Protein AF-0000000075580412 (afdb_homodimer)

Nearest PDB structures (foldseek):
  8xq8-assembly1_A  TM=8.600E-01  e=3.385E-12  Strongylocentrotus purpuratus
  8pcz-assembly1_B  TM=8.326E-01  e=1.705E-12  Strongylocentrotus purpuratus
  8jd9-assembly1_B  TM=8.436E-01  e=4.771E-12  Arabidopsis thaliana
  8pd7-assembly1_A  TM=8.143E-01  e=1.858E-12  Strongylocentrotus purpuratus
  8pd2-assembly1_A  TM=8.240E-01  e=6.170E-12  Strongylocentrotus purpuratus

Radius of gyration: 30.64 Å; Cα contacts (8 Å, |Δi|>4): 1684; chains: 2; bounding box: 80×82×66 Å

Secondary structure (DSSP, 8-state):
------HHHHHHHHHHHHHHHHHHHHHHHHTT--HHHHHHHHHHHHSTTTT------HHHHHHHHHHHHHHHHHHHHHH--HHHHGGGHHHHHHIIIIIHHHHHHHHHHHHHHHHTSTT-S----HHHHHHHHHHT----HHHHHHHHHHTTEEESTTHHHHHHHHHHHHHHHHHHHHHHHHHHHHTT---HHHHHHHHHHHHHHHHHHHHHHHHHHHHHHHHS--S-TTHHHHHHHHHHHHHHHHHHHTTS-HHHHHHHHHHHHHTS--TTHHHHHHHHHHHHHHHHHHHHHHHHHH--HHHHHHTHHHHHHHHHHIIIIIHHHHHHHHHTT-TTS-HHHHHHHHH-----SHHHHHHHHHHHTT-TTHHHHHHHHHHHHHHHIIIIIHHHHHHHHHTT-EEE----S-TT--B--TTS-EEEEEEEPPHHHHHH-SBTTTS-PPTTEEEEEEEETTEEE---TTPBP-TT-EEEEEEE--GGGGTTT-/------HHHHHHHHHHHHHHHHHHHHHHHHTT--HHHHHHHHHHHHSTTTT------HHHHHHHHHHHHHHHHHHHHHH--HHHHGGGHHHHHHIIIIIHHHHHHHHHHHHHHHHTSTT-S----HHHHHHHHHHT----HHHHHHHHHHTTEEESTTHHHHHHHHHHHHHHHHHHHHHHHHHHHHTT---HHHHHHHHHHHHHHHHHHHHHHHHHHHHHHHHS--S-TTHHHHHHHHHHHHHHHHHHHTTS-HHHHHHHHHHHHHTS--TTHHHHHHHHHHHHHHHHHHHHHHHHHH--HHHHHHTHHHHHHHHHHIIIIIHHHHHHHHHTT-TTS-HHHHHHHHH-----SHHHHHHHHHHHTT-TTHHHHHHHHHHHHHHHHHHHHHHHHHHHHHTT-EEE----S-TT--B--TTS-EEEEEEEPPHHHHHH-SBTTTS-PPTTEEEEEEEETTEEE---TTPBP-TT-EEEEEEE--GGGGTTT-

Structure (mmCIF, N/CA/C/O backbone):
data_AF-0000000075580412-model_v1
#
loop_
_entity.id
_entity.type
_entity.pdbx_description
1 polymer 'Na+/H+ exchanger'
#
loop_
_atom_site.group_PDB
_atom_site.id
_atom_site.type_symbol
_atom_site.label_atom_id
_atom_site.label_alt_id
_atom_site.label_comp_id
_atom_site.label_asym_id
_atom_site.label_entity_id
_atom_site.label_seq_id
_atom_site.pdbx_PDB_ins_code
_atom_site.Cartn_x
_atom_site.Cartn_y
_atom_site.Cartn_z
_atom_site.occupancy
_atom_site.B_iso_or_equiv
_atom_site.auth_seq_id
_atom_site.auth_comp_id
_atom_site.auth_asym_id
_atom_site.auth_atom_id
_atom_site.pdbx_PDB_model_num
ATOM 1 N N . MET A 1 1 ? -20.844 -11.789 21.672 1 27.42 1 MET A N 1
ATOM 2 C CA . MET A 1 1 ? -20.719 -10.336 21.703 1 27.42 1 MET A CA 1
ATOM 3 C C . MET A 1 1 ? -20.531 -9.766 20.297 1 27.42 1 MET A C 1
ATOM 5 O O . MET A 1 1 ? -19.531 -10.062 19.641 1 27.42 1 MET A O 1
ATOM 9 N N . LEU A 1 2 ? -21.484 -9.664 19.625 1 34.88 2 LEU A N 1
ATOM 10 C CA . LEU A 1 2 ? -21.547 -9.086 18.297 1 34.88 2 LEU A CA 1
ATOM 11 C C . LEU A 1 2 ? -20.781 -7.773 18.234 1 34.88 2 LEU A C 1
ATOM 13 O O . LEU A 1 2 ? -21.125 -6.809 18.922 1 34.88 2 LEU A O 1
ATOM 17 N N . MET A 1 3 ? -19.531 -7.816 18.297 1 42.53 3 MET A N 1
ATOM 18 C CA . MET A 1 3 ? -18.719 -6.602 18.328 1 42.53 3 MET A CA 1
ATOM 19 C C . MET A 1 3 ? -19.188 -5.602 17.281 1 42.53 3 MET A C 1
ATOM 21 O O . MET A 1 3 ? -19.328 -5.945 16.094 1 42.53 3 MET A O 1
ATOM 25 N N . ILE A 1 4 ? -20.062 -4.777 17.547 1 50.69 4 ILE A N 1
ATOM 26 C CA . ILE A 1 4 ? -20.422 -3.648 16.703 1 50.69 4 ILE A CA 1
ATOM 27 C C . ILE A 1 4 ? -19.156 -3.082 16.047 1 50.69 4 ILE A C 1
ATOM 29 O O . ILE A 1 4 ? -18.219 -2.66 16.734 1 50.69 4 ILE A O 1
ATOM 33 N N . PHE A 1 5 ? -18.969 -3.465 14.812 1 60.5 5 PHE A N 1
ATOM 34 C CA . PHE A 1 5 ? -17.797 -3.066 14.055 1 60.5 5 PHE A CA 1
ATOM 35 C C . PHE A 1 5 ? -17.781 -1.56 13.828 1 60.5 5 PHE A C 1
ATOM 37 O O . PHE A 1 5 ? -18.672 -1.011 13.188 1 60.5 5 PHE A O 1
ATOM 44 N N . THR A 1 6 ? -17.094 -0.806 14.812 1 72.06 6 THR A N 1
ATOM 45 C CA . THR A 1 6 ? -16.734 0.582 14.555 1 72.06 6 THR A CA 1
ATOM 46 C C . THR A 1 6 ? -15.453 0.657 13.719 1 72.06 6 THR A C 1
ATOM 48 O O . THR A 1 6 ? -14.758 -0.348 13.539 1 72.06 6 THR A O 1
ATOM 51 N N . ALA A 1 7 ? -15.25 1.671 13.016 1 75.5 7 ALA A N 1
ATOM 52 C CA . ALA A 1 7 ? -14.062 1.877 12.195 1 75.5 7 ALA A CA 1
ATOM 53 C C . ALA A 1 7 ? -12.797 1.544 12.984 1 75.5 7 ALA A C 1
ATOM 55 O O . ALA A 1 7 ? -11.875 0.917 12.453 1 75.5 7 ALA A O 1
ATOM 56 N N . GLU A 1 8 ? -12.875 1.841 14.25 1 82.31 8 GLU A N 1
ATOM 57 C CA . GLU A 1 8 ? -11.719 1.595 15.109 1 82.31 8 GLU A CA 1
ATOM 58 C C . GLU A 1 8 ? -11.555 0.107 15.406 1 82.31 8 GLU A C 1
ATOM 60 O O . GLU A 1 8 ? -10.438 -0.401 15.461 1 82.31 8 GLU A O 1
ATOM 65 N N . ASN A 1 9 ? -12.664 -0.562 15.508 1 81.81 9 ASN A N 1
ATOM 66 C CA . ASN A 1 9 ? -12.609 -1.997 15.766 1 81.81 9 ASN A CA 1
ATOM 67 C C . ASN A 1 9 ? -12.102 -2.766 14.547 1 81.81 9 ASN A C 1
ATOM 69 O O . ASN A 1 9 ? -11.336 -3.723 14.695 1 81.81 9 ASN A O 1
ATOM 73 N N . ILE A 1 10 ? -12.477 -2.25 13.453 1 83.19 10 ILE A N 1
ATOM 74 C CA . ILE A 1 10 ? -12.031 -2.881 12.219 1 83.19 10 ILE A CA 1
ATOM 75 C C . ILE A 1 10 ? -10.516 -2.729 12.078 1 83.19 10 ILE A C 1
ATOM 77 O O . ILE A 1 10 ? -9.82 -3.689 11.734 1 83.19 10 ILE A O 1
ATOM 81 N N . LEU A 1 11 ? -10.07 -1.591 12.43 1 87.38 11 LEU A N 1
ATOM 82 C CA . LEU A 1 11 ? -8.641 -1.329 12.336 1 87.38 11 LEU A CA 1
ATOM 83 C C . LEU A 1 11 ? -7.867 -2.17 13.344 1 87.38 11 LEU A C 1
ATOM 85 O O . LEU A 1 11 ? -6.773 -2.656 13.047 1 87.38 11 LEU A O 1
ATOM 89 N N . LEU A 1 12 ? -8.461 -2.309 14.5 1 86.19 12 LEU A N 1
ATOM 90 C CA . LEU A 1 12 ? -7.809 -3.086 15.547 1 86.19 12 LEU A CA 1
ATOM 91 C C . LEU A 1 12 ? -7.699 -4.555 15.148 1 86.19 12 LEU A C 1
ATOM 93 O O . LEU A 1 12 ? -6.609 -5.133 15.188 1 86.19 12 LEU A O 1
ATOM 97 N N . ILE A 1 13 ? -8.742 -5.102 14.727 1 86.06 13 ILE A N 1
ATOM 98 C CA . ILE A 1 13 ? -8.773 -6.504 14.328 1 86.06 13 ILE A CA 1
ATOM 99 C C . ILE A 1 13 ? -7.852 -6.715 13.125 1 86.06 13 ILE A C 1
ATOM 101 O O . ILE A 1 13 ? -7.078 -7.676 13.102 1 86.06 13 ILE A O 1
ATOM 105 N N . GLY A 1 14 ? -7.922 -5.801 12.195 1 87.5 14 GLY A N 1
ATOM 106 C CA . GLY A 1 14 ? -7.062 -5.895 11.031 1 87.5 14 GLY A CA 1
ATOM 107 C C . GLY A 1 14 ? -5.586 -5.855 11.367 1 87.5 14 GLY A C 1
ATOM 108 O O . GLY A 1 14 ? -4.789 -6.602 10.797 1 87.5 14 GLY A O 1
ATOM 109 N N . SER A 1 15 ? -5.293 -5.027 12.297 1 90.06 15 SER A N 1
ATOM 110 C CA . SER A 1 15 ? -3.893 -4.895 12.68 1 90.06 15 SER A CA 1
ATOM 111 C C . SER A 1 15 ? -3.4 -6.133 13.422 1 90.06 15 SER A C 1
ATOM 113 O O . SER A 1 15 ? -2.271 -6.582 13.211 1 90.06 15 SER A O 1
ATOM 115 N N . ILE A 1 16 ? -4.215 -6.664 14.234 1 88.62 16 ILE A N 1
ATOM 116 C CA . ILE A 1 16 ? -3.865 -7.879 14.961 1 88.62 16 ILE A CA 1
ATOM 117 C C . ILE A 1 16 ? -3.695 -9.039 13.984 1 88.62 16 ILE A C 1
ATOM 119 O O . ILE A 1 16 ? -2.736 -9.805 14.086 1 88.62 16 ILE A O 1
ATOM 123 N N . LEU A 1 17 ? -4.629 -9.078 13.102 1 88.25 17 LEU A N 1
ATOM 124 C CA . LEU A 1 17 ? -4.57 -10.125 12.094 1 88.25 17 LEU A CA 1
ATOM 125 C C . LEU A 1 17 ? -3.287 -10.031 11.281 1 88.25 17 LEU A C 1
ATOM 127 O O . LEU A 1 17 ? -2.625 -11.039 11.031 1 88.25 17 LEU A O 1
ATOM 131 N N . LEU A 1 18 ? -3.014 -8.867 10.914 1 88.62 18 LEU A N 1
ATOM 132 C CA . LEU A 1 18 ? -1.806 -8.633 10.133 1 88.62 18 LEU A CA 1
ATOM 133 C C . LEU A 1 18 ? -0.56 -9 10.93 1 88.62 18 LEU A C 1
ATOM 135 O O . LEU A 1 18 ? 0.331 -9.68 10.422 1 88.62 18 LEU A O 1
ATOM 139 N N . PHE A 1 19 ? -0.536 -8.625 12.156 1 89.88 19 PHE A N 1
ATOM 140 C CA . PHE A 1 19 ? 0.599 -8.891 13.031 1 89.88 19 PHE A CA 1
ATOM 141 C C . PHE A 1 19 ? 0.766 -10.383 13.266 1 89.88 19 PHE A C 1
ATOM 143 O O . PHE A 1 19 ? 1.857 -10.93 13.078 1 89.88 19 PHE A O 1
ATOM 150 N N . VAL A 1 20 ? -0.258 -11 13.586 1 88.5 20 VAL A N 1
ATOM 151 C CA . VAL A 1 20 ? -0.228 -12.43 13.867 1 88.5 20 VAL A CA 1
ATOM 152 C C . VAL A 1 20 ? 0.194 -13.195 12.617 1 88.5 20 VAL A C 1
ATOM 154 O O . VAL A 1 20 ? 0.968 -14.156 12.703 1 88.5 20 VAL A O 1
ATOM 157 N N . SER A 1 21 ? -0.312 -12.766 11.523 1 87.69 21 SER A N 1
ATOM 158 C CA . SER A 1 21 ? 0.019 -13.43 10.266 1 87.69 21 SER A CA 1
ATOM 159 C C . SER A 1 21 ? 1.517 -13.367 9.992 1 87.69 21 SER A C 1
ATOM 161 O O . SER A 1 21 ? 2.115 -14.367 9.578 1 87.69 21 SER A O 1
ATOM 163 N N . ILE A 1 22 ? 2.107 -12.281 10.242 1 87.44 22 ILE A N 1
ATOM 164 C CA . ILE A 1 22 ? 3.529 -12.094 9.977 1 87.44 22 ILE A CA 1
ATOM 165 C C . ILE A 1 22 ? 4.355 -12.922 10.953 1 87.44 22 ILE A C 1
ATOM 167 O O . ILE A 1 22 ? 5.309 -13.594 10.555 1 87.44 22 ILE A O 1
ATOM 171 N N . VAL A 1 23 ? 3.979 -12.945 12.188 1 86.44 23 VAL A N 1
ATOM 172 C CA . VAL A 1 23 ? 4.707 -13.664 13.227 1 86.44 23 VAL A CA 1
ATOM 173 C C . VAL A 1 23 ? 4.609 -15.172 12.969 1 86.44 23 VAL A C 1
ATOM 175 O O . VAL A 1 23 ? 5.609 -15.891 13.047 1 86.44 23 VAL A O 1
ATOM 178 N N . VAL A 1 24 ? 3.453 -15.555 12.648 1 82.31 24 VAL A N 1
ATOM 179 C CA . VAL A 1 24 ? 3.234 -16.969 12.375 1 82.31 24 VAL A CA 1
ATOM 180 C C . VAL A 1 24 ? 3.969 -17.375 11.094 1 82.31 24 VAL A C 1
ATOM 182 O O . VAL A 1 24 ? 4.527 -18.469 11.008 1 82.31 24 VAL A O 1
ATOM 185 N N . GLY A 1 25 ? 3.902 -16.531 10.125 1 80 25 GLY A N 1
ATOM 186 C CA . GLY A 1 25 ? 4.609 -16.797 8.875 1 80 25 GLY A CA 1
ATOM 187 C C . GLY A 1 25 ? 6.102 -16.984 9.07 1 80 25 GLY A C 1
ATOM 188 O O . GLY A 1 25 ? 6.711 -17.844 8.43 1 80 25 GLY A O 1
ATOM 189 N N . LYS A 1 26 ? 6.656 -16.188 9.914 1 79.75 26 LYS A N 1
ATOM 190 C CA . LYS A 1 26 ? 8.086 -16.281 10.211 1 79.75 26 LYS A CA 1
ATOM 191 C C . LYS A 1 26 ? 8.422 -17.625 10.836 1 79.75 26 LYS A C 1
ATOM 193 O O . LYS A 1 26 ? 9.43 -18.25 10.5 1 79.75 26 LYS A O 1
ATOM 198 N N . THR A 1 27 ? 7.586 -18.062 11.719 1 76.62 27 THR A N 1
ATOM 199 C CA . THR A 1 27 ? 7.84 -19.297 12.438 1 76.62 27 THR A CA 1
ATOM 200 C C . THR A 1 27 ? 7.637 -20.516 11.523 1 76.62 27 THR A C 1
ATOM 202 O O . THR A 1 27 ? 8.344 -21.516 11.648 1 76.62 27 THR A O 1
ATOM 205 N N . GLY A 1 28 ? 6.727 -20.359 10.641 1 72.25 28 GLY A N 1
ATOM 206 C CA . GLY A 1 28 ? 6.445 -21.453 9.719 1 72.25 28 GLY A CA 1
ATOM 207 C C . GLY A 1 28 ? 7.57 -21.703 8.734 1 72.25 28 GLY A C 1
ATOM 208 O O . GLY A 1 28 ? 7.855 -22.859 8.398 1 72.25 28 GLY A O 1
ATOM 209 N N . TYR A 1 29 ? 8.211 -20.672 8.375 1 65.81 29 TYR A N 1
ATOM 210 C CA . TYR A 1 29 ? 9.289 -20.766 7.402 1 65.81 29 TYR A CA 1
ATOM 211 C C . TYR A 1 29 ? 10.398 -21.688 7.914 1 65.81 29 TYR A C 1
ATOM 213 O O . TYR A 1 29 ? 10.969 -22.469 7.148 1 65.81 29 TYR A O 1
ATOM 221 N N . ARG A 1 30 ? 10.562 -21.641 9.164 1 65.38 30 ARG A N 1
ATOM 222 C CA . ARG A 1 30 ? 11.625 -22.453 9.758 1 65.38 30 ARG A CA 1
ATOM 223 C C . ARG A 1 30 ? 11.297 -23.938 9.656 1 65.38 30 ARG A C 1
ATOM 225 O O . ARG A 1 30 ? 12.203 -24.781 9.555 1 65.38 30 ARG A O 1
ATOM 232 N N . PHE A 1 31 ? 9.992 -24.203 9.555 1 67.81 31 PHE A N 1
ATOM 233 C CA . PHE A 1 31 ? 9.586 -25.609 9.523 1 67.81 31 PHE A CA 1
ATOM 234 C C . PHE A 1 31 ? 9.25 -26.031 8.094 1 67.81 31 PHE A C 1
ATOM 236 O O . PHE A 1 31 ? 8.758 -27.141 7.879 1 67.81 31 PHE A O 1
ATOM 243 N N . GLY A 1 32 ? 9.461 -25.141 7.18 1 69.38 32 GLY A N 1
ATOM 244 C CA . GLY A 1 32 ? 9.203 -25.453 5.785 1 69.38 32 GLY A CA 1
ATOM 245 C C . GLY A 1 32 ? 7.742 -25.297 5.402 1 69.38 32 GLY A C 1
ATOM 246 O O . GLY A 1 32 ? 7.312 -25.812 4.363 1 69.38 32 GLY A O 1
ATOM 247 N N . VAL A 1 33 ? 6.969 -24.766 6.215 1 77.62 33 VAL A N 1
ATOM 248 C CA . VAL A 1 33 ? 5.559 -24.547 5.926 1 77.62 33 VAL A CA 1
ATOM 249 C C . VAL A 1 33 ? 5.383 -23.234 5.168 1 77.62 33 VAL A C 1
ATOM 251 O O . VAL A 1 33 ? 5.93 -22.203 5.562 1 77.62 33 VAL A O 1
ATOM 254 N N . PRO A 1 34 ? 4.691 -23.359 4.066 1 79.81 34 PRO A N 1
ATOM 255 C CA . PRO A 1 34 ? 4.473 -22.125 3.311 1 79.81 34 PRO A CA 1
ATOM 256 C C . PRO A 1 34 ? 3.781 -21.047 4.141 1 79.81 34 PRO A C 1
ATOM 258 O O . PRO A 1 34 ? 2.787 -21.312 4.816 1 79.81 34 PRO A O 1
ATOM 261 N N . ALA A 1 35 ? 4.305 -19.844 4.152 1 78.56 35 ALA A N 1
ATOM 262 C CA . ALA A 1 35 ? 3.764 -18.719 4.906 1 78.56 35 ALA A CA 1
ATOM 263 C C . ALA A 1 35 ? 2.309 -18.453 4.527 1 78.56 35 ALA A C 1
ATOM 265 O O . ALA A 1 35 ? 1.49 -18.109 5.383 1 78.56 35 ALA A O 1
ATOM 266 N N . LEU A 1 36 ? 1.97 -18.672 3.371 1 81.62 36 LEU A N 1
ATOM 267 C CA . LEU A 1 36 ? 0.635 -18.391 2.861 1 81.62 36 LEU A CA 1
ATOM 268 C C . LEU A 1 36 ? -0.407 -19.281 3.52 1 81.62 36 LEU A C 1
ATOM 270 O O . LEU A 1 36 ? -1.533 -18.859 3.775 1 81.62 36 LEU A O 1
ATOM 274 N N . LEU A 1 37 ? 0.024 -20.5 3.75 1 85.12 37 LEU A N 1
ATOM 275 C CA . LEU A 1 37 ? -0.86 -21.422 4.465 1 85.12 37 LEU A CA 1
ATOM 276 C C . LEU A 1 37 ? -1.161 -20.891 5.867 1 85.12 37 LEU A C 1
ATOM 278 O O . LEU A 1 37 ? -2.303 -20.969 6.328 1 85.12 37 LEU A O 1
ATOM 282 N N . LEU A 1 38 ? -0.202 -20.375 6.43 1 86.31 38 LEU A N 1
ATOM 283 C CA . LEU A 1 38 ? -0.363 -19.891 7.789 1 86.31 38 LEU A CA 1
ATOM 284 C C . LEU A 1 38 ? -1.268 -18.656 7.816 1 86.31 38 LEU A C 1
ATOM 286 O O . LEU A 1 38 ? -2.068 -18.484 8.742 1 86.31 38 LEU A O 1
ATOM 290 N N . PHE A 1 39 ? -1.104 -17.828 6.828 1 87.5 39 PHE A N 1
ATOM 291 C CA . PHE A 1 39 ? -1.999 -16.688 6.73 1 87.5 39 PHE A CA 1
ATOM 292 C C . PHE A 1 39 ? -3.447 -17.141 6.594 1 87.5 39 PHE A C 1
ATOM 294 O O . PHE A 1 39 ? -4.344 -16.562 7.215 1 87.5 39 PHE A O 1
ATOM 301 N N . LEU A 1 40 ? -3.592 -18.109 5.824 1 88.69 40 LEU A N 1
ATOM 302 C CA . LEU A 1 40 ? -4.918 -18.672 5.598 1 88.69 40 LEU A CA 1
ATOM 303 C C . LEU A 1 40 ? -5.5 -19.234 6.891 1 88.69 40 LEU A C 1
ATOM 305 O O . LEU A 1 40 ? -6.672 -19 7.199 1 88.69 40 LEU A O 1
ATOM 309 N N . LEU A 1 41 ? -4.723 -19.922 7.605 1 89.44 41 LEU A N 1
ATOM 310 C CA . LEU A 1 41 ? -5.152 -20.547 8.852 1 89.44 41 LEU A CA 1
ATOM 311 C C . LEU A 1 41 ? -5.504 -19.484 9.891 1 89.44 41 LEU A C 1
ATOM 313 O O . LEU A 1 41 ? -6.441 -19.672 10.672 1 89.44 41 LEU A O 1
ATOM 317 N N . VAL A 1 42 ? -4.734 -18.453 9.891 1 89.62 42 VAL A N 1
ATOM 318 C CA . VAL A 1 42 ? -5.043 -17.359 10.797 1 89.62 42 VAL A CA 1
ATOM 319 C C . VAL A 1 42 ? -6.406 -16.766 10.453 1 89.62 42 VAL A C 1
ATOM 321 O O . VAL A 1 42 ? -7.223 -16.516 11.344 1 89.62 42 VAL A O 1
ATOM 324 N N . GLY A 1 43 ? -6.66 -16.531 9.219 1 89.25 43 GLY A N 1
ATOM 325 C CA . GLY A 1 43 ? -7.973 -16.062 8.797 1 89.25 43 GLY A CA 1
ATOM 326 C C . GLY A 1 43 ? -9.102 -16.984 9.211 1 89.25 43 GLY A C 1
ATOM 327 O O . GLY A 1 43 ? -10.141 -16.531 9.695 1 89.25 43 GLY A O 1
ATOM 328 N N . MET A 1 44 ? -8.852 -18.25 9.086 1 88.81 44 MET A N 1
ATOM 329 C CA . MET A 1 44 ? -9.852 -19.25 9.438 1 88.81 44 MET A CA 1
ATOM 330 C C . MET A 1 44 ? -10.117 -19.25 10.945 1 88.81 44 MET A C 1
ATOM 332 O O . MET A 1 44 ? -11.258 -19.406 11.375 1 88.81 44 MET A O 1
ATOM 336 N N . LEU A 1 45 ? -9.055 -19.141 11.672 1 88.38 45 LEU A N 1
ATOM 337 C CA . LEU A 1 45 ? -9.172 -19.156 13.125 1 88.38 45 LEU A CA 1
ATOM 338 C C . LEU A 1 45 ? -9.961 -17.953 13.625 1 88.38 45 LEU A C 1
ATOM 340 O O . LEU A 1 45 ? -10.648 -18.031 14.648 1 88.38 45 LEU A O 1
ATOM 344 N N . PHE A 1 46 ? -9.906 -16.891 12.898 1 87.31 46 PHE A N 1
ATOM 345 C CA . PHE A 1 46 ? -10.609 -15.68 13.312 1 87.31 46 PHE A CA 1
ATOM 346 C C . PHE A 1 46 ? -11.977 -15.586 12.648 1 87.31 46 PHE A C 1
ATOM 348 O O . PHE A 1 46 ? -12.773 -14.703 12.977 1 87.31 46 PHE A O 1
ATOM 355 N N . GLY A 1 47 ? -12.227 -16.516 11.805 1 86.38 47 GLY A N 1
ATOM 356 C CA . GLY A 1 47 ? -13.445 -16.484 11.016 1 86.38 47 GLY A CA 1
ATOM 357 C C . GLY A 1 47 ? -14.656 -17 11.766 1 86.38 47 GLY A C 1
ATOM 358 O O . GLY A 1 47 ? -14.688 -16.984 12.992 1 86.38 47 GLY A O 1
ATOM 359 N N . SER A 1 48 ? -15.703 -17.312 11.078 1 76.62 48 SER A N 1
ATOM 360 C CA . SER A 1 48 ? -17.016 -17.672 11.609 1 76.62 48 SER A CA 1
ATOM 361 C C . SER A 1 48 ? -16.922 -18.828 12.594 1 76.62 48 SER A C 1
ATOM 363 O O . SER A 1 48 ? -17.547 -18.797 13.656 1 76.62 48 SER A O 1
ATOM 365 N N . ASP A 1 49 ? -16.109 -19.766 12.273 1 75.19 49 ASP A N 1
ATOM 366 C CA . ASP A 1 49 ? -16.047 -20.938 13.117 1 75.19 49 ASP A CA 1
ATOM 367 C C . ASP A 1 49 ? -15 -20.781 14.211 1 75.19 49 ASP A C 1
ATOM 369 O O . ASP A 1 49 ? -14.859 -21.641 15.086 1 75.19 49 ASP A O 1
ATOM 373 N N . GLY A 1 50 ? -14.289 -19.688 14.172 1 75.88 50 GLY A N 1
ATOM 374 C CA . GLY A 1 50 ? -13.289 -19.422 15.195 1 75.88 50 GLY A CA 1
ATOM 375 C C . GLY A 1 50 ? -13.719 -18.328 16.172 1 75.88 50 GLY A C 1
ATOM 376 O O . GLY A 1 50 ? -14.711 -18.484 16.891 1 75.88 50 GLY A O 1
ATOM 377 N N . LEU A 1 51 ? -13.125 -17.156 16.062 1 76.12 51 LEU A N 1
ATOM 378 C CA . LEU A 1 51 ? -13.414 -16.047 16.984 1 76.12 51 LEU A CA 1
ATOM 379 C C . LEU A 1 51 ? -14.672 -15.305 16.547 1 76.12 51 LEU A C 1
ATOM 381 O O . LEU A 1 51 ? -15.125 -14.391 17.25 1 76.12 51 LEU A O 1
ATOM 385 N N . GLY A 1 52 ? -15.195 -15.781 15.398 1 74.88 52 GLY A N 1
ATOM 386 C CA . GLY A 1 52 ? -16.562 -15.375 15.094 1 74.88 52 GLY A CA 1
ATOM 387 C C . GLY A 1 52 ? -16.641 -14.164 14.18 1 74.88 52 GLY A C 1
ATOM 388 O O . GLY A 1 52 ? -17.703 -13.57 14.016 1 74.88 52 GLY A O 1
ATOM 389 N N . LEU A 1 53 ? -15.547 -13.781 13.555 1 77.12 53 LEU A N 1
ATOM 390 C CA . LEU A 1 53 ? -15.609 -12.695 12.578 1 77.12 53 LEU A CA 1
ATOM 391 C C . LEU A 1 53 ? -16.344 -13.141 11.32 1 77.12 53 LEU A C 1
ATOM 393 O O . LEU A 1 53 ? -15.922 -14.102 10.664 1 77.12 53 LEU A O 1
ATOM 397 N N . GLN A 1 54 ? -17.469 -12.516 11.055 1 74.75 54 GLN A N 1
ATOM 398 C CA . GLN A 1 54 ? -18.281 -12.961 9.93 1 74.75 54 GLN A CA 1
ATOM 399 C C . GLN A 1 54 ? -17.969 -12.164 8.672 1 74.75 54 GLN A C 1
ATOM 401 O O . GLN A 1 54 ? -18.016 -10.93 8.688 1 74.75 54 GLN A O 1
ATOM 406 N N . PHE A 1 55 ? -17.516 -12.805 7.75 1 77.94 55 PHE A N 1
ATOM 407 C CA . PHE A 1 55 ? -17.297 -12.234 6.422 1 77.94 55 PHE A CA 1
ATOM 408 C C . PHE A 1 55 ? -17.891 -13.148 5.352 1 77.94 55 PHE A C 1
ATOM 410 O O . PHE A 1 55 ? -17.375 -14.234 5.102 1 77.94 55 PHE A O 1
ATOM 417 N N . HIS A 1 56 ? -19 -12.719 4.773 1 76.38 56 HIS A N 1
ATOM 418 C CA . HIS A 1 56 ? -19.672 -13.617 3.842 1 76.38 56 HIS A CA 1
ATOM 419 C C . HIS A 1 56 ? -19.922 -12.93 2.506 1 76.38 56 HIS A C 1
ATOM 421 O O . HIS A 1 56 ? -20.828 -13.328 1.762 1 76.38 56 HIS A O 1
ATOM 427 N N . ASN A 1 57 ? -19.156 -11.984 2.195 1 88.31 57 ASN A N 1
ATOM 428 C CA . ASN A 1 57 ? -19.422 -11.25 0.959 1 88.31 57 ASN A CA 1
ATOM 429 C C . ASN A 1 57 ? -18.438 -11.648 -0.148 1 88.31 57 ASN A C 1
ATOM 431 O O . ASN A 1 57 ? -17.344 -11.109 -0.235 1 88.31 57 ASN A O 1
ATOM 435 N N . ALA A 1 58 ? -18.953 -12.531 -1.033 1 86.88 58 ALA A N 1
ATOM 436 C CA . ALA A 1 58 ? -18.125 -13.055 -2.119 1 86.88 58 ALA A CA 1
ATOM 437 C C . ALA A 1 58 ? -17.781 -11.961 -3.123 1 86.88 58 ALA A C 1
ATOM 439 O O . ALA A 1 58 ? -16.703 -11.992 -3.734 1 86.88 58 ALA A O 1
ATOM 440 N N . LYS A 1 59 ? -18.672 -11.055 -3.254 1 88.88 59 LYS A N 1
ATOM 441 C CA . LYS A 1 59 ? -18.422 -9.969 -4.195 1 88.88 59 LYS A CA 1
ATOM 442 C C . LYS A 1 59 ? -17.25 -9.102 -3.752 1 88.88 59 LYS A C 1
ATOM 444 O O . LYS A 1 59 ? -16.391 -8.758 -4.562 1 88.88 59 LYS A O 1
ATOM 449 N N . ILE A 1 60 ? -17.172 -8.844 -2.463 1 88.25 60 ILE A N 1
ATOM 450 C CA . ILE A 1 60 ? -16.078 -8.055 -1.912 1 88.25 60 ILE A CA 1
ATOM 451 C C . ILE A 1 60 ? -14.781 -8.852 -1.984 1 88.25 60 ILE A C 1
ATOM 453 O O . ILE A 1 60 ? -13.727 -8.305 -2.32 1 88.25 60 ILE A O 1
ATOM 457 N N . ALA A 1 61 ? -14.914 -10.078 -1.691 1 89.75 61 ALA A N 1
ATOM 458 C CA . ALA A 1 61 ? -13.742 -10.945 -1.769 1 89.75 61 ALA A CA 1
ATOM 459 C C . ALA A 1 61 ? -13.195 -11.008 -3.191 1 89.75 61 ALA A C 1
ATOM 461 O O . ALA A 1 61 ? -11.977 -10.969 -3.395 1 89.75 61 ALA A O 1
ATOM 462 N N . GLN A 1 62 ? -14.109 -11.125 -4.074 1 89.88 62 GLN A N 1
ATOM 463 C CA . GLN A 1 62 ? -13.703 -11.164 -5.477 1 89.88 62 GLN A CA 1
ATOM 464 C C . GLN A 1 62 ? -13.008 -9.875 -5.887 1 89.88 62 GLN A C 1
ATOM 466 O O . GLN A 1 62 ? -12.016 -9.898 -6.621 1 89.88 62 GLN A O 1
ATOM 471 N N . PHE A 1 63 ? -13.508 -8.781 -5.484 1 89.88 63 PHE A N 1
ATOM 472 C CA . PHE A 1 63 ? -12.922 -7.488 -5.82 1 89.88 63 PHE A CA 1
ATOM 473 C C . PHE A 1 63 ? -11.516 -7.367 -5.246 1 89.88 63 PHE A C 1
ATOM 475 O O . PHE A 1 63 ? -10.586 -6.973 -5.949 1 89.88 63 PHE A O 1
ATOM 482 N N . ILE A 1 64 ? -11.383 -7.723 -4.012 1 91 64 ILE A N 1
ATOM 483 C CA . ILE A 1 64 ? -10.078 -7.672 -3.352 1 91 64 ILE A CA 1
ATOM 484 C C . ILE A 1 64 ? -9.109 -8.625 -4.047 1 91 64 ILE A C 1
ATOM 486 O O . ILE A 1 64 ? -7.938 -8.289 -4.242 1 91 64 ILE A O 1
ATOM 490 N N . GLY A 1 65 ? -9.617 -9.75 -4.363 1 91.88 65 GLY A N 1
ATOM 491 C CA . GLY A 1 65 ? -8.805 -10.703 -5.098 1 91.88 65 GLY A CA 1
ATOM 492 C C . GLY A 1 65 ? -8.344 -10.18 -6.445 1 91.88 65 GLY A C 1
ATOM 493 O O . GLY A 1 65 ? -7.188 -10.375 -6.824 1 91.88 65 GLY A O 1
ATOM 494 N N . MET A 1 66 ? -9.227 -9.555 -7.113 1 91.88 66 MET A N 1
ATOM 495 C CA . MET A 1 66 ? -8.914 -8.992 -8.422 1 91.88 66 MET A CA 1
ATOM 496 C C . MET A 1 66 ? -7.812 -7.938 -8.305 1 91.88 66 MET A C 1
ATOM 498 O O . MET A 1 66 ? -6.871 -7.93 -9.094 1 91.88 66 MET A O 1
ATOM 502 N N . VAL A 1 67 ? -7.949 -7.098 -7.344 1 93.69 67 VAL A N 1
ATOM 503 C CA . VAL A 1 67 ? -6.965 -6.047 -7.109 1 93.69 67 VAL A CA 1
ATOM 504 C C . VAL A 1 67 ? -5.625 -6.672 -6.723 1 93.69 67 VAL A C 1
ATOM 506 O O . VAL A 1 67 ? -4.586 -6.32 -7.289 1 93.69 67 VAL A O 1
ATOM 509 N N . ALA A 1 68 ? -5.699 -7.594 -5.828 1 93.88 68 ALA A N 1
ATOM 510 C CA . ALA A 1 68 ? -4.488 -8.242 -5.324 1 93.88 68 ALA A CA 1
ATOM 511 C C . ALA A 1 68 ? -3.775 -9.008 -6.434 1 93.88 68 ALA A C 1
ATOM 513 O O . ALA A 1 68 ? -2.566 -8.859 -6.621 1 93.88 68 ALA A O 1
ATOM 514 N N . LEU A 1 69 ? -4.547 -9.734 -7.145 1 93.06 69 LEU A N 1
ATOM 515 C CA . LEU A 1 69 ? -3.967 -10.578 -8.18 1 93.06 69 LEU A CA 1
ATOM 516 C C . LEU A 1 69 ? -3.357 -9.734 -9.297 1 93.06 69 LEU A C 1
ATOM 518 O O . LEU A 1 69 ? -2.342 -10.109 -9.883 1 93.06 69 LEU A O 1
ATOM 522 N N . SER A 1 70 ? -3.979 -8.625 -9.617 1 94.81 70 SER A N 1
ATOM 523 C CA . SER A 1 70 ? -3.434 -7.738 -10.641 1 94.81 70 SER A CA 1
ATOM 524 C C . SER A 1 70 ? -2.051 -7.23 -10.25 1 94.81 70 SER A C 1
ATOM 526 O O . SER A 1 70 ? -1.132 -7.219 -11.078 1 94.81 70 SER A O 1
ATOM 528 N N . VAL A 1 71 ? -1.921 -6.902 -9.008 1 95 71 VAL A N 1
ATOM 529 C CA . VAL A 1 71 ? -0.648 -6.383 -8.523 1 95 71 VAL A CA 1
ATOM 530 C C . VAL A 1 71 ? 0.368 -7.516 -8.414 1 95 71 VAL A C 1
ATOM 532 O O . VAL A 1 71 ? 1.527 -7.359 -8.805 1 95 71 VAL A O 1
ATOM 535 N N . ILE A 1 72 ? -0.025 -8.641 -7.91 1 91.88 72 ILE A N 1
ATOM 536 C CA . ILE A 1 72 ? 0.85 -9.781 -7.695 1 91.88 72 ILE A CA 1
ATOM 537 C C . ILE A 1 72 ? 1.396 -10.281 -9.031 1 91.88 72 ILE A C 1
ATOM 539 O O . ILE A 1 72 ? 2.602 -10.5 -9.172 1 91.88 72 ILE A O 1
ATOM 543 N N . LEU A 1 73 ? 0.526 -10.367 -10.023 1 93.31 73 LEU A N 1
ATOM 544 C CA . LEU A 1 73 ? 0.932 -10.852 -11.344 1 93.31 73 LEU A CA 1
ATOM 545 C C . LEU A 1 73 ? 1.843 -9.844 -12.039 1 93.31 73 LEU A C 1
ATOM 547 O O . LEU A 1 73 ? 2.795 -10.234 -12.719 1 93.31 73 LEU A O 1
ATOM 551 N N . PHE A 1 74 ? 1.498 -8.578 -11.914 1 95.38 74 PHE A N 1
ATOM 552 C CA . PHE A 1 74 ? 2.361 -7.562 -12.5 1 95.38 74 PHE A CA 1
ATOM 553 C C . PHE A 1 74 ? 3.76 -7.625 -11.898 1 95.38 74 PHE A C 1
ATOM 555 O O . PHE A 1 74 ? 4.758 -7.586 -12.617 1 95.38 74 PHE A O 1
ATOM 562 N N . SER A 1 75 ? 3.809 -7.668 -10.578 1 92.88 75 SER A N 1
ATOM 563 C CA . SER A 1 75 ? 5.086 -7.762 -9.875 1 92.88 75 SER A CA 1
ATOM 564 C C . SER A 1 75 ? 5.84 -9.031 -10.266 1 92.88 75 SER A C 1
ATOM 566 O O . SER A 1 75 ? 7.062 -9.016 -10.398 1 92.88 75 SER A O 1
ATOM 568 N N . GLY A 1 76 ? 5.129 -10.125 -10.359 1 89.19 76 GLY A N 1
ATOM 569 C CA . GLY A 1 76 ? 5.738 -11.352 -10.836 1 89.19 76 GLY A CA 1
ATOM 570 C C . GLY A 1 76 ? 6.328 -11.227 -12.227 1 89.19 76 GLY A C 1
ATOM 571 O O . GLY A 1 76 ? 7.398 -11.773 -12.508 1 89.19 76 GLY A O 1
ATOM 572 N N . GLY A 1 77 ? 5.617 -10.555 -13.062 1 92.38 77 GLY A N 1
ATOM 573 C CA . GLY A 1 77 ? 6.152 -10.273 -14.391 1 92.38 77 GLY A CA 1
ATOM 574 C C . GLY A 1 77 ? 7.406 -9.414 -14.352 1 92.38 77 GLY A C 1
ATOM 575 O O . GLY A 1 77 ? 8.367 -9.695 -15.07 1 92.38 77 GLY A O 1
ATOM 576 N N . MET A 1 78 ? 7.391 -8.445 -13.516 1 92.62 78 MET A N 1
ATOM 577 C CA . MET A 1 78 ? 8.547 -7.559 -13.398 1 92.62 78 MET A CA 1
ATOM 578 C C . MET A 1 78 ? 9.781 -8.336 -12.953 1 92.62 78 MET A C 1
ATOM 580 O O . MET A 1 78 ? 10.898 -7.996 -13.336 1 92.62 78 MET A O 1
ATOM 584 N N . ASP A 1 79 ? 9.609 -9.344 -12.211 1 87.25 79 ASP A N 1
ATOM 585 C CA . ASP A 1 79 ? 10.703 -10.125 -11.641 1 87.25 79 ASP A CA 1
ATOM 586 C C . ASP A 1 79 ? 11.188 -11.188 -12.625 1 87.25 79 ASP A C 1
ATOM 588 O O . ASP A 1 79 ? 12.242 -11.797 -12.422 1 87.25 79 ASP A O 1
ATOM 592 N N . THR A 1 80 ? 10.445 -11.367 -13.625 1 87 80 THR A N 1
ATOM 593 C CA . THR A 1 80 ? 10.812 -12.367 -14.625 1 87 80 THR A CA 1
ATOM 594 C C . THR A 1 80 ? 11.836 -11.797 -15.609 1 87 80 THR A C 1
ATOM 596 O O . THR A 1 80 ? 11.539 -10.867 -16.359 1 87 80 THR A O 1
ATOM 599 N N . LYS A 1 81 ? 12.992 -12.352 -15.562 1 87.19 81 LYS A N 1
ATOM 600 C CA . LYS A 1 81 ? 14.047 -11.906 -16.469 1 87.19 81 LYS A CA 1
ATOM 601 C C . LYS A 1 81 ? 13.93 -12.594 -17.828 1 87.19 81 LYS A C 1
ATOM 603 O O . LYS A 1 81 ? 14.07 -13.812 -17.922 1 87.19 81 LYS A O 1
ATOM 608 N N . PHE A 1 82 ? 13.75 -11.812 -18.766 1 89.19 82 PHE A N 1
ATOM 609 C CA . PHE A 1 82 ? 13.531 -12.352 -20.094 1 89.19 82 PHE A CA 1
ATOM 610 C C . PHE A 1 82 ? 14.742 -13.148 -20.562 1 89.19 82 PHE A C 1
ATOM 612 O O . PHE A 1 82 ? 14.602 -14.156 -21.266 1 89.19 82 PHE A O 1
ATOM 619 N N . LYS A 1 83 ? 15.953 -12.758 -20.188 1 86.62 83 LYS A N 1
ATOM 620 C CA . LYS A 1 83 ? 17.188 -13.438 -20.578 1 86.62 83 LYS A CA 1
ATOM 621 C C . LYS A 1 83 ? 17.234 -14.859 -20.016 1 86.62 83 LYS A C 1
ATOM 623 O O . LYS A 1 83 ? 17.719 -15.773 -20.672 1 86.62 83 LYS A O 1
ATOM 628 N N . GLU A 1 84 ? 16.641 -14.992 -18.922 1 85.69 84 GLU A N 1
ATOM 629 C CA . GLU A 1 84 ? 16.656 -16.297 -18.25 1 85.69 84 GLU A CA 1
ATOM 630 C C . GLU A 1 84 ? 15.555 -17.203 -18.781 1 85.69 84 GLU A C 1
ATOM 632 O O . GLU A 1 84 ? 15.703 -18.422 -18.812 1 85.69 84 GLU A O 1
ATOM 637 N N . ILE A 1 85 ? 14.508 -16.609 -19.266 1 89.19 85 ILE A N 1
ATOM 638 C CA . ILE A 1 85 ? 13.367 -17.438 -19.641 1 89.19 85 ILE A CA 1
ATOM 639 C C . ILE A 1 85 ? 13.398 -17.719 -21.141 1 89.19 85 ILE A C 1
ATOM 641 O O . ILE A 1 85 ? 12.711 -18.609 -21.625 1 89.19 85 ILE A O 1
ATOM 645 N N . ARG A 1 86 ? 14.141 -17.016 -21.844 1 90 86 ARG A N 1
ATOM 646 C CA . ARG A 1 86 ? 14.18 -17.125 -23.297 1 90 86 ARG A CA 1
ATOM 647 C C . ARG A 1 86 ? 14.445 -18.562 -23.734 1 90 86 ARG A C 1
ATOM 649 O O . ARG A 1 86 ? 13.75 -19.078 -24.609 1 90 86 ARG A O 1
ATOM 656 N N . PRO A 1 87 ? 15.32 -19.266 -23.109 1 87.31 87 PRO A N 1
ATOM 657 C CA . PRO A 1 87 ? 15.617 -20.625 -23.547 1 87.31 87 PRO A CA 1
ATOM 658 C C . PRO A 1 87 ? 14.484 -21.609 -23.219 1 87.31 87 PRO A C 1
ATOM 660 O O . PRO A 1 87 ? 14.398 -22.672 -23.828 1 87.31 87 PRO A O 1
ATOM 663 N N . ILE A 1 88 ? 13.68 -21.266 -22.328 1 89.81 88 ILE A N 1
ATOM 664 C CA . ILE A 1 88 ? 12.641 -22.188 -21.891 1 89.81 88 ILE A CA 1
ATOM 665 C C . ILE A 1 88 ? 11.266 -21.609 -22.172 1 89.81 88 ILE A C 1
ATOM 667 O O . ILE A 1 88 ? 10.281 -21.969 -21.516 1 89.81 88 ILE A O 1
ATOM 671 N N . LEU A 1 89 ? 11.195 -20.766 -23.031 1 91.38 89 LEU A N 1
ATOM 672 C CA . LEU A 1 89 ? 9.953 -20.062 -23.328 1 91.38 89 LEU A CA 1
ATOM 673 C C . LEU A 1 89 ? 8.906 -21.031 -23.875 1 91.38 89 LEU A C 1
ATOM 675 O O . LEU A 1 89 ? 7.75 -21.016 -23.438 1 91.38 89 LEU A O 1
ATOM 679 N N . SER A 1 90 ? 9.328 -21.891 -24.781 1 92.75 90 SER A N 1
ATOM 680 C CA . SER A 1 90 ? 8.383 -22.781 -25.438 1 92.75 90 SER A CA 1
ATOM 681 C C . SER A 1 90 ? 7.793 -23.797 -24.453 1 92.75 90 SER A C 1
ATOM 683 O O . SER A 1 90 ? 6.574 -23.906 -24.328 1 92.75 90 SER A O 1
ATOM 685 N N . PRO A 1 91 ? 8.609 -24.469 -23.719 1 92.25 91 PRO A N 1
ATOM 686 C CA . PRO A 1 91 ? 8.023 -25.391 -22.75 1 92.25 91 PRO A CA 1
ATOM 687 C C . PRO A 1 91 ? 7.207 -24.656 -21.672 1 92.25 91 PRO A C 1
ATOM 689 O O . PRO A 1 91 ? 6.184 -25.172 -21.219 1 92.25 91 PRO A O 1
ATOM 692 N N . GLY A 1 92 ? 7.648 -23.516 -21.281 1 92 92 GLY A N 1
ATOM 693 C CA . GLY A 1 92 ? 6.91 -22.75 -20.297 1 92 92 GLY A CA 1
ATOM 694 C C . GLY A 1 92 ? 5.531 -22.328 -20.766 1 92 92 GLY A C 1
ATOM 695 O O . GLY A 1 92 ? 4.555 -22.438 -20.031 1 92 92 GLY A O 1
ATOM 696 N N . ILE A 1 93 ? 5.441 -21.938 -21.969 1 92 93 ILE A N 1
ATOM 697 C CA . ILE A 1 93 ? 4.176 -21.484 -22.547 1 92 93 ILE A CA 1
ATOM 698 C C . ILE A 1 93 ? 3.242 -22.672 -22.734 1 92 93 ILE A C 1
ATOM 700 O O . ILE A 1 93 ? 2.041 -22.578 -22.469 1 92 93 ILE A O 1
ATOM 704 N N . VAL A 1 94 ? 3.801 -23.719 -23.141 1 94.75 94 VAL A N 1
ATOM 705 C CA . VAL A 1 94 ? 3.004 -24.922 -23.359 1 94.75 94 VAL A CA 1
ATOM 706 C C . VAL A 1 94 ? 2.428 -25.406 -22.016 1 94.75 94 VAL A C 1
ATOM 708 O O . VAL A 1 94 ? 1.244 -25.734 -21.938 1 94.75 94 VAL A O 1
ATOM 711 N N . LEU A 1 95 ? 3.24 -25.391 -21.047 1 93.94 95 LEU A N 1
ATOM 712 C CA . LEU A 1 95 ? 2.793 -25.812 -19.719 1 93.94 95 LEU A CA 1
ATOM 713 C C . LEU A 1 95 ? 1.72 -24.875 -19.188 1 93.94 95 LEU A C 1
ATOM 715 O O . LEU A 1 95 ? 0.768 -25.312 -18.531 1 93.94 95 LEU A O 1
ATOM 719 N N . SER A 1 96 ? 1.88 -23.578 -19.516 1 93.56 96 SER A N 1
ATOM 720 C CA . SER A 1 96 ? 0.992 -22.578 -18.938 1 93.56 96 SER A CA 1
ATOM 721 C C . SER A 1 96 ? -0.318 -22.484 -19.719 1 93.56 96 SER A C 1
ATOM 723 O O . SER A 1 96 ? -1.281 -21.875 -19.25 1 93.56 96 SER A O 1
ATOM 725 N N . THR A 1 97 ? -0.444 -23.078 -20.859 1 93.5 97 THR A N 1
ATOM 726 C CA . THR A 1 97 ? -1.655 -23.031 -21.672 1 93.5 97 THR A CA 1
ATOM 727 C C . THR A 1 97 ? -2.246 -24.438 -21.844 1 93.5 97 THR A C 1
ATOM 729 O O . THR A 1 97 ? -3.137 -24.828 -21.078 1 93.5 97 THR A O 1
ATOM 732 N N . VAL A 1 98 ? -1.481 -25.219 -22.594 1 94.75 98 VAL A N 1
ATOM 733 C CA . VAL A 1 98 ? -1.952 -26.562 -22.875 1 94.75 98 VAL A CA 1
ATOM 734 C C . VAL A 1 98 ? -1.926 -27.406 -21.594 1 94.75 98 VAL A C 1
ATOM 736 O O . VAL A 1 98 ? -2.818 -28.219 -21.359 1 94.75 98 VAL A O 1
ATOM 739 N N . GLY A 1 99 ? -0.893 -27.203 -20.859 1 94.88 99 GLY A N 1
ATOM 740 C CA . GLY A 1 99 ? -0.804 -27.922 -19.594 1 94.88 99 GLY A CA 1
ATOM 741 C C . GLY A 1 99 ? -1.971 -27.656 -18.672 1 94.88 99 GLY A C 1
ATOM 742 O O . GLY A 1 99 ? -2.518 -28.578 -18.062 1 94.88 99 GLY A O 1
ATOM 743 N N . VAL A 1 100 ? -2.309 -26.391 -18.547 1 95.12 100 VAL A N 1
ATOM 744 C CA . VAL A 1 100 ? -3.43 -26 -17.703 1 95.12 100 VAL A CA 1
ATOM 745 C C . VAL A 1 100 ? -4.727 -26.578 -18.266 1 95.12 100 VAL A C 1
ATOM 747 O O . VAL A 1 100 ? -5.562 -27.078 -17.516 1 95.12 100 VAL A O 1
ATOM 750 N N . PHE A 1 101 ? -4.883 -26.531 -19.547 1 95.31 101 PHE A N 1
ATOM 751 C CA . PHE A 1 101 ? -6.066 -27.062 -20.219 1 95.31 101 PHE A CA 1
ATOM 752 C C . PHE A 1 101 ? -6.188 -28.562 -19.984 1 95.31 101 PHE A C 1
ATOM 754 O O . PHE A 1 101 ? -7.258 -29.047 -19.625 1 95.31 101 PHE A O 1
ATOM 761 N N . LEU A 1 102 ? -5.129 -29.281 -20.156 1 96.56 102 LEU A N 1
ATOM 762 C CA . LEU A 1 102 ? -5.137 -30.719 -19.984 1 96.56 102 LEU A CA 1
ATOM 763 C C . LEU A 1 102 ? -5.398 -31.094 -18.531 1 96.56 102 LEU A C 1
ATOM 765 O O . LEU A 1 102 ? -6.113 -32.062 -18.25 1 96.56 102 LEU A O 1
ATOM 769 N N . THR A 1 103 ? -4.777 -30.375 -17.641 1 95.81 103 THR A N 1
ATOM 770 C CA . THR A 1 103 ? -5.023 -30.625 -16.234 1 95.81 103 THR A CA 1
ATOM 771 C C . THR A 1 103 ? -6.504 -30.438 -15.898 1 95.81 103 THR A C 1
ATOM 773 O O . THR A 1 103 ? -7.082 -31.234 -15.164 1 95.81 103 THR A O 1
ATOM 776 N N . ALA A 1 104 ? -7.059 -29.359 -16.438 1 96.38 104 ALA A N 1
ATOM 777 C CA . ALA A 1 104 ? -8.484 -29.094 -16.219 1 96.38 104 ALA A CA 1
ATOM 778 C C . ALA A 1 104 ? -9.336 -30.203 -16.828 1 96.38 104 ALA A C 1
ATOM 780 O O . ALA A 1 104 ? -10.336 -30.625 -16.25 1 96.38 104 ALA A O 1
ATOM 781 N N . LEU A 1 105 ? -8.93 -30.672 -17.984 1 96.38 105 LEU A N 1
ATOM 782 C CA . LEU A 1 105 ? -9.68 -31.703 -18.688 1 96.38 105 LEU A CA 1
ATOM 783 C C . LEU A 1 105 ? -9.625 -33.031 -17.938 1 96.38 105 LEU A C 1
ATOM 785 O O . LEU A 1 105 ? -10.656 -33.656 -17.688 1 96.38 105 LEU A O 1
ATOM 789 N N . PHE A 1 106 ? -8.422 -33.469 -17.562 1 97.56 106 PHE A N 1
ATOM 790 C CA . PHE A 1 106 ? -8.266 -34.75 -16.859 1 97.56 106 PHE A CA 1
ATOM 791 C C . PHE A 1 106 ? -8.969 -34.688 -15.5 1 97.56 106 PHE A C 1
ATOM 793 O O . PHE A 1 106 ? -9.688 -35.625 -15.141 1 97.56 106 PHE A O 1
ATOM 800 N N . THR A 1 107 ? -8.758 -33.656 -14.789 1 97 107 THR A N 1
ATOM 801 C CA . THR A 1 107 ? -9.367 -33.531 -13.461 1 97 107 THR A CA 1
ATOM 802 C C . THR A 1 107 ? -10.875 -33.344 -13.57 1 97 107 THR A C 1
ATOM 804 O O . THR A 1 107 ? -11.625 -33.906 -12.75 1 97 107 THR A O 1
ATOM 807 N N . GLY A 1 108 ? -11.297 -32.562 -14.562 1 97.12 108 GLY A N 1
ATOM 808 C CA . GLY A 1 108 ? -12.727 -32.406 -14.781 1 97.12 108 GLY A CA 1
ATOM 809 C C . GLY A 1 108 ? -13.438 -33.688 -15.109 1 97.12 108 GLY A C 1
ATOM 810 O O . GLY A 1 108 ? -14.539 -33.938 -14.609 1 97.12 108 GLY A O 1
ATOM 811 N N . LEU A 1 109 ? -12.828 -34.5 -15.914 1 96.75 109 LEU A N 1
ATOM 812 C CA . LEU A 1 109 ? -13.391 -35.812 -16.25 1 96.75 109 LEU A CA 1
ATOM 813 C C . LEU A 1 109 ? -13.43 -36.719 -15.031 1 96.75 109 LEU A C 1
ATOM 815 O O . LEU A 1 109 ? -14.367 -37.5 -14.867 1 96.75 109 LEU A O 1
ATOM 819 N N . PHE A 1 110 ? -12.422 -36.625 -14.242 1 96.88 110 PHE A N 1
ATOM 820 C CA . PHE A 1 110 ? -12.398 -37.406 -13.016 1 96.88 110 PHE A CA 1
ATOM 821 C C . PHE A 1 110 ? -13.516 -37 -12.078 1 96.88 110 PHE A C 1
ATOM 823 O O . PHE A 1 110 ? -14.18 -37.812 -11.469 1 96.88 110 PHE A O 1
ATOM 830 N N . ILE A 1 111 ? -13.727 -35.688 -11.945 1 96.81 111 ILE A N 1
ATOM 831 C CA . ILE A 1 111 ? -14.781 -35.156 -11.094 1 96.81 111 ILE A CA 1
ATOM 832 C C . ILE A 1 111 ? -16.141 -35.594 -11.617 1 96.81 111 ILE A C 1
ATOM 834 O O . ILE A 1 111 ? -17.016 -35.969 -10.836 1 96.81 111 ILE A O 1
ATOM 838 N N . TRP A 1 112 ? -16.281 -35.562 -12.922 1 95.75 112 TRP A N 1
ATOM 839 C CA . TRP A 1 112 ? -17.516 -36 -13.547 1 95.75 112 TRP A CA 1
ATOM 840 C C . TRP A 1 112 ? -17.781 -37.469 -13.258 1 95.75 112 TRP A C 1
ATOM 842 O O . TRP A 1 112 ? -18.906 -37.875 -12.984 1 95.75 112 TRP A O 1
ATOM 852 N N . TYR A 1 113 ? -16.75 -38.219 -13.352 1 95.06 113 TYR A N 1
ATOM 853 C CA . TYR A 1 113 ? -16.859 -39.656 -13.047 1 95.06 113 TYR A CA 1
ATOM 854 C C . TYR A 1 113 ? -17.25 -39.875 -11.594 1 95.06 113 TYR A C 1
ATOM 856 O O . TYR A 1 113 ? -18.125 -40.688 -11.297 1 95.06 113 TYR A O 1
ATOM 864 N N . LEU A 1 114 ? -16.672 -39.125 -10.688 1 94.06 114 LEU A N 1
ATOM 865 C CA . LEU A 1 114 ? -16.969 -39.219 -9.266 1 94.06 114 LEU A CA 1
ATOM 866 C C . LEU A 1 114 ? -18.422 -38.781 -8.992 1 94.06 114 LEU A C 1
ATOM 868 O O . LEU A 1 114 ? -19.062 -39.312 -8.078 1 94.06 114 LEU A O 1
ATOM 872 N N . SER A 1 115 ? -18.891 -37.812 -9.711 1 91.31 115 SER A N 1
ATOM 873 C CA . SER A 1 115 ? -20.234 -37.281 -9.539 1 91.31 115 SER A CA 1
ATOM 874 C C . SER A 1 115 ? -21.297 -38.312 -9.906 1 91.31 115 SER A C 1
ATOM 876 O O . SER A 1 115 ? -22.438 -38.25 -9.445 1 91.31 115 SER A O 1
ATOM 878 N N . GLY A 1 116 ? -20.969 -39.219 -10.727 1 86.56 116 GLY A N 1
ATOM 879 C CA . GLY A 1 116 ? -21.875 -40.25 -11.125 1 86.56 116 GLY A CA 1
ATOM 880 C C . GLY A 1 116 ? -21.953 -41.406 -10.133 1 86.56 116 GLY A C 1
ATOM 881 O O . GLY A 1 116 ? -22.859 -42.219 -10.188 1 86.56 116 GLY A O 1
ATOM 882 N N . MET A 1 117 ? -21.078 -41.281 -9.258 1 88.56 117 MET A N 1
ATOM 883 C CA . MET A 1 117 ? -21.047 -42.375 -8.281 1 88.56 117 MET A CA 1
ATOM 884 C C . MET A 1 117 ? -22.016 -42.094 -7.133 1 88.56 117 MET A C 1
ATOM 886 O O . MET A 1 117 ? -22.125 -40.969 -6.672 1 88.56 117 MET A O 1
ATOM 890 N N . SER A 1 118 ? -22.75 -43.062 -6.695 1 81.69 118 SER A N 1
ATOM 891 C CA . SER A 1 118 ? -23.859 -42.938 -5.742 1 81.69 118 SER A CA 1
ATOM 892 C C . SER A 1 118 ? -23.344 -42.594 -4.352 1 81.69 118 SER A C 1
ATOM 894 O O . SER A 1 118 ? -24.062 -42 -3.555 1 81.69 118 SER A O 1
ATOM 896 N N . TRP A 1 119 ? -22.062 -42.906 -4.094 1 81.5 119 TRP A N 1
ATOM 897 C CA . TRP A 1 119 ? -21.594 -42.688 -2.732 1 81.5 119 TRP A CA 1
ATOM 898 C C . TRP A 1 119 ? -21.125 -41.25 -2.52 1 81.5 119 TRP A C 1
ATOM 900 O O . TRP A 1 119 ? -20.969 -40.812 -1.38 1 81.5 119 TRP A O 1
ATOM 910 N N . THR A 1 120 ? -21.078 -40.594 -3.645 1 81.5 120 THR A N 1
ATOM 911 C CA . THR A 1 120 ? -20.578 -39.219 -3.543 1 81.5 120 THR A CA 1
ATOM 912 C C . THR A 1 120 ? -21.719 -38.219 -3.363 1 81.5 120 THR A C 1
ATOM 914 O O . THR A 1 120 ? -22.844 -38.469 -3.807 1 81.5 120 THR A O 1
ATOM 917 N N . ASN A 1 121 ? -21.547 -37.188 -2.584 1 81.81 121 ASN A N 1
ATOM 918 C CA . ASN A 1 121 ? -22.547 -36.156 -2.318 1 81.81 121 ASN A CA 1
ATOM 919 C C . ASN A 1 121 ? -22.484 -35.031 -3.346 1 81.81 121 ASN A C 1
ATOM 921 O O . ASN A 1 121 ? -23.109 -33.969 -3.16 1 81.81 121 ASN A O 1
ATOM 925 N N . ILE A 1 122 ? -21.688 -35.281 -4.414 1 84.5 122 ILE A N 1
ATOM 926 C CA . ILE A 1 122 ? -21.594 -34.219 -5.418 1 84.5 122 ILE A CA 1
ATOM 927 C C . ILE A 1 122 ? -22.234 -34.688 -6.719 1 84.5 122 ILE A C 1
ATOM 929 O O . ILE A 1 122 ? -22.031 -35.844 -7.148 1 84.5 122 ILE A O 1
ATOM 933 N N . HIS A 1 123 ? -23.125 -33.906 -7.258 1 88.62 123 HIS A N 1
ATOM 934 C CA . HIS A 1 123 ? -23.781 -34.156 -8.539 1 88.62 123 HIS A CA 1
ATOM 935 C C . HIS A 1 123 ? -23.562 -33 -9.516 1 88.62 123 HIS A C 1
ATOM 937 O O . HIS A 1 123 ? -24.422 -32.156 -9.664 1 88.62 123 HIS A O 1
ATOM 943 N N . PHE A 1 124 ? -22.391 -33.094 -10.148 1 93 124 PHE A N 1
ATOM 944 C CA . PHE A 1 124 ? -22.047 -32.062 -11.094 1 93 124 PHE A CA 1
ATOM 945 C C . PHE A 1 124 ? -22.188 -32.562 -12.531 1 93 124 PHE A C 1
ATOM 947 O O . PHE A 1 124 ? -21.703 -33.625 -12.859 1 93 124 PHE A O 1
ATOM 954 N N . PRO A 1 125 ? -22.891 -31.812 -13.367 1 93.31 125 PRO A N 1
ATOM 955 C CA . PRO A 1 125 ? -22.766 -32.094 -14.797 1 93.31 125 PRO A CA 1
ATOM 956 C C . PRO A 1 125 ? -21.344 -31.922 -15.32 1 93.31 125 PRO A C 1
ATOM 958 O O . PRO A 1 125 ? -20.469 -31.406 -14.602 1 93.31 125 PRO A O 1
ATOM 961 N N . LEU A 1 126 ? -21.109 -32.312 -16.531 1 93.62 126 LEU A N 1
ATOM 962 C CA . LEU A 1 126 ? -19.781 -32.281 -17.125 1 93.62 126 LEU A CA 1
ATOM 963 C C . LEU A 1 126 ? -19.188 -30.891 -17.125 1 93.62 126 LEU A C 1
ATOM 965 O O . LEU A 1 126 ? -18.031 -30.688 -16.734 1 93.62 126 LEU A O 1
ATOM 969 N N . ILE A 1 127 ? -19.984 -29.891 -17.453 1 92.88 127 ILE A N 1
ATOM 970 C CA . ILE A 1 127 ? -19.516 -28.516 -17.609 1 92.88 127 ILE A CA 1
ATOM 971 C C . ILE A 1 127 ? -19.141 -27.938 -16.234 1 92.88 127 ILE A C 1
ATOM 973 O O . ILE A 1 127 ? -18.141 -27.234 -16.094 1 92.88 127 ILE A O 1
ATOM 977 N N . THR A 1 128 ? -19.922 -28.281 -15.289 1 95.19 128 THR A N 1
ATOM 978 C CA . THR A 1 128 ? -19.656 -27.812 -13.938 1 95.19 128 THR A CA 1
ATOM 979 C C . THR A 1 128 ? -18.422 -28.484 -13.359 1 95.19 128 THR A C 1
ATOM 981 O O . THR A 1 128 ? -17.672 -27.875 -12.602 1 95.19 128 THR A O 1
ATOM 984 N N . SER A 1 129 ? -18.266 -29.766 -13.711 1 96.62 129 SER A N 1
ATOM 985 C CA . SER A 1 129 ? -17.062 -30.484 -13.289 1 96.62 129 SER A CA 1
ATOM 986 C C . SER A 1 129 ? -15.805 -29.875 -13.898 1 96.62 129 SER A C 1
ATOM 988 O O . SER A 1 129 ? -14.789 -29.719 -13.219 1 96.62 129 SER A O 1
ATOM 990 N N . LEU A 1 130 ? -15.945 -29.5 -15.141 1 95.94 130 LEU A N 1
ATOM 991 C CA . LEU A 1 130 ? -14.828 -28.844 -15.82 1 95.94 130 LEU A CA 1
ATOM 992 C C . LEU A 1 130 ? -14.57 -27.469 -15.227 1 95.94 130 LEU A C 1
ATOM 994 O O . LEU A 1 130 ? -13.422 -27.016 -15.156 1 95.94 130 LEU A O 1
ATOM 998 N N . LEU A 1 131 ? -15.641 -26.812 -14.867 1 96 131 LEU A N 1
ATOM 999 C CA . LEU A 1 131 ? -15.531 -25.5 -14.219 1 96 131 LEU A CA 1
ATOM 1000 C C . LEU A 1 131 ? -14.758 -25.609 -12.906 1 96 131 LEU A C 1
ATOM 1002 O O . LEU A 1 131 ? -13.82 -24.844 -12.672 1 96 131 LEU A O 1
ATOM 1006 N N . LEU A 1 132 ? -15.125 -26.578 -12.109 1 97 132 LEU A N 1
ATOM 1007 C CA . LEU A 1 132 ? -14.43 -26.812 -10.852 1 97 132 LEU A CA 1
ATOM 1008 C C . LEU A 1 132 ? -12.953 -27.109 -11.086 1 97 132 LEU A C 1
ATOM 1010 O O . LEU A 1 132 ? -12.094 -26.531 -10.422 1 97 132 LEU A O 1
ATOM 1014 N N . ALA A 1 133 ? -12.688 -27.922 -12.039 1 97.19 133 ALA A N 1
ATOM 1015 C CA . ALA A 1 133 ? -11.305 -28.281 -12.359 1 97.19 133 ALA A CA 1
ATOM 1016 C C . ALA A 1 133 ? -10.531 -27.078 -12.883 1 97.19 133 ALA A C 1
ATOM 1018 O O . ALA A 1 133 ? -9.344 -26.922 -12.594 1 97.19 133 ALA A O 1
ATOM 1019 N N . SER A 1 134 ? -11.156 -26.234 -13.641 1 96.31 134 SER A N 1
ATOM 1020 C CA . SER A 1 134 ? -10.508 -25.078 -14.242 1 96.31 134 SER A CA 1
ATOM 1021 C C . SER A 1 134 ? -10.055 -24.094 -13.18 1 96.31 134 SER A C 1
ATOM 1023 O O . SER A 1 134 ? -9 -23.469 -13.312 1 96.31 134 SER A O 1
ATOM 1025 N N . THR A 1 135 ? -10.828 -23.938 -12.148 1 95.62 135 THR A N 1
ATOM 1026 C CA . THR A 1 135 ? -10.469 -23.016 -11.086 1 95.62 135 THR A CA 1
ATOM 1027 C C . THR A 1 135 ? -9.18 -23.438 -10.398 1 95.62 135 THR A C 1
ATOM 1029 O O . THR A 1 135 ? -8.438 -22.609 -9.883 1 95.62 135 THR A O 1
ATOM 1032 N N . MET A 1 136 ? -8.875 -24.75 -10.445 1 95 136 MET A N 1
ATOM 1033 C CA . MET A 1 136 ? -7.746 -25.281 -9.688 1 95 136 MET A CA 1
ATOM 1034 C C . MET A 1 136 ? -6.629 -25.734 -10.617 1 95 136 MET A C 1
ATOM 1036 O O . MET A 1 136 ? -5.719 -26.453 -10.195 1 95 136 MET A O 1
ATOM 1040 N N . SER A 1 137 ? -6.746 -25.391 -11.789 1 94.25 137 SER A N 1
ATOM 1041 C CA . SER A 1 137 ? -5.789 -25.922 -12.758 1 94.25 137 SER A CA 1
ATOM 1042 C C . SER A 1 137 ? -4.523 -25.078 -12.797 1 94.25 137 SER A C 1
ATOM 1044 O O . SER A 1 137 ? -3.521 -25.484 -13.398 1 94.25 137 SER A O 1
ATOM 1046 N N . SER A 1 138 ? -4.594 -23.984 -12.125 1 90.44 138 SER A N 1
ATOM 1047 C CA . SER A 1 138 ? -3.414 -23.125 -12.094 1 90.44 138 SER A CA 1
ATOM 1048 C C . SER A 1 138 ? -2.533 -23.438 -10.891 1 90.44 138 SER A C 1
ATOM 1050 O O . SER A 1 138 ? -3.021 -23.906 -9.859 1 90.44 138 SER A O 1
ATOM 1052 N N . THR A 1 139 ? -1.248 -23.219 -11.055 1 88.75 139 THR A N 1
ATOM 1053 C CA . THR A 1 139 ? -0.271 -23.484 -10 1 88.75 139 THR A CA 1
ATOM 1054 C C . THR A 1 139 ? 0.348 -22.172 -9.508 1 88.75 139 THR A C 1
ATOM 1056 O O . THR A 1 139 ? 0.254 -21.141 -10.188 1 88.7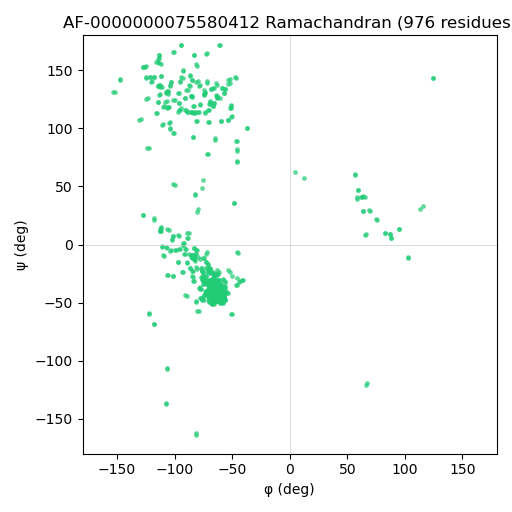5 139 THR A O 1
ATOM 1059 N N . ASP A 1 140 ? 0.83 -22.219 -8.32 1 83 140 ASP A N 1
ATOM 1060 C CA . ASP A 1 140 ? 1.478 -21.062 -7.723 1 83 140 ASP A CA 1
ATOM 1061 C C . ASP A 1 140 ? 2.951 -21.344 -7.441 1 83 140 ASP A C 1
ATOM 1063 O O . ASP A 1 140 ? 3.285 -22.047 -6.492 1 83 140 ASP A O 1
ATOM 1067 N N . SER A 1 141 ? 3.818 -20.672 -8.133 1 73.56 141 SER A N 1
ATOM 1068 C CA . SER A 1 141 ? 5.242 -20.922 -7.926 1 73.56 141 SER A CA 1
ATOM 1069 C C . SER A 1 141 ? 5.824 -19.953 -6.898 1 73.56 141 SER A C 1
ATOM 1071 O O . SER A 1 141 ? 6.883 -20.203 -6.324 1 73.56 141 SER A O 1
ATOM 1073 N N . ALA A 1 142 ? 5.156 -18.828 -6.754 1 67.56 142 ALA A N 1
ATOM 1074 C CA . ALA A 1 142 ? 5.684 -17.859 -5.801 1 67.56 142 ALA A CA 1
ATOM 1075 C C . ALA A 1 142 ? 5.84 -18.484 -4.414 1 67.56 142 ALA A C 1
ATOM 1077 O O . ALA A 1 142 ? 6.848 -18.266 -3.738 1 67.56 142 ALA A O 1
ATOM 1078 N N . SER A 1 143 ? 4.973 -19.297 -4.07 1 70.12 143 SER A N 1
ATOM 1079 C CA . SER A 1 143 ? 5.051 -20 -2.791 1 70.12 143 SER A CA 1
ATOM 1080 C C . SER A 1 143 ? 6.195 -21 -2.777 1 70.12 143 SER A C 1
ATOM 1082 O O . SER A 1 143 ? 6.871 -21.172 -1.759 1 70.12 143 SER A O 1
ATOM 1084 N N . VAL A 1 144 ? 6.375 -21.547 -3.891 1 74.5 144 VAL A N 1
ATOM 1085 C CA . VAL A 1 144 ? 7.434 -22.531 -4.012 1 74.5 144 VAL A CA 1
ATOM 1086 C C . VAL A 1 144 ? 8.797 -21.875 -3.816 1 74.5 144 VAL A C 1
ATOM 1088 O O . VAL A 1 144 ? 9.617 -22.344 -3.027 1 74.5 144 VAL A O 1
ATOM 1091 N N . PHE A 1 145 ? 8.969 -20.797 -4.449 1 75.62 145 PHE A N 1
ATOM 1092 C CA . PHE A 1 145 ? 10.281 -20.156 -4.414 1 75.62 145 PHE A CA 1
ATOM 1093 C C . PHE A 1 145 ? 10.516 -19.469 -3.07 1 75.62 145 PHE A C 1
ATOM 1095 O O . PHE A 1 145 ? 11.648 -19.375 -2.604 1 75.62 145 PHE A O 1
ATOM 1102 N N . ALA A 1 146 ? 9.422 -19.062 -2.539 1 71.19 146 ALA A N 1
ATOM 1103 C CA . ALA A 1 146 ? 9.555 -18.516 -1.188 1 71.19 146 ALA A CA 1
ATOM 1104 C C . ALA A 1 146 ? 10.07 -19.578 -0.223 1 71.19 146 ALA A C 1
ATOM 1106 O O . ALA A 1 146 ? 10.922 -19.297 0.623 1 71.19 146 ALA A O 1
ATOM 1107 N N . ILE A 1 147 ? 9.641 -20.75 -0.433 1 74.19 147 ILE A N 1
ATOM 1108 C CA . ILE A 1 147 ? 10.047 -21.875 0.419 1 74.19 147 ILE A CA 1
ATOM 1109 C C . ILE A 1 147 ? 11.492 -22.25 0.122 1 74.19 147 ILE A C 1
ATOM 1111 O O . ILE A 1 147 ? 12.297 -22.438 1.042 1 74.19 147 ILE A O 1
ATOM 1115 N N . LEU A 1 148 ? 11.844 -22.281 -1.108 1 74.81 148 LEU A N 1
ATOM 1116 C CA . LEU A 1 148 ? 13.195 -22.656 -1.506 1 74.81 148 LEU A CA 1
ATOM 1117 C C . LEU A 1 148 ? 14.203 -21.594 -1.06 1 74.81 148 LEU A C 1
ATOM 1119 O O . LEU A 1 148 ? 15.297 -21.938 -0.607 1 74.81 148 LEU A O 1
ATOM 1123 N N . ARG A 1 149 ? 13.781 -20.438 -1.196 1 72.06 149 ARG A N 1
ATOM 1124 C CA . ARG A 1 149 ? 14.648 -19.344 -0.786 1 72.06 149 ARG A CA 1
ATOM 1125 C C . ARG A 1 149 ? 14.883 -19.359 0.722 1 72.06 149 ARG A C 1
ATOM 1127 O O . ARG A 1 149 ? 15.992 -19.094 1.188 1 72.06 149 ARG A O 1
ATOM 1134 N N . SER A 1 150 ? 13.875 -19.625 1.398 1 68.25 150 SER A N 1
ATOM 1135 C CA . SER A 1 150 ? 13.984 -19.703 2.852 1 68.25 150 SER A CA 1
ATOM 1136 C C . SER A 1 150 ? 14.922 -20.812 3.287 1 68.25 150 SER A C 1
ATOM 1138 O O . SER A 1 150 ? 15.539 -20.734 4.352 1 68.25 150 SER A O 1
ATOM 1140 N N . GLN A 1 151 ? 15.008 -21.719 2.434 1 72.06 151 GLN A N 1
ATOM 1141 C CA . GLN A 1 151 ? 15.883 -22.844 2.729 1 72.06 151 GLN A CA 1
ATOM 1142 C C . GLN A 1 151 ? 17.219 -22.719 1.998 1 72.06 151 GLN A C 1
ATOM 1144 O O . GLN A 1 151 ? 17.984 -23.672 1.904 1 72.06 151 GLN A O 1
ATOM 1149 N N . LYS A 1 152 ? 17.375 -21.547 1.367 1 69.69 152 LYS A N 1
ATOM 1150 C CA . LYS A 1 152 ? 18.625 -21.219 0.665 1 69.69 152 LYS A CA 1
ATOM 1151 C C . LYS A 1 152 ? 18.922 -22.25 -0.421 1 69.69 152 LYS A C 1
ATOM 1153 O O . LYS A 1 152 ? 20.062 -22.719 -0.539 1 69.69 152 LYS A O 1
ATOM 1158 N N . MET A 1 153 ? 17.891 -22.656 -1.064 1 74.56 153 MET A N 1
ATOM 1159 C CA . MET A 1 153 ? 18.031 -23.672 -2.1 1 74.56 153 MET A CA 1
ATOM 1160 C C . MET A 1 153 ? 17.766 -23.078 -3.48 1 74.56 153 MET A C 1
ATOM 1162 O O . MET A 1 153 ? 16.859 -22.266 -3.648 1 74.56 153 MET A O 1
ATOM 1166 N N . ASN A 1 154 ? 18.625 -23.438 -4.41 1 78.44 154 ASN A N 1
ATOM 1167 C CA . ASN A 1 154 ? 18.406 -23.141 -5.82 1 78.44 154 ASN A CA 1
ATOM 1168 C C . ASN A 1 154 ? 18.188 -24.406 -6.645 1 78.44 154 ASN A C 1
ATOM 1170 O O . ASN A 1 154 ? 18.391 -25.516 -6.148 1 78.44 154 ASN A O 1
ATOM 1174 N N . LEU A 1 155 ? 17.656 -24.219 -7.805 1 82.75 155 LEU A N 1
ATOM 1175 C CA . LEU A 1 155 ? 17.328 -25.375 -8.641 1 82.75 155 LEU A CA 1
ATOM 1176 C C . LEU A 1 155 ? 18.234 -25.422 -9.867 1 82.75 155 LEU A C 1
ATOM 1178 O O . LEU A 1 155 ? 18.562 -24.375 -10.445 1 82.75 155 LEU A O 1
ATOM 1182 N N . LYS A 1 156 ? 18.531 -26.609 -10.211 1 78.56 156 LYS A N 1
ATOM 1183 C CA . LYS A 1 156 ? 19.359 -26.844 -11.383 1 78.56 156 LYS A CA 1
ATOM 1184 C C . LYS A 1 156 ? 18.531 -26.828 -12.664 1 78.56 156 LYS A C 1
ATOM 1186 O O . LYS A 1 156 ? 17.297 -26.859 -12.609 1 78.56 156 LYS A O 1
ATOM 1191 N N . HIS A 1 157 ? 19.219 -26.688 -13.844 1 83.38 157 HIS A N 1
ATOM 1192 C CA . HIS A 1 157 ? 18.688 -26.953 -15.172 1 83.38 157 HIS A CA 1
ATOM 1193 C C . HIS A 1 157 ? 17.641 -25.922 -15.555 1 83.38 157 HIS A C 1
ATOM 1195 O O . HIS A 1 157 ? 16.625 -26.25 -16.188 1 83.38 157 HIS A O 1
ATOM 1201 N N . ASN A 1 158 ? 17.672 -24.766 -15.117 1 84.44 158 ASN A N 1
ATOM 1202 C CA . ASN A 1 158 ? 16.766 -23.656 -15.453 1 84.44 158 ASN A CA 1
ATOM 1203 C C . ASN A 1 158 ? 15.336 -23.953 -15.016 1 84.44 158 ASN A C 1
ATOM 1205 O O . ASN A 1 158 ? 14.383 -23.562 -15.688 1 84.44 158 ASN A O 1
ATOM 1209 N N . LEU A 1 159 ? 15.219 -24.734 -13.984 1 88.06 159 LEU A N 1
ATOM 1210 C CA . LEU A 1 159 ? 13.898 -25.094 -13.477 1 88.06 159 LEU A CA 1
ATOM 1211 C C . LEU A 1 159 ? 13.211 -23.891 -12.852 1 88.06 159 LEU A C 1
ATOM 1213 O O . LEU A 1 159 ? 12 -23.719 -12.984 1 88.06 159 LEU A O 1
ATOM 1217 N N . ARG A 1 160 ? 14.016 -23.094 -12.266 1 86.31 160 ARG A N 1
ATOM 1218 C CA . ARG A 1 160 ? 13.445 -21.938 -11.586 1 86.31 160 ARG A CA 1
ATOM 1219 C C . ARG A 1 160 ? 12.797 -20.984 -12.578 1 86.31 160 ARG A C 1
ATOM 1221 O O . ARG A 1 160 ? 11.617 -20.656 -12.453 1 86.31 160 ARG A O 1
ATOM 1228 N N . PRO A 1 161 ? 13.492 -20.656 -13.609 1 86.06 161 PRO A N 1
ATOM 1229 C CA . PRO A 1 161 ? 12.875 -19.766 -14.594 1 86.06 161 PRO A CA 1
ATOM 1230 C C . PRO A 1 161 ? 11.664 -20.406 -15.289 1 86.06 161 PRO A C 1
ATOM 1232 O O . PRO A 1 161 ? 10.695 -19.703 -15.594 1 86.06 161 PRO A O 1
ATOM 1235 N N . MET A 1 162 ? 11.719 -21.641 -15.484 1 88.44 162 MET A N 1
ATOM 1236 C CA . MET A 1 162 ? 10.617 -22.328 -16.141 1 88.44 162 MET A CA 1
ATOM 1237 C C . MET A 1 162 ? 9.367 -22.312 -15.266 1 88.44 162 MET A C 1
ATOM 1239 O O . MET A 1 162 ? 8.266 -22.031 -15.742 1 88.44 162 MET A O 1
ATOM 1243 N N . LEU A 1 163 ? 9.57 -22.609 -14.047 1 88.12 163 LEU A N 1
ATOM 1244 C CA . LEU A 1 163 ? 8.453 -22.641 -13.102 1 88.12 163 LEU A CA 1
ATOM 1245 C C . LEU A 1 163 ? 7.906 -21.234 -12.859 1 88.12 163 LEU A C 1
ATOM 1247 O O . LEU A 1 163 ? 6.699 -21.062 -12.672 1 88.12 163 LEU A O 1
ATOM 1251 N N . GLU A 1 164 ? 8.75 -20.297 -12.891 1 85.88 164 GLU A N 1
ATOM 1252 C CA . GLU A 1 164 ? 8.328 -18.922 -12.727 1 85.88 164 GLU A CA 1
ATOM 1253 C C . GLU A 1 164 ? 7.477 -18.453 -13.914 1 85.88 164 GLU A C 1
ATOM 1255 O O . GLU A 1 164 ? 6.449 -17.812 -13.727 1 85.88 164 GLU A O 1
ATOM 1260 N N . LEU A 1 165 ? 7.98 -18.812 -15.047 1 86.88 165 LEU A N 1
ATOM 1261 C CA . LEU A 1 165 ? 7.238 -18.469 -16.25 1 86.88 165 LEU A CA 1
ATOM 1262 C C . LEU A 1 165 ? 5.891 -19.188 -16.281 1 86.88 165 LEU A C 1
ATOM 1264 O O . LEU A 1 165 ? 4.863 -18.578 -16.594 1 86.88 165 LEU A O 1
ATOM 1268 N N . GLU A 1 166 ? 5.891 -20.391 -15.992 1 89.5 166 GLU A N 1
ATOM 1269 C CA . GLU A 1 166 ? 4.652 -21.156 -15.984 1 89.5 166 GLU A CA 1
ATOM 1270 C C . GLU A 1 166 ? 3.648 -20.578 -14.992 1 89.5 166 GLU A C 1
ATOM 1272 O O . GLU A 1 166 ? 2.486 -20.359 -15.336 1 89.5 166 GLU A O 1
ATOM 1277 N N . SER A 1 167 ? 4.086 -20.328 -13.805 1 86.25 167 SER A N 1
ATOM 1278 C CA . SER A 1 167 ? 3.205 -19.859 -12.734 1 86.25 167 SER A CA 1
ATOM 1279 C C . SER A 1 167 ? 2.637 -18.484 -13.047 1 86.25 167 SER A C 1
ATOM 1281 O O . SER A 1 167 ? 1.476 -18.203 -12.742 1 86.25 167 SER A O 1
ATOM 1283 N N . GLY A 1 168 ? 3.402 -17.703 -13.617 1 83.44 168 GLY A N 1
ATOM 1284 C CA . GLY A 1 168 ? 2.951 -16.359 -13.945 1 83.44 168 GLY A CA 1
ATOM 1285 C C . GLY A 1 168 ? 1.948 -16.328 -15.086 1 83.44 168 GLY A C 1
ATOM 1286 O O . GLY A 1 168 ? 1.098 -15.438 -15.148 1 83.44 168 GLY A O 1
ATOM 1287 N N . SER A 1 169 ? 1.999 -17.328 -15.883 1 88 169 SER A N 1
ATOM 1288 C CA . SER A 1 169 ? 1.187 -17.297 -17.094 1 88 169 SER A CA 1
ATOM 1289 C C . SER A 1 169 ? 0.043 -18.312 -17.016 1 88 169 SER A C 1
ATOM 1291 O O . SER A 1 169 ? -0.871 -18.281 -17.844 1 88 169 SER A O 1
ATOM 1293 N N . ASN A 1 170 ? 0.073 -19.125 -16.047 1 93.94 170 ASN A N 1
ATOM 1294 C CA . ASN A 1 170 ? -0.962 -20.156 -16.016 1 93.94 170 ASN A CA 1
ATOM 1295 C C . ASN A 1 170 ? -2.244 -19.625 -15.367 1 93.94 170 ASN A C 1
ATOM 1297 O O . ASN A 1 170 ? -3.332 -20.141 -15.641 1 93.94 170 ASN A O 1
ATOM 1301 N N . ASP A 1 171 ? -2.143 -18.578 -14.539 1 93.19 171 ASP A N 1
ATOM 1302 C CA . ASP A 1 171 ? -3.318 -17.984 -13.898 1 93.19 171 ASP A CA 1
ATOM 1303 C C . ASP A 1 171 ? -4.277 -17.406 -14.938 1 93.19 171 ASP A C 1
ATOM 1305 O O . ASP A 1 171 ? -5.484 -17.656 -14.883 1 93.19 171 ASP A O 1
ATOM 1309 N N . PRO A 1 172 ? -3.699 -16.719 -15.867 1 92.12 172 PRO A N 1
ATOM 1310 C CA . PRO A 1 172 ? -4.57 -16.172 -16.906 1 92.12 172 PRO A CA 1
ATOM 1311 C C . PRO A 1 172 ? -5.352 -17.25 -17.656 1 92.12 172 PRO A C 1
ATOM 1313 O O . PRO A 1 172 ? -6.527 -17.047 -17.969 1 92.12 172 PRO A O 1
ATOM 1316 N N . MET A 1 173 ? -4.707 -18.344 -17.922 1 93.06 173 MET A N 1
ATOM 1317 C CA . MET A 1 173 ? -5.367 -19.438 -18.625 1 93.06 173 MET A CA 1
ATOM 1318 C C . MET A 1 173 ? -6.477 -20.047 -17.781 1 93.06 173 MET A C 1
ATOM 1320 O O . MET A 1 173 ? -7.574 -20.297 -18.281 1 93.06 173 MET A O 1
ATOM 1324 N N . ALA A 1 174 ? -6.16 -20.25 -16.578 1 94.88 174 ALA A N 1
ATOM 1325 C CA . ALA A 1 174 ? -7.176 -20.797 -15.68 1 94.88 174 ALA A CA 1
ATOM 1326 C C . ALA A 1 174 ? -8.359 -19.844 -15.555 1 94.88 174 ALA A C 1
ATOM 1328 O O . ALA A 1 174 ? -9.516 -20.281 -15.539 1 94.88 174 ALA A O 1
ATOM 1329 N N . TYR A 1 175 ? -8.062 -18.625 -15.477 1 93.25 175 TYR A N 1
ATOM 1330 C CA . TYR A 1 175 ? -9.109 -17.609 -15.414 1 93.25 175 TYR A CA 1
ATOM 1331 C C . TYR A 1 175 ? -9.984 -17.656 -16.656 1 93.25 175 TYR A C 1
ATOM 1333 O O . TYR A 1 175 ? -11.219 -17.625 -16.562 1 93.25 175 TYR A O 1
ATOM 1341 N N . MET A 1 176 ? -9.352 -17.734 -17.75 1 92.12 176 MET A N 1
ATOM 1342 C CA . MET A 1 176 ? -10.07 -17.75 -19.016 1 92.12 176 MET A CA 1
ATOM 1343 C C . MET A 1 176 ? -10.992 -18.969 -19.109 1 92.12 176 MET A C 1
ATOM 1345 O O . MET A 1 176 ? -12.156 -18.828 -19.484 1 92.12 176 MET A O 1
ATOM 1349 N N . LEU A 1 177 ? -10.516 -20.078 -18.734 1 93.44 177 LEU A N 1
ATOM 1350 C CA . LEU A 1 177 ? -11.328 -21.281 -18.75 1 93.44 177 LEU A CA 1
ATOM 1351 C C . LEU A 1 177 ? -12.531 -21.141 -17.812 1 93.44 177 LEU A C 1
ATOM 1353 O O . LEU A 1 177 ? -13.648 -21.516 -18.172 1 93.44 177 LEU A O 1
ATOM 1357 N N . THR A 1 178 ? -12.266 -20.578 -16.672 1 93.88 178 THR A N 1
ATOM 1358 C CA . THR A 1 178 ? -13.312 -20.406 -15.672 1 93.88 178 THR A CA 1
ATOM 1359 C C . THR A 1 178 ? -14.414 -19.484 -16.203 1 93.88 178 THR A C 1
ATOM 1361 O O . THR A 1 178 ? -15.594 -19.828 -16.141 1 93.88 178 THR A O 1
ATOM 1364 N N . ILE A 1 179 ? -14.039 -18.422 -16.766 1 90.19 179 ILE A N 1
ATOM 1365 C CA . ILE A 1 179 ? -15 -17.422 -17.219 1 90.19 179 ILE A CA 1
ATOM 1366 C C . ILE A 1 179 ? -15.781 -17.953 -18.406 1 90.19 179 ILE A C 1
ATOM 1368 O O . ILE A 1 179 ? -17 -17.766 -18.5 1 90.19 179 ILE A O 1
ATOM 1372 N N . VAL A 1 180 ? -15.133 -18.578 -19.281 1 88.06 180 VAL A N 1
ATOM 1373 C CA . VAL A 1 180 ? -15.773 -19.109 -20.484 1 88.06 180 VAL A CA 1
ATOM 1374 C C . VAL A 1 180 ? -16.797 -20.188 -20.094 1 88.06 180 VAL A C 1
ATOM 1376 O O . VAL A 1 180 ? -17.891 -20.234 -20.641 1 88.06 180 VAL A O 1
ATOM 1379 N N . LEU A 1 181 ? -16.453 -21.016 -19.188 1 90.56 181 LEU A N 1
ATOM 1380 C CA . LEU A 1 181 ? -17.359 -22.094 -18.766 1 90.56 181 LEU A CA 1
ATOM 1381 C C . LEU A 1 181 ? -18.547 -21.516 -18.016 1 90.56 181 LEU A C 1
ATOM 1383 O O . LEU A 1 181 ? -19.672 -22.031 -18.141 1 90.56 181 LEU A O 1
ATOM 1387 N N . ILE A 1 182 ? -18.297 -20.484 -17.234 1 91.25 182 ILE A N 1
ATOM 1388 C CA . ILE A 1 182 ? -19.406 -19.812 -16.562 1 91.25 182 ILE A CA 1
ATOM 1389 C C . ILE A 1 182 ? -20.359 -19.25 -17.594 1 91.25 182 ILE A C 1
ATOM 1391 O O . ILE A 1 182 ? -21.578 -19.406 -17.469 1 91.25 182 ILE A O 1
ATOM 1395 N N . GLN A 1 183 ? -19.797 -18.625 -18.578 1 85.44 183 GLN A N 1
ATOM 1396 C CA . GLN A 1 183 ? -20.625 -18.062 -19.641 1 85.44 183 GLN A CA 1
ATOM 1397 C C . GLN A 1 183 ? -21.406 -19.156 -20.359 1 85.44 183 GLN A C 1
ATOM 1399 O O . GLN A 1 183 ? -22.562 -18.953 -20.734 1 85.44 183 GLN A O 1
ATOM 1404 N N . PHE A 1 184 ? -20.828 -20.234 -20.516 1 86.06 184 PHE A N 1
ATOM 1405 C CA . PHE A 1 184 ? -21.469 -21.375 -21.172 1 86.06 184 PHE A CA 1
ATOM 1406 C C . PHE A 1 184 ? -22.641 -21.875 -20.344 1 86.06 184 PHE A C 1
ATOM 1408 O O . PHE A 1 184 ? -23.688 -22.219 -20.906 1 86.06 184 PHE A O 1
ATOM 1415 N N . ILE A 1 185 ? -22.453 -21.938 -19.141 1 88.25 185 ILE A N 1
ATOM 1416 C CA . ILE A 1 185 ? -23.5 -22.422 -18.234 1 88.25 185 ILE A CA 1
ATOM 1417 C C . ILE A 1 185 ? -24.656 -21.438 -18.219 1 88.25 185 ILE A C 1
ATOM 1419 O O . ILE A 1 185 ? -25.828 -21.844 -18.203 1 88.25 185 ILE A O 1
ATOM 1423 N N . GLN A 1 186 ? -24.312 -20.219 -18.203 1 86.75 186 GLN A N 1
ATOM 1424 C CA . GLN A 1 186 ? -25.328 -19.188 -18.094 1 86.75 186 GLN A CA 1
ATOM 1425 C C . GLN A 1 186 ? -26.047 -18.984 -19.422 1 86.75 186 GLN A C 1
ATOM 1427 O O . GLN A 1 186 ? -27.219 -18.594 -19.438 1 86.75 186 GLN A O 1
ATOM 1432 N N . SER A 1 187 ? -25.359 -18.844 -20.578 1 79.19 187 SER A N 1
ATOM 1433 C CA . SER A 1 187 ? -25.953 -18.531 -21.875 1 79.19 187 SER A CA 1
ATOM 1434 C C . SER A 1 187 ? -26.656 -19.734 -22.469 1 79.19 187 SER A C 1
ATOM 1436 O O . SER A 1 187 ? -27.234 -19.656 -23.562 1 79.19 187 SER A O 1
ATOM 1438 N N . ASP A 1 188 ? -27.547 -20.328 -21.844 1 64.38 188 ASP A N 1
ATOM 1439 C CA . ASP A 1 188 ? -28.344 -21.453 -22.344 1 64.38 188 ASP A CA 1
ATOM 1440 C C . ASP A 1 188 ? -27.859 -21.891 -23.734 1 64.38 188 ASP A C 1
ATOM 1442 O O . ASP A 1 188 ? -28.562 -21.688 -24.719 1 64.38 188 ASP A O 1
ATOM 1446 N N . GLY A 1 189 ? -26.516 -22.406 -23.984 1 62.88 189 GLY A N 1
ATOM 1447 C CA . GLY A 1 189 ? -26.188 -23.125 -25.203 1 62.88 189 GLY A CA 1
ATOM 1448 C C . GLY A 1 189 ? -25.219 -22.375 -26.094 1 62.88 189 GLY A C 1
ATOM 1449 O O . GLY A 1 189 ? -25.406 -22.328 -27.312 1 62.88 189 GLY A O 1
ATOM 1450 N N . MET A 1 190 ? -24.312 -21.562 -25.594 1 65.94 190 MET A N 1
ATOM 1451 C CA . MET A 1 190 ? -23.359 -20.953 -26.5 1 65.94 190 MET A CA 1
ATOM 1452 C C . MET A 1 190 ? -22.703 -22 -27.391 1 65.94 190 MET A C 1
ATOM 1454 O O . MET A 1 190 ? -22.359 -23.078 -26.938 1 65.94 190 MET A O 1
ATOM 1458 N N . GLY A 1 191 ? -22.875 -21.859 -28.734 1 71.12 191 GLY A N 1
ATOM 1459 C CA . GLY A 1 191 ? -22.25 -22.766 -29.672 1 71.12 191 GLY A CA 1
ATOM 1460 C C . GLY A 1 191 ? -20.75 -22.891 -29.484 1 71.12 191 GLY A C 1
ATOM 1461 O O . GLY A 1 191 ? -20.141 -22.031 -28.844 1 71.12 191 GLY A O 1
ATOM 1462 N N . THR A 1 192 ? -20.188 -24 -29.625 1 77.19 192 THR A N 1
ATOM 1463 C CA . THR A 1 192 ? -18.766 -24.312 -29.562 1 77.19 192 THR A CA 1
ATOM 1464 C C . THR A 1 192 ? -17.953 -23.234 -30.266 1 77.19 192 THR A C 1
ATOM 1466 O O . THR A 1 192 ? -16.859 -22.875 -29.812 1 77.19 192 THR A O 1
ATOM 1469 N N . GLY A 1 193 ? -18.5 -22.625 -31.25 1 79.88 193 GLY A N 1
ATOM 1470 C CA . GLY A 1 193 ? -17.812 -21.578 -31.969 1 79.88 193 GLY A CA 1
ATOM 1471 C C . GLY A 1 193 ? -17.641 -20.312 -31.156 1 79.88 193 GLY A C 1
ATOM 1472 O O . GLY A 1 193 ? -16.578 -19.672 -31.188 1 79.88 193 GLY A O 1
ATOM 1473 N N . ASN A 1 194 ? -18.641 -20.047 -30.406 1 81.12 194 ASN A N 1
ATOM 1474 C CA . ASN A 1 194 ? -18.594 -18.859 -29.562 1 81.12 194 ASN A CA 1
ATOM 1475 C C . ASN A 1 194 ? -17.578 -19.016 -28.422 1 81.12 194 ASN A C 1
ATOM 1477 O O . ASN A 1 194 ? -16.938 -18.047 -28.031 1 81.12 194 ASN A O 1
ATOM 1481 N N . ILE A 1 195 ? -17.406 -20.203 -27.984 1 79.94 195 ILE A N 1
ATOM 1482 C CA . ILE A 1 195 ? -16.469 -20.5 -26.922 1 79.94 195 ILE A CA 1
ATOM 1483 C C . ILE A 1 195 ? -15.031 -20.328 -27.438 1 79.94 195 ILE A C 1
ATOM 1485 O O . ILE A 1 195 ? -14.219 -19.641 -26.812 1 79.94 195 ILE A O 1
ATOM 1489 N N . ILE A 1 196 ? -14.828 -20.875 -28.5 1 84.69 196 ILE A N 1
ATOM 1490 C CA . ILE A 1 196 ? -13.5 -20.797 -29.094 1 84.69 196 ILE A CA 1
ATOM 1491 C C . ILE A 1 196 ? -13.188 -19.344 -29.453 1 84.69 196 ILE A C 1
ATOM 1493 O O . ILE A 1 196 ? -12.055 -18.891 -29.281 1 84.69 196 ILE A O 1
ATOM 1497 N N . GLY A 1 197 ? -14.164 -18.703 -29.984 1 85.38 197 GLY A N 1
ATOM 1498 C CA . GLY A 1 197 ? -13.992 -17.297 -30.297 1 85.38 197 GLY A CA 1
ATOM 1499 C C . GLY A 1 197 ? -13.641 -16.453 -29.078 1 85.38 197 GLY A C 1
ATOM 1500 O O . GLY A 1 197 ? -12.773 -15.586 -29.156 1 85.38 197 GLY A O 1
ATOM 1501 N N . SER A 1 198 ? -14.328 -16.766 -28.016 1 85.19 198 SER A N 1
ATOM 1502 C CA . SER A 1 198 ? -14.07 -16.047 -26.766 1 85.19 198 SER A CA 1
ATOM 1503 C C . SER A 1 198 ? -12.656 -16.297 -26.266 1 85.19 198 SER A C 1
ATOM 1505 O O . SER A 1 198 ? -12 -15.391 -25.75 1 85.19 198 SER A O 1
ATOM 1507 N N . PHE A 1 199 ? -12.227 -17.5 -26.438 1 86.75 199 PHE A N 1
ATOM 1508 C CA . PHE A 1 199 ? -10.883 -17.891 -26.016 1 86.75 199 PHE A CA 1
ATOM 1509 C C . PHE A 1 199 ? -9.828 -17.125 -26.812 1 86.75 199 PHE A C 1
ATOM 1511 O O . PHE A 1 199 ? -8.867 -16.609 -26.234 1 86.75 199 PHE A O 1
ATOM 1518 N N . ILE A 1 200 ? -10.016 -17.047 -28.031 1 89.88 200 ILE A N 1
ATOM 1519 C CA . ILE A 1 200 ? -9.062 -16.391 -28.922 1 89.88 200 ILE A CA 1
ATOM 1520 C C . ILE A 1 200 ? -9.023 -14.898 -28.641 1 89.88 200 ILE A C 1
ATOM 1522 O O . ILE A 1 200 ? -7.945 -14.297 -28.562 1 89.88 200 ILE A O 1
ATOM 1526 N N . ILE A 1 201 ? -10.094 -14.344 -28.453 1 90.81 201 ILE A N 1
ATOM 1527 C CA . ILE A 1 201 ? -10.18 -12.914 -28.203 1 90.81 201 ILE A CA 1
ATOM 1528 C C . ILE A 1 201 ? -9.531 -12.578 -26.859 1 90.81 201 ILE A C 1
ATOM 1530 O O . ILE A 1 201 ? -8.812 -11.586 -26.75 1 90.81 201 ILE A O 1
ATOM 1534 N N . GLN A 1 202 ? -9.797 -13.398 -25.875 1 90.69 202 GLN A N 1
ATOM 1535 C CA . GLN A 1 202 ? -9.211 -13.172 -24.562 1 90.69 202 GLN A CA 1
ATOM 1536 C C . GLN A 1 202 ? -7.688 -13.211 -24.609 1 90.69 202 GLN A C 1
ATOM 1538 O O . GLN A 1 202 ? -7.02 -12.398 -23.969 1 90.69 202 GLN A O 1
ATOM 1543 N N . PHE A 1 203 ? -7.246 -14.125 -25.422 1 90.88 203 PHE A N 1
ATOM 1544 C CA . PHE A 1 203 ? -5.801 -14.289 -25.516 1 90.88 203 PHE A CA 1
ATOM 1545 C C . PHE A 1 203 ? -5.188 -13.172 -26.359 1 90.88 203 PHE A C 1
ATOM 1547 O O . PHE A 1 203 ? -4.184 -12.578 -25.969 1 90.88 203 PHE A O 1
ATOM 1554 N N . LEU A 1 204 ? -5.738 -12.883 -27.453 1 94.31 204 LEU A N 1
ATOM 1555 C CA . LEU A 1 204 ? -5.18 -11.922 -28.391 1 94.31 204 LEU A CA 1
ATOM 1556 C C . LEU A 1 204 ? -5.273 -10.5 -27.844 1 94.31 204 LEU A C 1
ATOM 1558 O O . LEU A 1 204 ? -4.301 -9.75 -27.891 1 94.31 204 LEU A O 1
ATOM 1562 N N . VAL A 1 205 ? -6.406 -10.203 -27.328 1 95.44 205 VAL A N 1
ATOM 1563 C CA . VAL A 1 205 ? -6.605 -8.875 -26.766 1 95.44 205 VAL A CA 1
ATOM 1564 C C . VAL A 1 205 ? -5.758 -8.703 -25.516 1 95.44 205 VAL A C 1
ATOM 1566 O O . VAL A 1 205 ? -5.176 -7.641 -25.281 1 95.44 205 VAL A O 1
ATOM 1569 N N . GLY A 1 206 ? -5.719 -9.727 -24.688 1 95.69 206 GLY A N 1
ATOM 1570 C CA . GLY A 1 206 ? -4.891 -9.672 -23.5 1 95.69 206 GLY A CA 1
ATOM 1571 C C . GLY A 1 206 ? -3.418 -9.469 -23.797 1 95.69 206 GLY A C 1
ATOM 1572 O O . GLY A 1 206 ? -2.768 -8.609 -23.203 1 95.69 206 GLY A O 1
ATOM 1573 N N . ALA A 1 207 ? -2.955 -10.211 -24.75 1 95.38 207 ALA A N 1
ATOM 1574 C CA . ALA A 1 207 ? -1.545 -10.125 -25.125 1 95.38 207 ALA A CA 1
ATOM 1575 C C . ALA A 1 207 ? -1.237 -8.781 -25.781 1 95.38 207 ALA A C 1
ATOM 1577 O O . ALA A 1 207 ? -0.217 -8.156 -25.484 1 95.38 207 ALA A O 1
ATOM 1578 N N . ALA A 1 208 ? -2.082 -8.344 -26.625 1 97.5 208 ALA A N 1
ATOM 1579 C CA . ALA A 1 208 ? -1.881 -7.082 -27.328 1 97.5 208 ALA A CA 1
ATOM 1580 C C . ALA A 1 208 ? -1.936 -5.902 -26.375 1 97.5 208 ALA A C 1
ATOM 1582 O O . ALA A 1 208 ? -1.088 -5.008 -26.422 1 97.5 208 ALA A O 1
ATOM 1583 N N . ALA A 1 209 ? -2.904 -5.938 -25.547 1 97.31 209 ALA A N 1
ATOM 1584 C CA . ALA A 1 209 ? -3.051 -4.859 -24.562 1 97.31 209 ALA A CA 1
ATOM 1585 C C . ALA A 1 209 ? -1.863 -4.82 -23.609 1 97.31 209 ALA A C 1
ATOM 1587 O O . ALA A 1 209 ? -1.366 -3.746 -23.266 1 97.31 209 ALA A O 1
ATOM 1588 N N . GLY A 1 210 ? -1.484 -5.992 -23.156 1 97.25 210 GLY A N 1
ATOM 1589 C CA . GLY A 1 210 ? -0.321 -6.055 -22.281 1 97.25 210 GLY A CA 1
ATOM 1590 C C . GLY A 1 210 ? 0.932 -5.484 -22.922 1 97.25 210 GLY A C 1
ATOM 1591 O O . GLY A 1 210 ? 1.675 -4.738 -22.281 1 97.25 210 GLY A O 1
ATOM 1592 N N . TYR A 1 211 ? 1.071 -5.781 -24.141 1 96.94 211 TYR A N 1
ATOM 1593 C CA . TYR A 1 211 ? 2.25 -5.312 -24.859 1 96.94 211 TYR A CA 1
ATOM 1594 C C . TYR A 1 211 ? 2.189 -3.807 -25.078 1 96.94 211 TYR A C 1
ATOM 1596 O O . TYR A 1 211 ? 3.156 -3.092 -24.812 1 96.94 211 TYR A O 1
ATOM 1604 N N . ILE A 1 212 ? 1.098 -3.336 -25.562 1 97.81 212 ILE A N 1
ATOM 1605 C CA . ILE A 1 212 ? 0.937 -1.93 -25.906 1 97.81 212 ILE A CA 1
ATOM 1606 C C . ILE A 1 212 ? 1 -1.074 -24.641 1 97.81 212 ILE A C 1
ATOM 1608 O O . ILE A 1 212 ? 1.721 -0.075 -24.594 1 97.81 212 ILE A O 1
ATOM 1612 N N . LEU A 1 213 ? 0.3 -1.477 -23.641 1 97.06 213 LEU A N 1
ATOM 1613 C CA . LEU A 1 213 ? 0.231 -0.685 -22.422 1 97.06 213 LEU A CA 1
ATOM 1614 C C . LEU A 1 213 ? 1.514 -0.827 -21.609 1 97.06 213 LEU A C 1
ATOM 1616 O O . LEU A 1 213 ? 1.885 0.083 -20.859 1 97.06 213 LEU A O 1
ATOM 1620 N N . GLY A 1 214 ? 2.131 -2.018 -21.734 1 97.25 214 GLY A N 1
ATOM 1621 C CA . GLY A 1 214 ? 3.455 -2.133 -21.141 1 97.25 214 GLY A CA 1
ATOM 1622 C C . GLY A 1 214 ? 4.461 -1.165 -21.734 1 97.25 214 GLY A C 1
ATOM 1623 O O . GLY A 1 214 ? 5.219 -0.521 -21 1 97.25 214 GLY A O 1
ATOM 1624 N N . LYS A 1 215 ? 4.438 -1.069 -23.016 1 97 215 LYS A N 1
ATOM 1625 C CA . LYS A 1 215 ? 5.309 -0.13 -23.719 1 97 215 LYS A CA 1
ATOM 1626 C C . LYS A 1 215 ? 4.977 1.312 -23.344 1 97 215 LYS A C 1
ATOM 1628 O O . LYS A 1 215 ? 5.875 2.137 -23.156 1 97 215 LYS A O 1
ATOM 1633 N N . LEU A 1 216 ? 3.764 1.565 -23.266 1 96.94 216 LEU A N 1
ATOM 1634 C CA . LEU A 1 216 ? 3.316 2.902 -22.891 1 96.94 216 LEU A CA 1
ATOM 1635 C C . LEU A 1 216 ? 3.771 3.246 -21.469 1 96.94 216 LEU A C 1
ATOM 1637 O O . LEU A 1 216 ? 4.176 4.383 -21.203 1 96.94 216 LEU A O 1
ATOM 1641 N N . ALA A 1 217 ? 3.633 2.318 -20.578 1 96.56 217 ALA A N 1
ATOM 1642 C CA . ALA A 1 217 ? 4.059 2.533 -19.188 1 96.56 217 ALA A CA 1
ATOM 1643 C C . ALA A 1 217 ? 5.543 2.885 -19.125 1 96.56 217 ALA A C 1
ATOM 1645 O O . ALA A 1 217 ? 5.934 3.809 -18.406 1 96.56 217 ALA A O 1
ATOM 1646 N N . ILE A 1 218 ? 6.336 2.158 -19.906 1 96.31 218 ILE A N 1
ATOM 1647 C CA . ILE A 1 218 ? 7.777 2.389 -19.938 1 96.31 218 ILE A CA 1
ATOM 1648 C C . ILE A 1 218 ? 8.062 3.793 -20.469 1 96.31 218 ILE A C 1
ATOM 1650 O O . ILE A 1 218 ? 8.875 4.527 -19.906 1 96.31 218 ILE A O 1
ATOM 1654 N N . LEU A 1 219 ? 7.391 4.133 -21.484 1 95.56 219 LEU A N 1
ATOM 1655 C CA . LEU A 1 219 ? 7.578 5.434 -22.109 1 95.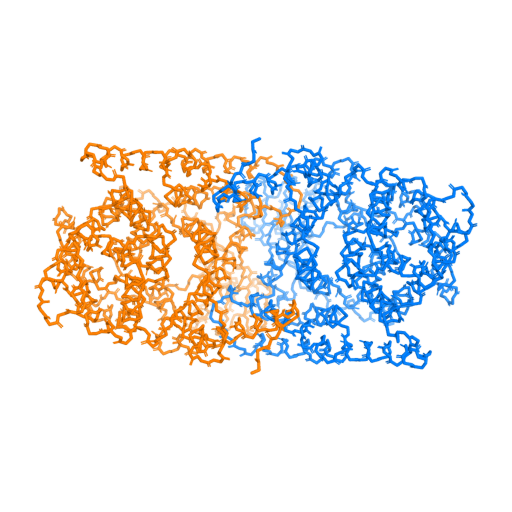56 219 LEU A CA 1
ATOM 1656 C C . LEU A 1 219 ? 7.219 6.562 -21.141 1 95.56 219 LEU A C 1
ATOM 1658 O O . LEU A 1 219 ? 7.973 7.527 -21 1 95.56 219 LEU A O 1
ATOM 1662 N N . ILE A 1 220 ? 6.16 6.457 -20.484 1 94.69 220 ILE A N 1
ATOM 1663 C CA . ILE A 1 220 ? 5.676 7.512 -19.594 1 94.69 220 ILE A CA 1
ATOM 1664 C C . ILE A 1 220 ? 6.582 7.609 -18.375 1 94.69 220 ILE A C 1
ATOM 1666 O O . ILE A 1 220 ? 6.93 8.711 -17.938 1 94.69 220 ILE A O 1
ATOM 1670 N N . LEU A 1 221 ? 6.945 6.512 -17.828 1 93.56 221 LEU A N 1
ATOM 1671 C CA . LEU A 1 221 ? 7.816 6.496 -16.656 1 93.56 221 LEU A CA 1
ATOM 1672 C C . LEU A 1 221 ? 9.133 7.199 -16.953 1 93.56 221 LEU A C 1
ATOM 1674 O O . LEU A 1 221 ? 9.688 7.875 -16.094 1 93.56 221 LEU A O 1
ATOM 1678 N N . ASN A 1 222 ? 9.625 7.039 -18.156 1 90.81 222 ASN A N 1
ATOM 1679 C CA . ASN A 1 222 ? 10.93 7.59 -18.5 1 90.81 222 ASN A CA 1
ATOM 1680 C C . ASN A 1 222 ? 10.812 9.039 -18.969 1 90.81 222 ASN A C 1
ATOM 1682 O O . ASN A 1 222 ? 11.773 9.805 -18.859 1 90.81 222 ASN A O 1
ATOM 1686 N N . LYS A 1 223 ? 9.672 9.414 -19.375 1 91.5 223 LYS A N 1
ATOM 1687 C CA . LYS A 1 223 ? 9.547 10.734 -19.969 1 91.5 223 LYS A CA 1
ATOM 1688 C C . LYS A 1 223 ? 8.859 11.719 -19.031 1 91.5 223 LYS A C 1
ATOM 1690 O O . LYS A 1 223 ? 9.039 12.93 -19.141 1 91.5 223 LYS A O 1
ATOM 1695 N N . ILE A 1 224 ? 8.07 11.312 -18.156 1 87.25 224 ILE A N 1
ATOM 1696 C CA . ILE A 1 224 ? 7.219 12.172 -17.344 1 87.25 224 ILE A CA 1
ATOM 1697 C C . ILE A 1 224 ? 8.086 13.055 -16.453 1 87.25 224 ILE A C 1
ATOM 1699 O O . ILE A 1 224 ? 7.719 14.195 -16.156 1 87.25 224 ILE A O 1
ATOM 1703 N N . ASN A 1 225 ? 9.211 12.672 -15.891 1 84.06 225 ASN A N 1
ATOM 1704 C CA . ASN A 1 225 ? 10.18 13.414 -15.094 1 84.06 225 ASN A CA 1
ATOM 1705 C C . ASN A 1 225 ? 9.531 14.047 -13.867 1 84.06 225 ASN A C 1
ATOM 1707 O O . ASN A 1 225 ? 9.617 15.266 -13.672 1 84.06 225 ASN A O 1
ATOM 1711 N N . ILE A 1 226 ? 8.992 13.266 -13.039 1 81.5 226 ILE A N 1
ATOM 1712 C CA . ILE A 1 226 ? 8.414 13.719 -11.781 1 81.5 226 ILE A CA 1
ATOM 1713 C C . ILE A 1 226 ? 9.523 13.953 -10.758 1 81.5 226 ILE A C 1
ATOM 1715 O O . ILE A 1 226 ? 10.469 13.156 -10.664 1 81.5 226 ILE A O 1
ATOM 1719 N N . ASP A 1 227 ? 9.445 15.008 -10.047 1 73.69 227 ASP A N 1
ATOM 1720 C CA . ASP A 1 227 ? 10.484 15.359 -9.086 1 73.69 227 ASP A CA 1
ATOM 1721 C C . ASP A 1 227 ? 10.445 14.438 -7.871 1 73.69 227 ASP A C 1
ATOM 1723 O O . ASP A 1 227 ? 11.492 14.078 -7.324 1 73.69 227 ASP A O 1
ATOM 1727 N N . ASN A 1 228 ? 9.312 14.039 -7.543 1 79.19 228 ASN A N 1
ATOM 1728 C CA . ASN A 1 228 ? 9.156 13.172 -6.383 1 79.19 228 ASN A CA 1
ATOM 1729 C C . ASN A 1 228 ? 9.242 11.695 -6.766 1 79.19 228 ASN A C 1
ATOM 1731 O O . ASN A 1 228 ? 8.367 11.172 -7.457 1 79.19 228 ASN A O 1
ATOM 1735 N N . GLN A 1 229 ? 10.242 11.016 -6.285 1 82.75 229 GLN A N 1
ATOM 1736 C CA . GLN A 1 229 ? 10.523 9.625 -6.641 1 82.75 229 GLN A CA 1
ATOM 1737 C C . GLN A 1 229 ? 9.422 8.703 -6.121 1 82.75 229 GLN A C 1
ATOM 1739 O O . GLN A 1 229 ? 9.172 7.645 -6.703 1 82.75 229 GLN A O 1
ATOM 1744 N N . SER A 1 230 ? 8.742 9.109 -5.121 1 85 230 SER A N 1
ATOM 1745 C CA . SER A 1 230 ? 7.738 8.266 -4.484 1 85 230 SER A CA 1
ATOM 1746 C C . SER A 1 230 ? 6.473 8.172 -5.336 1 85 230 SER A C 1
ATOM 1748 O O . SER A 1 230 ? 5.621 7.312 -5.102 1 85 230 SER A O 1
ATOM 1750 N N . LEU A 1 231 ? 6.363 9.008 -6.34 1 89.69 231 LEU A N 1
ATOM 1751 C CA . LEU A 1 231 ? 5.164 9.016 -7.168 1 89.69 231 LEU A CA 1
ATOM 1752 C C . LEU A 1 231 ? 5.297 8.039 -8.336 1 89.69 231 LEU A C 1
ATOM 1754 O O . LEU A 1 231 ? 4.301 7.691 -8.969 1 89.69 231 LEU A O 1
ATOM 1758 N N . TYR A 1 232 ? 6.496 7.613 -8.609 1 91.5 232 TYR A N 1
ATOM 1759 C CA . TYR A 1 232 ? 6.723 6.723 -9.742 1 91.5 232 TYR A CA 1
ATOM 1760 C C . TYR A 1 232 ? 6.066 5.367 -9.508 1 91.5 232 TYR A C 1
ATOM 1762 O O . TYR A 1 232 ? 5.355 4.855 -10.375 1 91.5 232 TYR A O 1
ATOM 1770 N N . PRO A 1 233 ? 6.277 4.781 -8.32 1 93.44 233 PRO A N 1
ATOM 1771 C CA . PRO A 1 233 ? 5.59 3.512 -8.078 1 93.44 233 PRO A CA 1
ATOM 1772 C C . PRO A 1 233 ? 4.066 3.646 -8.133 1 93.44 233 PRO A C 1
ATOM 1774 O O . PRO A 1 233 ? 3.375 2.717 -8.547 1 93.44 233 PRO A O 1
ATOM 1777 N N . ILE A 1 234 ? 3.568 4.723 -7.703 1 93.81 234 ILE A N 1
ATOM 1778 C CA . ILE A 1 234 ? 2.127 4.953 -7.711 1 93.81 234 ILE A CA 1
ATOM 1779 C C . ILE A 1 234 ? 1.639 5.105 -9.148 1 93.81 234 ILE A C 1
ATOM 1781 O O . ILE A 1 234 ? 0.557 4.625 -9.5 1 93.81 234 ILE A O 1
ATOM 1785 N N . LEU A 1 235 ? 2.41 5.824 -9.914 1 94.5 235 LEU A N 1
ATOM 1786 C CA . LEU A 1 235 ? 2.113 5.934 -11.344 1 94.5 235 LEU A CA 1
ATOM 1787 C C . LEU A 1 235 ? 2.041 4.551 -11.984 1 94.5 235 LEU A C 1
ATOM 1789 O O . LEU A 1 235 ? 1.115 4.266 -12.75 1 94.5 235 LEU A O 1
ATOM 1793 N N . LEU A 1 236 ? 3.008 3.773 -11.688 1 95.62 236 LEU A N 1
ATOM 1794 C CA . LEU A 1 236 ? 3.029 2.416 -12.219 1 95.62 236 LEU A CA 1
ATOM 1795 C C . LEU A 1 236 ? 1.809 1.63 -11.75 1 95.62 236 LEU A C 1
ATOM 1797 O O . LEU A 1 236 ? 1.216 0.875 -12.523 1 95.62 236 LEU A O 1
ATOM 1801 N N . LEU A 1 237 ? 1.453 1.757 -10.523 1 95.44 237 LEU A N 1
ATOM 1802 C CA . LEU A 1 237 ? 0.279 1.098 -9.961 1 95.44 237 LEU A CA 1
ATOM 1803 C C . LEU A 1 237 ? -0.98 1.488 -10.727 1 95.44 237 LEU A C 1
ATOM 1805 O O . LEU A 1 237 ? -1.834 0.641 -11 1 95.44 237 LEU A O 1
ATOM 1809 N N . SER A 1 238 ? -1.079 2.762 -11.016 1 95.19 238 SER A N 1
ATOM 1810 C CA . SER A 1 238 ? -2.217 3.223 -11.812 1 95.19 238 SER A CA 1
ATOM 1811 C C . SER A 1 238 ? -2.266 2.525 -13.164 1 95.19 238 SER A C 1
ATOM 1813 O O . SER A 1 238 ? -3.344 2.178 -13.648 1 95.19 238 SER A O 1
ATOM 1815 N N . PHE A 1 239 ? -1.148 2.271 -13.742 1 95.62 239 PHE A N 1
ATOM 1816 C CA . PHE A 1 239 ? -1.078 1.585 -15.023 1 95.62 239 PHE A CA 1
ATOM 1817 C C . PHE A 1 239 ? -1.503 0.128 -14.883 1 95.62 239 PHE A C 1
ATOM 1819 O O . PHE A 1 239 ? -2.117 -0.435 -15.789 1 95.62 239 PHE A O 1
ATOM 1826 N N . VAL A 1 240 ? -1.104 -0.482 -13.773 1 96.56 240 VAL A N 1
ATOM 1827 C CA . VAL A 1 240 ? -1.484 -1.869 -13.531 1 96.56 240 VAL A CA 1
ATOM 1828 C C . VAL A 1 240 ? -3.006 -1.997 -13.539 1 96.56 240 VAL A C 1
ATOM 1830 O O . VAL A 1 240 ? -3.561 -2.828 -14.266 1 96.56 240 VAL A O 1
ATOM 1833 N N . PHE A 1 241 ? -3.674 -1.163 -12.812 1 96 241 PHE A N 1
ATOM 1834 C CA . PHE A 1 241 ? -5.125 -1.219 -12.703 1 96 241 PHE A CA 1
ATOM 1835 C C . PHE A 1 241 ? -5.781 -0.809 -14.016 1 96 241 PHE A C 1
ATOM 1837 O O . PHE A 1 241 ? -6.793 -1.386 -14.414 1 96 241 PHE A O 1
ATOM 1844 N N . PHE A 1 242 ? -5.207 0.159 -14.648 1 95.88 242 PHE A N 1
ATOM 1845 C CA . PHE A 1 242 ? -5.73 0.592 -15.945 1 95.88 242 PHE A CA 1
ATOM 1846 C C . PHE A 1 242 ? -5.633 -0.529 -16.969 1 95.88 242 PHE A C 1
ATOM 1848 O O . PHE A 1 242 ? -6.582 -0.777 -17.719 1 95.88 242 PHE A O 1
ATOM 1855 N N . THR A 1 243 ? -4.484 -1.116 -17.031 1 97 243 THR A N 1
ATOM 1856 C CA . THR A 1 243 ? -4.258 -2.213 -17.969 1 97 243 THR A CA 1
ATOM 1857 C C . THR A 1 243 ? -5.266 -3.334 -17.75 1 97 243 THR A C 1
ATOM 1859 O O . THR A 1 243 ? -5.867 -3.836 -18.703 1 97 243 THR A O 1
ATOM 1862 N N . PHE A 1 244 ? -5.461 -3.732 -16.531 1 95.75 244 PHE A N 1
ATOM 1863 C CA . PHE A 1 244 ? -6.418 -4.785 -16.219 1 95.75 244 PHE A CA 1
ATOM 1864 C C . PHE A 1 244 ? -7.824 -4.383 -16.656 1 95.75 244 PHE A C 1
ATOM 1866 O O . PHE A 1 244 ? -8.492 -5.133 -17.375 1 95.75 244 PHE A O 1
ATOM 1873 N N . ALA A 1 245 ? -8.242 -3.217 -16.281 1 94.44 245 ALA A N 1
ATOM 1874 C CA . ALA A 1 245 ? -9.633 -2.791 -16.438 1 94.44 245 ALA A CA 1
ATOM 1875 C C . ALA A 1 245 ? -9.961 -2.535 -17.906 1 94.44 245 ALA A C 1
ATOM 1877 O O . ALA A 1 245 ? -11.023 -2.934 -18.375 1 94.44 245 ALA A O 1
ATOM 1878 N N . ILE A 1 246 ? -9.086 -1.873 -18.594 1 95 246 ILE A N 1
ATOM 1879 C CA . ILE A 1 246 ? -9.344 -1.563 -20 1 95 246 ILE A CA 1
ATOM 1880 C C . ILE A 1 246 ? -9.352 -2.852 -20.828 1 95 246 ILE A C 1
ATOM 1882 O O . ILE A 1 246 ? -10.133 -2.99 -21.766 1 95 246 ILE A O 1
ATOM 1886 N N . THR A 1 247 ? -8.438 -3.75 -20.531 1 95.88 247 THR A N 1
ATOM 1887 C CA . THR A 1 247 ? -8.383 -5.027 -21.219 1 95.88 247 THR A CA 1
ATOM 1888 C C . THR A 1 247 ? -9.664 -5.82 -21 1 95.88 247 THR A C 1
ATOM 1890 O O . THR A 1 247 ? -10.203 -6.434 -21.922 1 95.88 247 THR A O 1
ATOM 1893 N N . ASP A 1 248 ? -10.078 -5.816 -19.766 1 91.81 248 ASP A N 1
ATOM 1894 C CA . ASP A 1 248 ? -11.32 -6.508 -19.453 1 91.81 248 ASP A CA 1
ATOM 1895 C C . ASP A 1 248 ? -12.5 -5.895 -20.188 1 91.81 248 ASP A C 1
ATOM 1897 O O . ASP A 1 248 ? -13.391 -6.613 -20.656 1 91.81 248 ASP A O 1
ATOM 1901 N N . LEU A 1 249 ? -12.547 -4.594 -20.297 1 91 249 LEU A N 1
ATOM 1902 C CA . LEU A 1 249 ? -13.609 -3.887 -21 1 91 249 LEU A CA 1
ATOM 1903 C C . LEU A 1 249 ? -13.617 -4.258 -22.484 1 91 249 LEU A C 1
ATOM 1905 O O . LEU A 1 249 ? -14.68 -4.305 -23.109 1 91 249 LEU A O 1
ATOM 1909 N N . LEU A 1 250 ? -12.469 -4.559 -23 1 93.62 250 LEU A N 1
ATOM 1910 C CA . LEU A 1 250 ? -12.344 -4.941 -24.406 1 93.62 250 LEU A CA 1
ATOM 1911 C C . LEU A 1 250 ? -12.523 -6.445 -24.578 1 93.62 250 LEU A C 1
ATOM 1913 O O . LEU A 1 250 ? -12.164 -7.004 -25.609 1 93.62 250 LEU A O 1
ATOM 1917 N N . ARG A 1 251 ? -12.875 -7.113 -23.484 1 90.62 251 ARG A N 1
ATOM 1918 C CA . ARG A 1 251 ? -13.18 -8.539 -23.469 1 90.62 251 ARG A CA 1
ATOM 1919 C C . ARG A 1 251 ? -11.906 -9.375 -23.562 1 90.62 251 ARG A C 1
ATOM 1921 O O . ARG A 1 251 ? -11.922 -10.492 -24.078 1 90.62 251 ARG A O 1
ATOM 1928 N N . GLY A 1 252 ? -10.883 -8.766 -23.219 1 93.12 252 GLY A N 1
ATOM 1929 C CA . GLY A 1 252 ? -9.633 -9.492 -23.125 1 93.12 252 GLY A CA 1
ATOM 1930 C C . GLY A 1 252 ? -9.336 -9.992 -21.719 1 93.12 252 GLY A C 1
ATOM 1931 O O . GLY A 1 252 ? -10.078 -9.695 -20.781 1 93.12 252 GLY A O 1
ATOM 1932 N N . ASN A 1 253 ? -8.258 -10.828 -21.656 1 94.5 253 ASN A N 1
ATOM 1933 C CA . ASN A 1 253 ? -7.805 -11.312 -20.359 1 94.5 253 ASN A CA 1
ATOM 1934 C C . ASN A 1 253 ? -6.945 -10.281 -19.641 1 94.5 253 ASN A C 1
ATOM 1936 O O . ASN A 1 253 ? -5.766 -10.117 -19.969 1 94.5 253 ASN A O 1
ATOM 1940 N N . GLY A 1 254 ? -7.52 -9.672 -18.625 1 95.06 254 GLY A N 1
ATOM 1941 C CA . GLY A 1 254 ? -6.82 -8.625 -17.906 1 95.06 254 GLY A CA 1
ATOM 1942 C C . GLY A 1 254 ? -5.59 -9.117 -17.172 1 95.06 254 GLY A C 1
ATOM 1943 O O . GLY A 1 254 ? -4.578 -8.422 -17.109 1 95.06 254 GLY A O 1
ATOM 1944 N N . TYR A 1 255 ? -5.656 -10.328 -16.641 1 95.19 255 TYR A N 1
ATOM 1945 C CA . TYR A 1 255 ? -4.539 -10.891 -15.883 1 95.19 255 TYR A CA 1
ATOM 1946 C C . TYR A 1 255 ? -3.352 -11.172 -16.797 1 95.19 255 TYR A C 1
ATOM 1948 O O . TYR A 1 255 ? -2.201 -10.938 -16.422 1 95.19 255 TYR A O 1
ATOM 1956 N N . LEU A 1 256 ? -3.654 -11.641 -17.938 1 94.81 256 LEU A N 1
ATOM 1957 C CA . LEU A 1 256 ? -2.594 -11.867 -18.906 1 94.81 256 LEU A CA 1
ATOM 1958 C C . LEU A 1 256 ? -1.937 -10.547 -19.312 1 94.81 256 LEU A C 1
ATOM 1960 O O . LEU A 1 256 ? -0.71 -10.469 -19.422 1 94.81 256 LEU A O 1
ATOM 1964 N N . ALA A 1 257 ? -2.729 -9.586 -19.516 1 97.31 257 ALA A N 1
ATOM 1965 C CA . ALA A 1 257 ? -2.232 -8.273 -19.922 1 97.31 257 ALA A CA 1
ATOM 1966 C C . ALA A 1 257 ? -1.306 -7.688 -18.859 1 97.31 257 ALA A C 1
ATOM 1968 O O . ALA A 1 257 ? -0.228 -7.18 -19.188 1 97.31 257 ALA A O 1
ATOM 1969 N N . VAL A 1 258 ? -1.715 -7.754 -17.656 1 96.94 258 VAL A N 1
ATOM 1970 C CA . VAL A 1 258 ? -0.921 -7.172 -16.578 1 96.94 258 VAL A CA 1
ATOM 1971 C C . VAL A 1 258 ? 0.399 -7.93 -16.453 1 96.94 258 VAL A C 1
ATOM 1973 O O . VAL A 1 258 ? 1.443 -7.328 -16.188 1 96.94 258 VAL A O 1
ATOM 1976 N N . TYR A 1 259 ? 0.39 -9.234 -16.609 1 94.5 259 TYR A N 1
ATOM 1977 C CA . TYR A 1 259 ? 1.61 -10.023 -16.516 1 94.5 259 TYR A CA 1
ATOM 1978 C C . TYR A 1 259 ? 2.594 -9.641 -17.609 1 94.5 259 TYR A C 1
ATOM 1980 O O . TYR A 1 259 ? 3.781 -9.438 -17.344 1 94.5 259 TYR A O 1
ATOM 1988 N N . ILE A 1 260 ? 2.094 -9.555 -18.781 1 96 260 ILE A N 1
ATOM 1989 C CA . ILE A 1 260 ? 2.932 -9.203 -19.922 1 96 260 ILE A CA 1
ATOM 1990 C C . ILE A 1 260 ? 3.482 -7.789 -19.734 1 96 260 ILE A C 1
ATOM 1992 O O . ILE A 1 260 ? 4.664 -7.539 -19.984 1 96 260 ILE A O 1
ATOM 1996 N N . ALA A 1 261 ? 2.629 -6.906 -19.344 1 97.38 261 ALA A N 1
ATOM 1997 C CA . ALA A 1 261 ? 3.076 -5.543 -19.078 1 97.38 261 ALA A CA 1
ATOM 1998 C C . ALA A 1 261 ? 4.172 -5.523 -18.016 1 97.38 261 ALA A C 1
ATOM 2000 O O . ALA A 1 261 ? 5.152 -4.785 -18.125 1 97.38 261 ALA A O 1
ATOM 2001 N N . GLY A 1 262 ? 3.943 -6.277 -16.969 1 96.12 262 GLY A N 1
ATOM 2002 C CA . GLY A 1 262 ? 4.961 -6.398 -15.938 1 96.12 262 GLY A CA 1
ATOM 2003 C C . GLY A 1 262 ? 6.281 -6.922 -16.469 1 96.12 262 GLY A C 1
ATOM 2004 O O . GLY A 1 262 ? 7.348 -6.418 -16.094 1 96.12 262 GLY A O 1
ATOM 2005 N N . MET A 1 263 ? 6.203 -7.883 -17.281 1 94.56 263 MET A N 1
ATOM 2006 C CA . MET A 1 263 ? 7.406 -8.445 -17.891 1 94.56 263 MET A CA 1
ATOM 2007 C C . MET A 1 263 ? 8.141 -7.402 -18.719 1 94.56 263 MET A C 1
ATOM 2009 O O . MET A 1 263 ? 9.367 -7.328 -18.703 1 94.56 263 MET A O 1
ATOM 2013 N N . MET A 1 264 ? 7.402 -6.645 -19.406 1 95.69 264 MET A N 1
ATOM 2014 C CA . MET A 1 264 ? 7.992 -5.582 -20.219 1 95.69 264 MET A CA 1
ATOM 2015 C C . MET A 1 264 ? 8.68 -4.543 -19.344 1 95.69 264 MET A C 1
ATOM 2017 O O . MET A 1 264 ? 9.828 -4.172 -19.594 1 95.69 264 MET A O 1
ATOM 2021 N N . VAL A 1 265 ? 8.039 -4.129 -18.359 1 95.44 265 VAL A N 1
ATOM 2022 C CA . VAL A 1 265 ? 8.562 -3.1 -17.469 1 95.44 265 VAL A CA 1
ATOM 2023 C C . VAL A 1 265 ? 9.789 -3.631 -16.734 1 95.44 265 VAL A C 1
ATOM 2025 O O . VAL A 1 265 ? 10.773 -2.906 -16.547 1 95.44 265 VAL A O 1
ATOM 2028 N N . GLY A 1 266 ? 9.719 -4.855 -16.359 1 93.25 266 GLY A N 1
ATOM 2029 C CA . GLY A 1 266 ? 10.805 -5.465 -15.609 1 93.25 266 GLY A CA 1
ATOM 2030 C C . GLY A 1 266 ? 12.055 -5.68 -16.438 1 93.25 266 GLY A C 1
ATOM 2031 O O . GLY A 1 266 ? 13.156 -5.754 -15.898 1 93.25 266 GLY A O 1
ATOM 2032 N N . ASN A 1 267 ? 11.938 -5.711 -17.719 1 92.5 267 ASN A N 1
ATOM 2033 C CA . ASN A 1 267 ? 13.07 -6.043 -18.578 1 92.5 267 ASN A CA 1
ATOM 2034 C C . ASN A 1 267 ? 13.523 -4.84 -19.391 1 92.5 267 ASN A C 1
ATOM 2036 O O . ASN A 1 267 ? 14.266 -4.992 -20.375 1 92.5 267 ASN A O 1
ATOM 2040 N N . HIS A 1 268 ? 13.078 -3.674 -19.016 1 91.75 268 HIS A N 1
ATOM 2041 C CA . HIS A 1 268 ? 13.508 -2.428 -19.641 1 91.75 268 HIS A CA 1
ATOM 2042 C C . HIS A 1 268 ? 14.047 -1.451 -18.609 1 91.75 268 HIS A C 1
ATOM 2044 O O . HIS A 1 268 ? 13.719 -1.559 -17.422 1 91.75 268 HIS A O 1
ATOM 2050 N N . LYS A 1 269 ? 14.914 -0.606 -19.062 1 88.75 269 LYS A N 1
ATOM 2051 C CA . LYS A 1 269 ? 15.438 0.434 -18.188 1 88.75 269 LYS A CA 1
ATOM 2052 C C . LYS A 1 269 ? 14.367 1.475 -17.859 1 88.75 269 LYS A C 1
ATOM 2054 O O . LYS A 1 269 ? 13.734 2.018 -18.766 1 88.75 269 LYS A O 1
ATOM 2059 N N . ILE A 1 270 ? 14.094 1.617 -16.594 1 90.31 270 ILE A N 1
ATOM 2060 C CA . ILE A 1 270 ? 13.109 2.615 -16.172 1 90.31 270 ILE A CA 1
ATOM 2061 C C . ILE A 1 270 ? 13.711 3.508 -15.094 1 90.31 270 ILE A C 1
ATOM 2063 O O . ILE A 1 270 ? 14.609 3.09 -14.359 1 90.31 270 ILE A O 1
ATOM 2067 N N . THR A 1 271 ? 13.219 4.727 -15.023 1 87 271 THR A N 1
ATOM 2068 C CA . THR A 1 271 ? 13.641 5.688 -14.016 1 87 271 THR A CA 1
ATOM 2069 C C . THR A 1 271 ? 13.219 5.223 -12.617 1 87 271 THR A C 1
ATOM 2071 O O . THR A 1 271 ? 12.109 4.727 -12.438 1 87 271 THR A O 1
ATOM 2074 N N . PHE A 1 272 ? 14.125 5.293 -11.609 1 86.38 272 PHE A N 1
ATOM 2075 C CA . PHE A 1 272 ? 13.891 4.965 -10.211 1 86.38 272 PHE A CA 1
ATOM 2076 C C . PHE A 1 272 ? 13.438 3.518 -10.062 1 86.38 272 PHE A C 1
ATOM 2078 O O . PHE A 1 272 ? 12.438 3.242 -9.398 1 86.38 272 PHE A O 1
ATOM 2085 N N . ARG A 1 273 ? 14.102 2.666 -10.695 1 86.75 273 ARG A N 1
ATOM 2086 C CA . ARG A 1 273 ? 13.766 1.245 -10.734 1 86.75 273 ARG A CA 1
ATOM 2087 C C . ARG A 1 273 ? 13.797 0.639 -9.336 1 86.75 273 ARG A C 1
ATOM 2089 O O . ARG A 1 273 ? 12.922 -0.161 -8.984 1 86.75 273 ARG A O 1
ATOM 2096 N N . LYS A 1 274 ? 14.766 1.017 -8.562 1 83.62 274 LYS A N 1
ATOM 2097 C CA . LYS A 1 274 ? 14.922 0.435 -7.234 1 83.62 274 LYS A CA 1
ATOM 2098 C C . LYS A 1 274 ? 13.75 0.809 -6.328 1 83.62 274 LYS A C 1
ATOM 2100 O O . LYS A 1 274 ? 13.195 -0.05 -5.641 1 83.62 274 LYS A O 1
ATOM 2105 N N . GLU A 1 275 ? 13.406 2.068 -6.348 1 86.31 275 GLU A N 1
ATOM 2106 C CA . GLU A 1 275 ? 12.297 2.547 -5.527 1 86.31 275 GLU A CA 1
ATOM 2107 C C . GLU A 1 275 ? 10.977 1.896 -5.941 1 86.31 275 GLU A C 1
ATOM 2109 O O . GLU A 1 275 ? 10.18 1.507 -5.09 1 86.31 275 GLU A O 1
ATOM 2114 N N . ILE A 1 276 ? 10.898 1.77 -7.25 1 92.19 276 ILE A N 1
ATOM 2115 C CA . ILE A 1 276 ? 9.68 1.16 -7.785 1 92.19 276 ILE A CA 1
ATOM 2116 C C . ILE A 1 276 ? 9.609 -0.304 -7.359 1 92.19 276 ILE A C 1
ATOM 2118 O O . ILE A 1 276 ? 8.57 -0.764 -6.875 1 92.19 276 ILE A O 1
ATOM 2122 N N . ALA A 1 277 ? 10.703 -0.958 -7.461 1 90.38 277 ALA A N 1
ATOM 2123 C CA . ALA A 1 277 ? 10.758 -2.381 -7.133 1 90.38 277 ALA A CA 1
ATOM 2124 C C . ALA A 1 277 ? 10.484 -2.611 -5.648 1 90.38 277 ALA A C 1
ATOM 2126 O O . ALA A 1 277 ? 9.727 -3.508 -5.281 1 90.38 277 ALA A O 1
ATOM 2127 N N . THR A 1 278 ? 11.117 -1.795 -4.863 1 88.44 278 THR A N 1
ATOM 2128 C CA . THR A 1 278 ? 10.945 -1.926 -3.42 1 88.44 278 THR A CA 1
ATOM 2129 C C . THR A 1 278 ? 9.484 -1.704 -3.027 1 88.44 278 THR A C 1
ATOM 2131 O O . THR A 1 278 ? 8.938 -2.451 -2.213 1 88.44 278 THR A O 1
ATOM 2134 N N . PHE A 1 279 ? 8.906 -0.768 -3.592 1 92.62 279 PHE A N 1
ATOM 2135 C CA . PHE A 1 279 ? 7.516 -0.461 -3.295 1 92.62 279 PHE A CA 1
ATOM 2136 C C . PHE A 1 279 ? 6.598 -1.572 -3.789 1 92.62 279 PHE A C 1
ATOM 2138 O O . PHE A 1 279 ? 5.703 -2.014 -3.066 1 92.62 279 PHE A O 1
ATOM 2145 N N . MET A 1 280 ? 6.77 -2.006 -4.953 1 93 280 MET A N 1
ATOM 2146 C CA . MET A 1 280 ? 5.938 -3.055 -5.539 1 93 280 MET A CA 1
ATOM 2147 C C . MET A 1 280 ? 6.074 -4.359 -4.758 1 93 280 MET A C 1
ATOM 2149 O O . MET A 1 280 ? 5.09 -5.074 -4.559 1 93 280 MET A O 1
ATOM 2153 N N . ASP A 1 281 ? 7.266 -4.641 -4.312 1 91 281 ASP A N 1
ATOM 2154 C CA . ASP A 1 281 ? 7.488 -5.84 -3.508 1 91 281 ASP A CA 1
ATOM 2155 C C . ASP A 1 281 ? 6.699 -5.781 -2.201 1 91 281 ASP A C 1
ATOM 2157 O O . ASP A 1 281 ? 6.051 -6.754 -1.817 1 91 281 ASP A O 1
ATOM 2161 N N . GLY A 1 282 ? 6.816 -4.668 -1.607 1 91.12 282 GLY A N 1
ATOM 2162 C CA . GLY A 1 282 ? 6.059 -4.48 -0.38 1 91.12 282 GLY A CA 1
ATOM 2163 C C . GLY A 1 282 ? 4.562 -4.594 -0.581 1 91.12 282 GLY A C 1
ATOM 2164 O O . GLY A 1 282 ? 3.873 -5.254 0.201 1 91.12 282 GLY A O 1
ATOM 2165 N N . LEU A 1 283 ? 4.082 -4 -1.591 1 93.88 283 LEU A N 1
ATOM 2166 C CA . LEU A 1 283 ? 2.656 -4.027 -1.891 1 93.88 283 LEU A CA 1
ATOM 2167 C C . LEU A 1 283 ? 2.195 -5.445 -2.213 1 93.88 283 LEU A C 1
ATOM 2169 O O . LEU A 1 283 ? 1.08 -5.836 -1.859 1 93.88 283 LEU A O 1
ATOM 2173 N N . THR A 1 284 ? 3.023 -6.141 -2.949 1 92.31 284 THR A N 1
ATOM 2174 C CA . THR A 1 284 ? 2.717 -7.523 -3.297 1 92.31 284 THR A CA 1
ATOM 2175 C C . THR A 1 284 ? 2.516 -8.367 -2.039 1 92.31 284 THR A C 1
ATOM 2177 O O . THR A 1 284 ? 1.522 -9.086 -1.92 1 92.31 284 THR A O 1
ATOM 2180 N N . TRP A 1 285 ? 3.379 -8.266 -1.119 1 89.25 285 TRP A N 1
ATOM 2181 C CA . TRP A 1 285 ? 3.279 -9.031 0.117 1 89.25 285 TRP A CA 1
ATOM 2182 C C . TRP A 1 285 ? 2.062 -8.602 0.929 1 89.25 285 TRP A C 1
ATOM 2184 O O . TRP A 1 285 ? 1.385 -9.438 1.533 1 89.25 285 TRP A O 1
ATOM 2194 N N . LEU A 1 286 ? 1.871 -7.355 0.914 1 92.94 286 LEU A N 1
ATOM 2195 C CA . LEU A 1 286 ? 0.712 -6.844 1.636 1 92.94 286 LEU A CA 1
ATOM 2196 C C . LEU A 1 286 ? -0.582 -7.402 1.054 1 92.94 286 LEU A C 1
ATOM 2198 O O . LEU A 1 286 ? -1.438 -7.895 1.792 1 92.94 286 LEU A O 1
ATOM 2202 N N . PHE A 1 287 ? -0.735 -7.336 -0.233 1 93.06 287 PHE A N 1
ATOM 2203 C CA . PHE A 1 287 ? -1.942 -7.828 -0.888 1 93.06 287 PHE A CA 1
ATOM 2204 C C . PHE A 1 287 ? -2.072 -9.336 -0.723 1 93.06 287 PHE A C 1
ATOM 2206 O O . PHE A 1 287 ? -3.184 -9.859 -0.618 1 93.06 287 PHE A O 1
ATOM 2213 N N . GLN A 1 288 ? -0.966 -10 -0.715 1 89.06 288 GLN A N 1
ATOM 2214 C CA . GLN A 1 288 ? -0.991 -11.438 -0.495 1 89.06 288 GLN A CA 1
ATOM 2215 C C . GLN A 1 288 ? -1.524 -11.773 0.895 1 89.06 288 GLN A C 1
ATOM 2217 O O . GLN A 1 288 ? -2.359 -12.672 1.045 1 89.06 288 GLN A O 1
ATOM 2222 N N . ILE A 1 289 ? -1.045 -11.102 1.845 1 91 289 ILE A N 1
ATOM 2223 C CA . ILE A 1 289 ? -1.484 -11.336 3.217 1 91 289 ILE A CA 1
ATOM 2224 C C . ILE A 1 289 ? -2.973 -11.023 3.342 1 91 289 ILE A C 1
ATOM 2226 O O . ILE A 1 289 ? -3.74 -11.82 3.879 1 91 289 ILE A O 1
ATOM 2230 N N . ILE A 1 290 ? -3.342 -9.906 2.783 1 91.94 290 ILE A N 1
ATOM 2231 C CA . ILE A 1 290 ? -4.734 -9.477 2.859 1 91.94 290 ILE A CA 1
ATOM 2232 C C . ILE A 1 290 ? -5.625 -10.5 2.158 1 91.94 290 ILE A C 1
ATOM 2234 O O . ILE A 1 290 ? -6.684 -10.875 2.674 1 91.94 290 ILE A O 1
ATOM 2238 N N . MET A 1 291 ? -5.195 -10.914 1.022 1 90.56 291 MET A N 1
ATOM 2239 C CA . MET A 1 291 ? -5.988 -11.852 0.232 1 90.56 291 MET A CA 1
ATOM 2240 C C . MET A 1 291 ? -6.152 -13.18 0.966 1 90.56 291 MET A C 1
ATOM 2242 O O . MET A 1 291 ? -7.27 -13.688 1.097 1 90.56 291 MET A O 1
ATOM 2246 N N . PHE A 1 292 ? -5.098 -13.727 1.497 1 90.31 292 PHE A N 1
ATOM 2247 C CA . PHE A 1 292 ? -5.16 -15.016 2.178 1 90.31 292 PHE A CA 1
ATOM 2248 C C . PHE A 1 292 ? -5.961 -14.906 3.471 1 90.31 292 PHE A C 1
ATOM 2250 O O . PHE A 1 292 ? -6.723 -15.812 3.812 1 90.31 292 PHE A O 1
ATOM 2257 N N . LEU A 1 293 ? -5.801 -13.828 4.168 1 90.69 293 LEU A N 1
ATOM 2258 C CA . LEU A 1 293 ? -6.578 -13.609 5.383 1 90.69 293 LEU A CA 1
ATOM 2259 C C . LEU A 1 293 ? -8.07 -13.508 5.062 1 90.69 293 LEU A C 1
ATOM 2261 O O . LEU A 1 293 ? -8.898 -14.094 5.758 1 90.69 293 LEU A O 1
ATOM 2265 N N . MET A 1 294 ? -8.336 -12.766 4.066 1 90.94 294 MET A N 1
ATOM 2266 C CA . MET A 1 294 ? -9.727 -12.578 3.66 1 90.94 294 MET A CA 1
ATOM 2267 C C . MET A 1 294 ? -10.359 -13.906 3.252 1 90.94 294 MET A C 1
ATOM 2269 O O . MET A 1 294 ? -11.492 -14.195 3.631 1 90.94 294 MET A O 1
ATOM 2273 N N . LEU A 1 295 ? -9.641 -14.648 2.514 1 90.44 295 LEU A N 1
ATOM 2274 C CA . LEU A 1 295 ? -10.148 -15.953 2.084 1 90.44 295 LEU A CA 1
ATOM 2275 C C . LEU A 1 295 ? -10.375 -16.875 3.281 1 90.44 295 LEU A C 1
ATOM 2277 O O . LEU A 1 295 ? -11.344 -17.625 3.312 1 90.44 295 LEU A O 1
ATOM 2281 N N . GLY A 1 296 ? -9.477 -16.812 4.215 1 89.5 296 GLY A N 1
ATOM 2282 C CA . GLY A 1 296 ? -9.664 -17.578 5.441 1 89.5 296 GLY A CA 1
ATOM 2283 C C . GLY A 1 296 ? -10.906 -17.156 6.215 1 89.5 296 GLY A C 1
ATOM 2284 O O . GLY A 1 296 ? -11.578 -18 6.812 1 89.5 296 GLY A O 1
ATOM 2285 N N . LEU A 1 297 ? -11.172 -15.891 6.18 1 89 297 LEU A N 1
ATOM 2286 C CA . LEU A 1 297 ? -12.352 -15.375 6.863 1 89 297 LEU A CA 1
ATOM 2287 C C . LEU A 1 297 ? -13.625 -15.758 6.113 1 89 297 LEU A C 1
ATOM 2289 O O . LEU A 1 297 ? -14.695 -15.875 6.719 1 89 297 LEU A O 1
ATOM 2293 N N . LEU A 1 298 ? -13.516 -15.93 4.844 1 86.81 298 LEU A N 1
ATOM 2294 C CA . LEU A 1 298 ? -14.672 -16.172 3.977 1 86.81 298 LEU A CA 1
ATOM 2295 C C . LEU A 1 298 ? -15.172 -17.594 4.117 1 86.81 298 LEU A C 1
ATOM 2297 O O . LEU A 1 298 ? -16.375 -17.859 3.986 1 86.81 298 LEU A O 1
ATOM 2301 N N . VAL A 1 299 ? -14.312 -18.484 4.441 1 87 299 VAL A N 1
ATOM 2302 C CA . VAL A 1 299 ? -14.664 -19.906 4.418 1 87 299 VAL A CA 1
ATOM 2303 C C . VAL A 1 299 ? -15.289 -20.312 5.75 1 87 299 VAL A C 1
ATOM 2305 O O . VAL A 1 299 ? -14.984 -19.719 6.789 1 87 299 VAL A O 1
ATOM 2308 N N . ASN A 1 300 ? -16.203 -21.219 5.605 1 85.88 300 ASN A N 1
ATOM 2309 C CA . ASN A 1 300 ? -16.766 -21.891 6.773 1 85.88 300 ASN A CA 1
ATOM 2310 C C . ASN A 1 300 ? -16.219 -23.312 6.906 1 85.88 300 ASN A C 1
ATOM 2312 O O . ASN A 1 300 ? -16.719 -24.234 6.258 1 85.88 300 ASN A O 1
ATOM 2316 N N . PRO A 1 301 ? -15.336 -23.484 7.809 1 85.94 301 PRO A N 1
ATOM 2317 C CA . PRO A 1 301 ? -14.656 -24.781 7.902 1 85.94 301 PRO A CA 1
ATOM 2318 C C . PRO A 1 301 ? -15.625 -25.953 8.109 1 85.94 301 PRO A C 1
ATOM 2320 O O . PRO A 1 301 ? -15.391 -27.047 7.609 1 85.94 301 PRO A O 1
ATOM 2323 N N . HIS A 1 302 ? -16.688 -25.719 8.734 1 86.75 302 HIS A N 1
ATOM 2324 C CA . HIS A 1 302 ? -17.641 -26.797 9 1 86.75 302 HIS A CA 1
ATOM 2325 C C . HIS A 1 302 ? -18.281 -27.297 7.711 1 86.75 302 HIS A C 1
ATOM 2327 O O . HIS A 1 302 ? -18.594 -28.469 7.59 1 86.75 302 HIS A O 1
ATOM 2333 N N . GLU A 1 303 ? -18.438 -26.469 6.789 1 85 303 GLU A N 1
ATOM 2334 C CA . GLU A 1 303 ? -19.031 -26.844 5.508 1 85 303 GLU A CA 1
ATOM 2335 C C . GLU A 1 303 ? -18.047 -27.641 4.652 1 85 303 GLU A C 1
ATOM 2337 O O . GLU A 1 303 ? -18.453 -28.406 3.771 1 85 303 GLU A O 1
ATOM 2342 N N . MET A 1 304 ? -16.844 -27.469 4.906 1 87.44 304 MET A N 1
ATOM 2343 C CA . MET A 1 304 ? -15.805 -28.141 4.129 1 87.44 304 MET A CA 1
ATOM 2344 C C . MET A 1 304 ? -15.695 -29.609 4.52 1 87.44 304 MET A C 1
ATOM 2346 O O . MET A 1 304 ? -15.258 -30.438 3.723 1 87.44 304 MET A O 1
ATOM 2350 N N . ILE A 1 305 ? -16.141 -29.875 5.688 1 87 305 ILE A N 1
ATOM 2351 C CA . ILE A 1 305 ? -16.031 -31.234 6.195 1 87 305 ILE A CA 1
ATOM 2352 C C . ILE A 1 305 ? -16.969 -32.156 5.418 1 87 305 ILE A C 1
ATOM 2354 O O . ILE A 1 305 ? -16.656 -33.312 5.176 1 87 305 ILE A O 1
ATOM 2358 N N . GLU A 1 306 ? -18.094 -31.578 4.988 1 86.62 306 GLU A N 1
ATOM 2359 C CA . GLU A 1 306 ? -19.078 -32.375 4.262 1 86.62 306 GLU A CA 1
ATOM 2360 C C . GLU A 1 306 ? -18.531 -32.844 2.924 1 86.62 306 GLU A C 1
ATOM 2362 O O . GLU A 1 306 ? -18.906 -33.938 2.445 1 86.62 306 GLU A O 1
ATOM 2367 N N . VAL A 1 307 ? -17.609 -32.125 2.381 1 90.19 307 VAL A N 1
ATOM 2368 C CA . VAL A 1 307 ? -17.109 -32.469 1.059 1 90.19 307 VAL A CA 1
ATOM 2369 C C . VAL A 1 307 ? -15.656 -32.938 1.164 1 90.19 307 VAL A C 1
ATOM 2371 O O . VAL A 1 307 ? -14.984 -33.125 0.148 1 90.19 307 VAL A O 1
ATOM 2374 N N . ALA A 1 308 ? -15.141 -33.188 2.303 1 92.69 308 ALA A N 1
ATOM 2375 C CA . ALA A 1 308 ? -13.727 -33.438 2.574 1 92.69 308 ALA A CA 1
ATOM 2376 C C . ALA A 1 308 ? -13.227 -34.656 1.843 1 92.69 308 ALA A C 1
ATOM 2378 O O . ALA A 1 308 ? -12.141 -34.656 1.246 1 92.69 308 ALA A O 1
ATOM 2379 N N . VAL A 1 309 ? -14.023 -35.688 1.869 1 93.25 309 VAL A N 1
ATOM 2380 C CA . VAL A 1 309 ? -13.594 -36.938 1.29 1 93.25 309 VAL A CA 1
ATOM 2381 C C . VAL A 1 309 ? -13.469 -36.812 -0.225 1 93.25 309 VAL A C 1
ATOM 2383 O O . VAL A 1 309 ? -12.453 -37.188 -0.811 1 93.25 309 VAL A O 1
ATOM 2386 N N . VAL A 1 310 ? -14.492 -36.281 -0.797 1 93.62 310 VAL A N 1
ATOM 2387 C CA . VAL A 1 310 ? -14.5 -36.125 -2.246 1 93.62 310 VAL A CA 1
ATOM 2388 C C . VAL A 1 310 ? -13.398 -35.125 -2.654 1 93.62 310 VAL A C 1
ATOM 2390 O O . VAL A 1 310 ? -12.688 -35.375 -3.639 1 93.62 310 VAL A O 1
ATOM 2393 N N . ALA A 1 311 ? -13.266 -34.062 -1.924 1 95.19 311 ALA A N 1
ATOM 2394 C CA . ALA A 1 311 ? -12.242 -33.062 -2.209 1 95.19 311 ALA A CA 1
ATOM 2395 C C . ALA A 1 311 ? -10.844 -33.688 -2.092 1 95.19 311 ALA A C 1
ATOM 2397 O O . ALA A 1 311 ? -9.953 -33.344 -2.879 1 95.19 311 ALA A O 1
ATOM 2398 N N . LEU A 1 312 ? -10.664 -34.5 -1.132 1 95.62 312 LEU A N 1
ATOM 2399 C CA . LEU A 1 312 ? -9.375 -35.156 -0.944 1 95.62 312 LEU A CA 1
ATOM 2400 C C . LEU A 1 312 ? -9.047 -36.062 -2.131 1 95.62 312 LEU A C 1
ATOM 2402 O O . LEU A 1 312 ? -7.902 -36.062 -2.598 1 95.62 312 LEU A O 1
ATOM 2406 N N . LEU A 1 313 ? -10.023 -36.75 -2.553 1 95.94 313 LEU A N 1
ATOM 2407 C CA . LEU A 1 313 ? -9.82 -37.656 -3.697 1 95.94 313 LEU A CA 1
ATOM 2408 C C . LEU A 1 313 ? -9.461 -36.844 -4.945 1 95.94 313 LEU A C 1
ATOM 2410 O O . LEU A 1 31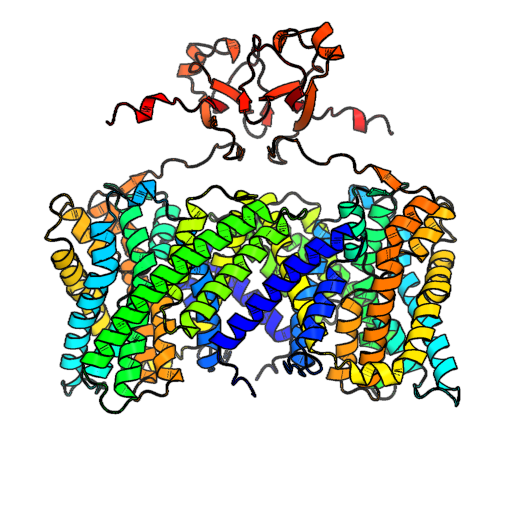3 ? -8.57 -37.219 -5.699 1 95.94 313 LEU A O 1
ATOM 2414 N N . ILE A 1 314 ? -10.18 -35.812 -5.148 1 96.06 314 ILE A N 1
ATOM 2415 C CA . ILE A 1 314 ? -9.906 -34.938 -6.297 1 96.06 314 ILE A CA 1
ATOM 2416 C C . ILE A 1 314 ? -8.508 -34.344 -6.18 1 96.06 314 ILE A C 1
ATOM 2418 O O . ILE A 1 314 ? -7.754 -34.312 -7.16 1 96.06 314 ILE A O 1
ATOM 2422 N N . GLY A 1 315 ? -8.18 -33.875 -4.988 1 95.44 315 GLY A N 1
ATOM 2423 C CA . GLY A 1 315 ? -6.863 -33.312 -4.754 1 95.44 315 GLY A CA 1
ATOM 2424 C C . GLY A 1 315 ? -5.734 -34.281 -5.004 1 95.44 315 GLY A C 1
ATOM 2425 O O . GLY A 1 315 ? -4.746 -33.969 -5.66 1 95.44 315 GLY A O 1
ATOM 2426 N N . VAL A 1 316 ? -5.922 -35.469 -4.508 1 95.56 316 VAL A N 1
ATOM 2427 C CA . VAL A 1 316 ? -4.914 -36.5 -4.688 1 95.56 316 VAL A CA 1
ATOM 2428 C C . VAL A 1 316 ? -4.777 -36.844 -6.172 1 95.56 316 VAL A C 1
ATOM 2430 O O . VAL A 1 316 ? -3.664 -37 -6.676 1 95.56 316 VAL A O 1
ATOM 2433 N N . PHE A 1 317 ? -5.887 -36.969 -6.797 1 96.25 317 PHE A N 1
ATOM 2434 C CA . PHE A 1 317 ? -5.859 -37.25 -8.227 1 96.25 317 PHE A CA 1
ATOM 2435 C C . PHE A 1 317 ? -5.113 -36.156 -8.977 1 96.25 317 PHE A C 1
ATOM 2437 O O . PHE A 1 317 ? -4.301 -36.438 -9.859 1 96.25 317 PHE A O 1
ATOM 2444 N N . MET A 1 318 ? -5.414 -34.969 -8.664 1 95.06 318 MET A N 1
ATOM 2445 C CA . MET A 1 318 ? -4.801 -33.844 -9.336 1 95.06 318 MET A CA 1
ATOM 2446 C C . MET A 1 318 ? -3.291 -33.812 -9.117 1 95.06 318 MET A C 1
ATOM 2448 O O . MET A 1 318 ? -2.529 -33.531 -10.039 1 95.06 318 MET A O 1
ATOM 2452 N N . ILE A 1 319 ? -2.814 -34.156 -7.941 1 93.5 319 ILE A N 1
ATOM 2453 C CA . ILE A 1 319 ? -1.41 -34.062 -7.559 1 93.5 319 ILE A CA 1
ATOM 2454 C C . ILE A 1 319 ? -0.643 -35.25 -8.156 1 93.5 319 ILE A C 1
ATOM 2456 O O . ILE A 1 319 ? 0.469 -35.062 -8.664 1 93.5 319 ILE A O 1
ATOM 2460 N N . VAL A 1 320 ? -1.284 -36.406 -8.188 1 94.38 320 VAL A N 1
ATOM 2461 C CA . VAL A 1 320 ? -0.537 -37.625 -8.5 1 94.38 320 VAL A CA 1
ATOM 2462 C C . VAL A 1 320 ? -0.769 -38.031 -9.953 1 94.38 320 VAL A C 1
ATOM 2464 O O . VAL A 1 320 ? 0.104 -38.625 -10.594 1 94.38 320 VAL A O 1
ATOM 2467 N N . ILE A 1 321 ? -1.904 -37.656 -10.492 1 95.94 321 ILE A N 1
ATOM 2468 C CA . ILE A 1 321 ? -2.225 -38.125 -11.828 1 95.94 321 ILE A CA 1
ATOM 2469 C C . ILE A 1 321 ? -2.463 -36.938 -12.766 1 95.94 321 ILE A C 1
ATOM 2471 O O . ILE A 1 321 ? -1.768 -36.781 -13.766 1 95.94 321 ILE A O 1
ATOM 2475 N N . GLY A 1 322 ? -3.412 -36.156 -12.414 1 95 322 GLY A N 1
ATOM 2476 C CA . GLY A 1 322 ? -3.814 -35.062 -13.289 1 95 322 GLY A CA 1
ATOM 2477 C C . GLY A 1 322 ? -2.648 -34.219 -13.758 1 95 322 GLY A C 1
ATOM 2478 O O . GLY A 1 322 ? -2.387 -34.125 -14.961 1 95 322 GLY A O 1
ATOM 2479 N N . ARG A 1 323 ? -1.891 -33.594 -12.836 1 94.25 323 ARG A N 1
ATOM 2480 C CA . ARG A 1 323 ? -0.792 -32.719 -13.164 1 94.25 323 ARG A CA 1
ATOM 2481 C C . ARG A 1 323 ? 0.373 -33.469 -13.789 1 94.25 323 ARG A C 1
ATOM 2483 O O . ARG A 1 323 ? 0.885 -33.062 -14.844 1 94.25 323 ARG A O 1
ATOM 2490 N N . PRO A 1 324 ? 0.802 -34.594 -13.258 1 95.25 324 PRO A N 1
ATOM 2491 C CA . PRO A 1 324 ? 1.912 -35.312 -13.875 1 95.25 324 PRO A CA 1
ATOM 2492 C C . PRO A 1 324 ? 1.606 -35.75 -15.312 1 95.25 324 PRO A C 1
ATOM 2494 O O . PRO A 1 324 ? 2.469 -35.656 -16.188 1 95.25 324 PRO A O 1
ATOM 2497 N N . LEU A 1 325 ? 0.425 -36.188 -15.508 1 96.56 325 LEU A N 1
ATOM 2498 C CA . LEU A 1 325 ? 0.052 -36.594 -16.859 1 96.56 325 LEU A CA 1
ATOM 2499 C C . LEU A 1 325 ? 0.112 -35.406 -17.828 1 96.56 325 LEU A C 1
ATOM 2501 O O . LEU A 1 325 ? 0.607 -35.531 -18.938 1 96.56 325 LEU A O 1
ATOM 2505 N N . SER A 1 326 ? -0.41 -34.344 -17.375 1 96.25 326 SER A N 1
ATOM 2506 C CA . SER A 1 326 ? -0.393 -33.125 -18.203 1 96.25 326 SER A CA 1
ATOM 2507 C C . SER A 1 326 ? 1.034 -32.656 -18.469 1 96.25 326 SER A C 1
ATOM 2509 O O . SER A 1 326 ? 1.372 -32.312 -19.609 1 96.25 326 SER A O 1
ATOM 2511 N N . VAL A 1 327 ? 1.899 -32.656 -17.469 1 95.81 327 VAL A N 1
ATOM 2512 C CA . VAL A 1 327 ? 3.275 -32.188 -17.594 1 95.81 327 VAL A CA 1
ATOM 2513 C C . VAL A 1 327 ? 4.055 -33.094 -18.531 1 95.81 327 VAL A C 1
ATOM 2515 O O . VAL A 1 327 ? 4.766 -32.625 -19.422 1 95.81 327 VAL A O 1
ATOM 2518 N N . PHE A 1 328 ? 3.885 -34.375 -18.406 1 96.25 328 PHE A N 1
ATOM 2519 C CA . PHE A 1 328 ? 4.621 -35.344 -19.219 1 96.25 328 PHE A CA 1
ATOM 2520 C C . PHE A 1 328 ? 4.18 -35.25 -20.688 1 96.25 328 PHE A C 1
ATOM 2522 O O . PHE A 1 328 ? 5.008 -35.312 -21.594 1 96.25 328 PHE A O 1
ATOM 2529 N N . LEU A 1 329 ? 2.939 -35.094 -20.891 1 96.38 329 LEU A N 1
ATOM 2530 C CA . LEU A 1 329 ? 2.43 -35 -22.25 1 96.38 329 LEU A CA 1
ATOM 2531 C C . LEU A 1 329 ? 2.891 -33.688 -22.906 1 96.38 329 LEU A C 1
ATOM 2533 O O . LEU A 1 329 ? 3.229 -33.688 -24.094 1 96.38 329 LEU A O 1
ATOM 2537 N N . CYS A 1 330 ? 2.871 -32.625 -22.172 1 95.5 330 CYS A N 1
ATOM 2538 C CA . CYS A 1 330 ? 3.246 -31.312 -22.719 1 95.5 330 CYS A CA 1
ATOM 2539 C C . CYS A 1 330 ? 4.746 -31.25 -22.984 1 95.5 330 CYS A C 1
ATOM 2541 O O . CYS A 1 330 ? 5.18 -30.578 -23.922 1 95.5 330 CYS A O 1
ATOM 2543 N N . LEU A 1 331 ? 5.559 -31.969 -22.172 1 94.5 331 LEU A N 1
ATOM 2544 C CA . LEU A 1 331 ? 7.008 -31.844 -22.281 1 94.5 331 LEU A CA 1
ATOM 2545 C C . LEU A 1 331 ? 7.578 -32.969 -23.156 1 94.5 331 LEU A C 1
ATOM 2547 O O . LEU A 1 331 ? 8.789 -33.031 -23.359 1 94.5 331 LEU A O 1
ATOM 2551 N N . LEU A 1 332 ? 6.754 -33.75 -23.797 1 93.31 332 LEU A N 1
ATOM 2552 C CA . LEU A 1 332 ? 7.18 -34.844 -24.625 1 93.31 332 LEU A CA 1
ATOM 2553 C C . LEU A 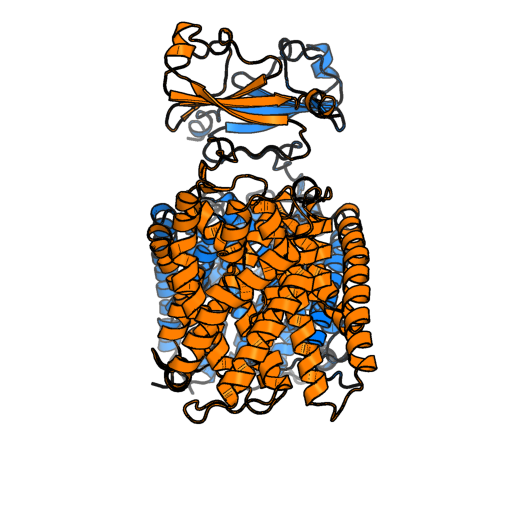1 332 ? 8.031 -34.375 -25.797 1 93.31 332 LEU A C 1
ATOM 2555 O O . LEU A 1 332 ? 9.055 -35 -26.125 1 93.31 332 LEU A O 1
ATOM 2559 N N . PRO A 1 333 ? 7.676 -33.281 -26.422 1 92.56 333 PRO A N 1
ATOM 2560 C CA . PRO A 1 333 ? 8.461 -32.812 -27.578 1 92.56 333 PRO A CA 1
ATOM 2561 C C . PRO A 1 333 ? 9.805 -32.219 -27.172 1 92.56 333 PRO A C 1
ATOM 2563 O O . PRO A 1 333 ? 10.68 -32.031 -28.016 1 92.56 333 PRO A O 1
ATOM 2566 N N . PHE A 1 334 ? 9.945 -31.938 -25.938 1 93.06 334 PHE A N 1
ATOM 2567 C CA . PHE A 1 334 ? 11.164 -31.297 -25.453 1 93.06 334 PHE A CA 1
ATOM 2568 C C . PHE A 1 334 ? 12.086 -32.312 -24.797 1 93.06 334 PHE A C 1
ATOM 2570 O O . PHE A 1 334 ? 12.102 -32.469 -23.578 1 93.06 334 PHE A O 1
ATOM 2577 N N . ARG A 1 335 ? 13.016 -32.812 -25.5 1 88.62 335 ARG A N 1
ATOM 2578 C CA . ARG A 1 335 ? 13.859 -33.938 -25.094 1 88.62 335 ARG A CA 1
ATOM 2579 C C . ARG A 1 335 ? 15.008 -33.469 -24.203 1 88.62 335 ARG A C 1
ATOM 2581 O O . ARG A 1 335 ? 15.617 -34.25 -23.484 1 88.62 335 ARG A O 1
ATOM 2588 N N . LYS A 1 336 ? 15.242 -32.188 -24.172 1 88.25 336 LYS A N 1
ATOM 2589 C CA . LYS A 1 336 ? 16.375 -31.672 -23.406 1 88.25 336 LYS A CA 1
ATOM 2590 C C . LYS A 1 336 ? 16.047 -31.641 -21.906 1 88.25 336 LYS A C 1
ATOM 2592 O O . LYS A 1 336 ? 16.969 -31.562 -21.078 1 88.25 336 LYS A O 1
ATOM 2597 N N . ILE A 1 337 ? 14.797 -31.828 -21.625 1 91.31 337 ILE A N 1
ATOM 2598 C CA . ILE A 1 337 ? 14.406 -31.781 -20.219 1 91.31 337 ILE A CA 1
ATOM 2599 C C . ILE A 1 337 ? 14.484 -33.188 -19.625 1 91.31 337 ILE A C 1
ATOM 2601 O O . ILE A 1 337 ? 13.836 -34.125 -20.125 1 91.31 337 ILE A O 1
ATOM 2605 N N . THR A 1 338 ? 15.18 -33.344 -18.562 1 90.25 338 THR A N 1
ATOM 2606 C CA . THR A 1 338 ? 15.445 -34.625 -17.953 1 90.25 338 THR A CA 1
ATOM 2607 C C . THR A 1 338 ? 14.195 -35.188 -17.281 1 90.25 338 THR A C 1
ATOM 2609 O O . THR A 1 338 ? 13.258 -34.438 -16.984 1 90.25 338 THR A O 1
ATOM 2612 N N . LEU A 1 339 ? 14.219 -36.406 -16.984 1 92.56 339 LEU A N 1
ATOM 2613 C CA . LEU A 1 339 ? 13.102 -37.094 -16.328 1 92.56 339 LEU A CA 1
ATOM 2614 C C . LEU A 1 339 ? 12.953 -36.594 -14.891 1 92.56 339 LEU A C 1
ATOM 2616 O O . LEU A 1 339 ? 11.828 -36.438 -14.398 1 92.56 339 LEU A O 1
ATOM 2620 N N . LYS A 1 340 ? 14.016 -36.312 -14.258 1 92.62 340 LYS A N 1
ATOM 2621 C CA . LYS A 1 340 ? 13.984 -35.781 -12.891 1 92.62 340 LYS A CA 1
ATOM 2622 C C . LYS A 1 340 ? 13.352 -34.406 -12.852 1 92.62 340 LYS A C 1
ATOM 2624 O O . LYS A 1 340 ? 12.586 -34.094 -11.93 1 92.62 340 LYS A O 1
ATOM 2629 N N . SER A 1 341 ? 13.727 -33.688 -13.852 1 92.06 341 SER A N 1
ATOM 2630 C CA . SER A 1 341 ? 13.148 -32.344 -13.938 1 92.06 341 SER A CA 1
ATOM 2631 C C . SER A 1 341 ? 11.648 -32.406 -14.18 1 92.06 341 SER A C 1
ATOM 2633 O O . SER A 1 341 ? 10.891 -31.609 -13.602 1 92.06 341 SER A O 1
ATOM 2635 N N . ARG A 1 342 ? 11.219 -33.375 -15.008 1 93.94 342 ARG A N 1
ATOM 2636 C CA . ARG A 1 342 ? 9.805 -33.531 -15.305 1 93.94 342 ARG A CA 1
ATOM 2637 C C . ARG A 1 342 ? 9.031 -33.938 -14.07 1 93.94 342 ARG A C 1
ATOM 2639 O O . ARG A 1 342 ? 7.918 -33.469 -13.828 1 93.94 342 ARG A O 1
ATOM 2646 N N . LEU A 1 343 ? 9.586 -34.781 -13.32 1 93.5 343 LEU A N 1
ATOM 2647 C CA . LEU A 1 343 ? 8.961 -35.25 -12.086 1 93.5 343 LEU A CA 1
ATOM 2648 C C . LEU A 1 343 ? 8.836 -34.125 -11.07 1 93.5 343 LEU A C 1
ATOM 2650 O O . LEU A 1 343 ? 7.824 -34 -10.375 1 93.5 343 LEU A O 1
ATOM 2654 N N . PHE A 1 344 ? 9.844 -33.312 -11.047 1 92.88 344 PHE A N 1
ATOM 2655 C CA . PHE A 1 344 ? 9.828 -32.188 -10.117 1 92.88 344 PHE A CA 1
ATOM 2656 C C . PHE A 1 344 ? 8.766 -31.172 -10.516 1 92.88 344 PHE A C 1
ATOM 2658 O O . PHE A 1 344 ? 8.008 -30.703 -9.672 1 92.88 344 PHE A O 1
ATOM 2665 N N . VAL A 1 345 ? 8.719 -30.906 -11.773 1 92.06 345 VAL A N 1
ATOM 2666 C CA . VAL A 1 345 ? 7.734 -29.953 -12.281 1 92.06 345 VAL A CA 1
ATOM 2667 C C . VAL A 1 345 ? 6.324 -30.484 -12.016 1 92.06 345 VAL A C 1
ATOM 2669 O O . VAL A 1 345 ? 5.414 -29.703 -11.711 1 92.06 345 VAL A O 1
ATOM 2672 N N . SER A 1 346 ? 6.172 -31.766 -12.141 1 92.62 346 SER A N 1
ATOM 2673 C CA . SER A 1 346 ? 4.883 -32.406 -11.875 1 92.62 346 SER A CA 1
ATOM 2674 C C . SER A 1 346 ? 4.496 -32.281 -10.406 1 92.62 346 SER A C 1
ATOM 2676 O O . SER A 1 346 ? 3.32 -32.094 -10.078 1 92.62 346 SER A O 1
ATOM 2678 N N . TRP A 1 347 ? 5.453 -32.281 -9.547 1 90.62 347 TRP A N 1
ATOM 2679 C CA . TRP A 1 347 ? 5.203 -32.25 -8.109 1 90.62 347 TRP A CA 1
ATOM 2680 C C . TRP A 1 347 ? 4.969 -30.812 -7.625 1 90.62 347 TRP A C 1
ATOM 2682 O O . TRP A 1 347 ? 4.207 -30.594 -6.684 1 90.62 347 TRP A O 1
ATOM 2692 N N . VAL A 1 348 ? 5.656 -29.859 -8.336 1 85.12 348 VAL A N 1
ATOM 2693 C CA . VAL A 1 348 ? 5.629 -28.469 -7.91 1 85.12 348 VAL A CA 1
ATOM 2694 C C . VAL A 1 348 ? 4.352 -27.797 -8.414 1 85.12 348 VAL A C 1
ATOM 2696 O O . VAL A 1 348 ? 4.359 -26.625 -8.766 1 85.12 348 VAL A O 1
ATOM 2699 N N . GLY A 1 349 ? 3.238 -28.453 -8.336 1 83.75 349 GLY A N 1
ATOM 2700 C CA . GLY A 1 349 ? 1.952 -27.891 -8.719 1 83.75 349 GLY A CA 1
ATOM 2701 C C . GLY A 1 349 ? 1.137 -27.406 -7.535 1 83.75 349 GLY A C 1
ATOM 2702 O O . GLY A 1 349 ? -0.039 -27.75 -7.398 1 83.75 349 GLY A O 1
ATOM 2703 N N . LEU A 1 350 ? 1.807 -26.594 -6.723 1 85.69 350 LEU A N 1
ATOM 2704 C CA . LEU A 1 350 ? 1.126 -26.062 -5.543 1 85.69 350 LEU A CA 1
ATOM 2705 C C . LEU A 1 350 ? 0.039 -25.078 -5.941 1 85.69 350 LEU A C 1
ATOM 2707 O O . LEU A 1 350 ? 0.24 -24.25 -6.836 1 85.69 350 LEU A O 1
ATOM 2711 N N . ARG A 1 351 ? -1.055 -25.312 -5.297 1 87.38 351 ARG A N 1
ATOM 2712 C CA . ARG A 1 351 ? -2.168 -24.391 -5.516 1 87.38 351 ARG A CA 1
ATOM 2713 C C . ARG A 1 351 ? -2.229 -23.328 -4.418 1 87.38 351 ARG A C 1
ATOM 2715 O O . ARG A 1 351 ? -2.158 -23.656 -3.23 1 87.38 351 ARG A O 1
ATOM 2722 N N . GLY A 1 352 ? -2.326 -22.141 -4.812 1 84.12 352 GLY A N 1
ATOM 2723 C CA . GLY A 1 352 ? -2.348 -21.062 -3.844 1 84.12 352 GLY A CA 1
ATOM 2724 C C . GLY A 1 352 ? -3.717 -20.422 -3.689 1 84.12 352 GLY A C 1
ATOM 2725 O O . GLY A 1 352 ? -4.723 -21.125 -3.564 1 84.12 352 GLY A O 1
ATOM 2726 N N . ALA A 1 353 ? -3.713 -19.062 -3.627 1 85.19 353 ALA A N 1
ATOM 2727 C CA . ALA A 1 353 ? -4.93 -18.297 -3.367 1 85.19 353 ALA A CA 1
ATOM 2728 C C . ALA A 1 353 ? -5.758 -18.141 -4.641 1 85.19 353 ALA A C 1
ATOM 2730 O O . ALA A 1 353 ? -6.977 -17.953 -4.578 1 85.19 353 ALA A O 1
ATOM 2731 N N . VAL A 1 354 ? -5.133 -18.297 -5.738 1 90.31 354 VAL A N 1
ATOM 2732 C CA . VAL A 1 354 ? -5.746 -17.938 -7.016 1 90.31 354 VAL A CA 1
ATOM 2733 C C . VAL A 1 354 ? -6.938 -18.844 -7.293 1 90.31 354 VAL A C 1
ATOM 2735 O O . VAL A 1 354 ? -8.016 -18.375 -7.66 1 90.31 354 VAL A O 1
ATOM 2738 N N . PRO A 1 355 ? -6.801 -20.109 -7.055 1 93.62 355 PRO A N 1
ATOM 2739 C CA . PRO A 1 355 ? -7.949 -20.984 -7.273 1 93.62 355 PRO A CA 1
ATOM 2740 C C . PRO A 1 355 ? -9.156 -20.594 -6.426 1 93.62 355 PRO A C 1
ATOM 2742 O O . PRO A 1 355 ? -10.297 -20.672 -6.891 1 93.62 355 PRO A O 1
ATOM 2745 N N . ILE A 1 356 ? -8.891 -20.203 -5.215 1 93 356 ILE A N 1
ATOM 2746 C CA . ILE A 1 356 ? -9.984 -19.812 -4.324 1 93 356 ILE A CA 1
ATOM 2747 C C . ILE A 1 356 ? -10.68 -18.578 -4.863 1 93 356 ILE A C 1
ATOM 2749 O O . ILE A 1 356 ? -11.906 -18.484 -4.855 1 93 356 ILE A O 1
ATOM 2753 N N . ILE A 1 357 ? -9.922 -17.672 -5.305 1 91.69 357 ILE A N 1
ATOM 2754 C CA . ILE A 1 357 ? -10.469 -16.438 -5.875 1 91.69 357 ILE A CA 1
ATOM 2755 C C . ILE A 1 357 ? -11.297 -16.781 -7.113 1 91.69 357 ILE A C 1
ATOM 2757 O O . ILE A 1 357 ? -12.391 -16.234 -7.305 1 91.69 357 ILE A O 1
ATOM 2761 N N . PHE A 1 358 ? -10.828 -17.688 -7.91 1 94.44 358 PHE A N 1
ATOM 2762 C CA . PHE A 1 358 ? -11.555 -18.062 -9.117 1 94.44 358 PHE A CA 1
ATOM 2763 C C . PHE A 1 358 ? -12.852 -18.781 -8.758 1 94.44 358 PHE A C 1
ATOM 2765 O O . PHE A 1 358 ? -13.852 -18.656 -9.469 1 94.44 358 PHE A O 1
ATOM 2772 N N . ALA A 1 359 ? -12.812 -19.453 -7.625 1 94.81 359 ALA A N 1
ATOM 2773 C CA . ALA A 1 359 ? -14 -20.172 -7.184 1 94.81 359 ALA A CA 1
ATOM 2774 C C . ALA A 1 359 ? -15.086 -19.203 -6.727 1 94.81 359 ALA A C 1
ATOM 2776 O O . ALA A 1 359 ? -16.266 -19.578 -6.617 1 94.81 359 ALA A O 1
ATOM 2777 N N . THR A 1 360 ? -14.734 -17.953 -6.465 1 92.25 360 THR A N 1
ATOM 2778 C CA . THR A 1 360 ? -15.734 -16.969 -6.074 1 92.25 360 THR A CA 1
ATOM 2779 C C . THR A 1 360 ? -16.531 -16.484 -7.289 1 92.25 360 THR A C 1
ATOM 2781 O O . THR A 1 360 ? -17.641 -15.992 -7.148 1 92.25 360 THR A O 1
ATOM 2784 N N . TYR A 1 361 ? -15.969 -16.672 -8.469 1 92.5 361 TYR A N 1
ATOM 2785 C CA . TYR A 1 361 ? -16.625 -16.172 -9.68 1 92.5 361 TYR A CA 1
ATOM 2786 C C . TYR A 1 361 ? -17.922 -16.922 -9.938 1 92.5 361 TYR A C 1
ATOM 2788 O O . TYR A 1 361 ? -18.969 -16.297 -10.164 1 92.5 361 TYR A O 1
ATOM 2796 N N . PRO A 1 362 ? -17.891 -18.219 -9.828 1 94.44 362 PRO A N 1
ATOM 2797 C CA . PRO A 1 362 ? -19.156 -18.922 -10 1 94.44 362 PRO A CA 1
ATOM 2798 C C . PRO A 1 362 ? -20.172 -18.578 -8.914 1 94.44 362 PRO A C 1
ATOM 2800 O O . PRO A 1 362 ? -21.375 -18.562 -9.18 1 94.44 362 PRO A O 1
ATOM 2803 N N . VAL A 1 363 ? -19.719 -18.328 -7.734 1 92.94 363 VAL A N 1
ATOM 2804 C CA . VAL A 1 363 ? -20.609 -17.969 -6.633 1 92.94 363 VAL A CA 1
ATOM 2805 C C . VAL A 1 363 ? -21.297 -16.641 -6.93 1 92.94 363 VAL A C 1
ATOM 2807 O O . VAL A 1 363 ? -22.516 -16.516 -6.816 1 92.94 363 VAL A O 1
ATOM 2810 N N . VAL A 1 364 ? -20.531 -15.703 -7.328 1 90.81 364 VAL A N 1
ATOM 2811 C CA . VAL A 1 364 ? -21.047 -14.367 -7.617 1 90.81 364 VAL A CA 1
ATOM 2812 C C . VAL A 1 364 ? -21.953 -14.422 -8.844 1 90.81 364 VAL A C 1
ATOM 2814 O O . VAL A 1 364 ? -22.953 -13.703 -8.914 1 90.81 364 VAL A O 1
ATOM 2817 N N . ALA A 1 365 ? -21.656 -15.328 -9.75 1 91.06 365 ALA A N 1
ATOM 2818 C CA . ALA A 1 365 ? -22.453 -15.5 -10.969 1 91.06 365 ALA A CA 1
ATOM 2819 C C . ALA A 1 365 ? -23.688 -16.344 -10.695 1 91.06 365 ALA A C 1
ATOM 2821 O O . ALA A 1 365 ? -24.516 -16.547 -11.586 1 91.06 365 ALA A O 1
ATOM 2822 N N . ASN A 1 366 ? -23.844 -16.859 -9.523 1 92.81 366 ASN A N 1
ATOM 2823 C CA . ASN A 1 366 ? -24.984 -17.656 -9.07 1 92.81 366 ASN A CA 1
ATOM 2824 C C . ASN A 1 366 ? -25.125 -18.953 -9.875 1 92.81 366 ASN A C 1
ATOM 2826 O O . ASN A 1 366 ? -26.219 -19.312 -10.289 1 92.81 366 ASN A O 1
ATOM 2830 N N . VAL A 1 367 ? -24 -19.562 -10.148 1 92.25 367 VAL A N 1
ATOM 2831 C CA . VAL A 1 367 ? -24.016 -20.875 -10.789 1 92.25 367 VAL A CA 1
ATOM 2832 C C . VAL A 1 367 ? -24.5 -21.938 -9.797 1 92.25 367 VAL A C 1
ATOM 2834 O O . VAL A 1 367 ? -24.156 -21.891 -8.617 1 92.25 367 VAL A O 1
ATOM 2837 N N . GLU A 1 368 ? -25.297 -22.812 -10.273 1 92.06 368 GLU A N 1
ATOM 2838 C CA . GLU A 1 368 ? -25.781 -23.891 -9.406 1 92.06 368 GLU A CA 1
ATOM 2839 C C . GLU A 1 368 ? -24.641 -24.75 -8.883 1 92.06 368 GLU A C 1
ATOM 2841 O O . GLU A 1 368 ? -23.781 -25.188 -9.656 1 92.06 368 GLU A O 1
ATOM 2846 N N . GLY A 1 369 ? -24.531 -24.938 -7.582 1 91.81 369 GLY A N 1
ATOM 2847 C CA . GLY A 1 369 ? -23.5 -25.766 -6.969 1 91.81 369 GLY A CA 1
ATOM 2848 C C . GLY A 1 369 ? -22.219 -25 -6.688 1 91.81 369 GLY A C 1
ATOM 2849 O O . GLY A 1 369 ? -21.203 -25.578 -6.328 1 91.81 369 GLY A O 1
ATOM 2850 N N . SER A 1 370 ? -22.281 -23.719 -6.859 1 93.38 370 SER A N 1
ATOM 2851 C CA . SER A 1 370 ? -21.078 -22.891 -6.758 1 93.38 370 SER A CA 1
ATOM 2852 C C . SER A 1 370 ? -20.531 -22.891 -5.332 1 93.38 370 SER A C 1
ATOM 2854 O O . SER A 1 370 ? -19.328 -22.797 -5.125 1 93.38 370 SER A O 1
ATOM 2856 N N . ASN A 1 371 ? -21.344 -23 -4.352 1 92.19 371 ASN A N 1
ATOM 2857 C CA . ASN A 1 371 ? -20.859 -23.047 -2.975 1 92.19 371 ASN A CA 1
ATOM 2858 C C . ASN A 1 371 ? -20.047 -24.297 -2.703 1 92.19 371 ASN A C 1
ATOM 2860 O O . ASN A 1 371 ? -19.062 -24.266 -1.979 1 92.19 371 ASN A O 1
ATOM 2864 N N . MET A 1 372 ? -20.562 -25.328 -3.303 1 93.06 372 MET A N 1
ATOM 2865 C CA . MET A 1 372 ? -19.828 -26.594 -3.166 1 93.06 372 MET A CA 1
ATOM 2866 C C . MET A 1 372 ? -18.484 -26.516 -3.881 1 93.06 372 MET A C 1
ATOM 2868 O O . MET A 1 372 ? -17.484 -27.031 -3.379 1 93.06 372 MET A O 1
ATOM 2872 N N . ILE A 1 373 ? -18.516 -25.922 -4.996 1 94.75 373 ILE A N 1
ATOM 2873 C CA . ILE A 1 373 ? -17.266 -25.719 -5.742 1 94.75 373 ILE A CA 1
ATOM 2874 C C . ILE A 1 373 ? -16.266 -24.953 -4.875 1 94.75 373 ILE A C 1
ATOM 2876 O O . ILE A 1 373 ? -15.109 -25.359 -4.766 1 94.75 373 ILE A O 1
ATOM 2880 N N . PHE A 1 374 ? -16.812 -23.969 -4.258 1 94.06 374 PHE A N 1
ATOM 2881 C CA . PHE A 1 374 ? -15.977 -23.109 -3.426 1 94.06 374 PHE A CA 1
ATOM 2882 C C . PHE A 1 374 ? -15.352 -23.906 -2.285 1 94.06 374 PHE A C 1
ATOM 2884 O O . PHE A 1 374 ? -14.148 -23.812 -2.045 1 94.06 374 PHE A O 1
ATOM 2891 N N . ASN A 1 375 ? -16.078 -24.688 -1.672 1 93.88 375 ASN A N 1
ATOM 2892 C CA . ASN A 1 375 ? -15.609 -25.484 -0.534 1 93.88 375 ASN A CA 1
ATOM 2893 C C . ASN A 1 375 ? -14.602 -26.531 -0.963 1 93.88 375 ASN A C 1
ATOM 2895 O O . ASN A 1 375 ? -13.609 -26.781 -0.27 1 93.88 375 ASN A O 1
ATOM 2899 N N . ILE A 1 376 ? -14.852 -27.109 -2.031 1 95.06 376 ILE A N 1
ATOM 2900 C CA . ILE A 1 376 ? -13.969 -28.141 -2.545 1 95.06 376 ILE A CA 1
ATOM 2901 C C . ILE A 1 376 ? -12.617 -27.547 -2.914 1 95.06 376 ILE A C 1
ATOM 2903 O O . ILE A 1 376 ? -11.57 -28.078 -2.539 1 95.06 376 ILE A O 1
ATOM 2907 N N . VAL A 1 377 ? -12.703 -26.453 -3.617 1 95.56 377 VAL A N 1
ATOM 2908 C CA . VAL A 1 377 ? -11.477 -25.781 -4.043 1 95.56 377 VAL A CA 1
ATOM 2909 C C . VAL A 1 377 ? -10.672 -25.359 -2.82 1 95.56 377 VAL A C 1
ATOM 2911 O O . VAL A 1 377 ? -9.445 -25.5 -2.799 1 95.56 377 VAL A O 1
ATOM 2914 N N . PHE A 1 378 ? -11.352 -24.859 -1.884 1 93.62 378 PHE A N 1
ATOM 2915 C CA . PHE A 1 378 ? -10.695 -24.438 -0.658 1 93.62 378 PHE A CA 1
ATOM 2916 C C . PHE A 1 378 ? -9.992 -25.609 0.018 1 93.62 378 PHE A C 1
ATOM 2918 O O . PHE A 1 378 ? -8.828 -25.484 0.415 1 93.62 378 PHE A O 1
ATOM 2925 N N . PHE A 1 379 ? -10.648 -26.641 0.096 1 93.81 379 PHE A N 1
ATOM 2926 C CA . PHE A 1 379 ? -10.102 -27.828 0.74 1 93.81 379 PHE A CA 1
ATOM 2927 C C . PHE A 1 379 ? -8.883 -28.344 -0.022 1 93.81 379 PHE A C 1
ATOM 2929 O O . PHE A 1 379 ? -7.863 -28.672 0.582 1 93.81 379 PHE A O 1
ATOM 2936 N N . ILE A 1 380 ? -9.008 -28.406 -1.255 1 94.38 380 ILE A N 1
ATOM 2937 C CA . ILE A 1 380 ? -7.918 -28.906 -2.088 1 94.38 380 ILE A CA 1
ATOM 2938 C C . ILE A 1 380 ? -6.699 -27.984 -1.954 1 94.38 380 ILE A C 1
ATOM 2940 O O . ILE A 1 380 ? -5.562 -28.453 -1.947 1 94.38 380 ILE A O 1
ATOM 2944 N N . THR A 1 381 ? -6.965 -26.703 -1.907 1 92.38 381 THR A N 1
ATOM 2945 C CA . THR A 1 381 ? -5.879 -25.75 -1.751 1 92.38 381 THR A CA 1
ATOM 2946 C C . THR A 1 381 ? -5.121 -26 -0.449 1 92.38 381 THR A C 1
ATOM 2948 O O . THR A 1 381 ? -3.891 -25.953 -0.424 1 92.38 381 THR A O 1
ATOM 2951 N N . ILE A 1 382 ? -5.805 -26.266 0.58 1 91.25 382 ILE A N 1
ATOM 2952 C CA . ILE A 1 382 ? -5.188 -26.547 1.872 1 91.25 382 ILE A CA 1
ATOM 2953 C C . ILE A 1 382 ? -4.363 -27.828 1.783 1 91.25 382 ILE A C 1
ATOM 2955 O O . ILE A 1 382 ? -3.217 -27.875 2.232 1 91.25 382 ILE A O 1
ATOM 2959 N N . VAL A 1 383 ? -4.941 -28.781 1.168 1 91.94 383 VAL A N 1
ATOM 2960 C CA . VAL A 1 383 ? -4.262 -30.062 1.018 1 91.94 383 VAL A CA 1
ATOM 2961 C C . VAL A 1 383 ? -2.994 -29.891 0.186 1 91.94 383 VAL A C 1
ATOM 2963 O O . VAL A 1 383 ? -1.937 -30.422 0.533 1 91.94 383 VAL A O 1
ATOM 2966 N N . SER A 1 384 ? -3.139 -29.188 -0.845 1 91.81 384 SER A N 1
ATOM 2967 C CA . SER A 1 384 ? -2.004 -28.938 -1.727 1 91.81 384 SER A CA 1
ATOM 2968 C C . SER A 1 384 ? -0.886 -28.203 -0.993 1 91.81 384 SER A C 1
ATOM 2970 O O . SER A 1 384 ? 0.286 -28.562 -1.117 1 91.81 384 SER A O 1
ATOM 2972 N N . LEU A 1 385 ? -1.233 -27.234 -0.236 1 88.31 385 LEU A N 1
ATOM 2973 C CA . LEU A 1 385 ? -0.25 -26.438 0.496 1 88.31 385 LEU A CA 1
ATOM 2974 C C . LEU A 1 385 ? 0.427 -27.281 1.574 1 88.31 385 LEU A C 1
ATOM 2976 O O . LEU A 1 385 ? 1.628 -27.141 1.816 1 88.31 385 LEU A O 1
ATOM 2980 N N . ILE A 1 386 ? -0.306 -28.141 2.158 1 88.88 386 ILE A N 1
ATOM 2981 C CA . ILE A 1 386 ? 0.237 -28.969 3.227 1 88.88 386 ILE A CA 1
ATOM 2982 C C . ILE A 1 386 ? 1.142 -30.047 2.633 1 88.88 386 ILE A C 1
ATOM 2984 O O . ILE A 1 386 ? 2.283 -30.219 3.064 1 88.88 386 ILE A O 1
ATOM 2988 N N . VAL A 1 387 ? 0.682 -30.688 1.65 1 89.44 387 VAL A N 1
ATOM 2989 C CA . VAL A 1 387 ? 1.379 -31.844 1.103 1 89.44 387 VAL A CA 1
ATOM 2990 C C . VAL A 1 387 ? 2.529 -31.375 0.211 1 89.44 387 VAL A C 1
ATOM 2992 O O . VAL A 1 387 ? 3.684 -31.75 0.435 1 89.44 387 VAL A O 1
ATOM 2995 N N . GLN A 1 388 ? 2.221 -30.609 -0.748 1 88.44 388 GLN A N 1
ATOM 2996 C CA . GLN A 1 388 ? 3.236 -30.172 -1.703 1 88.44 388 GLN A CA 1
ATOM 2997 C C . GLN A 1 388 ? 4.102 -29.062 -1.123 1 88.44 388 GLN A C 1
ATOM 2999 O O . GLN A 1 388 ? 5.305 -29 -1.396 1 88.44 388 GLN A O 1
ATOM 3004 N N . GLY A 1 389 ? 3.527 -28.203 -0.401 1 83.75 389 GLY A N 1
ATOM 3005 C CA . GLY A 1 389 ? 4.285 -27.094 0.167 1 83.75 389 GLY A CA 1
ATOM 3006 C C . GLY A 1 389 ? 5.371 -27.547 1.127 1 83.75 389 GLY A C 1
ATOM 3007 O O . GLY A 1 389 ? 6.512 -27.094 1.043 1 83.75 389 GLY A O 1
ATOM 3008 N N . THR A 1 390 ? 5.074 -28.484 1.916 1 83.69 390 THR A N 1
ATOM 3009 C CA . THR A 1 390 ? 6.027 -28.938 2.924 1 83.69 390 THR A CA 1
ATOM 3010 C C . THR A 1 390 ? 7.012 -29.938 2.326 1 83.69 390 THR A C 1
ATOM 3012 O O . THR A 1 390 ? 8.094 -30.156 2.881 1 83.69 390 THR A O 1
ATOM 3015 N N . SER A 1 391 ? 6.703 -30.406 1.15 1 88.44 391 SER A N 1
ATOM 3016 C CA . SER A 1 391 ? 7.547 -31.484 0.613 1 88.44 391 SER A CA 1
ATOM 3017 C C . SER A 1 391 ? 8.367 -30.984 -0.577 1 88.44 391 SER A C 1
ATOM 3019 O O . SER A 1 391 ? 9.18 -31.734 -1.127 1 88.44 391 SER A O 1
ATOM 3021 N N . VAL A 1 392 ? 8.203 -29.828 -0.938 1 87.06 392 VAL A N 1
ATOM 3022 C CA . VAL A 1 392 ? 8.852 -29.312 -2.143 1 87.06 392 VAL A CA 1
ATOM 3023 C C . VAL A 1 392 ? 10.367 -29.406 -1.99 1 87.06 392 VAL A C 1
ATOM 3025 O O . VAL A 1 392 ? 11.062 -29.859 -2.9 1 87.06 392 VAL A O 1
ATOM 3028 N N . SER A 1 393 ? 10.891 -28.953 -0.882 1 85.19 393 SER A N 1
ATOM 3029 C CA . SER A 1 393 ? 12.336 -28.984 -0.649 1 85.19 393 SER A CA 1
ATOM 3030 C C . SER A 1 393 ? 12.852 -30.406 -0.555 1 85.19 393 SER A C 1
ATOM 3032 O O . SER A 1 393 ? 13.953 -30.719 -1.029 1 85.19 393 SER A O 1
ATOM 3034 N N . PHE A 1 394 ? 12.078 -31.219 -0.004 1 87.62 394 PHE A N 1
ATOM 3035 C CA . PHE A 1 394 ? 12.445 -32.625 0.148 1 87.62 394 PHE A CA 1
ATOM 3036 C C . PHE A 1 394 ? 12.531 -33.312 -1.208 1 87.62 394 PHE A C 1
ATOM 3038 O O . PHE A 1 394 ? 13.477 -34.062 -1.475 1 87.62 394 PHE A O 1
ATOM 3045 N N . VAL A 1 395 ? 11.602 -33.031 -1.992 1 90.5 395 VAL A N 1
ATOM 3046 C CA . VAL A 1 395 ? 11.562 -33.656 -3.311 1 90.5 395 VAL A CA 1
ATOM 3047 C C . VAL A 1 395 ? 12.703 -33.125 -4.172 1 90.5 395 VAL A C 1
ATOM 3049 O O . VAL A 1 395 ? 13.281 -33.875 -4.969 1 90.5 395 VAL A O 1
ATOM 3052 N N . ALA A 1 396 ? 13.016 -31.891 -4.031 1 88.44 396 ALA A N 1
ATOM 3053 C CA . ALA A 1 396 ? 14.141 -31.312 -4.766 1 88.44 396 ALA A CA 1
ATOM 3054 C C . ALA A 1 396 ? 15.445 -32 -4.402 1 88.44 396 ALA A C 1
ATOM 3056 O O . ALA A 1 396 ? 16.281 -32.281 -5.273 1 88.44 396 ALA A O 1
ATOM 3057 N N . ARG A 1 397 ? 15.602 -32.312 -3.158 1 87.25 397 ARG A N 1
ATOM 3058 C CA . ARG A 1 397 ? 16.797 -33 -2.686 1 87.25 397 ARG A CA 1
ATOM 3059 C C . ARG A 1 397 ? 16.812 -34.469 -3.139 1 87.25 397 ARG A C 1
ATOM 3061 O O . ARG A 1 397 ? 17.859 -35 -3.512 1 87.25 397 ARG A O 1
ATOM 3068 N N . LEU A 1 398 ? 15.656 -35.062 -3.062 1 90.62 398 LEU A N 1
ATOM 3069 C CA . LEU A 1 398 ? 15.531 -36.469 -3.443 1 90.62 398 LEU A CA 1
ATOM 3070 C C . LEU A 1 398 ? 15.891 -36.656 -4.91 1 90.62 398 LEU A C 1
ATOM 3072 O O . LEU A 1 398 ? 16.5 -37.688 -5.273 1 90.62 398 LEU A O 1
ATOM 3076 N N . LEU A 1 399 ? 15.555 -35.719 -5.688 1 91 399 LEU A N 1
ATOM 3077 C CA . LEU A 1 399 ? 15.797 -35.812 -7.121 1 91 399 LEU A CA 1
ATOM 3078 C C . LEU A 1 399 ? 17.141 -35.188 -7.488 1 91 399 LEU A C 1
ATOM 3080 O O . LEU A 1 399 ? 17.5 -35.094 -8.664 1 91 399 LEU A O 1
ATOM 3084 N N . HIS A 1 400 ? 17.875 -34.656 -6.516 1 87.81 400 HIS A N 1
ATOM 3085 C CA . HIS A 1 400 ? 19.219 -34.125 -6.668 1 87.81 400 HIS A CA 1
ATOM 3086 C C . HIS A 1 400 ? 19.219 -32.875 -7.578 1 87.81 400 HIS A C 1
ATOM 3088 O O . HIS A 1 400 ? 20.062 -32.781 -8.477 1 87.81 400 HIS A O 1
ATOM 3094 N N . LEU A 1 401 ? 18.281 -32.156 -7.348 1 84.06 401 LEU A N 1
ATOM 3095 C CA . LEU A 1 401 ? 18.156 -30.969 -8.164 1 84.06 401 LEU A CA 1
ATOM 3096 C C . LEU A 1 401 ? 18.516 -29.719 -7.352 1 84.06 401 LEU A C 1
ATOM 3098 O O . LEU A 1 401 ? 18.562 -28.609 -7.891 1 84.06 401 LEU A O 1
ATOM 3102 N N . SER A 1 402 ? 18.828 -29.828 -6.082 1 82.12 402 SER A N 1
ATOM 3103 C CA . SER A 1 402 ? 19.078 -28.703 -5.191 1 82.12 402 SER A CA 1
ATOM 3104 C C . SER A 1 402 ? 20.531 -28.234 -5.289 1 82.12 402 SER A C 1
ATOM 3106 O O . SER A 1 402 ? 21.453 -29.047 -5.371 1 82.12 402 SER A O 1
ATOM 3108 N N . THR A 1 403 ? 20.688 -26.906 -5.539 1 73.06 403 THR A N 1
ATOM 3109 C CA . THR A 1 403 ? 22 -26.266 -5.477 1 73.06 403 THR A CA 1
ATOM 3110 C C . THR A 1 403 ? 22 -25.125 -4.449 1 73.06 403 THR A C 1
ATOM 3112 O O . THR A 1 403 ? 20.953 -24.547 -4.172 1 73.06 403 THR A O 1
ATOM 3115 N N . PRO A 1 404 ? 23.094 -24.969 -3.779 1 67.12 404 PRO A N 1
ATOM 3116 C CA . PRO A 1 404 ? 23.141 -23.891 -2.795 1 67.12 404 PRO A CA 1
ATOM 3117 C C . PRO A 1 404 ? 22.875 -22.516 -3.414 1 67.12 404 PRO A C 1
ATOM 3119 O O . PRO A 1 404 ? 23.188 -22.297 -4.586 1 67.12 404 PRO A O 1
ATOM 3122 N N . LEU A 1 405 ? 22.031 -21.766 -2.738 1 60.62 405 LEU A N 1
ATOM 3123 C CA . LEU A 1 405 ? 21.672 -20.438 -3.203 1 60.62 405 LEU A CA 1
ATOM 3124 C C . LEU A 1 405 ? 22.906 -19.547 -3.312 1 60.62 405 LEU A C 1
ATOM 3126 O O . LEU A 1 405 ? 23.719 -19.5 -2.387 1 60.62 405 LEU A O 1
ATOM 3130 N N . GLU A 1 406 ? 23.391 -19.25 -4.559 1 52.62 406 GLU A N 1
ATOM 3131 C CA . GLU A 1 406 ? 24.484 -18.297 -4.711 1 52.62 406 GLU A CA 1
ATOM 3132 C C . GLU A 1 406 ? 24.188 -17 -3.967 1 52.62 406 GLU A C 1
ATOM 3134 O O . GLU A 1 406 ? 23.047 -16.531 -3.967 1 52.62 406 GLU A O 1
ATOM 3139 N N . LYS A 1 407 ? 24.891 -16.594 -3.012 1 47.62 407 LYS A N 1
ATOM 3140 C CA . LYS A 1 407 ? 24.766 -15.391 -2.207 1 47.62 407 LYS A CA 1
ATOM 3141 C C . LYS A 1 407 ? 24.516 -14.164 -3.086 1 47.62 407 LYS A C 1
ATOM 3143 O O . LYS A 1 407 ? 25.344 -13.828 -3.934 1 47.62 407 LYS A O 1
ATOM 3148 N N . THR A 1 408 ? 23.281 -13.922 -3.541 1 40.56 408 THR A N 1
ATOM 3149 C CA . THR A 1 408 ? 22.953 -12.695 -4.258 1 40.56 408 THR A CA 1
ATOM 3150 C C . THR A 1 408 ? 22.969 -11.492 -3.312 1 40.56 408 THR A C 1
ATOM 3152 O O . THR A 1 408 ? 22.344 -11.539 -2.25 1 40.56 408 THR A O 1
ATOM 3155 N N . GLY A 1 409 ? 24.125 -10.484 -3.35 1 46.5 409 GLY A N 1
ATOM 3156 C CA . GLY A 1 409 ? 24.281 -9.195 -2.695 1 46.5 409 GLY A CA 1
ATOM 3157 C C . GLY A 1 409 ? 25.547 -9.109 -1.853 1 46.5 409 GLY A C 1
ATOM 3158 O O . GLY A 1 409 ? 26.281 -10.086 -1.729 1 46.5 409 GLY A O 1
ATOM 3159 N N . ASN A 1 410 ? 26.172 -8.016 -1.816 1 47.69 410 ASN A N 1
ATOM 3160 C CA . ASN A 1 410 ? 27.375 -7.82 -1.013 1 47.69 410 ASN A CA 1
ATOM 3161 C C . ASN A 1 410 ? 27.047 -7.711 0.473 1 47.69 410 ASN A C 1
ATOM 3163 O O . ASN A 1 410 ? 25.938 -7.328 0.838 1 47.69 410 ASN A O 1
ATOM 3167 N N . ASP A 1 411 ? 27.781 -8.461 1.256 1 46.06 411 ASP A N 1
ATOM 3168 C CA . ASP A 1 411 ? 27.656 -8.445 2.711 1 46.06 411 ASP A CA 1
ATOM 3169 C C . ASP A 1 411 ? 27.562 -7.02 3.24 1 46.06 411 ASP A C 1
ATOM 3171 O O . ASP A 1 411 ? 27.422 -6.805 4.445 1 46.06 411 ASP A O 1
ATOM 3175 N N . PHE A 1 412 ? 27.766 -6.094 2.344 1 48.62 412 PHE A N 1
ATOM 3176 C CA . PHE A 1 412 ? 27.906 -4.719 2.803 1 48.62 412 PHE A CA 1
ATOM 3177 C C . PHE A 1 412 ? 26.594 -3.953 2.633 1 48.62 412 PHE A C 1
ATOM 3179 O O . PHE A 1 412 ? 26.469 -2.818 3.096 1 48.62 412 PHE A O 1
ATOM 3186 N N . GLY A 1 413 ? 25.641 -4.586 2.037 1 49.31 413 GLY A N 1
ATOM 3187 C CA . GLY A 1 413 ? 24.375 -3.9 1.808 1 49.31 413 GLY A CA 1
ATOM 3188 C C . GLY A 1 413 ? 24.5 -2.738 0.839 1 49.31 413 GLY A C 1
ATOM 3189 O O . GLY A 1 413 ? 23.688 -1.808 0.875 1 49.31 413 GLY A O 1
ATOM 3190 N N . VAL A 1 414 ? 25.625 -2.574 0.182 1 51.88 414 VAL A N 1
ATOM 3191 C CA . VAL A 1 414 ? 25.875 -1.484 -0.755 1 51.88 414 VAL A CA 1
ATOM 3192 C C . VAL A 1 414 ? 25.312 -1.844 -2.129 1 51.88 414 VAL A C 1
ATOM 3194 O O . VAL A 1 414 ? 25.516 -2.955 -2.621 1 51.88 414 VAL A O 1
ATOM 3197 N N . GLU A 1 415 ? 24.328 -1.163 -2.58 1 50.5 415 GLU A N 1
ATOM 3198 C CA . GLU A 1 415 ? 23.812 -1.372 -3.932 1 50.5 415 GLU A CA 1
ATOM 3199 C C . GLU A 1 415 ? 24.219 -0.225 -4.855 1 50.5 415 GLU A C 1
ATOM 3201 O O . GLU A 1 415 ? 24.156 0.943 -4.469 1 50.5 415 GLU A O 1
ATOM 3206 N N . LEU A 1 416 ? 25 -0.614 -5.891 1 51.47 416 LEU A N 1
ATOM 3207 C CA . LEU A 1 416 ? 25.312 0.37 -6.922 1 51.47 416 LEU A CA 1
ATOM 3208 C C . LEU A 1 416 ? 24.172 0.5 -7.918 1 51.47 416 LEU A C 1
ATOM 3210 O O . LEU A 1 416 ? 23.453 -0.47 -8.18 1 51.47 416 LEU A O 1
ATOM 3214 N N . PRO A 1 417 ? 23.922 1.741 -8.297 1 46.09 417 PRO A N 1
ATOM 3215 C CA . PRO A 1 417 ? 22.922 1.896 -9.359 1 46.09 417 PRO A CA 1
ATOM 3216 C C . PRO A 1 417 ? 23.219 1.025 -10.578 1 46.09 417 PRO A C 1
ATOM 3218 O O . PRO A 1 417 ? 24.375 0.768 -10.891 1 46.09 417 PRO A O 1
ATOM 3221 N N . GLU A 1 418 ? 22.203 0.451 -11.117 1 46.5 418 GLU A N 1
ATOM 3222 C CA . GLU A 1 418 ? 22.312 -0.398 -12.297 1 46.5 418 GLU A CA 1
ATOM 3223 C C . GLU A 1 418 ? 23.031 0.322 -13.43 1 46.5 418 GLU A C 1
ATOM 3225 O O . GLU A 1 418 ? 23.594 -0.32 -14.32 1 46.5 418 GLU A O 1
ATOM 3230 N N . GLU A 1 419 ? 23 1.539 -13.336 1 47.91 419 GLU A N 1
ATOM 3231 C CA . GLU A 1 419 ? 23.641 2.279 -14.414 1 47.91 419 GLU A CA 1
ATOM 3232 C C . GLU A 1 419 ? 25.156 2.125 -14.359 1 47.91 419 GLU A C 1
ATOM 3234 O O . GLU A 1 419 ? 25.859 2.418 -15.328 1 47.91 419 GLU A O 1
ATOM 3239 N N . ILE A 1 420 ? 25.625 1.805 -13.281 1 48.09 420 ILE A N 1
ATOM 3240 C CA . ILE A 1 420 ? 27.062 1.579 -13.156 1 48.09 420 ILE A CA 1
ATOM 3241 C C . ILE A 1 420 ? 27.391 0.153 -13.586 1 48.09 420 ILE A C 1
ATOM 3243 O O . ILE A 1 420 ? 26.938 -0.812 -12.961 1 48.09 420 ILE A O 1
ATOM 3247 N N . ASP A 1 421 ? 27.688 -0.015 -14.695 1 48.22 421 ASP A N 1
ATOM 3248 C CA . ASP A 1 421 ? 28.125 -1.299 -15.242 1 48.22 421 ASP A CA 1
ATOM 3249 C C . ASP A 1 421 ? 29.203 -1.932 -14.359 1 48.22 421 ASP A C 1
ATOM 3251 O O . ASP A 1 421 ? 30.312 -2.189 -14.828 1 48.22 421 ASP A O 1
ATOM 3255 N N . THR A 1 422 ? 29.109 -1.769 -13.164 1 55.19 422 THR A N 1
ATOM 3256 C CA . THR A 1 422 ? 30.094 -2.377 -12.273 1 55.19 422 THR A CA 1
ATOM 3257 C C . THR A 1 422 ? 29.438 -3.438 -11.391 1 55.19 422 THR A C 1
ATOM 3259 O O . THR A 1 422 ? 28.234 -3.357 -11.094 1 55.19 422 THR A O 1
ATOM 3262 N N . ASP A 1 423 ? 30.125 -4.523 -11.273 1 59 423 ASP A N 1
ATOM 3263 C CA . ASP A 1 423 ? 29.703 -5.613 -10.398 1 59 423 ASP A CA 1
ATOM 3264 C C . ASP A 1 423 ? 30.25 -5.434 -8.992 1 59 423 ASP A C 1
ATOM 3266 O O . ASP A 1 423 ? 31.438 -5.152 -8.82 1 59 423 ASP A O 1
ATOM 3270 N N . LEU A 1 424 ? 29.406 -5.219 -8.016 1 60.09 424 LEU A N 1
ATOM 3271 C CA . LEU A 1 424 ? 29.844 -5.215 -6.621 1 60.09 424 LEU A CA 1
ATOM 3272 C C . LEU A 1 424 ? 29.984 -6.641 -6.094 1 60.09 424 LEU A C 1
ATOM 3274 O O . LEU A 1 424 ? 29.125 -7.488 -6.328 1 60.09 424 LEU A O 1
ATOM 3278 N N . SER A 1 425 ? 31.172 -7.043 -5.785 1 62.97 425 SER A N 1
ATOM 3279 C CA . SER A 1 425 ? 31.422 -8.352 -5.18 1 62.97 425 SER A CA 1
ATOM 3280 C C . SER A 1 425 ? 32.094 -8.211 -3.814 1 62.97 425 SER A C 1
ATOM 3282 O O . SER A 1 425 ? 32.719 -7.191 -3.529 1 62.97 425 SER A O 1
ATOM 3284 N N . ASP A 1 426 ? 31.672 -9.023 -2.891 1 67 426 ASP A N 1
ATOM 3285 C CA . ASP A 1 426 ? 32.375 -8.992 -1.611 1 67 426 ASP A CA 1
ATOM 3286 C C . ASP A 1 426 ? 33.312 -10.18 -1.478 1 67 426 ASP A C 1
ATOM 3288 O O . ASP A 1 426 ? 33.094 -11.234 -2.082 1 67 426 ASP A O 1
ATOM 3292 N N . MET A 1 427 ? 34.5 -9.984 -0.925 1 70.5 427 MET A N 1
ATOM 3293 C CA . MET A 1 427 ? 35.531 -11 -0.693 1 70.5 427 MET A CA 1
ATOM 3294 C C . MET A 1 427 ? 35.906 -11.039 0.777 1 70.5 427 MET A C 1
ATOM 3296 O O . MET A 1 427 ? 36.094 -10 1.404 1 70.5 427 MET A O 1
ATOM 3300 N N . THR A 1 428 ? 35.812 -12.219 1.306 1 76.25 428 THR A N 1
ATOM 3301 C CA . THR A 1 428 ? 36.281 -12.391 2.676 1 76.25 428 THR A CA 1
ATOM 3302 C C . THR A 1 428 ? 37.75 -12.789 2.699 1 76.25 428 THR A C 1
ATOM 3304 O O . THR A 1 428 ? 38.156 -13.695 1.978 1 76.25 428 THR A O 1
ATOM 3307 N N . ILE A 1 429 ? 38.469 -12.141 3.504 1 78.5 429 ILE A N 1
ATOM 3308 C CA . ILE A 1 429 ? 39.906 -12.375 3.59 1 78.5 429 ILE A CA 1
ATOM 3309 C C . ILE A 1 429 ? 40.156 -13.641 4.391 1 78.5 429 ILE A C 1
ATOM 3311 O O . ILE A 1 429 ? 39.688 -13.789 5.516 1 78.5 429 ILE A O 1
ATOM 3315 N N . THR A 1 430 ? 40.781 -14.57 3.797 1 76.44 430 THR A N 1
ATOM 3316 C CA . THR A 1 430 ? 41.156 -15.82 4.445 1 76.44 430 THR A CA 1
ATOM 3317 C C . THR A 1 430 ? 42.656 -15.789 4.836 1 76.44 430 THR A C 1
ATOM 3319 O O . THR A 1 430 ? 43.375 -14.875 4.441 1 76.44 430 THR A O 1
ATOM 3322 N N . MET A 1 431 ? 42.938 -16.766 5.684 1 78.19 431 MET A N 1
ATOM 3323 C CA . MET A 1 431 ? 44.312 -16.875 6.145 1 78.19 431 MET A CA 1
ATOM 3324 C C . MET A 1 431 ? 45.281 -17.109 4.973 1 78.19 431 MET A C 1
ATOM 3326 O O . MET A 1 431 ? 46.375 -16.594 4.965 1 78.19 431 MET A O 1
ATOM 3330 N N . GLU A 1 432 ? 44.844 -17.812 4.035 1 75.25 432 GLU A N 1
ATOM 3331 C CA . GLU A 1 432 ? 45.688 -18.094 2.867 1 75.25 432 GLU A CA 1
ATOM 3332 C C . GLU A 1 432 ? 46 -16.812 2.094 1 75.25 432 GLU A C 1
ATOM 3334 O O . GLU A 1 432 ? 47.125 -16.656 1.603 1 75.25 432 GLU A O 1
ATOM 3339 N N . MET A 1 433 ? 45.062 -15.906 2.004 1 76.31 433 MET A N 1
ATOM 3340 C CA . MET A 1 433 ? 45.25 -14.648 1.292 1 76.31 433 MET A CA 1
ATOM 3341 C C . MET A 1 433 ? 46.219 -13.742 2.051 1 76.31 433 MET A C 1
ATOM 3343 O O . MET A 1 433 ? 47.031 -13.039 1.442 1 76.31 433 MET A O 1
ATOM 3347 N N . LEU A 1 434 ? 46.125 -13.852 3.301 1 79.31 434 LEU A N 1
ATOM 3348 C CA . LEU A 1 434 ? 46.938 -12.984 4.145 1 79.31 434 LEU A CA 1
ATOM 3349 C C . LEU A 1 434 ? 48.406 -13.422 4.117 1 79.31 434 LEU A C 1
ATOM 3351 O O . LEU A 1 434 ? 49.312 -12.609 4.332 1 79.31 434 LEU A O 1
ATOM 3355 N N . ASN A 1 435 ? 48.562 -14.711 3.945 1 76.38 435 ASN A N 1
ATOM 3356 C CA . ASN A 1 435 ? 49.906 -15.219 3.842 1 76.38 435 ASN A CA 1
ATOM 3357 C C . ASN A 1 435 ? 50.656 -14.633 2.633 1 76.38 435 ASN A C 1
ATOM 3359 O O . ASN A 1 435 ? 51.875 -14.5 2.641 1 76.38 435 ASN A O 1
ATOM 3363 N N . GLU A 1 436 ? 49.875 -14.219 1.709 1 74.5 436 GLU A N 1
ATOM 3364 C CA . GLU A 1 436 ? 50.5 -13.648 0.515 1 74.5 436 GLU A CA 1
ATOM 3365 C C . GLU A 1 436 ? 50.719 -12.148 0.664 1 74.5 436 GLU A C 1
ATOM 3367 O O . GLU A 1 436 ? 51.719 -11.609 0.229 1 74.5 436 GLU A O 1
ATOM 3372 N N . ALA A 1 437 ? 49.719 -11.508 1.155 1 73.88 437 ALA A N 1
ATOM 3373 C CA . ALA A 1 437 ? 49.781 -10.062 1.36 1 73.88 437 ALA A CA 1
ATOM 3374 C C . ALA A 1 437 ? 48.875 -9.625 2.504 1 73.88 437 ALA A C 1
ATOM 3376 O O . ALA A 1 437 ? 47.75 -10.062 2.592 1 73.88 437 ALA A O 1
ATOM 3377 N N . ASP A 1 438 ? 49.469 -8.867 3.305 1 75.31 438 ASP A N 1
ATOM 3378 C CA . ASP A 1 438 ? 48.688 -8.492 4.484 1 75.31 438 ASP A CA 1
ATOM 3379 C C . ASP A 1 438 ? 48.156 -7.066 4.367 1 75.31 438 ASP A C 1
ATOM 3381 O O . ASP A 1 438 ? 47.438 -6.598 5.238 1 75.31 438 ASP A O 1
ATOM 3385 N N . THR A 1 439 ? 48.562 -6.449 3.373 1 77.38 439 THR A N 1
ATOM 3386 C CA . THR A 1 439 ? 48.031 -5.105 3.162 1 77.38 439 THR A CA 1
ATOM 3387 C C . THR A 1 439 ? 47.188 -5.047 1.889 1 77.38 439 THR A C 1
ATOM 3389 O O . THR A 1 439 ? 47.375 -5.855 0.977 1 77.38 439 THR A O 1
ATOM 3392 N N . LEU A 1 440 ? 46.25 -4.062 1.771 1 76.31 440 LEU A N 1
ATOM 3393 C CA . LEU A 1 440 ? 45.344 -3.943 0.636 1 76.31 440 LEU A CA 1
ATOM 3394 C C . LEU A 1 440 ? 46.125 -3.695 -0.656 1 76.31 440 LEU A C 1
ATOM 3396 O O . LEU A 1 440 ? 45.719 -4.195 -1.717 1 76.31 440 LEU A O 1
ATOM 3400 N N . LYS A 1 441 ? 47.188 -2.938 -0.517 1 71.38 441 LYS A N 1
ATOM 3401 C CA . LYS A 1 441 ? 48 -2.617 -1.688 1 71.38 441 LYS A CA 1
ATOM 3402 C C . LYS A 1 441 ? 48.688 -3.857 -2.221 1 71.38 441 LYS A C 1
ATOM 3404 O O . LYS A 1 441 ? 48.875 -4.008 -3.432 1 71.38 441 LYS A O 1
ATOM 3409 N N . ASP A 1 442 ? 49.031 -4.727 -1.344 1 73.12 442 ASP A N 1
ATOM 3410 C CA . ASP A 1 442 ? 49.844 -5.883 -1.723 1 73.12 442 ASP A CA 1
ATOM 3411 C C . ASP A 1 442 ? 48.938 -7.07 -2.098 1 73.12 442 ASP A C 1
ATOM 3413 O O . ASP A 1 442 ? 49.438 -8.078 -2.607 1 73.12 442 ASP A O 1
ATOM 3417 N N . MET A 1 443 ? 47.656 -6.867 -1.85 1 73.94 443 MET A N 1
ATOM 3418 C CA . MET A 1 443 ? 46.75 -7.977 -2.137 1 73.94 443 MET A CA 1
ATOM 3419 C C . MET A 1 443 ? 46.562 -8.133 -3.641 1 73.94 443 MET A C 1
ATOM 3421 O O . MET A 1 443 ? 46.438 -7.141 -4.363 1 73.94 443 MET A O 1
ATOM 3425 N N . ASN A 1 444 ? 46.719 -9.297 -4.09 1 64.31 444 ASN A N 1
ATOM 3426 C CA . ASN A 1 444 ? 46.469 -9.594 -5.492 1 64.31 444 ASN A CA 1
ATOM 3427 C C . ASN A 1 444 ? 44.969 -9.578 -5.809 1 64.31 444 ASN A C 1
ATOM 3429 O O . ASN A 1 444 ? 44.312 -10.617 -5.766 1 64.31 444 ASN A O 1
ATOM 3433 N N . LEU A 1 445 ? 44.5 -8.414 -5.93 1 66.44 445 LEU A N 1
ATOM 3434 C CA . LEU A 1 445 ? 43.094 -8.305 -6.336 1 66.44 445 LEU A CA 1
ATOM 3435 C C . LEU A 1 445 ? 42.969 -8.383 -7.852 1 66.44 445 LEU A C 1
ATOM 3437 O O . LEU A 1 445 ? 43.906 -8.055 -8.578 1 66.44 445 LEU A O 1
ATOM 3441 N N . PRO A 1 446 ? 41.969 -9.031 -8.219 1 60.28 446 PRO A N 1
ATOM 3442 C CA . PRO A 1 446 ? 41.781 -9.094 -9.672 1 60.28 446 PRO A CA 1
ATOM 3443 C C . PRO A 1 446 ? 41.938 -7.734 -10.344 1 60.28 446 PRO A C 1
ATOM 3445 O O . PRO A 1 446 ? 41.594 -6.707 -9.758 1 60.28 446 PRO A O 1
ATOM 3448 N N . LYS A 1 447 ? 42.5 -7.703 -11.484 1 60.66 447 LYS A N 1
ATOM 3449 C CA . LYS A 1 447 ? 42.688 -6.477 -12.258 1 60.66 447 LYS A CA 1
ATOM 3450 C C . LYS A 1 447 ? 41.344 -5.773 -12.5 1 60.66 447 LYS A C 1
ATOM 3452 O O . LYS A 1 447 ? 40.344 -6.422 -12.773 1 60.66 447 LYS A O 1
ATOM 3457 N N . GLY A 1 448 ? 41.312 -4.535 -12.297 1 60.72 448 GLY A N 1
ATOM 3458 C CA . GLY A 1 448 ? 40.094 -3.75 -12.562 1 60.72 448 GLY A CA 1
ATOM 3459 C C . GLY A 1 448 ? 39.156 -3.695 -11.383 1 60.72 448 GLY A C 1
ATOM 3460 O O . GLY A 1 448 ? 38 -3.314 -11.531 1 60.72 448 GLY A O 1
ATOM 3461 N N . THR A 1 449 ? 39.656 -4.266 -10.312 1 65.88 449 THR A N 1
ATOM 3462 C CA . THR A 1 449 ? 38.781 -4.246 -9.148 1 65.88 449 THR A CA 1
ATOM 3463 C C . THR A 1 449 ? 39.25 -3.197 -8.141 1 65.88 449 THR A C 1
ATOM 3465 O O . THR A 1 449 ? 40.438 -2.963 -7.984 1 65.88 449 THR A O 1
ATOM 3468 N N . LEU A 1 450 ? 38.312 -2.447 -7.574 1 69.38 450 LEU A N 1
ATOM 3469 C CA . LEU A 1 450 ? 38.531 -1.471 -6.52 1 69.38 450 LEU A CA 1
ATOM 3470 C C . LEU A 1 450 ? 37.844 -1.88 -5.227 1 69.38 450 LEU A C 1
ATOM 3472 O O . LEU A 1 450 ? 36.688 -2.301 -5.25 1 69.38 450 LEU A O 1
ATOM 3476 N N . VAL A 1 451 ? 38.688 -1.974 -4.195 1 74.44 451 VAL A N 1
ATOM 3477 C CA . VAL A 1 451 ? 38.094 -2.227 -2.889 1 74.44 451 VAL A CA 1
ATOM 3478 C C . VAL A 1 451 ? 37.406 -0.959 -2.375 1 74.44 451 VAL A C 1
ATOM 3480 O O . VAL A 1 451 ? 38.062 0.065 -2.17 1 74.44 451 VAL A O 1
ATOM 3483 N N . MET A 1 452 ? 36.125 -0.988 -2.258 1 69.62 452 MET A N 1
ATOM 3484 C CA . MET A 1 452 ? 35.344 0.194 -1.866 1 69.62 452 MET A CA 1
ATOM 3485 C C . MET A 1 452 ? 35.375 0.375 -0.352 1 69.62 452 MET A C 1
ATOM 3487 O O . MET A 1 452 ? 35.531 1.493 0.142 1 69.62 452 MET A O 1
ATOM 3491 N N . ILE A 1 453 ? 35.094 -0.709 0.301 1 71.06 453 ILE A N 1
ATOM 3492 C CA . ILE A 1 453 ? 34.969 -0.66 1.753 1 71.06 453 ILE A CA 1
ATOM 3493 C C . ILE A 1 453 ? 35.438 -1.986 2.357 1 71.06 453 ILE A C 1
ATOM 3495 O O . ILE A 1 453 ? 35.312 -3.037 1.721 1 71.06 453 ILE A O 1
ATOM 3499 N N . VAL A 1 454 ? 36.125 -1.919 3.498 1 76.62 454 VAL A N 1
ATOM 3500 C CA . VAL A 1 454 ? 36.531 -3.104 4.246 1 76.62 454 VAL A CA 1
ATOM 3501 C C . VAL A 1 454 ? 35.719 -3.197 5.543 1 76.62 454 VAL A C 1
ATOM 3503 O O . VAL A 1 454 ? 35.594 -2.213 6.273 1 76.62 454 VAL A O 1
ATOM 3506 N N . LYS A 1 455 ? 35.031 -4.211 5.645 1 75.5 455 LYS A N 1
ATOM 3507 C CA . LYS A 1 455 ? 34.281 -4.445 6.875 1 75.5 455 LYS A CA 1
ATOM 3508 C C . LYS A 1 455 ? 35.062 -5.371 7.816 1 75.5 455 LYS A C 1
ATOM 3510 O O . LYS A 1 455 ? 35.406 -6.488 7.441 1 75.5 455 LYS A O 1
ATOM 3515 N N . ARG A 1 456 ? 35.5 -4.891 9.031 1 75.25 456 ARG A N 1
ATOM 3516 C CA . ARG A 1 456 ? 36.125 -5.668 10.086 1 75.25 456 ARG A CA 1
ATOM 3517 C C . ARG A 1 456 ? 35.219 -5.785 11.305 1 75.25 456 ARG A C 1
ATOM 3519 O O . ARG A 1 456 ? 35.062 -4.832 12.07 1 75.25 456 ARG A O 1
ATOM 3526 N N . GLY A 1 457 ? 34.625 -6.973 11.406 1 65.88 457 GLY A N 1
ATOM 3527 C CA . GLY A 1 457 ? 33.625 -7.074 12.453 1 65.88 457 GLY A CA 1
ATOM 3528 C C . GLY A 1 457 ? 32.406 -6.215 12.195 1 65.88 457 GLY A C 1
ATOM 3529 O O . GLY A 1 457 ? 31.688 -6.422 11.211 1 65.88 457 GLY A O 1
ATOM 3530 N N . ASP A 1 458 ? 32.219 -5.34 13.109 1 63.03 458 ASP A N 1
ATOM 3531 C CA . ASP A 1 458 ? 31.047 -4.465 12.961 1 63.03 458 ASP A CA 1
ATOM 3532 C C . ASP A 1 458 ? 31.469 -3.061 12.547 1 63.03 458 ASP A C 1
ATOM 3534 O O . ASP A 1 458 ? 30.656 -2.135 12.539 1 63.03 458 ASP A O 1
ATOM 3538 N N . GLU A 1 459 ? 32.812 -3 12.117 1 66.31 459 GLU A N 1
ATOM 3539 C CA . GLU A 1 459 ? 33.344 -1.683 11.742 1 66.31 459 GLU A CA 1
ATOM 3540 C C . GLU A 1 459 ? 33.656 -1.618 10.25 1 66.31 459 GLU A C 1
ATOM 3542 O O . GLU A 1 459 ? 34.062 -2.613 9.656 1 66.31 459 GLU A O 1
ATOM 3547 N N . PHE A 1 460 ? 33.281 -0.51 9.672 1 66.31 460 PHE A N 1
ATOM 3548 C CA . PHE A 1 460 ? 33.594 -0.274 8.273 1 66.31 460 PHE A CA 1
ATOM 3549 C C . PHE A 1 460 ? 34.875 0.572 8.148 1 66.31 460 PHE A C 1
ATOM 3551 O O . PHE A 1 460 ? 35 1.6 8.82 1 66.31 460 PHE A O 1
ATOM 3558 N N . LEU A 1 461 ? 35.906 0.091 7.48 1 70.06 461 LEU A N 1
ATOM 3559 C CA . LEU A 1 461 ? 37.188 0.774 7.289 1 70.06 461 LEU A CA 1
ATOM 3560 C C . LEU A 1 461 ? 37.312 1.256 5.852 1 70.06 461 LEU A C 1
ATOM 3562 O O . LEU A 1 461 ? 36.906 0.575 4.918 1 70.06 461 LEU A O 1
ATOM 3566 N N . ILE A 1 462 ? 37.656 2.471 5.691 1 65.81 462 ILE A N 1
ATOM 3567 C CA . ILE A 1 462 ? 37.969 2.988 4.363 1 65.81 462 ILE A CA 1
ATOM 3568 C C . ILE A 1 462 ? 39.281 2.365 3.852 1 65.81 462 ILE A C 1
ATOM 3570 O O . ILE A 1 462 ? 40.312 2.412 4.531 1 65.81 462 ILE A O 1
ATOM 3574 N N . PRO A 1 463 ? 39.125 1.769 2.723 1 72.12 463 PRO A N 1
ATOM 3575 C CA . PRO A 1 463 ? 40.312 1.114 2.197 1 72.12 463 PRO A CA 1
ATOM 3576 C C . PRO A 1 463 ? 41.406 2.107 1.825 1 72.12 463 PRO A C 1
ATOM 3578 O O . PRO A 1 463 ? 41.125 3.152 1.231 1 72.12 463 PRO A O 1
ATOM 3581 N N . ASN A 1 464 ? 42.531 1.89 2.459 1 67.38 464 ASN A N 1
ATOM 3582 C CA . ASN A 1 464 ? 43.781 2.533 2.033 1 67.38 464 ASN A CA 1
ATOM 3583 C C . ASN A 1 464 ? 44.875 1.511 1.768 1 67.38 464 ASN A C 1
ATOM 3585 O O . ASN A 1 464 ? 44.812 0.374 2.238 1 67.38 464 ASN A O 1
ATOM 3589 N N . GLY A 1 465 ? 45.656 1.828 0.764 1 66.25 465 GLY A N 1
ATOM 3590 C CA . GLY A 1 465 ? 46.688 0.896 0.355 1 66.25 465 GLY A CA 1
ATOM 3591 C C . GLY A 1 465 ? 47.438 0.301 1.524 1 66.25 465 GLY A C 1
ATOM 3592 O O . GLY A 1 465 ? 47.875 -0.855 1.472 1 66.25 465 GLY A O 1
ATOM 3593 N N . THR A 1 466 ? 47.594 1.036 2.562 1 68.5 466 THR A N 1
ATOM 3594 C CA . THR A 1 466 ? 48.406 0.589 3.678 1 68.5 466 THR A CA 1
ATOM 3595 C C . THR A 1 466 ? 47.562 -0.147 4.715 1 68.5 466 THR A C 1
ATOM 3597 O O . THR A 1 466 ? 48.094 -0.587 5.746 1 68.5 466 THR A O 1
ATOM 3600 N N . LEU A 1 467 ? 46.312 -0.286 4.473 1 76.31 467 LEU A N 1
ATOM 3601 C CA . LEU A 1 467 ? 45.438 -0.946 5.441 1 76.31 467 LEU A CA 1
ATOM 3602 C C . LEU A 1 467 ? 45.812 -2.424 5.57 1 76.31 467 LEU A C 1
ATOM 3604 O O . LEU A 1 467 ? 45.844 -3.146 4.574 1 76.31 467 LEU A O 1
ATOM 3608 N N . LYS A 1 468 ? 46.188 -2.809 6.777 1 80.25 468 LYS A N 1
ATOM 3609 C CA . LYS A 1 468 ? 46.438 -4.215 7.055 1 80.25 468 LYS A CA 1
ATOM 3610 C C . LYS A 1 468 ? 45.156 -5.016 7.16 1 80.25 468 LYS A C 1
ATOM 3612 O O . LYS A 1 468 ? 44.219 -4.621 7.883 1 80.25 468 LYS A O 1
ATOM 3617 N N . LEU A 1 469 ? 45.125 -6.078 6.453 1 83.12 469 LEU A N 1
ATOM 3618 C CA . LEU A 1 469 ? 43.938 -6.922 6.406 1 83.12 469 LEU A CA 1
ATOM 3619 C C . LEU A 1 469 ? 44.031 -8.07 7.41 1 83.12 469 LEU A C 1
ATOM 3621 O O . LEU A 1 469 ? 45.156 -8.508 7.738 1 83.12 469 LEU A O 1
ATOM 3625 N N . HIS A 1 470 ? 43.031 -8.367 8.023 1 84 470 HIS A N 1
ATOM 3626 C CA . HIS A 1 470 ? 42.938 -9.477 8.969 1 84 470 HIS A CA 1
ATOM 3627 C C . HIS A 1 470 ? 42 -10.555 8.461 1 84 470 HIS A C 1
ATOM 3629 O O . HIS A 1 470 ? 41.156 -10.305 7.586 1 84 470 HIS A O 1
ATOM 3635 N N . VAL A 1 471 ? 42.25 -11.68 9.094 1 79.88 471 VAL A N 1
ATOM 3636 C CA . VAL A 1 471 ? 41.375 -12.789 8.75 1 79.88 471 VAL A CA 1
ATOM 3637 C C . VAL A 1 471 ? 39.938 -12.445 9.164 1 79.88 471 VAL A C 1
ATOM 3639 O O . VAL A 1 471 ? 39.688 -11.992 10.289 1 79.88 471 VAL A O 1
ATOM 3642 N N . GLY A 1 472 ? 39.062 -12.594 8.234 1 77.38 472 GLY A N 1
ATOM 3643 C CA . GLY A 1 472 ? 37.656 -12.328 8.516 1 77.38 472 GLY A CA 1
ATOM 3644 C C . GLY A 1 472 ? 37.188 -10.992 7.973 1 77.38 472 GLY A C 1
ATOM 3645 O O . GLY A 1 472 ? 36 -10.719 7.949 1 77.38 472 GLY A O 1
ATOM 3646 N N . ASP A 1 473 ? 38.188 -10.172 7.547 1 80.06 473 ASP A N 1
ATOM 3647 C CA . ASP A 1 473 ? 37.781 -8.906 6.93 1 80.06 473 ASP A CA 1
ATOM 3648 C C . ASP A 1 473 ? 37 -9.141 5.641 1 80.06 473 ASP A C 1
ATOM 3650 O O . ASP A 1 473 ? 37.312 -10.055 4.875 1 80.06 473 ASP A O 1
ATOM 3654 N N . LYS A 1 474 ? 35.969 -8.336 5.488 1 80.12 474 LYS A N 1
ATOM 3655 C CA . LYS A 1 474 ? 35.219 -8.391 4.25 1 80.12 474 LYS A CA 1
ATOM 3656 C C . LYS A 1 474 ? 35.469 -7.16 3.385 1 80.12 474 LYS A C 1
ATOM 3658 O O . LYS A 1 474 ? 35.375 -6.031 3.863 1 80.12 474 LYS A O 1
ATOM 3663 N N . LEU A 1 475 ? 35.938 -7.445 2.184 1 78.19 475 LEU A N 1
ATOM 3664 C CA . LEU A 1 475 ? 36.188 -6.363 1.241 1 78.19 475 LEU A CA 1
ATOM 3665 C C . LEU A 1 475 ? 35.062 -6.227 0.238 1 78.19 475 LEU A C 1
ATOM 3667 O O . LEU A 1 475 ? 34.562 -7.227 -0.295 1 78.19 475 LEU A O 1
ATOM 3671 N N . LEU A 1 476 ? 34.531 -5.066 0.18 1 76.06 476 LEU A N 1
ATOM 3672 C CA . LEU A 1 476 ? 33.594 -4.777 -0.906 1 76.06 476 LEU A CA 1
ATOM 3673 C C . LEU A 1 476 ? 34.344 -4.309 -2.15 1 76.06 476 LEU A C 1
ATOM 3675 O O . LEU A 1 476 ? 35.031 -3.289 -2.117 1 76.06 476 LEU A O 1
ATOM 3679 N N . LEU A 1 477 ? 34.281 -5.125 -3.176 1 71.5 477 LEU A N 1
ATOM 3680 C CA . LEU A 1 477 ? 35.031 -4.855 -4.41 1 71.5 477 LEU A CA 1
ATOM 3681 C C . LEU A 1 477 ? 34.094 -4.371 -5.508 1 71.5 477 LEU A C 1
ATOM 3683 O O . LEU A 1 477 ? 32.938 -4.828 -5.598 1 71.5 477 LEU A O 1
ATOM 3687 N N . ILE A 1 478 ? 34.5 -3.365 -6.082 1 68.88 478 ILE A N 1
ATOM 3688 C CA . ILE A 1 478 ? 33.812 -2.922 -7.289 1 68.88 478 ILE A CA 1
ATOM 3689 C C . ILE A 1 478 ? 34.656 -3.266 -8.516 1 68.88 478 ILE A C 1
ATOM 3691 O O . ILE A 1 478 ? 35.875 -2.994 -8.547 1 68.88 478 ILE A O 1
ATOM 3695 N N . SER A 1 479 ? 34.125 -4.125 -9.438 1 62.84 479 SER A N 1
ATOM 3696 C CA . SER A 1 479 ? 34.844 -4.512 -10.641 1 62.84 479 SER A CA 1
ATOM 3697 C C . SER A 1 479 ? 34.094 -4.078 -11.898 1 62.84 479 SER A C 1
ATOM 3699 O O . SER A 1 479 ? 32.875 -3.938 -11.875 1 62.84 479 SER A O 1
ATOM 3701 N N . GLU A 1 480 ? 34.844 -3.676 -12.969 1 58.28 480 GLU A N 1
ATOM 3702 C CA . GLU A 1 480 ? 34.25 -3.418 -14.273 1 58.28 480 GLU A CA 1
ATOM 3703 C C . GLU A 1 480 ? 33.625 -4.688 -14.859 1 58.28 480 GLU A C 1
ATOM 3705 O O . GLU A 1 480 ? 34.188 -5.777 -14.719 1 58.28 480 GLU A O 1
ATOM 3710 N N . LYS A 1 481 ? 32.438 -4.707 -15.258 1 53.38 481 LYS A N 1
ATOM 3711 C CA . LYS A 1 481 ? 31.859 -5.859 -15.953 1 53.38 481 LYS A CA 1
ATOM 3712 C C . LYS A 1 481 ? 32.719 -6.246 -17.156 1 53.38 481 LYS A C 1
ATOM 3714 O O . LYS A 1 481 ? 33.094 -5.383 -17.953 1 53.38 481 LYS A O 1
ATOM 3719 N N . ASN A 1 482 ? 33.469 -7.277 -17.203 1 41.5 482 ASN A N 1
ATOM 3720 C CA . ASN A 1 482 ? 34.156 -7.75 -18.406 1 41.5 482 ASN A CA 1
ATOM 3721 C C . ASN A 1 482 ? 33.188 -7.863 -19.594 1 41.5 482 ASN A C 1
ATOM 3723 O O . ASN A 1 482 ? 32.188 -8.578 -19.516 1 41.5 482 ASN A O 1
ATOM 3727 N N . LYS A 1 483 ? 33.188 -7.094 -20.656 1 40.09 483 LYS A N 1
ATOM 3728 C CA . LYS A 1 483 ? 32.531 -7.336 -21.953 1 40.09 483 LYS A CA 1
ATOM 3729 C C . LYS A 1 483 ? 32.875 -8.727 -22.484 1 40.09 483 LYS A C 1
ATOM 3731 O O . LYS A 1 483 ? 32.438 -9.117 -23.547 1 40.09 483 LYS A O 1
ATOM 3736 N N . GLN A 1 484 ? 33.938 -9.336 -22.203 1 35.75 484 GLN A N 1
ATOM 3737 C CA . GLN A 1 484 ? 34.344 -10.523 -22.938 1 35.75 484 GLN A CA 1
ATOM 3738 C C . GLN A 1 484 ? 33.438 -11.711 -22.641 1 35.75 484 GLN A C 1
ATOM 3740 O O . GLN A 1 484 ? 33.469 -12.734 -23.328 1 35.75 484 GLN A O 1
ATOM 3745 N N . GLU A 1 485 ? 32.875 -11.891 -21.578 1 34.94 485 GLU A N 1
ATOM 3746 C CA . GLU A 1 485 ? 32.25 -13.219 -21.547 1 34.94 485 GLU A CA 1
ATOM 3747 C C . GLU A 1 485 ? 31.031 -13.289 -22.453 1 34.94 485 GLU A C 1
ATOM 3749 O O . GLU A 1 485 ? 30.391 -14.336 -22.531 1 34.94 485 GLU A O 1
ATOM 3754 N N . THR A 1 486 ? 30.594 -12.297 -23.016 1 33 486 THR A N 1
ATOM 3755 C CA . THR A 1 486 ? 29.562 -12.586 -24.016 1 33 486 THR A CA 1
ATOM 3756 C C . THR A 1 486 ? 30.203 -13.164 -25.281 1 33 486 THR A C 1
ATOM 3758 O O . THR A 1 486 ? 29.484 -13.602 -26.188 1 33 486 THR A O 1
ATOM 3761 N N . VAL A 1 487 ? 31.422 -12.969 -25.734 1 33.59 487 VAL A N 1
ATOM 3762 C CA . VAL A 1 487 ? 31.797 -13.469 -27.047 1 33.59 487 VAL A CA 1
ATOM 3763 C C . VAL A 1 487 ? 31.969 -14.984 -27 1 33.59 487 VAL A C 1
ATOM 3765 O O . VAL A 1 487 ? 32.094 -15.648 -28.031 1 33.59 487 VAL A O 1
ATOM 3768 N N . LYS A 1 488 ? 32.5 -15.57 -26.047 1 33.53 488 LYS A N 1
ATOM 3769 C CA . LYS A 1 488 ? 32.812 -16.938 -26.422 1 33.53 488 LYS A CA 1
ATOM 3770 C C . LYS A 1 488 ? 31.562 -17.797 -26.5 1 33.53 488 LYS A C 1
ATOM 3772 O O . LYS A 1 488 ? 31.625 -18.984 -26.844 1 33.53 488 LYS A O 1
ATOM 3777 N N . ASN A 1 489 ? 30.469 -17.625 -25.766 1 25.91 489 ASN A N 1
ATOM 3778 C CA . ASN A 1 489 ? 29.5 -18.656 -26.125 1 25.91 489 ASN A CA 1
ATOM 3779 C C . ASN A 1 489 ? 28.766 -18.297 -27.406 1 25.91 489 ASN A C 1
ATOM 3781 O O . ASN A 1 489 ? 27.547 -18.438 -27.5 1 25.91 489 ASN A O 1
ATOM 3785 N N . GLU A 1 490 ? 29.516 -17.547 -28.297 1 23.67 490 GLU A N 1
ATOM 3786 C CA . GLU A 1 490 ? 29.219 -18.016 -29.641 1 23.67 490 GLU A CA 1
ATOM 3787 C C . GLU A 1 490 ? 30 -19.281 -29.984 1 23.67 490 GLU A C 1
ATOM 3789 O O . GLU A 1 490 ? 31.172 -19.391 -29.656 1 23.67 490 GLU A O 1
ATOM 3794 N N . MET B 1 1 ? -26.031 7.965 -17.797 1 27.58 1 MET B N 1
ATOM 3795 C CA . MET B 1 1 ? -25.672 6.551 -17.891 1 27.58 1 MET B CA 1
ATOM 3796 C C . MET B 1 1 ? -25.172 6.035 -16.547 1 27.58 1 MET B C 1
ATOM 3798 O O . MET B 1 1 ? -24.141 6.504 -16.031 1 27.58 1 MET B O 1
ATOM 3802 N N . LEU B 1 2 ? -25.984 5.793 -15.719 1 35.16 2 LEU B N 1
ATOM 3803 C CA . LEU B 1 2 ? -25.703 5.23 -14.406 1 35.16 2 LEU B CA 1
ATOM 3804 C C . LEU B 1 2 ? -24.734 4.055 -14.508 1 35.16 2 LEU B C 1
ATOM 3806 O O . LEU B 1 2 ? -25.062 3.037 -15.125 1 35.16 2 LEU B O 1
ATOM 3810 N N . MET B 1 3 ? -23.562 4.293 -14.766 1 42.72 3 MET B N 1
ATOM 3811 C CA . MET B 1 3 ? -22.578 3.221 -14.969 1 42.72 3 MET B CA 1
ATOM 3812 C C . MET B 1 3 ? -22.688 2.172 -13.867 1 42.72 3 MET B C 1
ATOM 3814 O O . MET B 1 3 ? -22.672 2.506 -12.68 1 42.72 3 MET B O 1
ATOM 3818 N N . ILE B 1 4 ? -23.453 1.213 -14.008 1 50.78 4 ILE B N 1
ATOM 3819 C CA . ILE B 1 4 ? -23.453 0.052 -13.125 1 50.78 4 ILE B CA 1
ATOM 3820 C C . ILE B 1 4 ? -22.031 -0.283 -12.703 1 50.78 4 ILE B C 1
ATOM 3822 O O . ILE B 1 4 ? -21.172 -0.541 -13.555 1 50.78 4 ILE B O 1
ATOM 3826 N N . PHE B 1 5 ? -21.688 0.127 -11.516 1 60.59 5 PHE B N 1
ATOM 3827 C CA . PHE B 1 5 ? -20.344 -0.055 -10.969 1 60.59 5 PHE B CA 1
ATOM 3828 C C . PHE B 1 5 ? -20.031 -1.534 -10.781 1 60.59 5 PHE B C 1
ATOM 3830 O O . PHE B 1 5 ? -20.688 -2.217 -9.992 1 60.59 5 PHE B O 1
ATOM 3837 N N . THR B 1 6 ? -19.438 -2.176 -11.883 1 71.81 6 THR B N 1
ATOM 3838 C CA . THR B 1 6 ? -18.812 -3.48 -11.727 1 71.81 6 THR B CA 1
ATOM 3839 C C . THR B 1 6 ? -17.406 -3.332 -11.133 1 71.81 6 THR B C 1
ATOM 3841 O O . THR B 1 6 ? -16.875 -2.223 -11.07 1 71.81 6 THR B O 1
ATOM 3844 N N . ALA B 1 7 ? -16.922 -4.293 -10.484 1 75.31 7 ALA B N 1
ATOM 3845 C CA . ALA B 1 7 ? -15.578 -4.289 -9.906 1 75.31 7 ALA B CA 1
ATOM 3846 C C . ALA B 1 7 ? -14.547 -3.762 -10.898 1 75.31 7 ALA B C 1
ATOM 3848 O O . ALA B 1 7 ? -13.664 -2.984 -10.531 1 75.31 7 ALA B O 1
ATOM 3849 N N . GLU B 1 8 ? -14.797 -4.078 -12.141 1 82.12 8 GLU B N 1
ATOM 3850 C CA . GLU B 1 8 ? -13.867 -3.66 -13.188 1 82.12 8 GLU B CA 1
ATOM 3851 C C . GLU B 1 8 ? -14.008 -2.168 -13.484 1 82.12 8 GLU B C 1
ATOM 3853 O O . GLU B 1 8 ? -13.016 -1.486 -13.742 1 82.12 8 GLU B O 1
ATOM 3858 N N . ASN B 1 9 ? -15.227 -1.686 -13.375 1 81.81 9 ASN B N 1
ATOM 3859 C CA . ASN B 1 9 ? -15.453 -0.265 -13.617 1 81.81 9 ASN B CA 1
ATOM 3860 C C . ASN B 1 9 ? -14.867 0.595 -12.5 1 81.81 9 ASN B C 1
ATOM 3862 O O . ASN B 1 9 ? -14.305 1.661 -12.766 1 81.81 9 ASN B O 1
ATOM 3866 N N . ILE B 1 10 ? -14.945 0.031 -11.367 1 83.12 10 ILE B N 1
ATOM 3867 C CA . ILE B 1 10 ? -14.398 0.743 -10.227 1 83.12 10 ILE B CA 1
ATOM 3868 C C . ILE B 1 10 ? -12.875 0.842 -10.359 1 83.12 10 ILE B C 1
ATOM 3870 O O . ILE B 1 10 ? -12.297 1.908 -10.141 1 83.12 10 ILE B O 1
ATOM 3874 N N . LEU B 1 11 ? -12.32 -0.213 -10.797 1 87.44 11 LEU B N 1
ATOM 3875 C CA . LEU B 1 11 ? -10.867 -0.238 -10.969 1 87.44 11 LEU B CA 1
ATOM 3876 C C . LEU B 1 11 ? -10.438 0.701 -12.086 1 87.44 11 LEU B C 1
ATOM 3878 O O . LEU B 1 11 ? -9.406 1.365 -11.984 1 87.44 11 LEU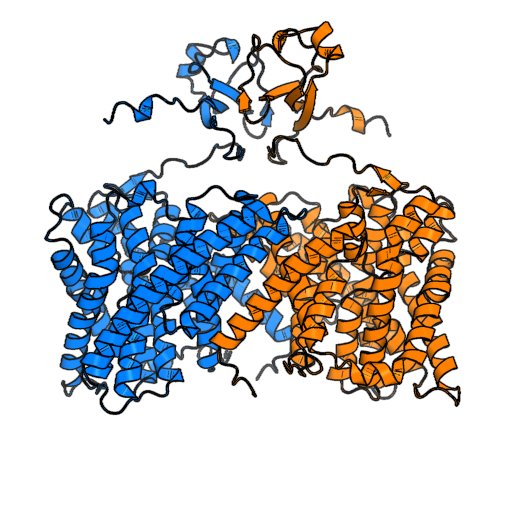 B O 1
ATOM 3882 N N . LEU B 1 12 ? -11.25 0.721 -13.125 1 86.38 12 LEU B N 1
ATOM 3883 C CA . LEU B 1 12 ? -10.922 1.576 -14.258 1 86.38 12 LEU B CA 1
ATOM 3884 C C . LEU B 1 12 ? -10.984 3.049 -13.867 1 86.38 12 LEU B C 1
ATOM 3886 O O . LEU B 1 12 ? -10.031 3.795 -14.086 1 86.38 12 LEU B O 1
ATOM 3890 N N . ILE B 1 13 ? -12.016 3.428 -13.258 1 86 13 ILE B N 1
ATOM 3891 C CA . ILE B 1 13 ? -12.203 4.812 -12.836 1 86 13 ILE B CA 1
ATOM 3892 C C . ILE B 1 13 ? -11.133 5.195 -11.82 1 86 13 ILE B C 1
ATOM 3894 O O . ILE B 1 13 ? -10.531 6.266 -11.922 1 86 13 ILE B O 1
ATOM 3898 N N . GLY B 1 14 ? -10.883 4.293 -10.906 1 87.44 14 GLY B N 1
ATOM 3899 C CA . GLY B 1 14 ? -9.852 4.543 -9.906 1 87.44 14 GLY B CA 1
ATOM 3900 C C . GLY B 1 14 ? -8.477 4.738 -10.508 1 87.44 14 GLY B C 1
ATOM 3901 O O . GLY B 1 14 ? -7.723 5.613 -10.07 1 87.44 14 GLY B O 1
ATOM 3902 N N . SER B 1 15 ? -8.227 3.959 -11.484 1 90.25 15 SER B N 1
ATOM 3903 C CA . SER B 1 15 ? -6.91 4.047 -12.117 1 90.25 15 SER B CA 1
ATOM 3904 C C . SER B 1 15 ? -6.77 5.336 -12.922 1 90.25 15 SER B C 1
ATOM 3906 O O . SER B 1 15 ? -5.711 5.969 -12.906 1 90.25 15 SER B O 1
ATOM 3908 N N . ILE B 1 16 ? -7.789 5.727 -13.562 1 88.81 16 ILE B N 1
ATOM 3909 C CA . ILE B 1 16 ? -7.777 6.969 -14.328 1 88.81 16 ILE B CA 1
ATOM 3910 C C . ILE B 1 16 ? -7.629 8.156 -13.383 1 88.81 16 ILE B C 1
ATOM 3912 O O . ILE B 1 16 ? -6.84 9.07 -13.641 1 88.81 16 ILE B O 1
ATOM 3916 N N . LEU B 1 17 ? -8.375 8.047 -12.344 1 88.38 17 LEU B N 1
ATOM 3917 C CA . LEU B 1 17 ? -8.312 9.117 -11.344 1 88.38 17 LEU B CA 1
ATOM 3918 C C . LEU B 1 17 ? -6.902 9.234 -10.773 1 88.38 17 LEU B C 1
ATOM 3920 O O . LEU B 1 17 ? -6.379 10.344 -10.633 1 88.38 17 LEU B O 1
ATOM 3924 N N . LEU B 1 18 ? -6.379 8.133 -10.477 1 88.75 18 LEU B N 1
ATOM 3925 C CA . LEU B 1 18 ? -5.031 8.109 -9.93 1 88.75 18 LEU B CA 1
ATOM 3926 C C . LEU B 1 18 ? -4.023 8.664 -10.938 1 88.75 18 LEU B C 1
ATOM 3928 O O . LEU B 1 18 ? -3.182 9.492 -10.586 1 88.75 18 LEU B O 1
ATOM 3932 N N . PHE B 1 19 ? -4.172 8.289 -12.141 1 90 19 PHE B N 1
ATOM 3933 C CA . PHE B 1 19 ? -3.27 8.719 -13.203 1 90 19 PHE B CA 1
ATOM 3934 C C . PHE B 1 19 ? -3.395 10.219 -13.438 1 90 19 PHE B C 1
ATOM 3936 O O . PHE B 1 19 ? -2.391 10.938 -13.453 1 90 19 PHE B O 1
ATOM 3943 N N . VAL B 1 20 ? -4.539 10.656 -13.562 1 88.5 20 VAL B N 1
ATOM 3944 C CA . VAL B 1 20 ? -4.797 12.07 -13.828 1 88.5 20 VAL B CA 1
ATOM 3945 C C . VAL B 1 20 ? -4.285 12.914 -12.664 1 88.5 20 VAL B C 1
ATOM 3947 O O . VAL B 1 20 ? -3.707 13.984 -12.875 1 88.5 20 VAL B O 1
ATOM 3950 N N . SER B 1 21 ? -4.508 12.414 -11.508 1 87.75 21 SER B N 1
ATOM 3951 C CA . SER B 1 21 ? -4.07 13.141 -10.32 1 87.75 21 SER B CA 1
ATOM 3952 C C . SER B 1 21 ? -2.557 13.336 -10.32 1 87.75 21 SER B C 1
ATOM 3954 O O . SER B 1 21 ? -2.066 14.422 -10.008 1 87.75 21 SER B O 1
ATOM 3956 N N . ILE B 1 22 ? -1.853 12.352 -10.695 1 87.56 22 ILE B N 1
ATOM 3957 C CA . ILE B 1 22 ? -0.395 12.414 -10.68 1 87.56 22 ILE B CA 1
ATOM 3958 C C . ILE B 1 22 ? 0.093 13.344 -11.789 1 87.56 22 ILE B C 1
ATOM 3960 O O . ILE B 1 22 ? 0.98 14.172 -11.562 1 87.56 22 ILE B O 1
ATOM 3964 N N . VAL B 1 23 ? -0.494 13.289 -12.938 1 86.62 23 VAL B N 1
ATOM 3965 C CA . VAL B 1 23 ? -0.093 14.102 -14.078 1 86.62 23 VAL B CA 1
ATOM 3966 C C . VAL B 1 23 ? -0.391 15.57 -13.789 1 86.62 23 VAL B C 1
ATOM 3968 O O . VAL B 1 23 ? 0.447 16.438 -14.039 1 86.62 23 VAL B O 1
ATOM 3971 N N . VAL B 1 24 ? -1.517 15.766 -13.258 1 82.38 24 VAL B N 1
ATOM 3972 C CA . VAL B 1 24 ? -1.913 17.125 -12.93 1 82.38 24 VAL B CA 1
ATOM 3973 C C . VAL B 1 24 ? -1.033 17.656 -11.797 1 82.38 24 VAL B C 1
ATOM 3975 O O . VAL B 1 24 ? -0.656 18.844 -11.797 1 82.38 24 VAL B O 1
ATOM 3978 N N . GLY B 1 25 ? -0.787 16.844 -10.852 1 80 25 GLY B N 1
ATOM 3979 C CA . GLY B 1 25 ? 0.083 17.234 -9.75 1 80 25 GLY B CA 1
ATOM 3980 C C . GLY B 1 25 ? 1.464 17.672 -10.211 1 80 25 GLY B C 1
ATOM 3981 O O . GLY B 1 25 ? 2.029 18.625 -9.68 1 80 25 GLY B O 1
ATOM 3982 N N . LYS B 1 26 ? 1.983 16.953 -11.148 1 80.12 26 LYS B N 1
ATOM 3983 C CA . LYS B 1 26 ? 3.295 17.266 -11.703 1 80.12 26 LYS B CA 1
ATOM 3984 C C . LYS B 1 26 ? 3.287 18.641 -12.367 1 80.12 26 LYS B C 1
ATOM 3986 O O . LYS B 1 26 ? 4.234 19.422 -12.211 1 80.12 26 LYS B O 1
ATOM 3991 N N . THR B 1 27 ? 2.25 18.922 -13.062 1 76.88 27 THR B N 1
ATOM 3992 C CA . THR B 1 27 ? 2.158 20.172 -13.805 1 76.88 27 THR B CA 1
ATOM 3993 C C . THR B 1 27 ? 1.929 21.344 -12.859 1 76.88 27 THR B C 1
ATOM 3995 O O . THR B 1 27 ? 2.422 22.453 -13.094 1 76.88 27 THR B O 1
ATOM 3998 N N . GLY B 1 28 ? 1.229 21.078 -11.82 1 72.31 28 GLY B N 1
ATOM 3999 C CA . GLY B 1 28 ? 0.941 22.109 -10.852 1 72.31 28 GLY B CA 1
ATOM 4000 C C . GLY B 1 28 ? 2.168 22.562 -10.086 1 72.31 28 GLY B C 1
ATOM 4001 O O . GLY B 1 28 ? 2.314 23.75 -9.781 1 72.31 28 GLY B O 1
ATOM 4002 N N . TYR B 1 29 ? 3.023 21.656 -9.867 1 65.81 29 TYR B N 1
ATOM 4003 C CA . TYR B 1 29 ? 4.234 21.938 -9.102 1 65.81 29 TYR B CA 1
ATOM 4004 C C . TYR B 1 29 ? 5.059 23.031 -9.789 1 65.81 29 TYR B C 1
ATOM 4006 O O . TYR B 1 29 ? 5.629 23.891 -9.125 1 65.81 29 TYR B O 1
ATOM 4014 N N . ARG B 1 30 ? 5.004 23 -11.055 1 65.44 30 ARG B N 1
ATOM 4015 C CA . ARG B 1 30 ? 5.789 23.969 -11.82 1 65.44 30 ARG B CA 1
ATOM 4016 C C . ARG B 1 30 ? 5.25 25.375 -11.633 1 65.44 30 ARG B C 1
ATOM 4018 O O . ARG B 1 30 ? 6.008 26.344 -11.672 1 65.44 30 ARG B O 1
ATOM 4025 N N . PHE B 1 31 ? 3.957 25.422 -11.289 1 68.06 31 PHE B N 1
ATOM 4026 C CA . PHE B 1 31 ? 3.332 26.734 -11.156 1 68.06 31 PHE B CA 1
ATOM 4027 C C . PHE B 1 31 ? 3.197 27.125 -9.688 1 68.06 31 PHE B C 1
ATOM 4029 O O . PHE B 1 31 ? 2.582 28.141 -9.367 1 68.06 31 PHE B O 1
ATOM 4036 N N . GLY B 1 32 ? 3.713 26.281 -8.844 1 69.31 32 GLY B N 1
ATOM 4037 C CA . GLY B 1 32 ? 3.662 26.578 -7.422 1 69.31 32 GLY B CA 1
ATOM 4038 C C . GLY B 1 32 ? 2.342 26.203 -6.781 1 69.31 32 GLY B C 1
ATOM 4039 O O . GLY B 1 32 ? 2.033 26.641 -5.672 1 69.31 32 GLY B O 1
ATOM 4040 N N . VAL B 1 33 ? 1.532 25.531 -7.441 1 77.69 33 VAL B N 1
ATOM 4041 C CA . VAL B 1 33 ? 0.251 25.094 -6.902 1 77.69 33 VAL B CA 1
ATOM 4042 C C . VAL B 1 33 ? 0.437 23.781 -6.145 1 77.69 33 VAL B C 1
ATOM 4044 O O . VAL B 1 33 ? 1.067 22.844 -6.648 1 77.69 33 VAL B O 1
ATOM 4047 N N . PRO B 1 34 ? -0.051 23.812 -4.926 1 79.75 34 PRO B N 1
ATOM 4048 C CA . PRO B 1 34 ? 0.076 22.562 -4.164 1 79.75 34 PRO B CA 1
ATOM 4049 C C . PRO B 1 34 ? -0.567 21.375 -4.871 1 79.75 34 PRO B C 1
ATOM 4051 O O . PRO B 1 34 ? -1.698 21.469 -5.352 1 79.75 34 PRO B O 1
ATOM 4054 N N . ALA B 1 35 ? 0.139 20.266 -5 1 78.75 35 ALA B N 1
ATOM 4055 C CA . ALA B 1 35 ? -0.339 19.062 -5.656 1 78.75 35 ALA B CA 1
ATOM 4056 C C . ALA B 1 35 ? -1.638 18.562 -5.02 1 78.75 35 ALA B C 1
ATOM 4058 O O . ALA B 1 35 ? -2.529 18.078 -5.715 1 78.75 35 ALA B O 1
ATOM 4059 N N . LEU B 1 36 ? -1.797 18.766 -3.82 1 81.75 36 LEU B N 1
ATOM 4060 C CA . LEU B 1 36 ? -2.953 18.266 -3.082 1 81.75 36 LEU B CA 1
ATOM 4061 C C . LEU B 1 36 ? -4.23 18.969 -3.533 1 81.75 36 LEU B C 1
ATOM 4063 O O . LEU B 1 36 ? -5.297 18.344 -3.588 1 81.75 36 LEU B O 1
ATOM 4067 N N . LEU B 1 37 ? -4.062 20.234 -3.812 1 85.19 37 LEU B N 1
ATOM 4068 C CA . LEU B 1 37 ? -5.199 20.984 -4.344 1 85.19 37 LEU B CA 1
ATOM 4069 C C . LEU B 1 37 ? -5.656 20.391 -5.676 1 85.19 37 LEU B C 1
ATOM 4071 O O . LEU B 1 37 ? -6.859 20.281 -5.922 1 85.19 37 LEU B O 1
ATOM 4075 N N . LEU B 1 38 ? -4.738 20.031 -6.414 1 86.38 38 LEU B N 1
ATOM 4076 C CA . LEU B 1 38 ? -5.055 19.5 -7.73 1 86.38 38 LEU B CA 1
ATOM 4077 C C . LEU B 1 38 ? -5.738 18.141 -7.609 1 86.38 38 LEU B C 1
ATOM 4079 O O . LEU B 1 38 ? -6.656 17.828 -8.375 1 86.38 38 LEU B O 1
ATOM 4083 N N . PHE B 1 39 ? -5.27 17.359 -6.68 1 87.56 39 PHE B N 1
ATOM 4084 C CA . PHE B 1 39 ? -5.934 16.078 -6.438 1 87.56 39 PHE B CA 1
ATOM 4085 C C . PHE B 1 39 ? -7.387 16.297 -6.035 1 87.56 39 PHE B C 1
ATOM 4087 O O . PHE B 1 39 ? -8.273 15.57 -6.492 1 87.56 39 PHE B O 1
ATOM 4094 N N . LEU B 1 40 ? -7.547 17.25 -5.238 1 88.75 40 LEU B N 1
ATOM 4095 C CA . LEU B 1 40 ? -8.883 17.594 -4.766 1 88.75 40 LEU B CA 1
ATOM 4096 C C . LEU B 1 40 ? -9.773 18.031 -5.926 1 88.75 40 LEU B C 1
ATOM 4098 O O . LEU B 1 40 ? -10.93 17.609 -6.02 1 88.75 40 LEU B O 1
ATOM 4102 N N . LEU B 1 41 ? -9.266 18.844 -6.758 1 89.44 41 LEU B N 1
ATOM 4103 C CA . LEU B 1 41 ? -10.008 19.359 -7.895 1 89.44 41 LEU B CA 1
ATOM 4104 C C . LEU B 1 41 ? -10.367 18.25 -8.875 1 89.44 41 LEU B C 1
ATOM 4106 O O . LEU B 1 41 ? -11.445 18.25 -9.469 1 89.44 41 LEU B O 1
ATOM 4110 N N . VAL B 1 42 ? -9.445 17.344 -9.031 1 89.62 42 VAL B N 1
ATOM 4111 C CA . VAL B 1 42 ? -9.727 16.188 -9.883 1 89.62 42 VAL B CA 1
ATOM 4112 C C . VAL B 1 42 ? -10.891 15.391 -9.305 1 89.62 42 VAL B C 1
ATOM 4114 O O . VAL B 1 42 ? -11.797 14.984 -10.039 1 89.62 42 VAL B O 1
ATOM 4117 N N . GLY B 1 43 ? -10.875 15.141 -8.047 1 89.19 43 GLY B N 1
ATOM 4118 C CA . GLY B 1 43 ? -11.992 14.469 -7.395 1 89.19 43 GLY B CA 1
ATOM 4119 C C . GLY B 1 43 ? -13.312 15.188 -7.59 1 89.19 43 GLY B C 1
ATOM 4120 O O . GLY B 1 43 ? -14.336 14.555 -7.883 1 89.19 43 GLY B O 1
ATOM 4121 N N . MET B 1 44 ? -13.266 16.484 -7.496 1 88.69 44 MET B N 1
ATOM 4122 C CA . MET B 1 44 ? -14.461 17.297 -7.645 1 88.69 44 MET B CA 1
ATOM 4123 C C . MET B 1 44 ? -14.992 17.234 -9.078 1 88.69 44 MET B C 1
ATOM 4125 O O . MET B 1 44 ? -16.203 17.172 -9.297 1 88.69 44 MET B O 1
ATOM 4129 N N . LEU B 1 45 ? -14.07 17.266 -9.984 1 88.25 45 LEU B N 1
ATOM 4130 C CA . LEU B 1 45 ? -14.453 17.25 -11.398 1 88.25 45 LEU B CA 1
ATOM 4131 C C . LEU B 1 45 ? -15.102 15.922 -11.766 1 88.25 45 LEU B C 1
ATOM 4133 O O . LEU B 1 45 ? -15.969 15.875 -12.641 1 88.25 45 LEU B O 1
ATOM 4137 N N . PHE B 1 46 ? -14.758 14.891 -11.07 1 87.19 46 PHE B N 1
ATOM 4138 C CA . PHE B 1 46 ? -15.305 13.578 -11.367 1 87.19 46 PHE B CA 1
ATOM 4139 C C . PHE B 1 46 ? -16.5 13.266 -10.469 1 87.19 46 PHE B C 1
ATOM 4141 O O . PHE B 1 46 ? -17.188 12.266 -10.672 1 87.19 46 PHE B O 1
ATOM 4148 N N . GLY B 1 47 ? -16.734 14.164 -9.586 1 86.19 47 GLY B N 1
ATOM 4149 C CA . GLY B 1 47 ? -17.766 13.93 -8.586 1 86.19 47 GLY B CA 1
ATOM 4150 C C . GLY B 1 47 ? -19.172 14.234 -9.094 1 86.19 47 GLY B C 1
ATOM 4151 O O . GLY B 1 47 ? -19.422 14.203 -10.297 1 86.19 47 GLY B O 1
ATOM 4152 N N . SER B 1 48 ? -20.109 14.398 -8.234 1 76.44 48 SER B N 1
ATOM 4153 C CA . SER B 1 48 ? -21.547 14.508 -8.508 1 76.44 48 SER B CA 1
ATOM 4154 C C . SER B 1 48 ? -21.828 15.656 -9.477 1 76.44 48 SER B C 1
ATOM 4156 O O . SER B 1 48 ? -22.625 15.5 -10.406 1 76.44 48 SER B O 1
ATOM 4158 N N . ASP B 1 49 ? -21.141 16.703 -9.281 1 74.56 49 ASP B N 1
ATOM 4159 C CA . ASP B 1 49 ? -21.438 17.875 -10.109 1 74.56 49 ASP B CA 1
ATOM 4160 C C . ASP B 1 49 ? -20.578 17.875 -11.375 1 74.56 49 ASP B C 1
ATOM 4162 O O . ASP B 1 49 ? -20.75 18.75 -12.234 1 74.56 49 ASP B O 1
ATOM 4166 N N . GLY B 1 50 ? -19.703 16.922 -11.477 1 74.94 50 GLY B N 1
ATOM 4167 C CA . GLY B 1 50 ? -18.875 16.812 -12.664 1 74.94 50 GLY B CA 1
ATOM 4168 C C . GLY B 1 50 ? -19.281 15.656 -13.57 1 74.94 50 GLY B C 1
ATOM 4169 O O . GLY B 1 50 ? -20.406 15.633 -14.086 1 74.94 50 GLY B O 1
ATOM 4170 N N . LEU B 1 51 ? -18.5 14.586 -13.594 1 75.62 51 LEU B N 1
ATOM 4171 C CA . LEU B 1 51 ? -18.75 13.445 -14.461 1 75.62 51 LEU B CA 1
ATOM 4172 C C . LEU B 1 51 ? -19.766 12.5 -13.82 1 75.62 51 LEU B C 1
ATOM 4174 O O . LEU B 1 51 ? -20.172 11.508 -14.438 1 75.62 51 LEU B O 1
ATOM 4178 N N . GLY B 1 52 ? -20.156 12.898 -12.586 1 74.56 52 GLY B N 1
ATOM 4179 C CA . GLY B 1 52 ? -21.344 12.281 -12.055 1 74.56 52 GLY B CA 1
ATOM 4180 C C . GLY B 1 52 ? -21.062 11.086 -11.156 1 74.56 52 GLY B C 1
ATOM 4181 O O . GLY B 1 52 ? -21.969 10.328 -10.812 1 74.56 52 GLY B O 1
ATOM 4182 N N . LEU B 1 53 ? -19.828 10.898 -10.742 1 76.81 53 LEU B N 1
ATOM 4183 C CA . LEU B 1 53 ? -19.531 9.836 -9.789 1 76.81 53 LEU B CA 1
ATOM 4184 C C . LEU B 1 53 ? -20.078 10.172 -8.406 1 76.81 53 LEU B C 1
ATOM 4186 O O . LEU B 1 53 ? -19.719 11.195 -7.824 1 76.81 53 LEU B O 1
ATOM 4190 N N . GLN B 1 54 ? -21.016 9.375 -7.953 1 74.44 54 GLN B N 1
ATOM 4191 C CA . GLN B 1 54 ? -21.688 9.703 -6.695 1 74.44 54 GLN B CA 1
ATOM 4192 C C . GLN B 1 54 ? -21.031 8.977 -5.527 1 74.44 54 GLN B C 1
ATOM 4194 O O . GLN B 1 54 ? -20.875 7.754 -5.555 1 74.44 54 GLN B O 1
ATOM 4199 N N . PHE B 1 55 ? -20.516 9.688 -4.703 1 77.69 55 PHE B N 1
ATOM 4200 C CA . PHE B 1 55 ? -19.984 9.18 -3.445 1 77.69 55 PHE B CA 1
ATOM 4201 C C . PHE B 1 55 ? -20.516 9.992 -2.266 1 77.69 55 PHE B C 1
ATOM 4203 O O . PHE B 1 55 ? -20.156 11.156 -2.096 1 77.69 55 PHE B O 1
ATOM 4210 N N . HIS B 1 56 ? -21.406 9.406 -1.499 1 76.38 56 HIS B N 1
ATOM 4211 C CA . HIS B 1 56 ? -22.047 10.188 -0.445 1 76.38 56 HIS B CA 1
ATOM 4212 C C . HIS B 1 56 ? -21.938 9.484 0.904 1 76.38 56 HIS B C 1
ATOM 4214 O O . HIS B 1 56 ? -22.75 9.734 1.803 1 76.38 56 HIS B O 1
ATOM 4220 N N . ASN B 1 57 ? -20.984 8.68 1.061 1 88.25 57 ASN B N 1
ATOM 4221 C CA . ASN B 1 57 ? -20.891 7.93 2.311 1 88.25 57 ASN B CA 1
ATOM 4222 C C . ASN B 1 57 ? -19.812 8.5 3.23 1 88.25 57 ASN B C 1
ATOM 4224 O O . ASN B 1 57 ? -18.641 8.141 3.119 1 88.25 57 ASN B O 1
ATOM 4228 N N . ALA B 1 58 ? -20.281 9.305 4.195 1 86.94 58 ALA B N 1
ATOM 4229 C CA . ALA B 1 58 ? -19.375 9.984 5.121 1 86.94 58 ALA B CA 1
ATOM 4230 C C . ALA B 1 58 ? -18.688 8.977 6.031 1 86.94 58 ALA B C 1
ATOM 4232 O O . ALA B 1 58 ? -17.531 9.195 6.441 1 86.94 58 ALA B O 1
ATOM 4233 N N . LYS B 1 59 ? -19.375 7.938 6.309 1 88.88 59 LYS B N 1
ATOM 4234 C CA . LYS B 1 59 ? -18.797 6.914 7.176 1 88.88 59 LYS B CA 1
ATOM 4235 C C . LYS B 1 59 ? -17.594 6.25 6.516 1 88.88 59 LYS B C 1
ATOM 4237 O O . LYS B 1 59 ? -16.547 6.062 7.152 1 88.88 59 LYS B O 1
ATOM 4242 N N . ILE B 1 60 ? -17.703 5.977 5.234 1 88.25 60 ILE B N 1
ATOM 4243 C CA . ILE B 1 60 ? -16.609 5.367 4.484 1 88.25 60 ILE B CA 1
ATOM 4244 C C . ILE B 1 60 ? -15.469 6.367 4.336 1 88.25 60 ILE B C 1
ATOM 4246 O O . ILE B 1 60 ? -14.297 6.008 4.469 1 88.25 60 ILE B O 1
ATOM 4250 N N . ALA B 1 61 ? -15.844 7.555 4.09 1 89.75 61 ALA B N 1
ATOM 4251 C CA . ALA B 1 61 ? -14.844 8.609 3.969 1 89.75 61 ALA B CA 1
ATOM 4252 C C . ALA B 1 61 ? -14.062 8.781 5.273 1 89.75 61 ALA B C 1
ATOM 4254 O O . ALA B 1 61 ? -12.844 8.945 5.254 1 89.75 61 ALA B O 1
ATOM 4255 N N . GLN B 1 62 ? -14.82 8.766 6.301 1 89.88 62 GLN B N 1
ATOM 4256 C CA . GLN B 1 62 ? -14.188 8.891 7.609 1 89.88 62 GLN B CA 1
ATOM 4257 C C . GLN B 1 62 ? -13.219 7.734 7.867 1 89.88 62 GLN B C 1
ATOM 4259 O O . GLN B 1 62 ? -12.133 7.938 8.414 1 89.88 62 GLN B O 1
ATOM 4264 N N . PHE B 1 63 ? -13.602 6.57 7.555 1 89.75 63 PHE B N 1
ATOM 4265 C CA . PHE B 1 63 ? -12.758 5.398 7.758 1 89.75 63 PHE B CA 1
ATOM 4266 C C . PHE B 1 63 ? -11.477 5.5 6.941 1 89.75 63 PHE B C 1
ATOM 4268 O O . PHE B 1 63 ? -10.383 5.273 7.461 1 89.75 63 PHE B O 1
ATOM 4275 N N . ILE B 1 64 ? -11.617 5.855 5.703 1 91.06 64 ILE B N 1
ATOM 4276 C CA . ILE B 1 64 ? -10.469 6.008 4.82 1 91.06 64 ILE B CA 1
ATOM 4277 C C . ILE B 1 64 ? -9.555 7.117 5.348 1 91.06 64 ILE B C 1
ATOM 4279 O O . ILE B 1 64 ? -8.328 6.984 5.324 1 91.06 64 ILE B O 1
ATOM 4283 N N . GLY B 1 65 ? -10.188 8.141 5.77 1 91.81 65 GLY B N 1
ATOM 4284 C CA . GLY B 1 65 ? -9.422 9.227 6.363 1 91.81 65 GLY B CA 1
ATOM 4285 C C . GLY B 1 65 ? -8.641 8.812 7.594 1 91.81 65 GLY B C 1
ATOM 4286 O O . GLY B 1 65 ? -7.484 9.203 7.766 1 91.81 65 GLY B O 1
ATOM 4287 N N . MET B 1 66 ? -9.281 8.047 8.398 1 91.94 66 MET B N 1
ATOM 4288 C CA . MET B 1 66 ? -8.641 7.562 9.617 1 91.94 66 MET B CA 1
ATOM 4289 C C . MET B 1 66 ? -7.426 6.707 9.289 1 91.94 66 MET B C 1
ATOM 4291 O O . MET B 1 66 ? -6.363 6.867 9.898 1 91.94 66 MET B O 1
ATOM 4295 N N . VAL B 1 67 ? -7.59 5.844 8.352 1 93.75 67 VAL B N 1
ATOM 4296 C CA . VAL B 1 67 ? -6.504 4.969 7.93 1 93.75 67 VAL B CA 1
ATOM 4297 C C . VAL B 1 67 ? -5.375 5.797 7.32 1 93.75 67 VAL B C 1
ATOM 4299 O O . VAL B 1 67 ? -4.211 5.637 7.688 1 93.75 67 VAL B O 1
ATOM 4302 N N . ALA B 1 68 ? -5.758 6.68 6.461 1 93.88 68 ALA B N 1
ATOM 4303 C CA . ALA B 1 68 ? -4.785 7.512 5.758 1 93.88 68 ALA B CA 1
ATOM 4304 C C . ALA B 1 68 ? -4.02 8.406 6.73 1 93.88 68 ALA B C 1
ATOM 4306 O O . ALA B 1 68 ? -2.787 8.461 6.691 1 93.88 68 ALA B O 1
ATOM 4307 N N . LEU B 1 69 ? -4.754 9 7.578 1 93.06 69 LEU B N 1
ATOM 4308 C CA . LEU B 1 69 ? -4.141 9.945 8.508 1 93.06 69 LEU B CA 1
ATOM 4309 C C . LEU B 1 69 ? -3.211 9.227 9.477 1 93.06 69 LEU B C 1
ATOM 4311 O O . LEU B 1 69 ? -2.186 9.781 9.883 1 93.06 69 LEU B O 1
ATOM 4315 N N . SER B 1 70 ? -3.58 8.039 9.891 1 94.81 70 SER B N 1
ATOM 4316 C CA . SER B 1 70 ? -2.721 7.27 10.781 1 94.81 70 SER B CA 1
ATOM 4317 C C . SER B 1 70 ? -1.365 6.992 10.141 1 94.81 70 SER B C 1
ATOM 4319 O O . SER B 1 70 ? -0.325 7.145 10.789 1 94.81 70 SER B O 1
ATOM 4321 N N . VAL B 1 71 ? -1.41 6.676 8.898 1 95.06 71 VAL B N 1
ATOM 4322 C CA . VAL B 1 71 ? -0.178 6.363 8.18 1 95.06 71 VAL B CA 1
ATOM 4323 C C . VAL B 1 71 ? 0.603 7.645 7.906 1 95.06 71 VAL B C 1
ATOM 4325 O O . VAL B 1 71 ? 1.823 7.688 8.078 1 95.06 71 VAL B O 1
ATOM 4328 N N . ILE B 1 72 ? -0.055 8.68 7.5 1 91.94 72 ILE B N 1
ATOM 4329 C CA . ILE B 1 72 ? 0.566 9.953 7.148 1 91.94 72 ILE B CA 1
ATOM 4330 C C . ILE B 1 72 ? 1.256 10.547 8.375 1 91.94 72 ILE B C 1
ATOM 4332 O O . ILE B 1 72 ? 2.414 10.961 8.297 1 91.94 72 ILE B O 1
ATOM 4336 N N . LEU B 1 73 ? 0.582 10.508 9.508 1 93.38 73 LEU B N 1
ATOM 4337 C CA . LEU B 1 73 ? 1.133 11.078 10.734 1 93.38 73 LEU B CA 1
ATOM 4338 C C . LEU B 1 73 ? 2.305 10.242 11.242 1 93.38 73 LEU B C 1
ATOM 4340 O O . LEU B 1 73 ? 3.287 10.781 11.75 1 93.38 73 LEU B O 1
ATOM 4344 N N . PHE B 1 74 ? 2.152 8.938 11.164 1 95.38 74 PHE B N 1
ATOM 4345 C CA . PHE B 1 74 ? 3.26 8.078 11.57 1 95.38 74 PHE B CA 1
ATOM 4346 C C . PHE B 1 74 ? 4.496 8.359 10.727 1 95.38 74 PHE B C 1
ATOM 4348 O O . PHE B 1 74 ? 5.602 8.492 11.258 1 95.38 74 PHE B O 1
ATOM 4355 N N . SER B 1 75 ? 4.305 8.391 9.414 1 92.94 75 SER B N 1
ATOM 4356 C CA . SER B 1 75 ? 5.406 8.68 8.5 1 92.94 75 SER B CA 1
ATOM 4357 C C . SER B 1 75 ? 5.996 10.055 8.766 1 92.94 75 SER B C 1
ATOM 4359 O O . SER B 1 75 ? 7.215 10.242 8.68 1 92.94 75 SER B O 1
ATOM 4361 N N . GLY B 1 76 ? 5.148 11.023 9 1 89.19 76 GLY B N 1
ATOM 4362 C CA . GLY B 1 76 ? 5.621 12.344 9.383 1 89.19 76 GLY B CA 1
ATOM 4363 C C . GLY B 1 76 ? 6.469 12.328 10.641 1 89.19 76 GLY B C 1
ATOM 4364 O O . GLY B 1 76 ? 7.465 13.055 10.727 1 89.19 76 GLY B O 1
ATOM 4365 N N . GLY B 1 77 ? 6.039 11.57 11.586 1 92.44 77 GLY B N 1
ATOM 4366 C CA . GLY B 1 77 ? 6.84 11.391 12.781 1 92.44 77 GLY B CA 1
ATOM 4367 C C . GLY B 1 77 ? 8.188 10.758 12.516 1 92.44 77 GLY B C 1
ATOM 4368 O O . GLY B 1 77 ? 9.211 11.195 13.047 1 92.44 77 GLY B O 1
ATOM 4369 N N . MET B 1 78 ? 8.18 9.781 11.68 1 92.62 78 MET B N 1
ATOM 4370 C CA . MET B 1 78 ? 9.422 9.094 11.344 1 92.62 78 MET B CA 1
ATOM 4371 C C . MET B 1 78 ? 10.414 10.055 10.695 1 92.62 78 MET B C 1
ATOM 4373 O O . MET B 1 78 ? 11.625 9.914 10.867 1 92.62 78 MET B O 1
ATOM 4377 N N . ASP B 1 79 ? 9.953 11.016 10.016 1 87.25 79 ASP B N 1
ATOM 4378 C CA . ASP B 1 79 ? 10.789 11.953 9.273 1 87.25 79 ASP B CA 1
ATOM 4379 C C . ASP B 1 79 ? 11.258 13.102 10.164 1 87.25 79 ASP B C 1
ATOM 4381 O O . ASP B 1 79 ? 12.141 13.867 9.781 1 87.25 79 ASP B O 1
ATOM 4385 N N . THR B 1 80 ? 10.688 13.164 11.281 1 86.94 80 THR B N 1
ATOM 4386 C CA . THR B 1 80 ? 11.055 14.227 12.219 1 86.94 80 THR B CA 1
ATOM 4387 C C . THR B 1 80 ? 12.312 13.844 12.992 1 86.94 80 THR B C 1
ATOM 4389 O O . THR B 1 80 ? 12.305 12.891 13.773 1 86.94 80 THR B O 1
ATOM 4392 N N . LYS B 1 81 ? 13.336 14.57 12.734 1 87.06 81 LYS B N 1
ATOM 4393 C CA . LYS B 1 81 ? 14.594 14.32 13.43 1 87.06 81 LYS B CA 1
ATOM 4394 C C . LYS B 1 81 ? 14.617 14.992 14.797 1 87.06 81 LYS B C 1
ATOM 4396 O O . LYS B 1 81 ? 14.57 16.219 14.891 1 87.06 81 LYS B O 1
ATOM 4401 N N . PHE B 1 82 ? 14.75 14.219 15.742 1 89.06 82 PHE B N 1
ATOM 4402 C CA . PHE B 1 82 ? 14.688 14.734 17.109 1 89.06 82 PHE B CA 1
ATOM 4403 C C . PHE B 1 82 ? 15.82 15.727 17.359 1 89.06 82 PHE B C 1
ATOM 4405 O O . PHE B 1 82 ? 15.633 16.703 18.078 1 89.06 82 PHE B O 1
ATOM 4412 N N . LYS B 1 83 ? 16.969 15.539 16.75 1 86.5 83 LYS B N 1
ATOM 4413 C CA . LYS B 1 83 ? 18.125 16.422 16.922 1 86.5 83 LYS B CA 1
ATOM 4414 C C . LYS B 1 83 ? 17.828 17.812 16.375 1 86.5 83 LYS B C 1
ATOM 4416 O O . LYS B 1 83 ? 18.281 18.812 16.953 1 86.5 83 LYS B O 1
ATOM 4421 N N . GLU B 1 84 ? 17.047 17.844 15.414 1 85.62 84 GLU B N 1
ATOM 4422 C CA . GLU B 1 84 ? 16.719 19.109 14.781 1 85.62 84 GLU B CA 1
ATOM 4423 C C . GLU B 1 84 ? 15.602 19.828 15.516 1 85.62 84 GLU B C 1
ATOM 4425 O O . GLU B 1 84 ? 15.555 21.062 15.531 1 85.62 84 GLU B O 1
ATOM 4430 N N . ILE B 1 85 ? 14.773 19.078 16.156 1 89.19 85 ILE B N 1
ATOM 4431 C CA . ILE B 1 85 ? 13.594 19.719 16.75 1 89.19 85 ILE B CA 1
ATOM 4432 C C . ILE B 1 85 ? 13.852 20.016 18.219 1 89.19 85 ILE B C 1
ATOM 4434 O O . ILE B 1 85 ? 13.125 20.812 18.844 1 89.19 85 ILE B O 1
ATOM 4438 N N . ARG B 1 86 ? 14.805 19.469 18.766 1 90 86 ARG B N 1
ATOM 4439 C CA . ARG B 1 86 ? 15.094 19.594 20.188 1 90 86 ARG B CA 1
ATOM 4440 C C . ARG B 1 86 ? 15.195 21.062 20.609 1 90 86 ARG B C 1
ATOM 4442 O O . ARG B 1 86 ? 14.594 21.469 21.594 1 90 86 ARG B O 1
ATOM 4449 N N . PRO B 1 87 ? 15.82 21.891 19.844 1 87.31 87 PRO B N 1
ATOM 4450 C CA . PRO B 1 87 ? 15.961 23.297 20.234 1 87.31 87 PRO B CA 1
ATOM 4451 C C . PRO B 1 87 ? 14.648 24.078 20.141 1 87.31 87 PRO B C 1
ATOM 4453 O O . PRO B 1 87 ? 14.5 25.125 20.766 1 87.31 87 PRO B O 1
ATOM 4456 N N . ILE B 1 88 ? 13.758 23.594 19.406 1 89.75 88 ILE B N 1
ATOM 4457 C CA . ILE B 1 88 ? 12.523 24.328 19.156 1 89.75 88 ILE B CA 1
ATOM 4458 C C . ILE B 1 88 ? 11.336 23.531 19.688 1 89.75 88 ILE B C 1
ATOM 4460 O O . ILE B 1 88 ? 10.203 23.719 19.234 1 89.75 88 ILE B O 1
ATOM 4464 N N . LEU B 1 89 ? 11.562 22.703 20.531 1 91.31 89 LEU B N 1
ATOM 4465 C CA . LEU B 1 89 ? 10.523 21.812 21.047 1 91.31 89 LEU B CA 1
ATOM 4466 C C . LEU B 1 89 ? 9.445 22.609 21.781 1 91.31 89 LEU B C 1
ATOM 4468 O O . LEU B 1 89 ? 8.25 22.391 21.562 1 91.31 89 LEU B O 1
ATOM 4472 N N . SER B 1 90 ? 9.883 23.531 22.594 1 92.75 90 SER B N 1
ATOM 4473 C CA . SER B 1 90 ? 8.938 24.281 23.422 1 92.75 90 SER B CA 1
ATOM 4474 C C . SER B 1 90 ? 8.023 25.156 22.578 1 92.75 90 SER B C 1
ATOM 4476 O O . SER B 1 90 ? 6.797 25.062 22.688 1 92.75 90 SER B O 1
ATOM 4478 N N . PRO B 1 91 ? 8.57 25.938 21.719 1 92.31 91 PRO B N 1
ATOM 4479 C CA . PRO B 1 91 ? 7.676 26.734 20.875 1 92.31 91 PRO B CA 1
ATOM 4480 C C . PRO B 1 91 ? 6.809 25.859 19.969 1 92.31 91 PRO B C 1
ATOM 4482 O O . PRO B 1 91 ? 5.652 26.188 19.703 1 92.31 91 PRO B O 1
ATOM 4485 N N . GLY B 1 92 ? 7.359 24.812 19.484 1 92.06 92 GLY B N 1
ATOM 4486 C CA . GLY B 1 92 ? 6.594 23.906 18.641 1 92.06 92 GLY B CA 1
ATOM 4487 C C . GLY B 1 92 ? 5.41 23.281 19.359 1 92.06 92 GLY B C 1
ATOM 4488 O O . GLY B 1 92 ? 4.312 23.219 18.797 1 92.06 92 GLY B O 1
ATOM 4489 N N . ILE B 1 93 ? 5.602 22.891 20.547 1 92.06 93 ILE B N 1
ATOM 4490 C CA . ILE B 1 93 ? 4.551 22.25 21.328 1 92.06 93 ILE B CA 1
ATOM 4491 C C . ILE B 1 93 ? 3.484 23.266 21.703 1 92.06 93 ILE B C 1
ATOM 4493 O O . ILE B 1 93 ? 2.289 22.984 21.672 1 92.06 93 ILE B O 1
ATOM 4497 N N . VAL B 1 94 ? 3.926 24.406 22.016 1 94.69 94 VAL B N 1
ATOM 4498 C CA . VAL B 1 94 ? 2.994 25.469 22.391 1 94.69 94 VAL B CA 1
ATOM 4499 C C . VAL B 1 94 ? 2.117 25.828 21.188 1 94.69 94 VAL B C 1
ATOM 4501 O O . VAL B 1 94 ? 0.898 25.953 21.312 1 94.69 94 VAL B O 1
ATOM 4504 N N . LEU B 1 95 ? 2.727 25.938 20.078 1 94 95 LEU B N 1
ATOM 4505 C CA . LEU B 1 95 ? 1.984 26.266 18.859 1 94 95 LEU B CA 1
ATOM 4506 C C . LEU B 1 95 ? 1.002 25.141 18.516 1 94 95 LEU B C 1
ATOM 4508 O O . LEU B 1 95 ? -0.111 25.422 18.047 1 94 95 LEU B O 1
ATOM 4512 N N . SER B 1 96 ? 1.435 23.906 18.781 1 93.56 96 SER B N 1
ATOM 4513 C CA . SER B 1 96 ? 0.636 22.75 18.359 1 93.56 96 SER B CA 1
ATOM 4514 C C . SER B 1 96 ? -0.479 22.469 19.359 1 93.56 96 SER B C 1
ATOM 4516 O O . SER B 1 96 ? -1.399 21.703 19.062 1 93.56 96 SER B O 1
ATOM 4518 N N . THR B 1 97 ? -0.494 23.047 20.516 1 93.44 97 THR B N 1
ATOM 4519 C CA . THR B 1 97 ? -1.517 22.812 21.531 1 93.44 97 THR B CA 1
ATOM 4520 C C . THR B 1 97 ? -2.287 24.094 21.828 1 93.44 97 THR B C 1
ATOM 4522 O O . THR B 1 97 ? -3.352 24.328 21.25 1 93.44 97 THR B O 1
ATOM 4525 N N . VAL B 1 98 ? -1.542 25.016 22.438 1 94.75 98 VAL B N 1
ATOM 4526 C CA . VAL B 1 98 ? -2.17 26.281 22.812 1 94.75 98 VAL B CA 1
ATOM 4527 C C . VAL B 1 98 ? -2.51 27.078 21.562 1 94.75 98 VAL B C 1
ATOM 4529 O O . VAL B 1 98 ? -3.549 27.734 21.516 1 94.75 98 VAL B O 1
ATOM 4532 N N . GLY B 1 99 ? -1.607 27.031 20.641 1 94.94 99 GLY B N 1
ATOM 4533 C CA . GLY B 1 99 ? -1.865 27.75 19.406 1 94.94 99 GLY B CA 1
ATOM 4534 C C . GLY B 1 99 ? -3.121 27.266 18.703 1 94.94 99 GLY B C 1
ATOM 4535 O O . GLY B 1 99 ? -3.91 28.078 18.203 1 94.94 99 GLY B O 1
ATOM 4536 N N . VAL B 1 100 ? -3.256 25.969 18.641 1 95.19 100 VAL B N 1
ATOM 4537 C CA . VAL B 1 100 ? -4.434 25.375 18 1 95.19 100 VAL B CA 1
ATOM 4538 C C . VAL B 1 100 ? -5.684 25.75 18.797 1 95.19 100 VAL B C 1
ATOM 4540 O O . VAL B 1 100 ? -6.715 26.109 18.203 1 95.19 100 VAL B O 1
ATOM 4543 N N . PHE B 1 101 ? -5.602 25.688 20.078 1 95.31 101 PHE B N 1
ATOM 4544 C CA . PHE B 1 101 ? -6.715 26.031 20.953 1 95.31 101 PHE B CA 1
ATOM 4545 C C . PHE B 1 101 ? -7.121 27.5 20.766 1 95.31 101 PHE B C 1
ATOM 4547 O O . PHE B 1 101 ? -8.305 27.797 20.625 1 95.31 101 PHE B O 1
ATOM 4554 N N . LEU B 1 102 ? -6.18 28.375 20.75 1 96.56 102 LEU B N 1
ATOM 4555 C CA . LEU B 1 102 ? -6.457 29.797 20.609 1 96.56 102 LEU B CA 1
ATOM 4556 C C . LEU B 1 102 ? -7.035 30.109 19.234 1 96.56 102 LEU B C 1
ATOM 4558 O O . LEU B 1 102 ? -7.938 30.938 19.094 1 96.56 102 LEU B O 1
ATOM 4562 N N . THR B 1 103 ? -6.465 29.469 18.234 1 95.94 103 THR B N 1
ATOM 4563 C CA . THR B 1 103 ? -7.004 29.656 16.891 1 95.94 103 THR B CA 1
ATOM 4564 C C . THR B 1 103 ? -8.461 29.219 16.828 1 95.94 103 THR B C 1
ATOM 4566 O O . THR B 1 103 ? -9.297 29.906 16.219 1 95.94 103 THR B O 1
ATOM 4569 N N . ALA B 1 104 ? -8.734 28.078 17.438 1 96.44 104 ALA B N 1
ATOM 4570 C CA . ALA B 1 104 ? -10.109 27.594 17.5 1 96.44 104 ALA B CA 1
ATOM 4571 C C . ALA B 1 104 ? -11.008 28.547 18.266 1 96.44 104 ALA B C 1
ATOM 4573 O O . ALA B 1 104 ? -12.156 28.797 17.859 1 96.44 104 ALA B O 1
ATOM 4574 N N . LEU B 1 105 ? -10.484 29.094 19.328 1 96.44 105 LEU B N 1
ATOM 4575 C CA . LEU B 1 105 ? -11.25 30 20.172 1 96.44 105 LEU B CA 1
ATOM 4576 C C . LEU B 1 105 ? -11.555 31.297 19.438 1 96.44 105 LEU B C 1
ATOM 4578 O O . LEU B 1 105 ? -12.703 31.734 19.391 1 96.44 105 LEU B O 1
ATOM 4582 N N . PHE B 1 106 ? -10.531 31.938 18.859 1 97.62 106 PHE B N 1
ATOM 4583 C CA . PHE B 1 106 ? -10.711 33.219 18.156 1 97.62 106 PHE B CA 1
ATOM 4584 C C . PHE B 1 106 ? -11.633 33.031 16.953 1 97.62 106 PHE B C 1
ATOM 4586 O O . PHE B 1 106 ? -12.547 33.812 16.734 1 97.62 106 PHE B O 1
ATOM 4593 N N . THR B 1 107 ? -11.383 32 16.188 1 97.06 107 THR B N 1
ATOM 4594 C CA . THR B 1 107 ? -12.18 31.766 14.992 1 97.06 107 THR B CA 1
ATOM 4595 C C . THR B 1 107 ? -13.602 31.359 15.367 1 97.06 107 THR B C 1
ATOM 4597 O O . THR B 1 107 ? -14.562 31.766 14.711 1 97.06 107 THR B O 1
ATOM 4600 N N . GLY B 1 108 ? -13.703 30.531 16.422 1 97.19 108 GLY B N 1
ATOM 4601 C CA . GLY B 1 108 ? -15.023 30.125 16.875 1 97.19 108 GLY B CA 1
ATOM 4602 C C . GLY B 1 108 ? -15.867 31.297 17.359 1 97.19 108 GLY B C 1
ATOM 4603 O O . GLY B 1 108 ? -17.062 31.359 17.078 1 97.19 108 GLY B O 1
ATOM 4604 N N . LEU B 1 109 ? -15.266 32.219 18.047 1 96.75 109 LEU B N 1
ATOM 4605 C CA . LEU B 1 109 ? -15.969 33.406 18.5 1 96.75 109 LEU B CA 1
ATOM 4606 C C . LEU B 1 109 ? -16.375 34.281 17.328 1 96.75 109 LEU B C 1
ATOM 4608 O O . LEU B 1 109 ? -17.453 34.906 17.344 1 96.75 109 LEU B O 1
ATOM 4612 N N . PHE B 1 110 ? -15.531 34.344 16.359 1 96.88 110 PHE B N 1
ATOM 4613 C CA . PHE B 1 110 ? -15.859 35.094 15.164 1 96.88 110 PHE B CA 1
ATOM 4614 C C . PHE B 1 110 ? -17.047 34.469 14.438 1 96.88 110 PHE B C 1
ATOM 4616 O O . PHE B 1 110 ? -17.938 35.188 13.977 1 96.88 110 PHE B O 1
ATOM 4623 N N . ILE B 1 111 ? -17.047 33.156 14.328 1 96.81 111 ILE B N 1
ATOM 4624 C CA . ILE B 1 111 ? -18.141 32.438 13.672 1 96.81 111 ILE B CA 1
ATOM 4625 C C . ILE B 1 111 ? -19.438 32.688 14.445 1 96.81 111 ILE B C 1
ATOM 4627 O O . ILE B 1 111 ? -20.5 32.906 13.836 1 96.81 111 ILE B O 1
ATOM 4631 N N . TRP B 1 112 ? -19.328 32.625 15.742 1 95.75 112 TRP B N 1
ATOM 4632 C CA . TRP B 1 112 ? -20.484 32.875 16.594 1 95.75 112 TRP B CA 1
ATOM 4633 C C . TRP B 1 112 ? -21.031 34.281 16.375 1 95.75 112 TRP B C 1
ATOM 4635 O O . TRP B 1 112 ? -22.25 34.469 16.312 1 95.75 112 TRP B O 1
ATOM 4645 N N . TYR B 1 113 ? -20.141 35.188 16.297 1 95.12 113 TYR B N 1
ATOM 4646 C CA . TYR B 1 113 ? -20.531 36.562 16.031 1 95.12 113 TYR B CA 1
ATOM 4647 C C . TYR B 1 113 ? -21.219 36.719 14.672 1 95.12 113 TYR B C 1
ATOM 4649 O O . TYR B 1 113 ? -22.25 37.375 14.555 1 95.12 113 TYR B O 1
ATOM 4657 N N . LEU B 1 114 ? -20.688 36.062 13.656 1 94.12 114 LEU B N 1
ATOM 4658 C CA . LEU B 1 114 ? -21.266 36.062 12.32 1 94.12 114 LEU B CA 1
ATOM 4659 C C . LEU B 1 114 ? -22.641 35.406 12.305 1 94.12 114 LEU B C 1
ATOM 4661 O O . LEU B 1 114 ? -23.516 35.812 11.539 1 94.12 114 LEU B O 1
ATOM 4665 N N . SER B 1 115 ? -22.812 34.375 13.094 1 91.31 115 SER B N 1
ATOM 4666 C CA . SER B 1 115 ? -24.062 33.625 13.156 1 91.31 115 SER B CA 1
ATOM 4667 C C . SER B 1 115 ? -25.188 34.5 13.719 1 91.31 115 SER B C 1
ATOM 4669 O O . SER B 1 115 ? -26.359 34.219 13.484 1 91.31 115 SER B O 1
ATOM 4671 N N . GLY B 1 116 ? -24.859 35.438 14.484 1 86.62 116 GLY B N 1
ATOM 4672 C CA . GLY B 1 116 ? -25.859 36.344 15.055 1 86.62 116 GLY B CA 1
ATOM 4673 C C . GLY B 1 116 ? -26.281 37.438 14.102 1 86.62 116 GLY B C 1
ATOM 4674 O O . GLY B 1 116 ? -27.297 38.094 14.336 1 86.62 116 GLY B O 1
ATOM 4675 N N . MET B 1 117 ? -25.578 37.438 13.094 1 88.56 117 MET B N 1
ATOM 4676 C CA . MET B 1 117 ? -25.891 38.5 12.141 1 88.56 117 MET B CA 1
ATOM 4677 C C . MET B 1 117 ? -27 38.062 11.18 1 88.56 117 MET B C 1
ATOM 4679 O O . MET B 1 117 ? -27.016 36.938 10.727 1 88.56 117 MET B O 1
ATOM 4683 N N . SER B 1 118 ? -27.953 38.906 10.898 1 81.56 118 SER B N 1
ATOM 4684 C CA . SER B 1 118 ? -29.172 38.594 10.164 1 81.56 118 SER B CA 1
ATOM 4685 C C . SER B 1 118 ? -28.875 38.312 8.695 1 81.56 118 SER B C 1
ATOM 4687 O O . SER B 1 118 ? -29.625 37.594 8.031 1 81.56 118 SER B O 1
ATOM 4689 N N . TRP B 1 119 ? -27.719 38.781 8.219 1 81.38 119 TRP B N 1
ATOM 4690 C CA . TRP B 1 119 ? -27.469 38.656 6.785 1 81.38 119 TRP B CA 1
ATOM 4691 C C . TRP B 1 119 ? -26.828 37.312 6.469 1 81.38 119 TRP B C 1
ATOM 4693 O O . TRP B 1 119 ? -26.812 36.875 5.316 1 81.38 119 TRP B O 1
ATOM 4703 N N . THR B 1 120 ? -26.484 36.656 7.562 1 81.38 120 THR B N 1
ATOM 4704 C CA . THR B 1 120 ? -25.781 35.406 7.352 1 81.38 120 THR B CA 1
ATOM 4705 C C . THR B 1 120 ? -26.766 34.25 7.367 1 81.38 120 THR B C 1
ATOM 4707 O O . THR B 1 120 ? -27.812 34.312 8.008 1 81.38 120 THR B O 1
ATOM 4710 N N . ASN B 1 121 ? -26.562 33.219 6.562 1 81.75 121 ASN B N 1
ATOM 4711 C CA . ASN B 1 121 ? -27.422 32.031 6.465 1 81.75 121 ASN B CA 1
ATOM 4712 C C . ASN B 1 121 ? -26.984 30.953 7.449 1 81.75 121 ASN B C 1
ATOM 4714 O O . ASN B 1 121 ? -27.438 29.812 7.359 1 81.75 121 ASN B O 1
ATOM 4718 N N . ILE B 1 122 ? -26.062 31.344 8.359 1 84.56 122 ILE B N 1
ATOM 4719 C CA . ILE B 1 122 ? -25.625 30.344 9.312 1 84.56 122 ILE B CA 1
ATOM 4720 C C . ILE B 1 122 ? -26.094 30.719 10.719 1 84.56 122 ILE B C 1
ATOM 4722 O O . ILE B 1 122 ? -26 31.891 11.117 1 84.56 122 ILE B O 1
ATOM 4726 N N . HIS B 1 123 ? -26.719 29.781 11.398 1 88.69 123 HIS B N 1
ATOM 4727 C CA . HIS B 1 123 ? -27.172 29.969 12.781 1 88.69 123 HIS B CA 1
ATOM 4728 C C . HIS B 1 123 ? -26.594 28.875 13.688 1 88.69 123 HIS B C 1
ATOM 4730 O O . HIS B 1 123 ? -27.266 27.906 14 1 88.69 123 HIS B O 1
ATOM 4736 N N . PHE B 1 124 ? -25.344 29.172 14.086 1 93 124 PHE B N 1
ATOM 4737 C CA . PHE B 1 124 ? -24.672 28.203 14.945 1 93 124 PHE B CA 1
ATOM 4738 C C . PHE B 1 124 ? -24.625 28.703 16.375 1 93 124 PHE B C 1
ATOM 4740 O O . PHE B 1 124 ? -24.266 29.859 16.641 1 93 124 PHE B O 1
ATOM 4747 N N . PRO B 1 125 ? -25.016 27.859 17.312 1 93.31 125 PRO B N 1
ATOM 4748 C CA . PRO B 1 125 ? -24.703 28.172 18.703 1 93.31 125 PRO B CA 1
ATOM 4749 C C . PRO B 1 125 ? -23.188 28.25 18.969 1 93.31 125 PRO B C 1
ATOM 4751 O O . PRO B 1 125 ? -22.391 27.891 18.094 1 93.31 125 PRO B O 1
ATOM 4754 N N . LEU B 1 126 ? -22.812 28.688 20.125 1 93.62 126 LEU B N 1
ATOM 4755 C CA . LEU B 1 126 ? -21.406 28.906 20.469 1 93.62 126 LEU B CA 1
ATOM 4756 C C . LEU B 1 126 ? -20.609 27.609 20.344 1 93.62 126 LEU B C 1
ATOM 4758 O O . LEU B 1 126 ? -19.531 27.594 19.75 1 93.62 126 LEU B O 1
ATOM 4762 N N . ILE B 1 127 ? -21.156 26.5 20.797 1 92.94 127 ILE B N 1
ATOM 4763 C CA . ILE B 1 127 ? -20.453 25.234 20.828 1 92.94 127 ILE B CA 1
ATOM 4764 C C . ILE B 1 127 ? -20.25 24.703 19.406 1 92.94 127 ILE B C 1
ATOM 4766 O O . ILE B 1 127 ? -19.188 24.172 19.078 1 92.94 127 ILE B O 1
ATOM 4770 N N . THR B 1 128 ? -21.234 24.891 18.625 1 95.12 128 THR B N 1
ATOM 4771 C CA . THR B 1 128 ? -21.156 24.453 17.234 1 95.12 128 THR B CA 1
ATOM 4772 C C . THR B 1 128 ? -20.156 25.312 16.469 1 95.12 128 THR B C 1
ATOM 4774 O O . THR B 1 128 ? -19.469 24.812 15.57 1 95.12 128 THR B O 1
ATOM 4777 N N . SER B 1 129 ? -20.156 26.609 16.797 1 96.62 129 SER B N 1
ATOM 4778 C CA . SER B 1 129 ? -19.188 27.5 16.172 1 96.62 129 SER B CA 1
ATOM 4779 C C . SER B 1 129 ? -17.75 27.109 16.547 1 96.62 129 SER B C 1
ATOM 4781 O O . SER B 1 129 ? -16.859 27.125 15.688 1 96.62 129 SER B O 1
ATOM 4783 N N . LEU B 1 130 ? -17.609 26.734 17.781 1 95.88 130 LEU B N 1
ATOM 4784 C CA . LEU B 1 130 ? -16.297 26.281 18.234 1 95.88 130 LEU B CA 1
ATOM 4785 C C . LEU B 1 130 ? -15.922 24.953 17.594 1 95.88 130 LEU B C 1
ATOM 4787 O O . LEU B 1 130 ? -14.75 24.703 17.297 1 95.88 130 LEU B O 1
ATOM 4791 N N . LEU B 1 131 ? -16.922 24.125 17.422 1 95.94 131 LEU B N 1
ATOM 4792 C CA . LEU B 1 131 ? -16.719 22.844 16.75 1 95.94 131 LEU B CA 1
ATOM 4793 C C . LEU B 1 131 ? -16.234 23.062 15.312 1 95.94 131 LEU B C 1
ATOM 4795 O O . LEU B 1 131 ? -15.234 22.469 14.898 1 95.94 131 LEU B O 1
ATOM 4799 N N . LEU B 1 132 ? -16.875 23.953 14.617 1 97.06 132 LEU B N 1
ATOM 4800 C CA . LEU B 1 132 ? -16.484 24.281 13.25 1 97.06 132 LEU B CA 1
ATOM 4801 C C . LEU B 1 132 ? -15.047 24.812 13.227 1 97.06 132 LEU B C 1
ATOM 4803 O O . LEU B 1 132 ? -14.234 24.375 12.406 1 97.06 132 LEU B O 1
ATOM 4807 N N . ALA B 1 133 ? -14.75 25.672 14.125 1 97.19 133 ALA B N 1
ATOM 4808 C CA . ALA B 1 133 ? -13.414 26.25 14.195 1 97.19 133 ALA B CA 1
ATOM 4809 C C . ALA B 1 133 ? -12.367 25.203 14.555 1 97.19 133 ALA B C 1
ATOM 4811 O O . ALA B 1 133 ? -11.242 25.234 14.039 1 97.19 133 ALA B O 1
ATOM 4812 N N . SER B 1 134 ? -12.711 24.281 15.391 1 96.31 134 SER B N 1
ATOM 4813 C CA . SER B 1 134 ? -11.781 23.266 15.844 1 96.31 134 SER B CA 1
ATOM 4814 C C . SER B 1 134 ? -11.367 22.344 14.703 1 96.31 134 SER B C 1
ATOM 4816 O O . SER B 1 134 ? -10.219 21.891 14.641 1 96.31 134 SER B O 1
ATOM 4818 N N . THR B 1 135 ? -12.266 22.047 13.828 1 95.62 135 THR B N 1
ATOM 4819 C CA . THR B 1 135 ? -11.961 21.172 12.703 1 95.62 135 THR B CA 1
ATOM 4820 C C . THR B 1 135 ? -10.906 21.797 11.797 1 95.62 135 THR B C 1
ATOM 4822 O O . THR B 1 135 ? -10.141 21.094 11.141 1 95.62 135 THR B O 1
ATOM 4825 N N . MET B 1 136 ? -10.812 23.141 11.82 1 95.06 136 MET B N 1
ATOM 4826 C CA . MET B 1 136 ? -9.938 23.828 10.875 1 95.06 136 MET B CA 1
ATOM 4827 C C . MET B 1 136 ? -8.766 24.484 11.594 1 95.06 136 MET B C 1
ATOM 4829 O O . MET B 1 136 ? -8.086 25.344 11.031 1 95.06 136 MET B O 1
ATOM 4833 N N . SER B 1 137 ? -8.609 24.156 12.766 1 94.31 137 SER B N 1
ATOM 4834 C CA . SER B 1 137 ? -7.598 24.844 13.555 1 94.31 137 SER B CA 1
ATOM 4835 C C . SER B 1 137 ? -6.219 24.219 13.352 1 94.31 137 SER B C 1
ATOM 4837 O O . SER B 1 137 ? -5.207 24.797 13.773 1 94.31 137 SER B O 1
ATOM 4839 N N . SER B 1 138 ? -6.227 23.109 12.68 1 90.56 138 SER B N 1
ATOM 4840 C CA . SER B 1 138 ? -4.945 22.453 12.43 1 90.56 138 SER B CA 1
ATOM 4841 C C . SER B 1 138 ? -4.359 22.891 11.086 1 90.56 138 SER B C 1
ATOM 4843 O O . SER B 1 138 ? -5.098 23.25 10.164 1 90.56 138 SER B O 1
ATOM 4845 N N . THR B 1 139 ? -3.051 22.906 11.023 1 89.06 139 THR B N 1
ATOM 4846 C CA . THR B 1 139 ? -2.332 23.297 9.812 1 89.06 139 THR B CA 1
ATOM 4847 C C . THR B 1 139 ? -1.602 22.109 9.203 1 89.06 139 THR B C 1
ATOM 4849 O O . THR B 1 139 ? -1.389 21.094 9.875 1 89.06 139 THR B O 1
ATOM 4852 N N . ASP B 1 140 ? -1.363 22.203 7.938 1 83.5 140 ASP B N 1
ATOM 4853 C CA . ASP B 1 140 ? -0.651 21.156 7.215 1 83.5 140 ASP B CA 1
ATOM 4854 C C . ASP B 1 140 ? 0.683 21.672 6.676 1 83.5 140 ASP B C 1
ATOM 4856 O O . ASP B 1 140 ? 0.717 22.406 5.695 1 83.5 140 ASP B O 1
ATOM 4860 N N . SER B 1 141 ? 1.762 21.156 7.188 1 74.25 141 SER B N 1
ATOM 4861 C CA . SER B 1 141 ? 3.066 21.625 6.73 1 74.25 141 SER B CA 1
ATOM 4862 C C . SER B 1 141 ? 3.602 20.766 5.598 1 74.25 141 SER B C 1
ATOM 4864 O O . SER B 1 141 ? 4.48 21.188 4.844 1 74.25 141 SER B O 1
ATOM 4866 N N . ALA B 1 142 ? 3.107 19.547 5.555 1 67.94 142 ALA B N 1
ATOM 4867 C CA . ALA B 1 142 ? 3.605 18.672 4.5 1 67.94 142 ALA B CA 1
ATOM 4868 C C . ALA B 1 142 ? 3.398 19.297 3.123 1 67.94 142 ALA B C 1
ATOM 4870 O O . ALA B 1 142 ? 4.289 19.234 2.27 1 67.94 142 ALA B O 1
ATOM 4871 N N . SER B 1 143 ? 2.363 19.953 2.963 1 70.25 143 SER B N 1
ATOM 4872 C CA . SER B 1 143 ? 2.086 20.641 1.704 1 70.25 143 SER B CA 1
ATOM 4873 C C . SER B 1 143 ? 3.027 21.812 1.5 1 70.25 143 SER B C 1
ATOM 4875 O O . SER B 1 143 ? 3.467 22.078 0.379 1 70.25 143 SER B O 1
ATOM 4877 N N . VAL B 1 144 ? 3.314 22.391 2.572 1 74.75 144 VAL B N 1
ATOM 4878 C CA . VAL B 1 144 ? 4.203 23.547 2.518 1 74.75 144 VAL B CA 1
ATOM 4879 C C . VAL B 1 144 ? 5.594 23.109 2.066 1 74.75 144 VAL B C 1
ATOM 4881 O O . VAL B 1 144 ? 6.172 23.703 1.151 1 74.75 144 VAL B O 1
ATOM 4884 N N . PHE B 1 145 ? 6.059 22.094 2.641 1 75.88 145 PHE B N 1
ATOM 4885 C CA . PHE B 1 145 ? 7.43 21.672 2.357 1 75.88 145 PHE B CA 1
ATOM 4886 C C . PHE B 1 145 ? 7.523 21.031 0.983 1 75.88 145 PHE B C 1
ATOM 4888 O O . PHE B 1 145 ? 8.555 21.109 0.317 1 75.88 145 PHE B O 1
ATOM 4895 N N . ALA B 1 146 ? 6.441 20.422 0.648 1 71.19 146 ALA B N 1
ATOM 4896 C CA . ALA B 1 146 ? 6.414 19.891 -0.714 1 71.19 146 ALA B CA 1
ATOM 4897 C C . ALA B 1 146 ? 6.566 21.016 -1.739 1 71.19 146 ALA B C 1
ATOM 4899 O O . ALA B 1 146 ? 7.285 20.859 -2.729 1 71.19 146 ALA B O 1
ATOM 4900 N N . ILE B 1 147 ? 5.984 22.109 -1.438 1 74.31 147 ILE B N 1
ATOM 4901 C CA . ILE B 1 147 ? 6.039 23.266 -2.33 1 74.31 147 ILE B CA 1
ATOM 4902 C C . ILE B 1 147 ? 7.438 23.875 -2.295 1 74.31 147 ILE B C 1
ATOM 4904 O O . ILE B 1 147 ? 8.016 24.172 -3.342 1 74.31 147 ILE B O 1
ATOM 4908 N N . LEU B 1 148 ? 7.992 23.984 -1.15 1 74.81 148 LEU B N 1
ATOM 4909 C CA . LEU B 1 148 ? 9.312 24.578 -0.998 1 74.81 148 LEU B CA 1
ATOM 4910 C C . LEU B 1 148 ? 10.383 23.688 -1.633 1 74.81 148 LEU B C 1
ATOM 4912 O O . LEU B 1 148 ? 11.312 24.203 -2.27 1 74.81 148 LEU B O 1
ATOM 4916 N N . ARG B 1 149 ? 10.188 22.484 -1.441 1 72.19 149 ARG B N 1
ATOM 4917 C CA . ARG B 1 149 ? 11.133 21.531 -2.016 1 72.19 149 ARG B CA 1
ATOM 4918 C C . ARG B 1 149 ? 11.086 21.562 -3.541 1 72.19 149 ARG B C 1
ATOM 4920 O O . ARG B 1 149 ? 12.125 21.469 -4.203 1 72.19 149 ARG B O 1
ATOM 4927 N N . SER B 1 150 ? 9.945 21.656 -4.016 1 68.19 150 SER B N 1
ATOM 4928 C CA . SER B 1 150 ? 9.781 21.719 -5.465 1 68.19 150 SER B CA 1
ATOM 4929 C C . SER B 1 150 ? 10.438 22.969 -6.043 1 68.19 150 SER B C 1
ATOM 4931 O O . SER B 1 150 ? 10.852 22.969 -7.203 1 68.19 150 SER B O 1
ATOM 4933 N N . GLN B 1 151 ? 10.523 23.875 -5.211 1 72.12 151 GLN B N 1
ATOM 4934 C CA . GLN B 1 151 ? 11.141 25.125 -5.645 1 72.12 151 GLN B CA 1
ATOM 4935 C C . GLN B 1 151 ? 12.586 25.234 -5.164 1 72.12 151 GLN B C 1
ATOM 4937 O O . GLN B 1 151 ? 13.18 26.312 -5.195 1 72.12 151 GLN B O 1
ATOM 4942 N N . LYS B 1 152 ? 13.047 24.125 -4.586 1 69.81 152 LYS B N 1
ATOM 4943 C CA . LYS B 1 152 ? 14.43 24.016 -4.121 1 69.81 152 LYS B CA 1
ATOM 4944 C C . LYS B 1 152 ? 14.75 25.109 -3.096 1 69.81 152 LYS B C 1
ATOM 4946 O O . LYS B 1 152 ? 15.789 25.75 -3.178 1 69.81 152 LYS B O 1
ATOM 4951 N N . MET B 1 153 ? 13.805 25.328 -2.264 1 74.56 153 MET B N 1
ATOM 4952 C CA . MET B 1 153 ? 13.961 26.375 -1.254 1 74.56 153 MET B CA 1
ATOM 4953 C C . MET B 1 153 ? 14.047 25.781 0.144 1 74.56 153 MET B C 1
ATOM 4955 O O . MET B 1 153 ? 13.328 24.828 0.459 1 74.56 153 MET B O 1
ATOM 4959 N N . ASN B 1 154 ? 14.977 26.281 0.913 1 78.5 154 ASN B N 1
ATOM 4960 C CA . ASN B 1 154 ? 15.07 25.969 2.334 1 78.5 154 ASN B CA 1
ATOM 4961 C C . ASN B 1 154 ? 14.789 27.188 3.201 1 78.5 154 ASN B C 1
ATOM 4963 O O . ASN B 1 154 ? 14.711 28.312 2.693 1 78.5 154 ASN B O 1
ATOM 4967 N N . LEU B 1 155 ? 14.516 26.938 4.434 1 83 155 LEU B N 1
ATOM 4968 C CA . LEU B 1 155 ? 14.164 28.031 5.328 1 83 155 LEU B CA 1
ATOM 4969 C C . LEU B 1 155 ? 15.258 28.25 6.379 1 83 155 LEU B C 1
ATOM 4971 O O . LEU B 1 155 ? 15.836 27.281 6.875 1 83 155 LEU B O 1
ATOM 4975 N N . LYS B 1 156 ? 15.406 29.484 6.676 1 78.69 156 LYS B N 1
ATOM 4976 C CA . LYS B 1 156 ? 16.391 29.875 7.688 1 78.69 156 LYS B CA 1
ATOM 4977 C C . LYS B 1 156 ? 15.812 29.734 9.094 1 78.69 156 LYS B C 1
ATOM 4979 O O . LYS B 1 156 ? 14.602 29.547 9.258 1 78.69 156 LYS B O 1
ATOM 4984 N N . HIS B 1 157 ? 16.703 29.719 10.125 1 83.62 157 HIS B N 1
ATOM 4985 C CA . HIS B 1 157 ? 16.391 29.906 11.539 1 83.62 157 HIS B CA 1
ATOM 4986 C C . HIS B 1 157 ? 15.609 28.719 12.086 1 83.62 157 HIS B C 1
ATOM 4988 O O . HIS B 1 157 ? 14.688 28.891 12.891 1 83.62 157 HIS B O 1
ATOM 4994 N N . ASN B 1 158 ? 15.758 27.578 11.625 1 84.44 158 ASN B N 1
ATOM 4995 C CA . ASN B 1 158 ? 15.125 26.359 12.102 1 84.44 158 ASN B CA 1
ATOM 4996 C C . ASN B 1 158 ? 13.609 26.406 11.93 1 84.44 158 ASN B C 1
ATOM 4998 O O . ASN B 1 158 ? 12.875 25.859 12.766 1 84.44 158 ASN B O 1
ATOM 5002 N N . LEU B 1 159 ? 13.18 27.125 10.953 1 88.12 159 LEU B N 1
ATOM 5003 C CA . LEU B 1 159 ? 11.75 27.266 10.703 1 88.12 159 LEU B CA 1
ATOM 5004 C C . LEU B 1 159 ? 11.164 25.953 10.195 1 88.12 159 LEU B C 1
ATOM 5006 O O . LEU B 1 159 ? 10.039 25.594 10.547 1 88.12 159 LEU B O 1
ATOM 5010 N N . ARG B 1 160 ? 11.977 25.297 9.461 1 86.31 160 ARG B N 1
ATOM 5011 C CA . ARG B 1 160 ? 11.492 24.047 8.875 1 86.31 160 ARG B CA 1
ATOM 5012 C C . ARG B 1 160 ? 11.195 23.016 9.953 1 86.31 160 ARG B C 1
ATOM 5014 O O . ARG B 1 160 ? 10.086 22.5 10.039 1 86.31 160 ARG B O 1
ATOM 5021 N N . PRO B 1 161 ? 12.102 22.828 10.844 1 86.06 161 PRO B N 1
ATOM 5022 C CA . PRO B 1 161 ? 11.836 21.859 11.914 1 86.06 161 PRO B CA 1
ATOM 5023 C C . PRO B 1 161 ? 10.688 22.297 12.82 1 86.06 161 PRO B C 1
ATOM 5025 O O . PRO B 1 161 ? 9.906 21.453 13.289 1 86.06 161 PRO B O 1
ATOM 5028 N N . MET B 1 162 ? 10.562 23.531 13.031 1 88.5 162 MET B N 1
ATOM 5029 C CA . MET B 1 162 ? 9.492 24.047 13.891 1 88.5 162 MET B CA 1
ATOM 5030 C C . MET B 1 162 ? 8.133 23.812 13.25 1 88.5 162 MET B C 1
ATOM 5032 O O . MET B 1 162 ? 7.199 23.359 13.922 1 88.5 162 MET B O 1
ATOM 5036 N N . LEU B 1 163 ? 8.07 24.109 12.016 1 88.25 163 LEU B N 1
ATOM 5037 C CA . LEU B 1 163 ? 6.809 23.953 11.297 1 88.25 163 LEU B CA 1
ATOM 5038 C C . LEU B 1 163 ? 6.461 22.469 11.141 1 88.25 163 LEU B C 1
ATOM 5040 O O . LEU B 1 163 ? 5.285 22.109 11.172 1 88.25 163 LEU B O 1
ATOM 5044 N N . GLU B 1 164 ? 7.438 21.688 10.992 1 85.94 164 GLU B N 1
ATOM 5045 C CA . GLU B 1 164 ? 7.227 20.25 10.898 1 85.94 164 GLU B CA 1
ATOM 5046 C C . GLU B 1 164 ? 6.691 19.688 12.211 1 85.94 164 GLU B C 1
ATOM 5048 O O . GLU B 1 164 ? 5.766 18.859 12.203 1 85.94 164 GLU B O 1
ATOM 5053 N N . LEU B 1 165 ? 7.324 20.141 13.227 1 86.94 165 LEU B N 1
ATOM 5054 C CA . LEU B 1 165 ? 6.879 19.688 14.547 1 86.94 165 LEU B CA 1
ATOM 5055 C C . LEU B 1 165 ? 5.461 20.172 14.828 1 86.94 165 LEU B C 1
ATOM 5057 O O . LEU B 1 165 ? 4.621 19.406 15.312 1 86.94 165 LEU B O 1
ATOM 5061 N N . GLU B 1 166 ? 5.211 21.359 14.57 1 89.69 166 GLU B N 1
ATOM 5062 C CA . GLU B 1 166 ? 3.879 21.922 14.789 1 89.69 166 GLU B CA 1
ATOM 5063 C C . GLU B 1 166 ? 2.824 21.156 13.984 1 89.69 166 GLU B C 1
ATOM 5065 O O . GLU B 1 166 ? 1.798 20.75 14.531 1 89.69 166 GLU B O 1
ATOM 5070 N N . SER B 1 167 ? 3.076 20.953 12.734 1 86.38 167 SER B N 1
ATOM 5071 C CA . SER B 1 167 ? 2.105 20.328 11.844 1 86.38 167 SER B CA 1
ATOM 5072 C C . SER B 1 167 ? 1.838 18.891 12.234 1 86.38 167 SER B C 1
ATOM 5074 O O . SER B 1 167 ? 0.703 18.406 12.141 1 86.38 167 SER B O 1
ATOM 5076 N N . GLY B 1 168 ? 2.811 18.25 12.641 1 83.5 168 GLY B N 1
ATOM 5077 C CA . GLY B 1 168 ? 2.656 16.859 13.031 1 83.5 168 GLY B CA 1
ATOM 5078 C C . GLY B 1 168 ? 1.891 16.688 14.328 1 83.5 168 GLY B C 1
ATOM 5079 O O . GLY B 1 168 ? 1.225 15.672 14.539 1 83.5 168 GLY B O 1
ATOM 5080 N N . SER B 1 169 ? 1.919 17.688 15.117 1 88.06 169 SER B N 1
ATOM 5081 C CA . SER B 1 169 ? 1.35 17.547 16.453 1 88.06 169 SER B CA 1
ATOM 5082 C C . SER B 1 169 ? 0.06 18.344 16.594 1 88.06 169 SER B C 1
ATOM 5084 O O . SER B 1 169 ? -0.678 18.188 17.562 1 88.06 169 SER B O 1
ATOM 5086 N N . ASN B 1 170 ? -0.211 19.141 15.648 1 94 170 ASN B N 1
ATOM 5087 C CA . ASN B 1 170 ? -1.393 19.984 15.812 1 94 170 ASN B CA 1
ATOM 5088 C C . ASN B 1 170 ? -2.664 19.25 15.398 1 94 170 ASN B C 1
ATOM 5090 O O . ASN B 1 170 ? -3.756 19.578 15.867 1 94 170 ASN B O 1
ATOM 5094 N N . ASP B 1 171 ? -2.539 18.219 14.547 1 93.31 171 ASP B N 1
ATOM 5095 C CA . ASP B 1 171 ? -3.697 17.438 14.117 1 93.31 171 ASP B CA 1
ATOM 5096 C C . ASP B 1 171 ? -4.344 16.719 15.305 1 93.31 171 ASP B C 1
ATOM 5098 O O . ASP B 1 171 ? -5.566 16.766 15.469 1 93.31 171 ASP B O 1
ATOM 5102 N N . PRO B 1 172 ? -3.506 16.141 16.109 1 92.25 172 PRO B N 1
ATOM 5103 C CA . PRO B 1 172 ? -4.074 15.477 17.281 1 92.25 172 PRO B CA 1
ATOM 5104 C C . PRO B 1 172 ? -4.875 16.422 18.172 1 92.25 172 PRO B C 1
ATOM 5106 O O . PRO B 1 172 ? -5.93 16.047 18.688 1 92.25 172 PRO B O 1
ATOM 5109 N N . MET B 1 173 ? -4.387 17.625 18.328 1 93.06 173 MET B N 1
ATOM 5110 C CA . MET B 1 173 ? -5.078 18.609 19.156 1 93.06 173 MET B CA 1
ATOM 5111 C C . MET B 1 173 ? -6.406 19.016 18.531 1 93.06 173 MET B C 1
ATOM 5113 O O . MET B 1 173 ? -7.426 19.094 19.219 1 93.06 173 MET B O 1
ATOM 5117 N N . ALA B 1 174 ? -6.34 19.25 17.297 1 94.94 174 ALA B N 1
ATOM 5118 C CA . ALA B 1 174 ? -7.574 19.594 16.594 1 94.94 174 ALA B CA 1
ATOM 5119 C C . ALA B 1 174 ? -8.594 18.469 16.688 1 94.94 174 ALA B C 1
ATOM 5121 O O . ALA B 1 174 ? -9.789 18.703 16.875 1 94.94 174 ALA B O 1
ATOM 5122 N N . TYR B 1 175 ? -8.117 17.312 16.531 1 93.25 175 TYR B N 1
ATOM 5123 C CA . TYR B 1 175 ? -8.977 16.125 16.641 1 93.25 175 TYR B CA 1
ATOM 5124 C C . TYR B 1 175 ? -9.609 16.047 18.031 1 93.25 175 TYR B C 1
ATOM 5126 O O . TYR B 1 175 ? -10.82 15.828 18.156 1 93.25 175 TYR B O 1
ATOM 5134 N N . MET B 1 176 ? -8.82 16.25 18.984 1 92.06 176 MET B N 1
ATOM 5135 C CA . MET B 1 176 ? -9.289 16.172 20.359 1 92.06 176 MET B CA 1
ATOM 5136 C C . MET B 1 176 ? -10.367 17.219 20.625 1 92.06 176 MET B C 1
ATOM 5138 O O . MET B 1 176 ? -11.406 16.906 21.219 1 92.06 176 MET B O 1
ATOM 5142 N N . LEU B 1 177 ? -10.156 18.391 20.203 1 93.31 177 LEU B N 1
ATOM 5143 C CA . LEU B 1 177 ? -11.141 19.453 20.375 1 93.31 177 LEU B CA 1
ATOM 5144 C C . LEU B 1 177 ? -12.445 19.109 19.672 1 93.31 177 LEU B C 1
ATOM 5146 O O . LEU B 1 177 ? -13.523 19.297 20.234 1 93.31 177 LEU B O 1
ATOM 5150 N N . THR B 1 178 ? -12.305 18.578 18.484 1 93.88 178 THR B N 1
ATOM 5151 C CA . THR B 1 178 ? -13.477 18.203 17.688 1 93.88 178 THR B CA 1
ATOM 5152 C C . THR B 1 178 ? -14.297 17.141 18.391 1 93.88 178 THR B C 1
ATOM 5154 O O . THR B 1 178 ? -15.508 17.281 18.562 1 93.88 178 THR B O 1
ATOM 5157 N N . ILE B 1 179 ? -13.656 16.156 18.875 1 90.25 179 ILE B N 1
ATOM 5158 C CA . ILE B 1 179 ? -14.344 15.016 19.469 1 90.25 179 ILE B CA 1
ATOM 5159 C C . ILE B 1 179 ? -14.977 15.43 20.797 1 90.25 179 ILE B C 1
ATOM 5161 O O . ILE B 1 179 ? -16.109 15.055 21.109 1 90.25 179 ILE B O 1
ATOM 5165 N N . VAL B 1 180 ? -14.289 16.188 21.547 1 88 180 VAL B N 1
ATOM 5166 C CA . VAL B 1 180 ? -14.789 16.609 22.844 1 88 180 VAL B CA 1
ATOM 5167 C C . VAL B 1 180 ? -16.016 17.5 22.656 1 88 180 VAL B C 1
ATOM 5169 O O . VAL B 1 180 ? -17 17.375 23.406 1 88 180 VAL B O 1
ATOM 5172 N N . LEU B 1 181 ? -15.984 18.359 21.734 1 90.56 181 LEU B N 1
ATOM 5173 C CA . LEU B 1 181 ? -17.109 19.266 21.484 1 90.56 181 LEU B CA 1
ATOM 5174 C C . LEU B 1 181 ? -18.312 18.5 20.953 1 90.56 181 LEU B C 1
ATOM 5176 O O . LEU B 1 181 ? -19.469 18.812 21.281 1 90.56 181 LEU B O 1
ATOM 5180 N N . ILE B 1 182 ? -18.031 17.484 20.125 1 91.25 182 ILE B N 1
ATOM 5181 C CA . ILE B 1 182 ? -19.109 16.641 19.656 1 91.25 182 ILE B CA 1
ATOM 5182 C C . ILE B 1 182 ? -19.781 15.945 20.844 1 91.25 182 ILE B C 1
ATOM 5184 O O . ILE B 1 182 ? -21 15.898 20.953 1 91.25 182 ILE B O 1
ATOM 5188 N N . GLN B 1 183 ? -18.938 15.438 21.703 1 85.5 183 GLN B N 1
ATOM 5189 C CA . GLN B 1 183 ? -19.453 14.773 22.891 1 85.5 183 GLN B CA 1
ATOM 5190 C C . GLN B 1 183 ? -20.266 15.734 23.75 1 85.5 183 GLN B C 1
ATOM 5192 O O . GLN B 1 183 ? -21.281 15.344 24.328 1 85.5 183 GLN B O 1
ATOM 5197 N N . PHE B 1 184 ? -19.859 16.906 23.812 1 86.06 184 PHE B N 1
ATOM 5198 C CA . PHE B 1 184 ? -20.547 17.922 24.578 1 86.06 184 PHE B CA 1
ATOM 5199 C C . PHE B 1 184 ? -21.922 18.219 24 1 86.06 184 PHE B C 1
ATOM 5201 O O . PHE B 1 184 ? -22.891 18.406 24.734 1 86.06 184 PHE B O 1
ATOM 5208 N N . ILE B 1 185 ? -21.969 18.297 22.781 1 88.25 185 ILE B N 1
ATOM 5209 C CA . ILE B 1 185 ? -23.219 18.578 22.094 1 88.25 185 ILE B CA 1
ATOM 5210 C C . ILE B 1 185 ? -24.188 17.422 22.266 1 88.25 185 ILE B C 1
ATOM 5212 O O . ILE B 1 185 ? -25.391 17.625 22.469 1 88.25 185 ILE B O 1
ATOM 5216 N N . GLN B 1 186 ? -23.641 16.266 22.172 1 86.81 186 GLN B N 1
ATOM 5217 C CA . GLN B 1 186 ? -24.5 15.086 22.234 1 86.81 186 GLN B CA 1
ATOM 5218 C C . GLN B 1 186 ? -24.922 14.773 23.672 1 86.81 186 GLN B C 1
ATOM 5220 O O . GLN B 1 186 ? -25.984 14.195 23.891 1 86.81 186 GLN B O 1
ATOM 5225 N N . SER B 1 187 ? -24.047 14.766 24.703 1 79.06 187 SER B N 1
ATOM 5226 C CA . SER B 1 187 ? -24.328 14.367 26.062 1 79.06 187 SER B CA 1
ATOM 5227 C C . SER B 1 187 ? -25.109 15.461 26.812 1 79.06 187 SER B C 1
ATOM 5229 O O . SER B 1 187 ? -25.438 15.297 27.984 1 79.06 187 SER B O 1
ATOM 5231 N N . ASP B 1 188 ? -26.094 15.984 26.312 1 64.56 188 ASP B N 1
ATOM 5232 C CA . ASP B 1 188 ? -26.953 16.984 26.953 1 64.56 188 ASP B CA 1
ATOM 5233 C C . ASP B 1 188 ? -26.312 17.547 28.219 1 64.56 188 ASP B C 1
ATOM 5235 O O . ASP B 1 188 ? -26.812 17.328 29.312 1 64.56 188 ASP B O 1
ATOM 5239 N N . GLY B 1 189 ? -25 18.188 28.219 1 63.09 189 GLY B N 1
ATOM 5240 C CA . GLY B 1 189 ? -24.562 18.984 29.344 1 63.09 189 GLY B CA 1
ATOM 5241 C C . GLY B 1 189 ? -23.359 18.406 30.062 1 63.09 189 GLY B C 1
ATOM 5242 O O . GLY B 1 189 ? -23.328 18.359 31.297 1 63.09 189 GLY B O 1
ATOM 5243 N N . MET B 1 190 ? -22.453 17.766 29.422 1 66.12 190 MET B N 1
ATOM 5244 C CA . MET B 1 190 ? -21.266 17.312 30.141 1 66.12 190 MET B CA 1
ATOM 5245 C C . MET B 1 190 ? -20.641 18.453 30.938 1 66.12 190 MET B C 1
ATOM 5247 O O . MET B 1 190 ? -20.562 19.578 30.438 1 66.12 190 MET B O 1
ATOM 5251 N N . GLY B 1 191 ? -20.562 18.312 32.281 1 71.31 191 GLY B N 1
ATOM 5252 C CA . GLY B 1 191 ? -19.922 19.328 33.094 1 71.31 191 GLY B CA 1
ATOM 5253 C C . GLY B 1 191 ? -18.531 19.688 32.625 1 71.31 191 GLY B C 1
ATOM 5254 O O . GLY B 1 191 ? -17.891 18.922 31.906 1 71.31 191 GLY B O 1
ATOM 5255 N N . THR B 1 192 ? -18.141 20.875 32.688 1 77.25 192 THR B N 1
ATOM 5256 C CA . THR B 1 192 ? -16.812 21.406 32.375 1 77.25 192 THR B CA 1
ATOM 5257 C C . THR B 1 192 ? -15.719 20.484 32.906 1 77.25 192 THR B C 1
ATOM 5259 O O . THR B 1 192 ? -14.688 20.297 32.25 1 77.25 192 THR B O 1
ATOM 5262 N N . GLY B 1 193 ? -16 19.828 33.969 1 79.88 193 GLY B N 1
ATOM 5263 C CA . GLY B 1 193 ? -15.031 18.906 34.562 1 79.88 193 GLY B CA 1
ATOM 5264 C C . GLY B 1 193 ? -14.805 17.672 33.688 1 79.88 193 GLY B C 1
ATOM 5265 O O . GLY B 1 193 ? -13.672 17.219 33.531 1 79.88 193 GLY B O 1
ATOM 5266 N N . ASN B 1 194 ? -15.875 17.234 33.156 1 80.94 194 ASN B N 1
ATOM 5267 C CA . ASN B 1 194 ? -15.789 16.062 32.281 1 80.94 194 ASN B CA 1
ATOM 5268 C C . ASN B 1 194 ? -15.039 16.359 31 1 80.94 194 ASN B C 1
ATOM 5270 O O . ASN B 1 194 ? -14.328 15.492 30.469 1 80.94 194 ASN B O 1
ATOM 5274 N N . ILE B 1 195 ? -15.141 17.547 30.547 1 79.75 195 ILE B N 1
ATOM 5275 C CA . ILE B 1 195 ? -14.469 17.969 29.328 1 79.75 195 ILE B CA 1
ATOM 5276 C C . ILE B 1 195 ? -12.961 18.047 29.578 1 79.75 195 ILE B C 1
ATOM 5278 O O . ILE B 1 195 ? -12.172 17.5 28.797 1 79.75 195 ILE B O 1
ATOM 5282 N N . ILE B 1 196 ? -12.664 18.625 30.594 1 84.56 196 ILE B N 1
ATOM 5283 C CA . ILE B 1 196 ? -11.25 18.766 30.953 1 84.56 196 ILE B CA 1
ATOM 5284 C C . ILE B 1 196 ? -10.648 17.391 31.219 1 84.56 196 ILE B C 1
ATOM 5286 O O . ILE B 1 196 ? -9.508 17.125 30.828 1 84.56 196 ILE B O 1
ATOM 5290 N N . GLY B 1 197 ? -11.391 16.625 31.906 1 85.19 197 GLY B N 1
ATOM 5291 C CA . GLY B 1 197 ? -10.938 15.266 32.156 1 85.19 197 GLY B CA 1
ATOM 5292 C C . GLY B 1 197 ? -10.688 14.469 30.906 1 85.19 197 GLY B C 1
ATOM 5293 O O . GLY B 1 197 ? -9.688 13.758 30.797 1 85.19 197 GLY B O 1
ATOM 5294 N N . SER B 1 198 ? -11.594 14.656 29.984 1 85 198 SER B N 1
ATOM 5295 C CA . SER B 1 198 ? -11.453 13.961 28.703 1 85 198 SER B CA 1
ATOM 5296 C C . SER B 1 198 ? -10.219 14.438 27.953 1 85 198 SER B C 1
ATOM 5298 O O . SER B 1 198 ? -9.523 13.641 27.312 1 85 198 SER B O 1
ATOM 5300 N N . PHE B 1 199 ? -9.961 15.695 28.062 1 86.62 199 PHE B N 1
ATOM 5301 C CA . PHE B 1 199 ? -8.797 16.281 27.406 1 86.62 199 PHE B CA 1
ATOM 5302 C C . PHE B 1 199 ? -7.508 15.711 27.984 1 86.62 199 PHE B C 1
ATOM 5304 O O . PHE B 1 199 ? -6.594 15.344 27.25 1 86.62 199 PHE B O 1
ATOM 5311 N N . ILE B 1 200 ? -7.465 15.625 29.219 1 89.75 200 ILE B N 1
ATOM 5312 C CA . ILE B 1 200 ? -6.27 15.156 29.906 1 89.75 200 ILE B CA 1
ATOM 5313 C C . ILE B 1 200 ? -6.043 13.672 29.609 1 89.75 200 ILE B C 1
ATOM 5315 O O . ILE B 1 200 ? -4.914 13.258 29.328 1 89.75 200 ILE B O 1
ATOM 5319 N N . ILE B 1 201 ? -7.027 12.953 29.609 1 90.69 201 ILE B N 1
ATOM 5320 C CA . ILE B 1 201 ? -6.926 11.516 29.359 1 90.69 201 ILE B CA 1
ATOM 5321 C C . ILE B 1 201 ? -6.477 11.273 27.922 1 90.69 201 ILE B C 1
ATOM 5323 O O . ILE B 1 201 ? -5.641 10.414 27.656 1 90.69 201 ILE B O 1
ATOM 5327 N N . GLN B 1 202 ? -7.051 12.031 27.016 1 90.62 202 GLN B N 1
ATOM 5328 C CA . GLN B 1 202 ? -6.688 11.883 25.609 1 90.62 202 GLN B CA 1
ATOM 5329 C C . GLN B 1 202 ? -5.207 12.172 25.391 1 90.62 202 GLN B C 1
ATOM 5331 O O . GLN B 1 202 ? -4.539 11.461 24.625 1 90.62 202 GLN B O 1
ATOM 5336 N N . PHE B 1 203 ? -4.777 13.148 26.109 1 90.81 203 PHE B N 1
ATOM 5337 C CA . PHE B 1 203 ? -3.385 13.547 25.938 1 90.81 203 PHE B CA 1
ATOM 5338 C C . PHE B 1 203 ? -2.455 12.562 26.641 1 90.81 203 PHE B C 1
ATOM 5340 O O . PHE B 1 203 ? -1.455 12.125 26.062 1 90.81 203 PHE B O 1
ATOM 5347 N N . LEU B 1 204 ? -2.742 12.203 27.812 1 94.31 204 LEU B N 1
ATOM 5348 C CA . LEU B 1 204 ? -1.874 11.359 28.609 1 94.31 204 LEU B CA 1
ATOM 5349 C C . LEU B 1 204 ? -1.836 9.938 28.062 1 94.31 204 LEU B C 1
ATOM 5351 O O . LEU B 1 204 ? -0.761 9.352 27.922 1 94.31 204 LEU B O 1
ATOM 5355 N N . VAL B 1 205 ? -2.973 9.445 27.766 1 95.38 205 VAL B N 1
ATOM 5356 C CA . VAL B 1 205 ? -3.051 8.094 27.234 1 95.38 205 VAL B CA 1
ATOM 5357 C C . VAL B 1 205 ? -2.428 8.047 25.828 1 95.38 205 VAL B C 1
ATOM 5359 O O . VAL B 1 205 ? -1.733 7.09 25.484 1 95.38 205 VAL B O 1
ATOM 5362 N N . GLY B 1 206 ? -2.709 9.047 25.047 1 95.62 206 GLY B N 1
ATOM 5363 C CA . GLY B 1 206 ? -2.111 9.125 23.719 1 95.62 206 GLY B CA 1
ATOM 5364 C C . GLY B 1 206 ? -0.596 9.164 23.75 1 95.62 206 GLY B C 1
ATOM 5365 O O . GLY B 1 206 ? 0.065 8.406 23.031 1 95.62 206 GLY B O 1
ATOM 5366 N N . ALA B 1 207 ? -0.097 9.984 24.594 1 95.31 207 ALA B N 1
ATOM 5367 C CA . ALA B 1 207 ? 1.353 10.133 24.703 1 95.31 207 ALA B CA 1
ATOM 5368 C C . ALA B 1 207 ? 1.989 8.867 25.281 1 95.31 207 ALA B C 1
ATOM 5370 O O . ALA B 1 207 ? 3.025 8.414 24.797 1 95.31 207 ALA B O 1
ATOM 5371 N N . ALA B 1 208 ? 1.395 8.312 26.266 1 97.44 208 ALA B N 1
ATOM 5372 C CA . ALA B 1 208 ? 1.921 7.109 26.891 1 97.44 208 ALA B CA 1
ATOM 5373 C C . ALA B 1 208 ? 1.886 5.922 25.938 1 97.44 208 ALA B C 1
ATOM 5375 O O . ALA B 1 208 ? 2.865 5.18 25.828 1 97.44 208 ALA B O 1
ATOM 5376 N N . ALA B 1 209 ? 0.791 5.785 25.297 1 97.25 209 ALA B N 1
ATOM 5377 C CA . ALA B 1 209 ? 0.647 4.688 24.359 1 97.25 209 ALA B CA 1
ATOM 5378 C C . ALA B 1 209 ? 1.633 4.828 23.203 1 97.25 209 ALA B C 1
ATOM 5380 O O . ALA B 1 209 ? 2.227 3.844 22.75 1 97.25 209 ALA B O 1
ATOM 5381 N N . GLY B 1 210 ? 1.725 6.039 22.703 1 97.25 210 GLY B N 1
ATOM 5382 C CA . GLY B 1 210 ? 2.686 6.281 21.641 1 97.25 210 GLY B CA 1
ATOM 5383 C C . GLY B 1 210 ? 4.109 5.93 22.031 1 97.25 210 GLY B C 1
ATOM 5384 O O . GLY B 1 210 ? 4.836 5.309 21.25 1 97.25 210 GLY B O 1
ATOM 5385 N N . TYR B 1 211 ? 4.414 6.262 23.203 1 96.94 211 TYR B N 1
ATOM 5386 C CA . TYR B 1 211 ? 5.762 6.004 23.688 1 96.94 211 TYR B CA 1
ATOM 5387 C C . TYR B 1 211 ? 5.992 4.512 23.891 1 96.94 211 TYR B C 1
ATOM 5389 O O . TYR B 1 211 ? 6.992 3.959 23.438 1 96.94 211 TYR B O 1
ATOM 5397 N N . ILE B 1 212 ? 5.094 3.879 24.547 1 97.81 212 ILE B N 1
ATOM 5398 C CA . ILE B 1 212 ? 5.234 2.469 24.891 1 97.81 212 ILE B CA 1
ATOM 5399 C C . ILE B 1 212 ? 5.207 1.618 23.625 1 97.81 212 ILE B C 1
ATOM 5401 O O . ILE B 1 212 ? 6.059 0.75 23.438 1 97.81 212 ILE B O 1
ATOM 5405 N N . LEU B 1 213 ? 4.281 1.882 22.797 1 97.06 213 LEU B N 1
ATOM 5406 C CA . LEU B 1 213 ? 4.121 1.072 21.594 1 97.06 213 LEU B CA 1
ATOM 5407 C C . LEU B 1 213 ? 5.195 1.41 20.562 1 97.06 213 LEU B C 1
ATOM 5409 O O . LEU B 1 213 ? 5.57 0.563 19.75 1 97.06 213 LEU B O 1
ATOM 5413 N N . GLY B 1 214 ? 5.621 2.689 20.578 1 97.25 214 GLY B N 1
ATOM 5414 C CA . GLY B 1 214 ? 6.777 3.012 19.766 1 97.25 214 GLY B CA 1
ATOM 5415 C C . GLY B 1 214 ? 8.023 2.229 20.156 1 97.25 214 GLY B C 1
ATOM 5416 O O . GLY B 1 214 ? 8.727 1.709 19.297 1 97.25 214 GLY B O 1
ATOM 5417 N N . LYS B 1 215 ? 8.242 2.15 21.406 1 97 215 LYS B N 1
ATOM 5418 C CA . LYS B 1 215 ? 9.375 1.378 21.922 1 97 215 LYS B CA 1
ATOM 5419 C C . LYS B 1 215 ? 9.219 -0.104 21.609 1 97 215 LYS B C 1
ATOM 5421 O O . LYS B 1 215 ? 10.195 -0.773 21.25 1 97 215 LYS B O 1
ATOM 5426 N N . LEU B 1 216 ? 8.07 -0.553 21.75 1 97 216 LEU B N 1
ATOM 5427 C CA . LEU B 1 216 ? 7.785 -1.95 21.438 1 97 216 LEU B CA 1
ATOM 5428 C C . LEU B 1 216 ? 8.031 -2.236 19.953 1 97 216 LEU B C 1
ATOM 5430 O O . LEU B 1 216 ? 8.562 -3.293 19.609 1 97 216 LEU B O 1
ATOM 5434 N N . ALA B 1 217 ? 7.578 -1.36 19.109 1 96.56 217 ALA B N 1
ATOM 5435 C CA . ALA B 1 217 ? 7.777 -1.524 17.672 1 96.56 217 ALA B CA 1
ATOM 5436 C C . ALA B 1 217 ? 9.266 -1.628 17.344 1 96.56 217 ALA B C 1
ATOM 5438 O O . ALA B 1 217 ? 9.664 -2.484 16.547 1 96.56 217 ALA B O 1
ATOM 5439 N N . ILE B 1 218 ? 10.055 -0.767 17.969 1 96.38 218 ILE B N 1
ATOM 5440 C CA . ILE B 1 218 ? 11.5 -0.758 17.75 1 96.38 218 ILE B CA 1
ATOM 5441 C C . ILE B 1 218 ? 12.102 -2.088 18.188 1 96.38 218 ILE B C 1
ATOM 5443 O O . ILE B 1 218 ? 12.906 -2.686 17.469 1 96.38 218 ILE B O 1
ATOM 5447 N N . LEU B 1 219 ? 11.688 -2.52 19.297 1 95.56 219 LEU B N 1
ATOM 5448 C CA . LEU B 1 219 ? 12.195 -3.762 19.875 1 95.56 219 LEU B CA 1
ATOM 5449 C C . LEU B 1 219 ? 11.859 -4.949 18.969 1 95.56 219 LEU B C 1
ATOM 5451 O O . LEU B 1 219 ? 12.727 -5.777 18.688 1 95.56 219 LEU B O 1
ATOM 5455 N N . ILE B 1 220 ? 10.695 -5.027 18.5 1 94.75 220 ILE B N 1
ATOM 5456 C CA . ILE B 1 220 ? 10.242 -6.164 17.703 1 94.75 220 ILE B CA 1
ATOM 5457 C C . ILE B 1 220 ? 10.914 -6.129 16.344 1 94.75 220 ILE B C 1
ATOM 5459 O O . ILE B 1 220 ? 11.352 -7.16 15.828 1 94.75 220 ILE B O 1
ATOM 5463 N N . LEU B 1 221 ? 10.984 -4.992 15.758 1 93.62 221 LEU B N 1
ATOM 5464 C CA . LEU B 1 221 ? 11.617 -4.852 14.445 1 93.62 221 LEU B CA 1
ATOM 5465 C C . LEU B 1 221 ? 13.062 -5.324 14.484 1 93.62 221 LEU B C 1
ATOM 5467 O O . LEU B 1 221 ? 13.555 -5.91 13.516 1 93.62 221 LEU B O 1
ATOM 5471 N N . ASN B 1 222 ? 13.719 -5.062 15.578 1 90.88 222 ASN B N 1
ATOM 5472 C CA . ASN B 1 222 ? 15.133 -5.383 15.68 1 90.88 222 ASN B CA 1
ATOM 5473 C C . ASN B 1 222 ? 15.352 -6.824 16.141 1 90.88 222 ASN B C 1
ATOM 5475 O O . ASN B 1 222 ? 16.391 -7.426 15.844 1 90.88 222 ASN B O 1
ATOM 5479 N N . LYS B 1 223 ? 14.375 -7.383 16.734 1 91.56 223 LYS B N 1
ATOM 5480 C CA . LYS B 1 223 ? 14.586 -8.703 17.328 1 91.56 223 LYS B CA 1
ATOM 5481 C C . LYS B 1 223 ? 13.906 -9.789 16.5 1 91.56 223 LYS B C 1
ATOM 5483 O O . LYS B 1 223 ? 14.297 -10.953 16.562 1 91.56 223 LYS B O 1
ATOM 5488 N N . ILE B 1 224 ? 12.914 -9.531 15.797 1 87.25 224 ILE B N 1
ATOM 5489 C CA . ILE B 1 224 ? 12.078 -10.531 15.133 1 87.25 224 ILE B CA 1
ATOM 5490 C C . ILE B 1 224 ? 12.906 -11.273 14.086 1 87.25 224 ILE B C 1
ATOM 5492 O O . ILE B 1 224 ? 12.672 -12.461 13.844 1 87.25 224 ILE B O 1
ATOM 5496 N N . ASN B 1 225 ? 13.844 -10.711 13.344 1 84.25 225 ASN B N 1
ATOM 5497 C CA . ASN B 1 225 ? 14.758 -11.305 12.375 1 84.25 225 ASN B CA 1
ATOM 5498 C C . ASN B 1 225 ? 14.008 -12.055 11.273 1 84.25 225 ASN B C 1
ATOM 5500 O O . ASN B 1 225 ? 14.258 -13.234 11.039 1 84.25 225 ASN B O 1
ATOM 5504 N N . ILE B 1 226 ? 13.195 -11.383 10.578 1 81.44 226 ILE B N 1
ATOM 5505 C CA . ILE B 1 226 ? 12.484 -11.945 9.43 1 81.44 226 ILE B CA 1
ATOM 5506 C C . ILE B 1 226 ? 13.414 -12.008 8.227 1 81.44 226 ILE B C 1
ATOM 5508 O O . ILE B 1 226 ? 14.18 -11.078 7.969 1 81.44 226 ILE B O 1
ATOM 5512 N N . ASP B 1 227 ? 13.383 -13.07 7.516 1 73.75 227 ASP B N 1
ATOM 5513 C CA . ASP B 1 227 ? 14.273 -13.266 6.371 1 73.75 227 ASP B CA 1
ATOM 5514 C C . ASP B 1 227 ? 13.867 -12.375 5.203 1 73.75 227 ASP B C 1
ATOM 5516 O O . ASP B 1 227 ? 14.719 -11.867 4.477 1 73.75 227 ASP B O 1
ATOM 5520 N N . ASN B 1 228 ? 12.641 -12.172 5.09 1 79.38 228 ASN B N 1
ATOM 5521 C CA . ASN B 1 228 ? 12.133 -11.352 3.99 1 79.38 228 ASN B CA 1
ATOM 5522 C C . ASN B 1 228 ? 12.055 -9.883 4.379 1 79.38 228 ASN B C 1
ATOM 5524 O O . ASN B 1 228 ? 11.242 -9.5 5.223 1 79.38 228 ASN B O 1
ATOM 5528 N N . GLN B 1 229 ? 12.82 -9.047 3.744 1 82.81 229 GLN B N 1
ATOM 5529 C CA . GLN B 1 229 ? 12.922 -7.629 4.07 1 82.81 229 GLN B CA 1
ATOM 5530 C C . GLN B 1 229 ? 11.617 -6.898 3.773 1 82.81 229 GLN B C 1
ATOM 5532 O O . GLN B 1 229 ? 11.305 -5.887 4.406 1 82.81 229 GLN B O 1
ATOM 5537 N N . SER B 1 230 ? 10.844 -7.43 2.896 1 85.06 230 SER B N 1
ATOM 5538 C CA . SER B 1 230 ? 9.617 -6.77 2.469 1 85.06 230 SER B CA 1
ATOM 5539 C C . SER B 1 230 ? 8.531 -6.875 3.535 1 85.06 230 SER B C 1
ATOM 5541 O O . SER B 1 230 ? 7.523 -6.168 3.475 1 85.06 230 SER B O 1
ATOM 5543 N N . LEU B 1 231 ? 8.75 -7.703 4.535 1 89.75 231 LEU B N 1
ATOM 5544 C CA . LEU B 1 231 ? 7.734 -7.898 5.566 1 89.75 231 LEU B CA 1
ATOM 5545 C C . LEU B 1 231 ? 7.918 -6.898 6.703 1 89.75 231 LEU B C 1
ATOM 5547 O O . LEU B 1 231 ? 7.008 -6.703 7.516 1 89.75 231 LEU B O 1
ATOM 5551 N N . TYR B 1 232 ? 9.055 -6.27 6.758 1 91.62 232 TYR B N 1
ATOM 5552 C CA . TYR B 1 232 ? 9.336 -5.34 7.848 1 91.62 232 TYR B CA 1
ATOM 5553 C C . TYR B 1 232 ? 8.438 -4.113 7.758 1 91.62 232 TYR B C 1
ATOM 5555 O O . TYR B 1 232 ? 7.82 -3.711 8.75 1 91.62 232 TYR B O 1
ATOM 5563 N N . PRO B 1 233 ? 8.328 -3.52 6.566 1 93.44 233 PRO B N 1
ATOM 5564 C CA . PRO B 1 233 ? 7.41 -2.383 6.477 1 93.44 233 PRO B CA 1
ATOM 5565 C C . PRO B 1 233 ? 5.965 -2.766 6.797 1 93.44 233 PRO B C 1
ATOM 5567 O O . PRO B 1 233 ? 5.219 -1.955 7.348 1 93.44 233 PRO B O 1
ATOM 5570 N N . ILE B 1 234 ? 5.586 -3.908 6.449 1 93.88 234 ILE B N 1
ATOM 5571 C CA . ILE B 1 234 ? 4.227 -4.371 6.711 1 93.88 234 ILE B CA 1
ATOM 5572 C C . ILE B 1 234 ? 4.035 -4.582 8.211 1 93.88 234 ILE B C 1
ATOM 5574 O O . ILE B 1 234 ? 2.973 -4.281 8.758 1 93.88 234 ILE B O 1
ATOM 5578 N N . LEU B 1 235 ? 5.043 -5.156 8.812 1 94.44 235 LEU B N 1
ATOM 5579 C CA . LEU B 1 235 ? 5.027 -5.289 10.266 1 94.44 235 LEU B CA 1
ATOM 5580 C C . LEU B 1 235 ? 4.848 -3.932 10.938 1 94.44 235 LEU B C 1
ATOM 5582 O O . LEU B 1 235 ? 4.039 -3.789 11.852 1 94.44 235 LEU B O 1
ATOM 5586 N N . LEU B 1 236 ? 5.598 -3.012 10.477 1 95.69 236 LEU B N 1
ATOM 5587 C CA . LEU B 1 236 ? 5.492 -1.662 11.023 1 95.69 236 LEU B CA 1
ATOM 5588 C C . LEU B 1 236 ? 4.098 -1.094 10.797 1 95.69 236 LEU B C 1
ATOM 5590 O O . LEU B 1 236 ? 3.539 -0.434 11.672 1 95.69 236 LEU B O 1
ATOM 5594 N N . LEU B 1 237 ? 3.555 -1.295 9.641 1 95.44 237 LEU B N 1
ATOM 5595 C CA . LEU B 1 237 ? 2.207 -0.845 9.312 1 95.44 237 LEU B CA 1
ATOM 5596 C C . LEU B 1 237 ? 1.187 -1.426 10.289 1 95.44 237 LEU B C 1
ATOM 5598 O O . LEU B 1 237 ? 0.267 -0.727 10.719 1 95.44 237 LEU B O 1
ATOM 5602 N N . SER B 1 238 ? 1.352 -2.684 10.578 1 95.19 238 SER B N 1
ATOM 5603 C CA . SER B 1 238 ? 0.466 -3.314 11.547 1 95.19 238 SER B CA 1
ATOM 5604 C C . SER B 1 238 ? 0.546 -2.615 12.898 1 95.19 238 SER B C 1
ATOM 5606 O O . SER B 1 238 ? -0.47 -2.441 13.578 1 95.19 238 SER B O 1
ATOM 5608 N N . PHE B 1 239 ? 1.691 -2.176 13.273 1 95.62 239 PHE B N 1
ATOM 5609 C CA . PHE B 1 239 ? 1.877 -1.469 14.539 1 95.62 239 PHE B CA 1
ATOM 5610 C C . PHE B 1 239 ? 1.202 -0.103 14.492 1 95.62 239 PHE B C 1
ATOM 5612 O O . PHE B 1 239 ? 0.676 0.367 15.508 1 95.62 239 PHE B O 1
ATOM 5619 N N . VAL B 1 240 ? 1.288 0.539 13.344 1 96.5 240 VAL B N 1
ATOM 5620 C CA . VAL B 1 240 ? 0.647 1.84 13.188 1 96.5 240 VAL B CA 1
ATOM 5621 C C . VAL B 1 240 ? -0.847 1.718 13.477 1 96.5 240 VAL B C 1
ATOM 5623 O O . VAL B 1 240 ? -1.389 2.459 14.297 1 96.5 240 VAL B O 1
ATOM 5626 N N . PHE B 1 241 ? -1.487 0.78 12.859 1 96 241 PHE B N 1
ATOM 5627 C CA . PHE B 1 241 ? -2.926 0.595 13.023 1 96 241 PHE B CA 1
ATOM 5628 C C . PHE B 1 241 ? -3.256 0.102 14.422 1 96 241 PHE B C 1
ATOM 5630 O O . PHE B 1 241 ? -4.262 0.511 15.016 1 96 241 PHE B O 1
ATOM 5637 N N . PHE B 1 242 ? -2.43 -0.745 14.93 1 95.81 242 PHE B N 1
ATOM 5638 C CA . PHE B 1 242 ? -2.631 -1.24 16.281 1 95.81 242 PHE B CA 1
ATOM 5639 C C . PHE B 1 242 ? -2.535 -0.104 17.297 1 95.81 242 PHE B C 1
ATOM 5641 O O . PHE B 1 242 ? -3.359 -0.007 18.219 1 95.81 242 PHE B O 1
ATOM 5648 N N . THR B 1 243 ? -1.507 0.662 17.156 1 97 243 THR B N 1
ATOM 5649 C CA . THR B 1 243 ? -1.296 1.793 18.062 1 97 243 THR B CA 1
ATOM 5650 C C . THR B 1 243 ? -2.5 2.73 18.031 1 97 243 THR B C 1
ATOM 5652 O O . THR B 1 243 ? -2.99 3.143 19.094 1 97 243 THR B O 1
ATOM 5655 N N . PHE B 1 244 ? -2.969 3.07 16.875 1 95.81 244 PHE B N 1
ATOM 5656 C CA . PHE B 1 244 ? -4.129 3.947 16.766 1 95.81 244 PHE B CA 1
ATOM 5657 C C . PHE B 1 244 ? -5.344 3.326 17.453 1 95.81 244 PHE B C 1
ATOM 5659 O O . PHE B 1 244 ? -5.988 3.965 18.281 1 95.81 244 PHE B O 1
ATOM 5666 N N . ALA B 1 245 ? -5.629 2.1 17.125 1 94.38 245 ALA B N 1
ATOM 5667 C CA . ALA B 1 245 ? -6.875 1.454 17.531 1 94.38 245 ALA B CA 1
ATOM 5668 C C . ALA B 1 245 ? -6.887 1.167 19.031 1 94.38 245 ALA B C 1
ATOM 5670 O O . ALA B 1 245 ? -7.895 1.393 19.703 1 94.38 245 ALA B O 1
ATOM 5671 N N . ILE B 1 246 ? -5.801 0.677 19.547 1 95 246 ILE B N 1
ATOM 5672 C CA . ILE B 1 246 ? -5.75 0.349 20.969 1 95 246 ILE B CA 1
ATOM 5673 C C . ILE B 1 246 ? -5.82 1.631 21.797 1 95 246 ILE B C 1
ATOM 5675 O O . ILE B 1 246 ? -6.434 1.653 22.859 1 95 246 ILE B O 1
ATOM 5679 N N . THR B 1 247 ? -5.129 2.66 21.344 1 95.81 247 THR B N 1
ATOM 5680 C CA . THR B 1 247 ? -5.164 3.939 22.047 1 95.81 247 THR B CA 1
ATOM 5681 C C . THR B 1 247 ? -6.578 4.508 22.062 1 95.81 247 THR B C 1
ATOM 5683 O O . THR B 1 247 ? -7.031 5.031 23.094 1 95.81 247 THR B O 1
ATOM 5686 N N . ASP B 1 248 ? -7.191 4.418 20.938 1 91.75 248 ASP B N 1
ATOM 5687 C CA . ASP B 1 248 ? -8.57 4.891 20.859 1 91.75 248 ASP B CA 1
ATOM 5688 C C . ASP B 1 248 ? -9.477 4.102 21.797 1 91.75 248 ASP B C 1
ATOM 5690 O O . ASP B 1 248 ? -10.375 4.672 22.438 1 91.75 248 ASP B O 1
ATOM 5694 N N . LEU B 1 249 ? -9.297 2.814 21.891 1 90.94 249 LEU B N 1
ATOM 5695 C CA . LEU B 1 249 ? -10.078 1.952 22.766 1 90.94 249 LEU B CA 1
ATOM 5696 C C . LEU B 1 249 ? -9.883 2.338 24.219 1 90.94 249 LEU B C 1
ATOM 5698 O O . LEU B 1 249 ? -10.805 2.217 25.031 1 90.94 249 LEU B O 1
ATOM 5702 N N . LEU B 1 250 ? -8.727 2.832 24.531 1 93.62 250 LEU B N 1
ATOM 5703 C CA . LEU B 1 250 ? -8.414 3.252 25.891 1 93.62 250 LEU B CA 1
ATOM 5704 C C . LEU B 1 250 ? -8.805 4.707 26.109 1 93.62 250 LEU B C 1
ATOM 5706 O O . LEU B 1 250 ? -8.359 5.336 27.078 1 93.62 250 LEU B O 1
ATOM 5710 N N . ARG B 1 251 ? -9.445 5.289 25.125 1 90.56 251 ARG B N 1
ATOM 5711 C CA . ARG B 1 251 ? -9.984 6.645 25.172 1 90.56 251 ARG B CA 1
ATOM 5712 C C . ARG B 1 251 ? -8.875 7.68 25.047 1 90.56 251 ARG B C 1
ATOM 5714 O O . ARG B 1 251 ? -8.977 8.781 25.578 1 90.56 251 ARG B O 1
ATOM 5721 N N . GLY B 1 252 ? -7.844 7.242 24.516 1 93.12 252 GLY B N 1
ATOM 5722 C CA . GLY B 1 252 ? -6.762 8.164 24.203 1 93.12 252 GLY B CA 1
ATOM 5723 C C . GLY B 1 252 ? -6.816 8.688 22.781 1 93.12 252 GLY B C 1
ATOM 5724 O O . GLY B 1 252 ? -7.656 8.258 21.984 1 93.12 252 GLY B O 1
ATOM 5725 N N . ASN B 1 253 ? -5.914 9.688 22.547 1 94.5 253 ASN B N 1
ATOM 5726 C CA . ASN B 1 253 ? -5.789 10.219 21.188 1 94.5 253 ASN B CA 1
ATOM 5727 C C . ASN B 1 253 ? -4.914 9.336 20.312 1 94.5 253 ASN B C 1
ATOM 5729 O O . ASN B 1 253 ? -3.688 9.375 20.406 1 94.5 253 ASN B O 1
ATOM 5733 N N . GLY B 1 254 ? -5.562 8.625 19.406 1 95.06 254 GLY B N 1
ATOM 5734 C CA . GLY B 1 254 ? -4.844 7.691 18.562 1 95.06 254 GLY B CA 1
ATOM 5735 C C . GLY B 1 254 ? -3.863 8.375 17.625 1 95.06 254 GLY B C 1
ATOM 5736 O O . GLY B 1 254 ? -2.779 7.848 17.359 1 95.06 254 GLY B O 1
ATOM 5737 N N . TYR B 1 255 ? -4.215 9.547 17.125 1 95.19 255 TYR B N 1
ATOM 5738 C CA . TYR B 1 255 ? -3.357 10.266 16.188 1 95.19 255 TYR B CA 1
ATOM 5739 C C . TYR B 1 255 ? -2.086 10.75 16.875 1 95.19 255 TYR B C 1
ATOM 5741 O O . TYR B 1 255 ? -1.001 10.703 16.297 1 95.19 255 TYR B O 1
ATOM 5749 N N . LEU B 1 256 ? -2.254 11.195 18.062 1 94.81 256 LEU B N 1
ATOM 5750 C CA . LEU B 1 256 ? -1.086 11.602 18.828 1 94.81 256 LEU B CA 1
ATOM 5751 C C . LEU B 1 256 ? -0.161 10.414 19.078 1 94.81 256 LEU B C 1
ATOM 5753 O O . LEU B 1 256 ? 1.061 10.539 18.969 1 94.81 256 LEU B O 1
ATOM 5757 N N . ALA B 1 257 ? -0.737 9.336 19.406 1 97.25 257 ALA B N 1
ATOM 5758 C CA . ALA B 1 257 ? 0.032 8.125 19.703 1 97.25 257 ALA B CA 1
ATOM 5759 C C . ALA B 1 257 ? 0.833 7.684 18.484 1 97.25 257 ALA B C 1
ATOM 5761 O O . ALA B 1 257 ? 2.02 7.363 18.594 1 97.25 257 ALA B O 1
ATOM 5762 N N . VAL B 1 258 ? 0.207 7.664 17.375 1 96.88 258 VAL B N 1
ATOM 5763 C CA . VAL B 1 258 ? 0.878 7.203 16.156 1 96.88 258 VAL B CA 1
ATOM 5764 C C . VAL B 1 258 ? 2.01 8.164 15.797 1 96.88 258 VAL B C 1
ATOM 5766 O O . VAL B 1 258 ? 3.072 7.738 15.344 1 96.88 258 VAL B O 1
ATOM 5769 N N . TYR B 1 259 ? 1.816 9.453 15.977 1 94.44 259 TYR B N 1
ATOM 5770 C CA . TYR B 1 259 ? 2.854 10.43 15.68 1 94.44 259 TYR B CA 1
ATOM 5771 C C . TYR B 1 259 ? 4.066 10.227 16.578 1 94.44 259 TYR B C 1
ATOM 5773 O O . TYR B 1 259 ? 5.207 10.219 16.109 1 94.44 259 TYR B O 1
ATOM 5781 N N . ILE B 1 260 ? 3.809 10.086 17.812 1 96 260 ILE B N 1
ATOM 5782 C CA . ILE B 1 260 ? 4.883 9.891 18.781 1 96 260 ILE B CA 1
ATOM 5783 C C . ILE B 1 260 ? 5.617 8.586 18.469 1 96 260 ILE B C 1
ATOM 5785 O O . ILE B 1 260 ? 6.848 8.531 18.5 1 96 260 ILE B O 1
ATOM 5789 N N . ALA B 1 261 ? 4.859 7.566 18.234 1 97.38 261 ALA B N 1
ATOM 5790 C CA . ALA B 1 261 ? 5.469 6.289 17.859 1 97.38 261 ALA B CA 1
ATOM 5791 C C . ALA B 1 261 ? 6.344 6.43 16.625 1 97.38 261 ALA B C 1
ATOM 5793 O O . ALA B 1 261 ? 7.438 5.863 16.562 1 97.38 261 ALA B O 1
ATOM 5794 N N . GLY B 1 262 ? 5.816 7.129 15.656 1 96.19 262 GLY B N 1
ATOM 5795 C CA . GLY B 1 262 ? 6.598 7.398 14.461 1 96.19 262 GLY B CA 1
ATOM 5796 C C . GLY B 1 262 ? 7.891 8.141 14.75 1 96.19 262 GLY B C 1
ATOM 5797 O O . GLY B 1 262 ? 8.938 7.809 14.195 1 96.19 262 GLY B O 1
ATOM 5798 N N . MET B 1 263 ? 7.805 9.086 15.586 1 94.5 263 MET B N 1
ATOM 5799 C CA . MET B 1 263 ? 8.992 9.844 15.969 1 94.5 263 MET B CA 1
ATOM 5800 C C . MET B 1 263 ? 10.016 8.945 16.641 1 94.5 263 MET B C 1
ATOM 5802 O O . MET B 1 263 ? 11.219 9.07 16.406 1 94.5 263 MET B O 1
ATOM 5806 N N . MET B 1 264 ? 9.547 8.086 17.438 1 95.69 264 MET B N 1
ATOM 5807 C CA . MET B 1 264 ? 10.43 7.145 18.109 1 95.69 264 MET B CA 1
ATOM 5808 C C . MET B 1 264 ? 11.109 6.223 17.109 1 95.69 264 MET B C 1
ATOM 5810 O O . MET B 1 264 ? 12.328 6.043 17.156 1 95.69 264 MET B O 1
ATOM 5814 N N . VAL B 1 265 ? 10.383 5.695 16.266 1 95.38 265 VAL B N 1
ATOM 5815 C CA . VAL B 1 265 ? 10.898 4.754 15.273 1 95.38 265 VAL B CA 1
ATOM 5816 C C . VAL B 1 265 ? 11.875 5.469 14.336 1 95.38 265 VAL B C 1
ATOM 5818 O O . VAL B 1 265 ? 12.906 4.914 13.969 1 95.38 265 VAL B O 1
ATOM 5821 N N . GLY B 1 266 ? 11.531 6.66 13.992 1 93.25 266 GLY B N 1
ATOM 5822 C CA . GLY B 1 266 ? 12.352 7.43 13.07 1 93.25 266 GLY B CA 1
ATOM 5823 C C . GLY B 1 266 ? 13.68 7.855 13.672 1 93.25 266 GLY B C 1
ATOM 5824 O O . GLY B 1 266 ? 14.648 8.102 12.938 1 93.25 266 GLY B O 1
ATOM 5825 N N . ASN B 1 267 ? 13.797 7.891 14.945 1 92.5 267 ASN B N 1
ATOM 5826 C CA . ASN B 1 267 ? 15 8.414 15.586 1 92.5 267 ASN B CA 1
ATOM 5827 C C . ASN B 1 267 ? 15.781 7.316 16.297 1 92.5 267 ASN B C 1
ATOM 5829 O O . ASN B 1 267 ? 16.656 7.605 17.125 1 92.5 267 ASN B O 1
ATOM 5833 N N . HIS B 1 268 ? 15.469 6.082 16 1 91.75 268 HIS B N 1
ATOM 5834 C CA . HIS B 1 268 ? 16.203 4.93 16.516 1 91.75 268 HIS B CA 1
ATOM 5835 C C . HIS B 1 268 ? 16.688 4.039 15.375 1 91.75 268 HIS B C 1
ATOM 5837 O O . HIS B 1 268 ? 16.141 4.074 14.273 1 91.75 268 HIS B O 1
ATOM 5843 N N . LYS B 1 269 ? 17.75 3.354 15.664 1 88.69 269 LYS B N 1
ATOM 5844 C CA . LYS B 1 269 ? 18.281 2.398 14.688 1 88.69 269 LYS B CA 1
ATOM 5845 C C . LYS B 1 269 ? 17.344 1.194 14.555 1 88.69 269 LYS B C 1
ATOM 5847 O O . LYS B 1 269 ? 16.984 0.567 15.547 1 88.69 269 LYS B O 1
ATOM 5852 N N . ILE B 1 270 ? 16.875 0.993 13.344 1 90.38 270 ILE B N 1
ATOM 5853 C CA . ILE B 1 270 ? 16.016 -0.157 13.094 1 90.38 270 ILE B CA 1
ATOM 5854 C C . ILE B 1 270 ? 16.547 -0.957 11.914 1 90.38 270 ILE B C 1
ATOM 5856 O O . ILE B 1 270 ? 17.219 -0.407 11.039 1 90.38 270 ILE B O 1
ATOM 5860 N N . THR B 1 271 ? 16.25 -2.244 11.914 1 87.12 271 THR B N 1
ATOM 5861 C CA . THR B 1 271 ? 16.641 -3.135 10.828 1 87.12 271 THR B CA 1
ATOM 5862 C C . THR B 1 271 ? 15.906 -2.766 9.539 1 87.12 271 THR B C 1
ATOM 5864 O O . THR B 1 271 ? 14.711 -2.457 9.57 1 87.12 271 THR B O 1
ATOM 5867 N N . PHE B 1 272 ? 16.609 -2.695 8.383 1 86.38 272 PHE B N 1
ATOM 5868 C CA . PHE B 1 272 ? 16.078 -2.432 7.055 1 86.38 272 PHE B CA 1
ATOM 5869 C C . PHE B 1 272 ? 15.375 -1.08 7.012 1 86.38 272 PHE B C 1
ATOM 5871 O O . PHE B 1 272 ? 14.242 -0.981 6.543 1 86.38 272 PHE B O 1
ATOM 5878 N N . ARG B 1 273 ? 16 -0.126 7.531 1 86.81 273 ARG B N 1
ATOM 5879 C CA . ARG B 1 273 ? 15.453 1.222 7.648 1 86.81 273 ARG B CA 1
ATOM 5880 C C . ARG B 1 273 ? 15.125 1.802 6.277 1 86.81 273 ARG B C 1
ATOM 5882 O O . ARG B 1 273 ? 14.086 2.447 6.102 1 86.81 273 ARG B O 1
ATOM 5889 N N . LYS B 1 274 ? 15.992 1.574 5.332 1 83.62 274 LYS B N 1
ATOM 5890 C CA . LYS B 1 274 ? 15.805 2.152 4 1 83.62 274 LYS B CA 1
ATOM 5891 C C . LYS B 1 274 ? 14.57 1.58 3.318 1 83.62 274 LYS B C 1
ATOM 5893 O O . LYS B 1 274 ? 13.758 2.326 2.76 1 83.62 274 LYS B O 1
ATOM 5898 N N . GLU B 1 275 ? 14.438 0.276 3.387 1 86.38 275 GLU B N 1
ATOM 5899 C CA . GLU B 1 275 ? 13.289 -0.389 2.775 1 86.38 275 GLU B CA 1
ATOM 5900 C C . GLU B 1 275 ? 11.984 0.051 3.43 1 86.38 275 GLU B C 1
ATOM 5902 O O . GLU B 1 275 ? 10.992 0.294 2.742 1 86.38 275 GLU B O 1
ATOM 5907 N N . ILE B 1 276 ? 12.117 0.193 4.73 1 92.25 276 ILE B N 1
ATOM 5908 C CA . ILE B 1 276 ? 10.938 0.608 5.484 1 92.25 276 ILE B CA 1
ATOM 5909 C C . ILE B 1 276 ? 10.555 2.035 5.098 1 92.25 276 ILE B C 1
ATOM 5911 O O . ILE B 1 276 ? 9.391 2.314 4.812 1 92.25 276 ILE B O 1
ATOM 5915 N N . ALA B 1 277 ? 11.531 2.854 5.008 1 90.31 277 ALA B N 1
ATOM 5916 C CA . ALA B 1 277 ? 11.289 4.262 4.699 1 90.31 277 ALA B CA 1
ATOM 5917 C C . ALA B 1 277 ? 10.727 4.426 3.291 1 90.31 277 ALA B C 1
ATOM 5919 O O . ALA B 1 277 ? 9.773 5.184 3.082 1 90.31 277 ALA B O 1
ATOM 5920 N N . THR B 1 278 ? 11.32 3.707 2.391 1 88.44 278 THR B N 1
ATOM 5921 C CA . THR B 1 278 ? 10.875 3.787 1.005 1 88.44 278 THR B CA 1
ATOM 5922 C C . THR B 1 278 ? 9.422 3.328 0.879 1 88.44 278 THR B C 1
ATOM 5924 O O . THR B 1 278 ? 8.625 3.965 0.19 1 88.44 278 THR B O 1
ATOM 5927 N N . PHE B 1 279 ? 9.117 2.314 1.529 1 92.69 279 PHE B N 1
ATOM 5928 C CA . PHE B 1 279 ? 7.762 1.781 1.482 1 92.69 279 PHE B CA 1
ATOM 5929 C C . PHE B 1 279 ? 6.781 2.736 2.152 1 92.69 279 PHE B C 1
ATOM 5931 O O . PHE B 1 279 ? 5.711 3.018 1.609 1 92.69 279 PHE B O 1
ATOM 5938 N N . MET B 1 280 ? 7.086 3.217 3.271 1 93 280 MET B N 1
ATOM 5939 C CA . MET B 1 280 ? 6.215 4.125 4.012 1 93 280 MET B CA 1
ATOM 5940 C C . MET B 1 280 ? 5.996 5.418 3.238 1 93 280 MET B C 1
ATOM 5942 O O . MET B 1 280 ? 4.891 5.961 3.232 1 93 280 MET B O 1
ATOM 5946 N N . ASP B 1 281 ? 7.023 5.883 2.594 1 91 281 ASP B N 1
ATOM 5947 C CA . ASP B 1 281 ? 6.902 7.09 1.78 1 91 281 ASP B CA 1
ATOM 5948 C C . ASP B 1 281 ? 5.91 6.883 0.637 1 91 281 ASP B C 1
ATOM 5950 O O . ASP B 1 281 ? 5.055 7.734 0.388 1 91 281 ASP B O 1
ATOM 5954 N N . GLY B 1 282 ? 6.098 5.797 0.011 1 91.06 282 GLY B N 1
ATOM 5955 C CA . GLY B 1 282 ? 5.172 5.473 -1.062 1 91.06 282 GLY B CA 1
ATOM 5956 C C . GLY B 1 282 ? 3.734 5.344 -0.594 1 91.06 282 GLY B C 1
ATOM 5957 O O . GLY B 1 282 ? 2.82 5.871 -1.229 1 91.06 282 GLY B O 1
ATOM 5958 N N . LEU B 1 283 ? 3.543 4.699 0.486 1 93.94 283 LEU B N 1
ATOM 5959 C CA . LEU B 1 283 ? 2.207 4.5 1.038 1 93.94 283 LEU B CA 1
ATOM 5960 C C . LEU B 1 283 ? 1.589 5.828 1.459 1 93.94 283 LEU B C 1
ATOM 5962 O O . LEU B 1 283 ? 0.38 6.027 1.321 1 93.94 283 LEU B O 1
ATOM 5966 N N . THR B 1 284 ? 2.424 6.66 2.031 1 92.31 284 THR B N 1
ATOM 5967 C CA . THR B 1 284 ? 1.965 7.98 2.447 1 92.31 284 THR B CA 1
ATOM 5968 C C . THR B 1 284 ? 1.406 8.758 1.26 1 92.31 284 THR B C 1
ATOM 5970 O O . THR B 1 284 ? 0.304 9.305 1.332 1 92.31 284 THR B O 1
ATOM 5973 N N . TRP B 1 285 ? 2.082 8.781 0.197 1 89.19 285 TRP B N 1
ATOM 5974 C CA . TRP B 1 285 ? 1.639 9.508 -0.991 1 89.19 285 TRP B CA 1
ATOM 5975 C C . TRP B 1 285 ? 0.383 8.867 -1.577 1 89.19 285 TRP B C 1
ATOM 5977 O O . TRP B 1 285 ? -0.519 9.57 -2.039 1 89.19 285 TRP B O 1
ATOM 5987 N N . LEU B 1 286 ? 0.408 7.602 -1.54 1 92.94 286 LEU B N 1
ATOM 5988 C CA . LEU B 1 286 ? -0.763 6.898 -2.049 1 92.94 286 LEU B CA 1
ATOM 5989 C C . LEU B 1 286 ? -2.004 7.25 -1.237 1 92.94 286 LEU B C 1
ATOM 5991 O O . LEU B 1 286 ? -3.047 7.586 -1.804 1 92.94 286 LEU B O 1
ATOM 5995 N N . PHE B 1 287 ? -1.915 7.18 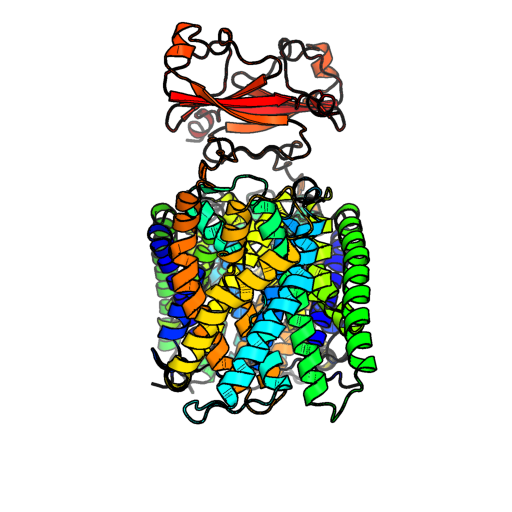0.055 1 93.12 287 PHE B N 1
ATOM 5996 C CA . PHE B 1 287 ? -3.049 7.48 0.921 1 93.12 287 PHE B CA 1
ATOM 5997 C C . PHE B 1 287 ? -3.449 8.945 0.804 1 93.12 287 PHE B C 1
ATOM 5999 O O . PHE B 1 287 ? -4.629 9.281 0.908 1 93.12 287 PHE B O 1
ATOM 6006 N N . GLN B 1 288 ? -2.486 9.781 0.604 1 89.06 288 GLN B N 1
ATO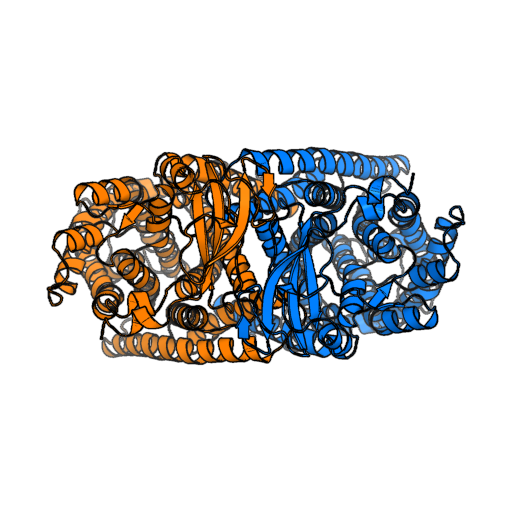M 6007 C CA . GLN B 1 288 ? -2.783 11.195 0.413 1 89.06 288 GLN B CA 1
ATOM 6008 C C . GLN B 1 288 ? -3.605 11.422 -0.853 1 89.06 288 GLN B C 1
ATOM 6010 O O . GLN B 1 288 ? -4.586 12.164 -0.839 1 89.06 288 GLN B O 1
ATOM 6015 N N . ILE B 1 289 ? -3.201 10.812 -1.883 1 91.06 289 ILE B N 1
ATOM 6016 C CA . ILE B 1 289 ? -3.914 10.953 -3.148 1 91.06 289 ILE B CA 1
ATOM 6017 C C . ILE B 1 289 ? -5.328 10.391 -3.01 1 91.06 289 ILE B C 1
ATOM 6019 O O . ILE B 1 289 ? -6.301 11.047 -3.389 1 91.06 289 ILE B O 1
ATOM 6023 N N . ILE B 1 290 ? -5.402 9.242 -2.41 1 91.94 290 ILE B N 1
ATOM 6024 C CA . ILE B 1 290 ? -6.695 8.594 -2.24 1 91.94 290 ILE B CA 1
ATOM 6025 C C . ILE B 1 290 ? -7.602 9.469 -1.375 1 91.94 290 ILE B C 1
ATOM 6027 O O . ILE B 1 290 ? -8.781 9.648 -1.687 1 91.94 290 ILE B O 1
ATOM 6031 N N . MET B 1 291 ? -7.047 9.961 -0.331 1 90.5 291 MET B N 1
ATOM 6032 C CA . MET B 1 291 ? -7.832 10.766 0.602 1 90.5 291 MET B CA 1
ATOM 6033 C C . MET B 1 291 ? -8.344 12.039 -0.071 1 90.5 291 MET B C 1
ATOM 6035 O O . MET B 1 291 ? -9.531 12.352 0.008 1 90.5 291 MET B O 1
ATOM 6039 N N . PHE B 1 292 ? -7.508 12.742 -0.774 1 90.25 292 PHE B N 1
ATOM 6040 C CA . PHE B 1 292 ? -7.902 13.992 -1.411 1 90.25 292 PHE B CA 1
ATOM 6041 C C . PHE B 1 292 ? -8.891 13.734 -2.541 1 90.25 292 PHE B C 1
ATOM 6043 O O . PHE B 1 292 ? -9.836 14.5 -2.729 1 90.25 292 PHE B O 1
ATOM 6050 N N . LEU B 1 293 ? -8.68 12.688 -3.271 1 90.75 293 LEU B N 1
ATOM 6051 C CA . LEU B 1 293 ? -9.617 12.328 -4.328 1 90.75 293 LEU B CA 1
ATOM 6052 C C . LEU B 1 293 ? -10.984 11.984 -3.75 1 90.75 293 LEU B C 1
ATOM 6054 O O . LEU B 1 293 ? -12.008 12.422 -4.273 1 90.75 293 LEU B O 1
ATOM 6058 N N . MET B 1 294 ? -10.945 11.227 -2.734 1 90.88 294 MET B N 1
ATOM 6059 C CA . MET B 1 294 ? -12.188 10.812 -2.09 1 90.88 294 MET B CA 1
ATOM 6060 C C . MET B 1 294 ? -12.945 12.023 -1.554 1 90.88 294 MET B C 1
ATOM 6062 O O . MET B 1 294 ? -14.164 12.117 -1.721 1 90.88 294 MET B O 1
ATOM 6066 N N . LEU B 1 295 ? -12.242 12.891 -0.944 1 90.44 295 LEU B N 1
ATOM 6067 C CA . LEU B 1 295 ? -12.883 14.086 -0.408 1 90.44 295 LEU B CA 1
ATOM 6068 C C . LEU B 1 295 ? -13.461 14.945 -1.53 1 90.44 295 LEU B C 1
ATOM 6070 O O . LEU B 1 295 ? -14.531 15.531 -1.375 1 90.44 295 LEU B O 1
ATOM 6074 N N . GLY B 1 296 ? -12.75 15.023 -2.607 1 89.38 296 GLY B N 1
ATOM 6075 C CA . GLY B 1 296 ? -13.281 15.727 -3.766 1 89.38 296 GLY B CA 1
ATOM 6076 C C . GLY B 1 296 ? -14.555 15.102 -4.312 1 89.38 296 GLY B C 1
ATOM 6077 O O . GLY B 1 296 ? -15.453 15.812 -4.766 1 89.38 296 GLY B O 1
ATOM 6078 N N . LEU B 1 297 ? -14.602 13.805 -4.254 1 89 297 LEU B N 1
ATOM 6079 C CA . LEU B 1 297 ? -15.781 13.094 -4.719 1 89 297 LEU B CA 1
ATOM 6080 C C . LEU B 1 297 ? -16.938 13.266 -3.748 1 89 297 LEU B C 1
ATOM 6082 O O . LEU B 1 297 ? -18.109 13.195 -4.145 1 89 297 LEU B O 1
ATOM 6086 N N . LEU B 1 298 ? -16.641 13.484 -2.521 1 86.75 298 LEU B N 1
ATOM 6087 C CA . LEU B 1 298 ? -17.641 13.531 -1.458 1 86.75 298 LEU B CA 1
ATOM 6088 C C . LEU B 1 298 ? -18.391 14.859 -1.479 1 86.75 298 LEU B C 1
ATOM 6090 O O . LEU B 1 298 ? -19.562 14.914 -1.13 1 86.75 298 LEU B O 1
ATOM 6094 N N . VAL B 1 299 ? -17.766 15.883 -1.939 1 87 299 VAL B N 1
ATOM 6095 C CA . VAL B 1 299 ? -18.328 17.219 -1.831 1 87 299 VAL B CA 1
ATOM 6096 C C . VAL B 1 299 ? -19.25 17.5 -3.025 1 87 299 VAL B C 1
ATOM 6098 O O . VAL B 1 299 ? -19.031 16.953 -4.113 1 87 299 VAL B O 1
ATOM 6101 N N . ASN B 1 300 ? -20.266 18.234 -2.701 1 85.69 300 ASN B N 1
ATOM 6102 C CA . ASN B 1 300 ? -21.125 18.797 -3.74 1 85.69 300 ASN B CA 1
ATOM 6103 C C . ASN B 1 300 ? -20.859 20.297 -3.943 1 85.69 300 ASN B C 1
ATOM 6105 O O . ASN B 1 300 ? -21.375 21.125 -3.197 1 85.69 300 ASN B O 1
ATOM 6109 N N . PRO B 1 301 ? -20.203 20.578 -5 1 85.75 301 PRO B N 1
ATOM 6110 C CA . PRO B 1 301 ? -19.766 21.969 -5.195 1 85.75 301 PRO B CA 1
ATOM 6111 C C . PRO B 1 301 ? -20.938 22.953 -5.203 1 85.75 301 PRO B C 1
ATOM 6113 O O . PRO B 1 301 ? -20.797 24.094 -4.734 1 85.75 301 PRO B O 1
ATOM 6116 N N . HIS B 1 302 ? -22.031 22.547 -5.613 1 86.5 302 HIS B N 1
ATOM 6117 C CA . HIS B 1 302 ? -23.188 23.438 -5.684 1 86.5 302 HIS B CA 1
ATOM 6118 C C . HIS B 1 302 ? -23.656 23.844 -4.289 1 86.5 302 HIS B C 1
ATOM 6120 O O . HIS B 1 302 ? -24.125 24.969 -4.09 1 86.5 302 HIS B O 1
ATOM 6126 N N . GLU B 1 303 ? -23.5 23.031 -3.371 1 84.94 303 GLU B N 1
ATOM 6127 C CA . GLU B 1 303 ? -23.906 23.312 -1.999 1 84.94 303 GLU B CA 1
ATOM 6128 C C . GLU B 1 303 ? -22.922 24.266 -1.322 1 84.94 303 GLU B C 1
ATOM 6130 O O . GLU B 1 303 ? -23.281 24.969 -0.373 1 84.94 303 GLU B O 1
ATOM 6135 N N . MET B 1 304 ? -21.781 24.297 -1.801 1 87.44 304 MET B N 1
ATOM 6136 C CA . MET B 1 304 ? -20.734 25.125 -1.216 1 87.44 304 MET B CA 1
ATOM 6137 C C . MET B 1 304 ? -20.938 26.594 -1.596 1 87.44 304 MET B C 1
ATOM 6139 O O . MET B 1 304 ? -20.516 27.5 -0.875 1 87.44 304 MET B O 1
ATOM 6143 N N . ILE B 1 305 ? -21.625 26.766 -2.656 1 86.94 305 ILE B N 1
ATOM 6144 C CA . ILE B 1 305 ? -21.828 28.125 -3.15 1 86.94 305 ILE B CA 1
ATOM 6145 C C . ILE B 1 305 ? -22.766 28.875 -2.201 1 86.94 305 ILE B C 1
ATOM 6147 O O . ILE B 1 305 ? -22.594 30.094 -2 1 86.94 305 ILE B O 1
ATOM 6151 N N . GLU B 1 306 ? -23.672 28.141 -1.586 1 86.69 306 GLU B N 1
ATOM 6152 C CA . GLU B 1 306 ? -24.625 28.766 -0.678 1 86.69 306 GLU B CA 1
ATOM 6153 C C . GLU B 1 306 ? -23.922 29.344 0.546 1 86.69 306 GLU B C 1
ATOM 6155 O O . GLU B 1 306 ? -24.375 30.344 1.107 1 86.69 306 GLU B O 1
ATOM 6160 N N . VAL B 1 307 ? -22.828 28.797 0.9 1 90.19 307 VAL B N 1
ATOM 6161 C CA . VAL B 1 307 ? -22.156 29.25 2.115 1 90.19 307 VAL B CA 1
ATOM 6162 C C . VAL B 1 307 ? -20.828 29.938 1.756 1 90.19 307 VAL B C 1
ATOM 6164 O O . VAL B 1 307 ? -20.031 30.234 2.635 1 90.19 307 VAL B O 1
ATOM 6167 N N . ALA B 1 308 ? -20.578 30.266 0.546 1 92.69 308 ALA B N 1
ATOM 6168 C CA . ALA B 1 308 ? -19.297 30.719 0.026 1 92.69 308 ALA B CA 1
ATOM 6169 C C . ALA B 1 308 ? -18.875 32.031 0.677 1 92.69 308 ALA B C 1
ATOM 6171 O O . ALA B 1 308 ? -17.719 32.219 1.066 1 92.69 308 ALA B O 1
ATOM 6172 N N . VAL B 1 309 ? -19.828 32.906 0.808 1 93.25 309 VAL B N 1
ATOM 6173 C CA . VAL B 1 309 ? -19.516 34.219 1.32 1 93.25 309 VAL B CA 1
ATOM 6174 C C . VAL B 1 309 ? -19.094 34.125 2.787 1 93.25 309 VAL B C 1
ATOM 6176 O O . VAL B 1 309 ? -18.078 34.688 3.184 1 93.25 309 VAL B O 1
ATOM 6179 N N . VAL B 1 310 ? -19.906 33.469 3.529 1 93.62 310 VAL B N 1
ATOM 6180 C CA . VAL B 1 310 ? -19.625 33.312 4.953 1 93.62 310 VAL B CA 1
ATOM 6181 C C . VAL B 1 310 ? -18.312 32.531 5.141 1 93.62 310 VAL B C 1
ATOM 6183 O O . VAL B 1 310 ? -17.5 32.906 5.984 1 93.62 310 VAL B O 1
ATOM 6186 N N . ALA B 1 311 ? -18.141 31.5 4.375 1 95.25 311 ALA B N 1
ATOM 6187 C CA . ALA B 1 311 ? -16.938 30.688 4.453 1 95.25 311 ALA B CA 1
ATOM 6188 C C . ALA B 1 311 ? -15.695 31.5 4.094 1 95.25 311 ALA B C 1
ATOM 6190 O O . ALA B 1 311 ? -14.633 31.344 4.703 1 95.25 311 ALA B O 1
ATOM 6191 N N . LEU B 1 312 ? -15.828 32.344 3.139 1 95.75 312 LEU B N 1
ATOM 6192 C CA . LEU B 1 312 ? -14.727 33.188 2.732 1 95.75 312 LEU B CA 1
ATOM 6193 C C . LEU B 1 312 ? -14.336 34.156 3.855 1 95.75 312 LEU B C 1
ATOM 6195 O O . LEU B 1 312 ? -13.148 34.344 4.117 1 95.75 312 LEU B O 1
ATOM 6199 N N . LEU B 1 313 ? -15.328 34.688 4.457 1 96 313 LEU B N 1
ATOM 6200 C CA . LEU B 1 313 ? -15.07 35.625 5.559 1 96 313 LEU B CA 1
ATOM 6201 C C . LEU B 1 313 ? -14.367 34.906 6.707 1 96 313 LEU B C 1
ATOM 6203 O O . LEU B 1 313 ? -13.43 35.438 7.293 1 96 313 LEU B O 1
ATOM 6207 N N . ILE B 1 314 ? -14.852 33.75 7.02 1 96.19 314 ILE B N 1
ATOM 6208 C CA . ILE B 1 314 ? -14.242 32.969 8.086 1 96.19 314 ILE B CA 1
ATOM 6209 C C . ILE B 1 314 ? -12.805 32.625 7.707 1 96.19 314 ILE B C 1
ATOM 6211 O O . ILE B 1 314 ? -11.898 32.719 8.539 1 96.19 314 ILE B O 1
ATOM 6215 N N . GLY B 1 315 ? -12.633 32.188 6.469 1 95.62 315 GLY B N 1
ATOM 6216 C CA . GLY B 1 315 ? -11.305 31.828 5.992 1 95.62 315 GLY B CA 1
ATOM 6217 C C . GLY B 1 315 ? -10.328 33 6.051 1 95.62 315 GLY B C 1
ATOM 6218 O O . GLY B 1 315 ? -9.195 32.844 6.512 1 95.62 315 GLY B O 1
ATOM 6219 N N . VAL B 1 316 ? -10.789 34.094 5.613 1 95.62 316 VAL B N 1
ATOM 6220 C CA . VAL B 1 316 ? -9.945 35.281 5.625 1 95.62 316 VAL B CA 1
ATOM 6221 C C . VAL B 1 316 ? -9.602 35.688 7.062 1 95.62 316 VAL B C 1
ATOM 6223 O O . VAL B 1 316 ? -8.453 36.031 7.363 1 95.62 316 VAL B O 1
ATOM 6226 N N . PHE B 1 317 ? -10.586 35.656 7.883 1 96.31 317 PHE B N 1
ATOM 6227 C CA . PHE B 1 317 ? -10.352 35.938 9.289 1 96.31 317 PHE B CA 1
ATOM 6228 C C . PHE B 1 317 ? -9.312 35 9.875 1 96.31 317 PHE B C 1
ATOM 6230 O O . PHE B 1 317 ? -8.414 35.406 10.609 1 96.31 317 PHE B O 1
ATOM 6237 N N . MET B 1 318 ? -9.469 33.781 9.602 1 95.19 318 MET B N 1
ATOM 6238 C CA . MET B 1 318 ? -8.562 32.75 10.141 1 95.19 318 MET B CA 1
ATOM 6239 C C . MET B 1 318 ? -7.137 33 9.648 1 95.19 318 MET B C 1
ATOM 6241 O O . MET B 1 318 ? -6.184 32.844 10.422 1 95.19 318 MET B O 1
ATOM 6245 N N . ILE B 1 319 ? -6.945 33.375 8.414 1 93.56 319 ILE B N 1
ATOM 6246 C CA . ILE B 1 319 ? -5.637 33.5 7.781 1 93.56 319 ILE B CA 1
ATOM 6247 C C . ILE B 1 319 ? -4.977 34.812 8.25 1 93.56 319 ILE B C 1
ATOM 6249 O O . ILE B 1 319 ? -3.777 34.812 8.547 1 93.56 319 ILE B O 1
ATOM 6253 N N . VAL B 1 320 ? -5.781 35.844 8.422 1 94.5 320 VAL B N 1
ATOM 6254 C CA . VAL B 1 320 ? -5.199 37.188 8.609 1 94.5 320 VAL B CA 1
ATOM 6255 C C . VAL B 1 320 ? -5.227 37.562 10.094 1 94.5 320 VAL B C 1
ATOM 6257 O O . VAL B 1 320 ? -4.363 38.281 10.57 1 94.5 320 VAL B O 1
ATOM 6260 N N . ILE B 1 321 ? -6.176 37 10.812 1 96.06 321 ILE B N 1
ATOM 6261 C CA . ILE B 1 321 ? -6.324 37.438 12.195 1 96.06 321 ILE B CA 1
ATOM 6262 C C . ILE B 1 321 ? -6.191 36.25 13.141 1 96.06 321 ILE B C 1
ATOM 6264 O O . ILE B 1 321 ? -5.309 36.25 14 1 96.06 321 ILE B O 1
ATOM 6268 N N . GLY B 1 322 ? -7.035 35.312 12.953 1 95.12 322 GLY B N 1
ATOM 6269 C CA . GLY B 1 322 ? -7.086 34.188 13.875 1 95.12 322 GLY B CA 1
ATOM 6270 C C . GLY B 1 322 ? -5.73 33.562 14.109 1 95.12 322 GLY B C 1
ATOM 6271 O O . GLY B 1 322 ? -5.242 33.5 15.242 1 95.12 322 GLY B O 1
ATOM 6272 N N . ARG B 1 323 ? -5.07 33.062 13.047 1 94.44 323 ARG B N 1
ATOM 6273 C CA . ARG B 1 323 ? -3.801 32.375 13.156 1 94.44 323 ARG B CA 1
ATOM 6274 C C . ARG B 1 323 ? -2.68 33.312 13.578 1 94.44 323 ARG B C 1
ATOM 6276 O O . ARG B 1 323 ? -1.93 33.031 14.508 1 94.44 323 ARG B O 1
ATOM 6283 N N . PRO B 1 324 ? -2.549 34.5 12.992 1 95.31 324 PRO B N 1
ATOM 6284 C CA . PRO B 1 324 ? -1.479 35.406 13.414 1 95.31 324 PRO B CA 1
ATOM 6285 C C . PRO B 1 324 ? -1.589 35.812 14.883 1 95.31 324 PRO B C 1
ATOM 6287 O O . PRO B 1 324 ? -0.579 35.844 15.594 1 95.31 324 PRO B O 1
ATOM 6290 N N . LEU B 1 325 ? -2.768 36.031 15.297 1 96.69 325 LEU B N 1
ATOM 6291 C CA . LEU B 1 325 ? -2.953 36.375 16.703 1 96.69 325 LEU B CA 1
ATOM 6292 C C . LEU B 1 325 ? -2.525 35.25 17.609 1 96.69 325 LEU B C 1
ATOM 6294 O O . LEU B 1 325 ? -1.865 35.469 18.625 1 96.69 325 LEU B O 1
ATOM 6298 N N . SER B 1 326 ? -2.936 34.094 17.266 1 96.31 326 SER B N 1
ATOM 6299 C CA . SER B 1 326 ? -2.572 32.906 18.047 1 96.31 326 SER B CA 1
ATOM 6300 C C . SER B 1 326 ? -1.063 32.688 18.047 1 96.31 326 SER B C 1
ATOM 6302 O O . SER B 1 326 ? -0.474 32.406 19.094 1 96.31 326 SER B O 1
ATOM 6304 N N . VAL B 1 327 ? -0.399 32.812 16.922 1 95.88 327 VAL B N 1
ATOM 6305 C CA . VAL B 1 327 ? 1.034 32.562 16.781 1 95.88 327 VAL B CA 1
ATOM 6306 C C . VAL B 1 327 ? 1.81 33.625 17.578 1 95.88 327 VAL B C 1
ATOM 6308 O O . VAL B 1 327 ? 2.734 33.281 18.312 1 95.88 327 VAL B O 1
ATOM 6311 N N . PHE B 1 328 ? 1.405 34.875 17.5 1 96.31 328 PHE B N 1
ATOM 6312 C CA . PHE B 1 328 ? 2.111 35.938 18.188 1 96.31 328 PHE B CA 1
ATOM 6313 C C . PHE B 1 328 ? 1.96 35.812 19.688 1 96.31 328 PHE B C 1
ATOM 6315 O O . PHE B 1 328 ? 2.916 36.031 20.438 1 96.31 328 PHE B O 1
ATOM 6322 N N . LEU B 1 329 ? 0.826 35.438 20.109 1 96.44 329 LEU B N 1
ATOM 6323 C CA . LEU B 1 329 ? 0.593 35.281 21.547 1 96.44 329 LEU B CA 1
ATOM 6324 C C . LEU B 1 329 ? 1.374 34.094 22.094 1 96.44 329 LEU B C 1
ATOM 6326 O O . LEU B 1 329 ? 1.918 34.156 23.188 1 96.44 329 LEU B O 1
ATOM 6330 N N . CYS B 1 330 ? 1.4 33.031 21.359 1 95.56 330 CYS B N 1
ATOM 6331 C CA . CYS B 1 330 ? 2.076 31.797 21.797 1 95.56 330 CYS B CA 1
ATOM 6332 C C . CYS B 1 330 ? 3.588 31.984 21.797 1 95.56 330 CYS B C 1
ATOM 6334 O O . CYS B 1 330 ? 4.289 31.406 22.625 1 95.56 330 CYS B O 1
ATOM 6336 N N . LEU B 1 331 ? 4.109 32.812 20.859 1 94.56 331 LEU B N 1
ATOM 6337 C CA . LEU B 1 331 ? 5.555 32.938 20.719 1 94.56 331 LEU B CA 1
ATOM 6338 C C . LEU B 1 331 ? 6.082 34.125 21.484 1 94.56 331 LEU B C 1
ATOM 6340 O O . LEU B 1 331 ? 7.281 34.406 21.469 1 94.56 331 LEU B O 1
ATOM 6344 N N . LEU B 1 332 ? 5.273 34.781 22.266 1 93.31 332 LEU B N 1
ATOM 6345 C CA . LEU B 1 332 ? 5.652 35.969 23.031 1 93.31 332 LEU B CA 1
ATOM 6346 C C . LEU B 1 332 ? 6.77 35.656 24.016 1 93.31 332 LEU B C 1
ATOM 6348 O O . LEU B 1 332 ? 7.719 36.438 24.172 1 93.31 332 LEU B O 1
ATOM 6352 N N . PRO B 1 333 ? 6.715 34.531 24.688 1 92.56 333 PRO B N 1
ATOM 6353 C CA . PRO B 1 333 ? 7.758 34.219 25.672 1 92.56 333 PRO B CA 1
ATOM 6354 C C . PRO B 1 333 ? 9.086 33.844 25.016 1 92.56 333 PRO B C 1
ATOM 6356 O O . PRO B 1 333 ? 10.125 33.812 25.688 1 92.56 333 PRO B O 1
ATOM 6359 N N . PHE B 1 334 ? 9.047 33.562 23.766 1 93.06 334 PHE B N 1
ATOM 6360 C CA . PHE B 1 334 ? 10.242 33.125 23.062 1 93.06 334 PHE B CA 1
ATOM 6361 C C . PHE B 1 334 ? 10.852 34.281 22.281 1 93.06 334 PHE B C 1
ATOM 6363 O O . PHE B 1 334 ? 10.633 34.406 21.078 1 93.06 334 PHE B O 1
ATOM 6370 N N . ARG B 1 335 ? 11.797 34.938 22.812 1 88.62 335 ARG B N 1
ATOM 6371 C CA . ARG B 1 335 ? 12.344 36.156 22.266 1 88.62 335 ARG B CA 1
ATOM 6372 C C . ARG B 1 335 ? 13.383 35.875 21.188 1 88.62 335 ARG B C 1
ATOM 6374 O O . ARG B 1 335 ? 13.719 36.75 20.391 1 88.62 335 ARG B O 1
ATOM 6381 N N . LYS B 1 336 ? 13.812 34.656 21.078 1 88.31 336 LYS B N 1
ATOM 6382 C CA . LYS B 1 336 ? 14.859 34.344 20.125 1 88.31 336 LYS B CA 1
ATOM 6383 C C . LYS B 1 336 ? 14.289 34.219 18.703 1 88.31 336 LYS B C 1
ATOM 6385 O O . LYS B 1 336 ? 15.039 34.281 17.734 1 88.31 336 LYS B O 1
ATOM 6390 N N . ILE B 1 337 ? 12.992 34.188 18.656 1 91.38 337 ILE B N 1
ATOM 6391 C CA . ILE B 1 337 ? 12.367 34.062 17.344 1 91.38 337 ILE B CA 1
ATOM 6392 C C . ILE B 1 337 ? 12.102 35.438 16.766 1 91.38 337 ILE B C 1
ATOM 6394 O O . ILE B 1 337 ? 11.422 36.281 17.375 1 91.38 337 ILE B O 1
ATOM 6398 N N . THR B 1 338 ? 12.562 35.688 15.594 1 90.38 338 THR B N 1
ATOM 6399 C CA . THR B 1 338 ? 12.5 37 14.961 1 90.38 338 THR B CA 1
ATOM 6400 C C . THR B 1 338 ? 11.07 37.312 14.539 1 90.38 338 THR B C 1
ATOM 6402 O O . THR B 1 338 ? 10.234 36.438 14.414 1 90.38 338 THR B O 1
ATOM 6405 N N . LEU B 1 339 ? 10.844 38.562 14.273 1 92.62 339 LEU B N 1
ATOM 6406 C CA . LEU B 1 339 ? 9.531 39 13.828 1 92.62 339 LEU B CA 1
ATOM 6407 C C . LEU B 1 339 ? 9.211 38.469 12.438 1 92.62 339 LEU B C 1
ATOM 6409 O O . LEU B 1 339 ? 8.055 38.125 12.156 1 92.62 339 LEU B O 1
ATOM 6413 N N . LYS B 1 340 ? 10.18 38.344 11.625 1 92.69 340 LYS B N 1
ATOM 6414 C CA . LYS B 1 340 ? 9.984 37.812 10.281 1 92.69 340 LYS B CA 1
ATOM 6415 C C . LYS B 1 340 ? 9.594 36.344 10.328 1 92.69 340 LYS B C 1
ATOM 6417 O O . LYS B 1 340 ? 8.734 35.906 9.562 1 92.69 340 LYS B O 1
ATOM 6422 N N . SER B 1 341 ? 10.242 35.719 11.234 1 92.12 341 SER B N 1
ATOM 6423 C CA . SER B 1 341 ? 9.922 34.312 11.406 1 92.12 341 SER B CA 1
ATOM 6424 C C . SER B 1 341 ? 8.5 34.125 11.922 1 92.12 341 SER B C 1
ATOM 6426 O O . SER B 1 341 ? 7.785 33.219 11.477 1 92.12 341 SER B O 1
ATOM 6428 N N . ARG B 1 342 ? 8.078 35 12.82 1 94 342 ARG B N 1
ATOM 6429 C CA . ARG B 1 342 ? 6.727 34.938 13.367 1 94 342 ARG B CA 1
ATOM 6430 C C . ARG B 1 342 ? 5.684 35.219 12.297 1 94 342 ARG B C 1
ATOM 6432 O O . ARG B 1 342 ? 4.641 34.562 12.25 1 94 342 ARG B O 1
ATOM 6439 N N . LEU B 1 343 ? 5.953 36.125 11.477 1 93.62 343 LEU B N 1
ATOM 6440 C CA . LEU B 1 343 ? 5.051 36.469 10.383 1 93.62 343 LEU B CA 1
ATOM 6441 C C . LEU B 1 343 ? 4.93 35.312 9.391 1 93.62 343 LEU B C 1
ATOM 6443 O O . LEU B 1 343 ? 3.842 35.031 8.883 1 93.62 343 LEU B O 1
ATOM 6447 N N . PHE B 1 344 ? 6.035 34.688 9.18 1 92.94 344 PHE B N 1
ATOM 6448 C CA . PHE B 1 344 ? 6.035 33.562 8.25 1 92.94 344 PHE B CA 1
ATOM 6449 C C . PHE B 1 344 ? 5.242 32.406 8.812 1 92.94 344 PHE B C 1
ATOM 6451 O O . PHE B 1 344 ? 4.434 31.781 8.109 1 92.94 344 PHE B O 1
ATOM 6458 N N . VAL B 1 345 ? 5.461 32.125 10.055 1 92.25 345 VAL B N 1
ATOM 6459 C CA . VAL B 1 345 ? 4.75 31.047 10.711 1 92.25 345 VAL B CA 1
ATOM 6460 C C . VAL B 1 345 ? 3.252 31.328 10.711 1 92.25 345 VAL B C 1
ATOM 6462 O O . VAL B 1 345 ? 2.439 30.422 10.562 1 92.25 345 VAL B O 1
ATOM 6465 N N . SER B 1 346 ? 2.92 32.562 10.875 1 92.75 346 SER B N 1
ATOM 6466 C CA . SER B 1 346 ? 1.521 32.969 10.859 1 92.75 346 SER B CA 1
ATOM 6467 C C . SER B 1 346 ? 0.9 32.781 9.477 1 92.75 346 SER B C 1
ATOM 6469 O O . SER B 1 346 ? -0.271 32.406 9.367 1 92.75 346 SER B O 1
ATOM 6471 N N . TRP B 1 347 ? 1.679 32.906 8.469 1 90.75 347 TRP B N 1
ATOM 6472 C CA . TRP B 1 347 ? 1.183 32.812 7.098 1 90.75 347 TRP B CA 1
ATOM 6473 C C . TRP B 1 347 ? 1.101 31.359 6.645 1 90.75 347 TRP B C 1
ATOM 6475 O O . TRP B 1 347 ? 0.23 31 5.852 1 90.75 347 TRP B O 1
ATOM 6485 N N . VAL B 1 348 ? 2.049 30.547 7.211 1 85.38 348 VAL B N 1
ATOM 6486 C CA . VAL B 1 348 ? 2.172 29.156 6.781 1 85.38 348 VAL B CA 1
ATOM 6487 C C . VAL B 1 348 ? 1.137 28.297 7.5 1 85.38 348 VAL B C 1
ATOM 6489 O O . VAL B 1 348 ? 1.421 27.156 7.883 1 85.38 348 VAL B O 1
ATOM 6492 N N . GLY B 1 349 ? -0.075 28.75 7.617 1 84.38 349 GLY B N 1
ATOM 6493 C CA . GLY B 1 349 ? -1.161 27.984 8.219 1 84.38 349 GLY B CA 1
ATOM 6494 C C . GLY B 1 349 ? -2.082 27.359 7.195 1 84.38 349 GLY B C 1
ATOM 6495 O O . GLY B 1 349 ? -3.303 27.5 7.277 1 84.38 349 GLY B O 1
ATOM 6496 N N . LEU B 1 350 ? -1.445 26.656 6.27 1 86.06 350 LEU B N 1
ATOM 6497 C CA . LEU B 1 350 ? -2.227 26 5.223 1 86.06 350 LEU B CA 1
ATOM 6498 C C . LEU B 1 350 ? -3.049 24.859 5.789 1 86.06 350 LEU B C 1
ATOM 6500 O O . LEU B 1 350 ? -2.559 24.094 6.621 1 86.06 350 LEU B O 1
ATOM 6504 N N . ARG B 1 351 ? -4.266 24.906 5.355 1 87.62 351 ARG B N 1
ATOM 6505 C CA . ARG B 1 351 ? -5.156 23.828 5.75 1 87.62 351 ARG B CA 1
ATOM 6506 C C . ARG B 1 351 ? -5.234 22.75 4.664 1 87.62 351 ARG B C 1
ATOM 6508 O O . ARG B 1 351 ? -5.441 23.062 3.49 1 87.62 351 ARG B O 1
ATOM 6515 N N . GLY B 1 352 ? -5.059 21.562 5.047 1 84.69 352 GLY B N 1
ATOM 6516 C CA . GLY B 1 352 ? -5.074 20.469 4.078 1 84.69 352 GLY B CA 1
ATOM 6517 C C . GLY B 1 352 ? -6.324 19.609 4.164 1 84.69 352 GLY B C 1
ATOM 6518 O O . GLY B 1 352 ? -7.438 20.141 4.227 1 84.69 352 GLY B O 1
ATOM 6519 N N . ALA B 1 353 ? -6.105 18.281 4.09 1 85.31 353 ALA B N 1
ATOM 6520 C CA . ALA B 1 353 ? -7.211 17.328 4.043 1 85.31 353 ALA B CA 1
ATOM 6521 C C . ALA B 1 353 ? -7.754 17.047 5.441 1 85.31 353 ALA B C 1
ATOM 6523 O O . ALA B 1 353 ? -8.914 16.656 5.598 1 85.31 353 ALA B O 1
ATOM 6524 N N . VAL B 1 354 ? -6.98 17.328 6.418 1 90.44 354 VAL B N 1
ATOM 6525 C CA . VAL B 1 354 ? -7.281 16.891 7.777 1 90.44 354 VAL B CA 1
ATOM 6526 C C . VAL B 1 354 ? -8.539 17.594 8.281 1 90.44 354 VAL B C 1
ATOM 6528 O O . VAL B 1 354 ? -9.438 16.953 8.828 1 90.44 354 VAL B O 1
ATOM 6531 N N . PRO B 1 355 ? -8.648 18.875 8.039 1 93.69 355 PRO B N 1
ATOM 6532 C CA . PRO B 1 355 ? -9.867 19.547 8.477 1 93.69 355 PRO B CA 1
ATOM 6533 C C . PRO B 1 355 ? -11.133 18.953 7.852 1 93.69 355 PRO B C 1
ATOM 6535 O O . PRO B 1 355 ? -12.164 18.859 8.523 1 93.69 355 PRO B O 1
ATOM 6538 N N . ILE B 1 356 ? -11.031 18.594 6.613 1 93.06 356 ILE B N 1
ATOM 6539 C CA . ILE B 1 356 ? -12.195 18.016 5.93 1 93.06 356 ILE B CA 1
ATOM 6540 C C . ILE B 1 356 ? -12.562 16.688 6.562 1 93.06 356 ILE B C 1
ATOM 6542 O O . ILE B 1 356 ? -13.742 16.391 6.777 1 93.06 356 ILE B O 1
ATOM 6546 N N . ILE B 1 357 ? -11.602 15.922 6.852 1 91.75 357 ILE B N 1
ATOM 6547 C CA . ILE B 1 357 ? -11.836 14.633 7.492 1 91.75 357 ILE B CA 1
ATOM 6548 C C . ILE B 1 357 ? -12.469 14.844 8.867 1 91.75 357 ILE B C 1
ATOM 6550 O O . ILE B 1 357 ? -13.398 14.133 9.242 1 91.75 357 ILE B O 1
ATOM 6554 N N . PHE B 1 358 ? -12.008 15.82 9.57 1 94.44 358 PHE B N 1
ATOM 6555 C CA . PHE B 1 358 ? -12.562 16.094 10.891 1 94.44 358 PHE B CA 1
ATOM 6556 C C . PHE B 1 358 ? -14 16.594 10.789 1 94.44 358 PHE B C 1
ATOM 6558 O O . PHE B 1 358 ? -14.82 16.312 11.664 1 94.44 358 PHE B O 1
ATOM 6565 N N . ALA B 1 359 ? -14.273 17.25 9.68 1 94.81 359 ALA B N 1
ATOM 6566 C CA . ALA B 1 359 ? -15.633 17.75 9.469 1 94.81 359 ALA B CA 1
ATOM 6567 C C . ALA B 1 359 ? -16.609 16.609 9.203 1 94.81 359 ALA B C 1
ATOM 6569 O O . ALA B 1 359 ? -17.828 16.797 9.312 1 94.81 359 ALA B O 1
ATOM 6570 N N . THR B 1 360 ? -16.109 15.438 8.852 1 92.25 360 THR B N 1
ATOM 6571 C CA . THR B 1 360 ? -16.984 14.289 8.641 1 92.25 360 THR B CA 1
ATOM 6572 C C . THR B 1 360 ? -17.453 13.703 9.969 1 92.25 360 THR B C 1
ATOM 6574 O O . THR B 1 360 ? -18.484 13.031 10.023 1 92.25 360 THR B O 1
ATOM 6577 N N . TYR B 1 361 ? -16.734 13.992 11.031 1 92.56 361 TYR B N 1
ATOM 6578 C CA . TYR B 1 361 ? -17.062 13.406 12.32 1 92.56 361 TYR B CA 1
ATOM 6579 C C . TYR B 1 361 ? -18.406 13.93 12.828 1 92.56 361 TYR B C 1
ATOM 6581 O O . TYR B 1 361 ? -19.266 13.148 13.234 1 92.56 361 TYR B O 1
ATOM 6589 N N . PRO B 1 362 ? -18.594 15.227 12.742 1 94.5 362 PRO B N 1
ATOM 6590 C CA . PRO B 1 362 ? -19.922 15.719 13.148 1 94.5 362 PRO B CA 1
ATOM 6591 C C . PRO B 1 362 ? -21.047 15.188 12.258 1 94.5 362 PRO B C 1
ATOM 6593 O O . PRO B 1 362 ? -22.156 14.977 12.734 1 94.5 362 PRO B O 1
ATOM 6596 N N . VAL B 1 363 ? -20.781 15.008 11.008 1 93 363 VAL B N 1
ATOM 6597 C CA . VAL B 1 363 ? -21.781 14.492 10.086 1 93 363 VAL B CA 1
ATOM 6598 C C . VAL B 1 363 ? -22.172 13.07 10.477 1 93 363 VAL B C 1
ATOM 6600 O O . VAL B 1 363 ? -23.359 12.75 10.578 1 93 363 VAL B O 1
ATOM 6603 N N . VAL B 1 364 ? -21.203 12.273 10.719 1 90.81 364 VAL B N 1
ATOM 6604 C CA . VAL B 1 364 ? -21.438 10.875 11.078 1 90.81 364 VAL B CA 1
ATOM 6605 C C . VAL B 1 364 ? -22.109 10.797 12.453 1 90.81 364 VAL B C 1
ATOM 6607 O O . VAL B 1 364 ? -22.938 9.93 12.688 1 90.81 364 VAL B O 1
ATOM 6610 N N . ALA B 1 365 ? -21.781 11.766 13.305 1 91.12 365 ALA B N 1
ATOM 6611 C CA . ALA B 1 365 ? -22.375 11.82 14.641 1 91.12 365 ALA B CA 1
ATOM 6612 C C . ALA B 1 365 ? -23.766 12.445 14.602 1 91.12 365 ALA B C 1
ATOM 6614 O O . ALA B 1 365 ? -24.438 12.531 15.633 1 91.12 365 ALA B O 1
ATOM 6615 N N . ASN B 1 366 ? -24.203 12.914 13.484 1 92.81 366 ASN B N 1
ATOM 6616 C CA . ASN B 1 366 ? -25.516 13.508 13.258 1 92.81 366 ASN B CA 1
ATOM 6617 C C . ASN B 1 366 ? -25.719 14.766 14.094 1 92.81 366 ASN B C 1
ATOM 6619 O O . ASN B 1 366 ? -26.781 14.953 14.703 1 92.81 366 ASN B O 1
ATOM 6623 N N . VAL B 1 367 ? -24.688 15.555 14.172 1 92.31 367 VAL B N 1
ATOM 6624 C CA . VAL B 1 367 ? -24.812 16.859 14.828 1 92.31 367 VAL B CA 1
ATOM 6625 C C . VAL B 1 367 ? -25.625 17.797 13.961 1 92.31 367 VAL B C 1
ATOM 6627 O O . VAL B 1 367 ? -25.5 17.812 12.734 1 92.31 367 VAL B O 1
ATOM 6630 N N . GLU B 1 368 ? -26.453 18.562 14.586 1 92.06 368 GLU B N 1
ATOM 6631 C CA . GLU B 1 368 ? -27.266 19.516 13.836 1 92.06 368 GLU B CA 1
ATOM 6632 C C . GLU B 1 368 ? -26.391 20.547 13.133 1 92.06 368 GLU B C 1
ATOM 6634 O O . GLU B 1 368 ? -25.484 21.125 13.742 1 92.06 368 GLU B O 1
ATOM 6639 N N . GLY B 1 369 ? -26.547 20.734 11.836 1 91.88 369 GLY B N 1
ATOM 6640 C CA . GLY B 1 369 ? -25.781 21.703 11.055 1 91.88 369 GLY B CA 1
ATOM 6641 C C . GLY B 1 369 ? -24.469 21.156 10.539 1 91.88 369 GLY B C 1
ATOM 6642 O O . GLY B 1 369 ? -23.641 21.891 10.008 1 91.88 369 GLY B O 1
ATOM 6643 N N . SER B 1 370 ? -24.297 19.891 10.688 1 93.38 370 SER B N 1
ATOM 6644 C CA . SER B 1 370 ? -23.016 19.266 10.359 1 93.38 370 SER B CA 1
ATOM 6645 C C . SER B 1 370 ? -22.75 19.328 8.859 1 93.38 370 SER B C 1
ATOM 6647 O O . SER B 1 370 ? -21.594 19.422 8.438 1 93.38 370 SER B O 1
ATOM 6649 N N . ASN B 1 371 ? -23.734 19.281 8.047 1 92.12 371 ASN B N 1
ATOM 6650 C CA . ASN B 1 371 ? -23.531 19.391 6.609 1 92.12 371 ASN B CA 1
ATOM 6651 C C . ASN B 1 371 ? -23 20.766 6.215 1 92.12 371 ASN B C 1
ATOM 6653 O O . ASN B 1 371 ? -22.156 20.875 5.32 1 92.12 371 ASN B O 1
ATOM 6657 N N . MET B 1 372 ? -23.531 21.703 6.906 1 93.12 372 MET B N 1
ATOM 6658 C CA . MET B 1 372 ? -23.062 23.062 6.664 1 93.12 372 MET B CA 1
ATOM 6659 C C . MET B 1 372 ? -21.609 23.219 7.121 1 93.12 372 MET B C 1
ATOM 6661 O O . MET B 1 372 ? -20.812 23.891 6.457 1 93.12 372 MET B O 1
ATOM 6665 N N . ILE B 1 373 ? -21.344 22.641 8.211 1 94.81 373 ILE B N 1
ATOM 6666 C CA . ILE B 1 373 ? -19.969 22.656 8.719 1 94.81 373 ILE B CA 1
ATOM 6667 C C . ILE B 1 373 ? -19.031 22.047 7.672 1 94.81 373 ILE B C 1
ATOM 6669 O O . ILE B 1 373 ? -18 22.641 7.359 1 94.81 373 ILE B O 1
ATOM 6673 N N . PHE B 1 374 ? -19.5 20.984 7.152 1 94 374 PHE B N 1
ATOM 6674 C CA . PHE B 1 374 ? -18.703 20.266 6.168 1 94 374 PHE B CA 1
ATOM 6675 C C . PHE B 1 374 ? -18.438 21.141 4.949 1 94 374 PHE B C 1
ATOM 6677 O O . PHE B 1 374 ? -17.297 21.25 4.496 1 94 374 PHE B O 1
ATOM 6684 N N . ASN B 1 375 ? -19.391 21.781 4.484 1 93.81 375 ASN B N 1
ATOM 6685 C CA . ASN B 1 375 ? -19.266 22.625 3.293 1 93.81 375 ASN B CA 1
ATOM 6686 C C . ASN B 1 375 ? -18.391 23.844 3.551 1 93.81 375 ASN B C 1
ATOM 6688 O O . ASN B 1 375 ? -17.594 24.219 2.693 1 93.81 375 ASN B O 1
ATOM 6692 N N . ILE B 1 376 ? -18.516 24.359 4.664 1 95.06 376 ILE B N 1
ATOM 6693 C CA . ILE B 1 376 ? -17.75 25.547 5.027 1 95.06 376 ILE B CA 1
ATOM 6694 C C . ILE B 1 376 ? -16.266 25.172 5.137 1 95.06 376 ILE B C 1
ATOM 6696 O O . ILE B 1 376 ? -15.406 25.875 4.59 1 95.06 376 ILE B O 1
ATOM 6700 N N . VAL B 1 377 ? -16.047 24.094 5.824 1 95.62 377 VAL B N 1
ATOM 6701 C CA . VAL B 1 377 ? -14.664 23.641 6.012 1 95.62 377 VAL B CA 1
ATOM 6702 C C . VAL B 1 377 ? -14.031 23.344 4.656 1 95.62 377 VAL B C 1
ATOM 6704 O O . VAL B 1 377 ? -12.867 23.672 4.418 1 95.62 377 VAL B O 1
ATOM 6707 N N . PHE B 1 378 ? -14.797 22.719 3.85 1 93.62 378 PHE B N 1
ATOM 6708 C CA . PHE B 1 378 ? -14.305 22.391 2.518 1 93.62 378 PHE B CA 1
ATOM 6709 C C . PHE B 1 378 ? -13.938 23.656 1.745 1 93.62 378 PHE B C 1
ATOM 6711 O O . PHE B 1 378 ? -12.859 23.719 1.144 1 93.62 378 PHE B O 1
ATOM 6718 N N . PHE B 1 379 ? -14.75 24.562 1.805 1 93.88 379 PHE B N 1
ATOM 6719 C CA . PHE B 1 379 ? -14.531 25.828 1.093 1 93.88 379 PHE B CA 1
ATOM 6720 C C . PHE B 1 379 ? -13.305 26.547 1.632 1 93.88 379 PHE B C 1
ATOM 6722 O O . PHE B 1 379 ? -12.477 27.031 0.859 1 93.88 379 PHE B O 1
ATOM 6729 N N . ILE B 1 380 ? -13.203 26.594 2.867 1 94.44 380 ILE B N 1
ATOM 6730 C CA . ILE B 1 380 ? -12.078 27.281 3.5 1 94.44 380 ILE B CA 1
ATOM 6731 C C . ILE B 1 380 ? -10.773 26.578 3.133 1 94.44 380 ILE B C 1
ATOM 6733 O O . ILE B 1 380 ? -9.742 27.219 2.926 1 94.44 380 ILE B O 1
ATOM 6737 N N . THR B 1 381 ? -10.82 25.266 3.109 1 92.44 381 THR B N 1
ATOM 6738 C CA . THR B 1 381 ? -9.641 24.5 2.744 1 92.44 381 THR B CA 1
ATOM 6739 C C . THR B 1 381 ? -9.18 24.844 1.33 1 92.44 381 THR B C 1
ATOM 6741 O O . THR B 1 381 ? -7.988 25.016 1.081 1 92.44 381 THR B O 1
ATOM 6744 N N . ILE B 1 382 ? -10.078 25 0.45 1 91.31 382 ILE B N 1
ATOM 6745 C CA . ILE B 1 382 ? -9.758 25.359 -0.927 1 91.31 382 ILE B CA 1
ATOM 6746 C C . ILE B 1 382 ? -9.156 26.75 -0.965 1 91.31 382 ILE B C 1
ATOM 6748 O O . ILE B 1 382 ? -8.133 26.984 -1.615 1 91.31 382 ILE B O 1
ATOM 6752 N N . VAL B 1 383 ? -9.758 27.609 -0.245 1 92.06 383 VAL B N 1
ATOM 6753 C CA . VAL B 1 383 ? -9.281 28.984 -0.195 1 92.06 383 VAL B CA 1
ATOM 6754 C C . VAL B 1 383 ? -7.871 29.031 0.39 1 92.06 383 VAL B C 1
ATOM 6756 O O . VAL B 1 383 ? -6.992 29.719 -0.133 1 92.06 383 VAL B O 1
ATOM 6759 N N . SER B 1 384 ? -7.715 28.328 1.416 1 91.88 384 SER B N 1
ATOM 6760 C CA . SER B 1 384 ? -6.414 28.281 2.074 1 91.88 384 SER B CA 1
ATOM 6761 C C . SER B 1 384 ? -5.34 27.734 1.137 1 91.88 384 SER B C 1
ATOM 6763 O O . SER B 1 384 ? -4.242 28.281 1.052 1 91.88 384 SER B O 1
ATOM 6765 N N . LEU B 1 385 ? -5.656 26.703 0.437 1 88.38 385 LEU B N 1
ATOM 6766 C CA . LEU B 1 385 ? -4.703 26.078 -0.475 1 88.38 385 LEU B CA 1
ATOM 6767 C C . LEU B 1 385 ? -4.383 27 -1.645 1 88.38 385 LEU B C 1
ATOM 6769 O O . LEU B 1 385 ? -3.24 27.047 -2.107 1 88.38 385 LEU B O 1
ATOM 6773 N N . ILE B 1 386 ? -5.336 27.734 -2.068 1 88.94 386 ILE B N 1
ATOM 6774 C CA . ILE B 1 386 ? -5.141 28.625 -3.203 1 88.94 386 ILE B CA 1
ATOM 6775 C C . ILE B 1 386 ? -4.336 29.859 -2.764 1 88.94 386 ILE B C 1
ATOM 6777 O O . ILE B 1 386 ? -3.338 30.203 -3.398 1 88.94 386 ILE B O 1
ATOM 6781 N N . VAL B 1 387 ? -4.707 30.406 -1.701 1 89.5 387 VAL B N 1
ATOM 6782 C CA . VAL B 1 387 ? -4.125 31.672 -1.269 1 89.5 387 VAL B CA 1
ATOM 6783 C C . VAL B 1 387 ? -2.773 31.406 -0.605 1 89.5 387 VAL B C 1
ATOM 6785 O O . VAL B 1 387 ? -1.754 31.953 -1.027 1 89.5 387 VAL B O 1
ATOM 6788 N N . GLN B 1 388 ? -2.775 30.609 0.385 1 88.62 388 GLN B N 1
ATOM 6789 C CA . GLN B 1 388 ? -1.547 30.359 1.136 1 88.62 388 GLN B CA 1
ATOM 6790 C C . GLN B 1 388 ? -0.627 29.406 0.391 1 88.62 388 GLN B C 1
ATOM 6792 O O . GLN B 1 388 ? 0.597 29.531 0.439 1 88.62 388 GLN B O 1
ATOM 6797 N N . GLY B 1 389 ? -1.172 28.453 -0.232 1 83.75 389 GLY B N 1
ATOM 6798 C CA . GLY B 1 389 ? -0.359 27.469 -0.945 1 83.75 389 GLY B CA 1
ATOM 6799 C C . GLY B 1 389 ? 0.446 28.094 -2.076 1 83.75 389 GLY B C 1
ATOM 6800 O O . GLY B 1 389 ? 1.642 27.812 -2.209 1 83.75 389 GLY B O 1
ATOM 6801 N N . THR B 1 390 ? -0.132 28.953 -2.783 1 83.62 390 THR B N 1
ATOM 6802 C CA . THR B 1 390 ? 0.536 29.547 -3.938 1 83.62 390 THR B CA 1
ATOM 6803 C C . THR B 1 390 ? 1.438 30.703 -3.51 1 83.62 390 THR B C 1
ATOM 6805 O O . THR B 1 390 ? 2.35 31.078 -4.242 1 83.62 390 THR B O 1
ATOM 6808 N N . SER B 1 391 ? 1.268 31.125 -2.293 1 88.44 391 SER B N 1
ATOM 6809 C CA . SER B 1 391 ? 2.008 32.312 -1.898 1 88.44 391 SER B CA 1
ATOM 6810 C C . SER B 1 391 ? 3.098 31.984 -0.886 1 88.44 391 SER B C 1
ATOM 6812 O O . SER B 1 391 ? 3.867 32.875 -0.483 1 88.44 391 SER B O 1
ATOM 6814 N N . VAL B 1 392 ? 3.197 30.812 -0.522 1 87.06 392 VAL B N 1
ATOM 6815 C CA . VAL B 1 392 ? 4.125 30.438 0.536 1 87.06 392 VAL B CA 1
ATOM 6816 C C . VAL B 1 392 ? 5.555 30.781 0.117 1 87.06 392 VAL B C 1
ATOM 6818 O O . VAL B 1 392 ? 6.316 31.359 0.894 1 87.06 392 VAL B O 1
ATOM 6821 N N . SER B 1 393 ? 5.941 30.406 -1.079 1 85.25 393 SER B N 1
ATOM 6822 C CA . SER B 1 393 ? 7.293 30.656 -1.566 1 85.25 393 SER B CA 1
ATOM 6823 C C . SER B 1 393 ? 7.543 32.156 -1.731 1 85.25 393 SER B C 1
ATOM 6825 O O . SER B 1 393 ? 8.641 32.656 -1.454 1 85.25 393 SER B O 1
ATOM 6827 N N . PHE B 1 394 ? 6.559 32.812 -2.121 1 87.62 394 PHE B N 1
ATOM 6828 C CA . PHE B 1 394 ? 6.66 34.25 -2.318 1 87.62 394 PHE B CA 1
ATOM 6829 C C . PHE B 1 394 ? 6.875 34.969 -0.991 1 87.62 394 PHE B C 1
ATOM 6831 O O . PHE B 1 394 ? 7.719 35.875 -0.889 1 87.62 394 PHE B O 1
ATOM 6838 N N . VAL B 1 395 ? 6.168 34.562 -0.05 1 90.62 395 VAL B N 1
ATOM 6839 C CA . VAL B 1 395 ? 6.266 35.188 1.263 1 90.62 395 VAL B CA 1
ATOM 6840 C C . VAL B 1 395 ? 7.617 34.875 1.895 1 90.62 395 VAL B C 1
ATOM 6842 O O . VAL B 1 395 ? 8.203 35.719 2.586 1 90.62 395 VAL B O 1
ATOM 6845 N N . ALA B 1 396 ? 8.086 33.688 1.679 1 88.5 396 ALA B N 1
ATOM 6846 C CA . ALA B 1 396 ? 9.406 33.312 2.188 1 88.5 396 ALA B CA 1
ATOM 6847 C C . ALA B 1 396 ? 10.492 34.219 1.606 1 88.5 396 ALA B C 1
ATOM 6849 O O . ALA B 1 396 ? 11.422 34.625 2.316 1 88.5 396 ALA B O 1
ATOM 6850 N N . ARG B 1 397 ? 10.359 34.531 0.364 1 87.25 397 ARG B N 1
ATOM 6851 C CA . ARG B 1 397 ? 11.328 35.406 -0.307 1 87.25 397 ARG B CA 1
ATOM 6852 C C . ARG B 1 397 ? 11.18 36.844 0.158 1 87.25 397 ARG B C 1
ATOM 6854 O O . ARG B 1 397 ? 12.18 37.531 0.345 1 87.25 397 ARG B O 1
ATOM 6861 N N . LEU B 1 398 ? 9.953 37.25 0.299 1 90.62 398 LEU B N 1
ATOM 6862 C CA . LEU B 1 398 ? 9.672 38.594 0.717 1 90.62 398 LEU B CA 1
ATOM 6863 C C . LEU B 1 398 ? 10.25 38.875 2.098 1 90.62 398 LEU B C 1
ATOM 6865 O O . LEU B 1 398 ? 10.734 40 2.363 1 90.62 398 LEU B O 1
ATOM 6869 N N . LEU B 1 399 ? 10.219 37.875 2.908 1 91.06 399 LEU B N 1
ATOM 6870 C CA . LEU B 1 399 ? 10.695 38.031 4.277 1 91.06 399 LEU B CA 1
ATOM 6871 C C . LEU B 1 399 ? 12.172 37.656 4.383 1 91.06 399 LEU B C 1
ATOM 6873 O O . LEU B 1 399 ? 12.742 37.656 5.48 1 91.06 399 LEU B O 1
ATOM 6877 N N . HIS B 1 400 ? 12.797 37.25 3.287 1 87.94 400 HIS B N 1
ATOM 6878 C CA . HIS B 1 400 ? 14.211 36.938 3.188 1 87.94 400 HIS B CA 1
ATOM 6879 C C . HIS B 1 400 ? 14.57 35.75 4.066 1 87.94 400 HIS B C 1
ATOM 6881 O O . HIS B 1 400 ? 15.57 35.781 4.793 1 87.94 400 HIS B O 1
ATOM 6887 N N . LEU B 1 401 ? 13.742 34.875 4 1 84.12 401 LEU B N 1
ATOM 6888 C CA . LEU B 1 401 ? 13.961 33.656 4.805 1 84.12 401 LEU B CA 1
ATOM 6889 C C . LEU B 1 401 ? 14.367 32.5 3.924 1 84.12 401 LEU B C 1
ATOM 6891 O O . LEU B 1 401 ? 14.695 31.406 4.43 1 84.12 401 LEU B O 1
ATOM 6895 N N . SER B 1 402 ? 14.43 32.625 2.625 1 82 402 SER B N 1
ATOM 6896 C CA . SER B 1 402 ? 14.695 31.531 1.688 1 82 402 SER B CA 1
ATOM 6897 C C . SER B 1 402 ? 16.188 31.312 1.512 1 82 402 SER B C 1
ATOM 6899 O O . SER B 1 402 ? 16.969 32.281 1.436 1 82 402 SER B O 1
ATOM 6901 N N . THR B 1 403 ? 16.594 30.031 1.701 1 73 403 THR B N 1
ATOM 6902 C CA . THR B 1 403 ? 17.969 29.609 1.389 1 73 403 THR B CA 1
ATOM 6903 C C . THR B 1 403 ? 17.969 28.484 0.36 1 73 403 THR B C 1
ATOM 6905 O O . THR B 1 403 ? 17 27.734 0.262 1 73 403 THR B O 1
ATOM 6908 N N . PRO B 1 404 ? 18.938 28.5 -0.494 1 67 404 PRO B N 1
ATOM 6909 C CA . PRO B 1 404 ? 18.969 27.422 -1.486 1 67 404 PRO B CA 1
ATOM 6910 C C . PRO B 1 404 ? 19.047 26.031 -0.851 1 67 404 PRO B C 1
ATOM 6912 O O . PRO B 1 404 ? 19.609 25.875 0.239 1 67 404 PRO B O 1
ATOM 6915 N N . LEU B 1 405 ? 18.234 25.156 -1.374 1 60.47 405 LEU B N 1
ATOM 6916 C CA . LEU B 1 405 ? 18.188 23.781 -0.874 1 60.47 405 LEU B CA 1
ATOM 6917 C C . LEU B 1 405 ? 19.547 23.109 -1.012 1 60.47 405 LEU B C 1
ATOM 6919 O O . LEU B 1 405 ? 20.172 23.156 -2.078 1 60.47 405 LEU B O 1
ATOM 6923 N N . GLU B 1 406 ? 20.297 22.906 0.108 1 52.59 406 GLU B N 1
ATOM 6924 C CA . GLU B 1 406 ? 21.531 22.141 0.035 1 52.59 406 GLU B CA 1
ATOM 6925 C C . GLU B 1 406 ? 21.312 20.797 -0.643 1 52.59 406 GLU B C 1
ATOM 6927 O O . GLU B 1 406 ? 20.281 20.141 -0.417 1 52.59 406 GLU B O 1
ATOM 6932 N N . LYS B 1 407 ? 21.875 20.5 -1.706 1 47.62 407 LYS B N 1
ATOM 6933 C CA . LYS B 1 407 ? 21.781 19.266 -2.482 1 47.62 407 LYS B CA 1
ATOM 6934 C C . LYS B 1 407 ? 21.906 18.031 -1.583 1 47.62 407 LYS B C 1
ATOM 6936 O O . LYS B 1 407 ? 22.938 17.844 -0.917 1 47.62 407 LYS B O 1
ATOM 6941 N N . THR B 1 408 ? 20.828 17.594 -0.917 1 40.41 408 THR B N 1
ATOM 6942 C CA . THR B 1 408 ? 20.844 16.344 -0.166 1 40.41 408 THR B CA 1
ATOM 6943 C C . THR B 1 408 ? 20.891 15.148 -1.111 1 40.41 408 THR B C 1
ATOM 6945 O O . THR B 1 408 ? 20.094 15.062 -2.047 1 40.41 408 THR B O 1
ATOM 6948 N N . GLY B 1 409 ? 22.203 14.344 -1.301 1 46.47 409 GLY B N 1
ATOM 6949 C CA . GLY B 1 409 ? 22.469 13.102 -1.998 1 46.47 409 GLY B CA 1
ATOM 6950 C C . GLY B 1 409 ? 23.562 13.219 -3.043 1 46.47 409 GLY B C 1
ATOM 6951 O O . GLY B 1 409 ? 24.094 14.305 -3.273 1 46.47 409 GLY B O 1
ATOM 6952 N N . ASN B 1 410 ? 24.344 12.258 -3.211 1 47.56 410 ASN B N 1
ATOM 6953 C CA . ASN B 1 410 ? 25.422 12.266 -4.207 1 47.56 410 ASN B CA 1
ATOM 6954 C C . ASN B 1 410 ? 24.875 12.086 -5.617 1 47.56 410 ASN B C 1
ATOM 6956 O O . ASN B 1 410 ? 23.797 11.516 -5.801 1 47.56 410 ASN B O 1
ATOM 6960 N N . ASP B 1 411 ? 25.344 12.93 -6.496 1 46.06 411 ASP B N 1
ATOM 6961 C CA . ASP B 1 411 ? 24.969 12.883 -7.91 1 46.06 411 ASP B CA 1
ATOM 6962 C C . ASP B 1 411 ? 25.031 11.453 -8.445 1 46.06 411 ASP B C 1
ATOM 6964 O O . ASP B 1 411 ? 24.734 11.211 -9.617 1 46.06 411 ASP B O 1
ATOM 6968 N N . PHE B 1 412 ? 25.516 10.586 -7.617 1 48.75 412 PHE B N 1
ATOM 6969 C CA . PHE B 1 412 ? 25.797 9.242 -8.117 1 48.75 412 PHE B CA 1
ATOM 6970 C C . PHE B 1 412 ? 24.672 8.273 -7.734 1 48.75 412 PHE B C 1
ATOM 6972 O O . PHE B 1 412 ? 24.656 7.129 -8.18 1 48.75 412 PHE B O 1
ATOM 6979 N N . GLY B 1 413 ? 23.734 8.758 -6.98 1 49.28 413 GLY B N 1
ATOM 6980 C CA . GLY B 1 413 ? 22.672 7.887 -6.547 1 49.28 413 GLY B CA 1
ATOM 6981 C C . GLY B 1 413 ? 23.125 6.773 -5.625 1 49.28 413 GLY B C 1
ATOM 6982 O O . GLY B 1 413 ? 22.5 5.723 -5.543 1 49.28 413 GLY B O 1
ATOM 6983 N N . VAL B 1 414 ? 24.359 6.801 -5.176 1 51.91 414 VAL B N 1
ATOM 6984 C CA . VAL B 1 414 ? 24.938 5.781 -4.309 1 51.91 414 VAL B CA 1
ATOM 6985 C C . VAL B 1 414 ? 24.578 6.07 -2.855 1 51.91 414 VAL B C 1
ATOM 6987 O O . VAL B 1 414 ? 24.688 7.207 -2.395 1 51.91 414 VAL B O 1
ATOM 6990 N N . GLU B 1 415 ? 23.812 5.254 -2.248 1 50.31 415 GLU B N 1
ATOM 6991 C CA . GLU B 1 415 ? 23.516 5.402 -0.827 1 50.31 415 GLU B CA 1
ATOM 6992 C C . GLU B 1 415 ? 24.25 4.348 0.002 1 50.31 415 GLU B C 1
ATOM 6994 O O . GLU B 1 415 ? 24.297 3.178 -0.38 1 50.31 415 GLU B O 1
ATOM 6999 N N . LEU B 1 416 ? 25.141 4.871 0.879 1 51.38 416 LEU B N 1
ATOM 7000 C CA . LEU B 1 416 ? 25.781 3.967 1.827 1 51.38 416 LEU B CA 1
ATOM 7001 C C . LEU B 1 416 ? 24.844 3.668 3.004 1 51.38 416 LEU B C 1
ATOM 7003 O O . LEU B 1 416 ? 24.047 4.516 3.4 1 51.38 416 LEU B O 1
ATOM 7007 N N . PRO B 1 417 ? 24.891 2.408 3.404 1 46.22 417 PRO B N 1
ATOM 7008 C CA . PRO B 1 417 ? 24.125 2.111 4.621 1 46.22 417 PRO B CA 1
ATOM 7009 C C . PRO B 1 417 ? 24.484 3.029 5.785 1 46.22 417 PRO B C 1
ATOM 7011 O O . PRO B 1 417 ? 25.641 3.471 5.891 1 46.22 417 PRO B O 1
ATOM 7014 N N . GLU B 1 418 ? 23.516 3.453 6.492 1 46.44 418 GLU B N 1
ATOM 7015 C CA . GLU B 1 418 ? 23.688 4.32 7.652 1 46.44 418 GLU B CA 1
ATOM 7016 C C . GLU B 1 418 ? 24.703 3.734 8.625 1 46.44 418 GLU B C 1
ATOM 7018 O O . GLU B 1 418 ? 25.312 4.465 9.414 1 46.44 418 GLU B O 1
ATOM 7023 N N . GLU B 1 419 ? 24.828 2.529 8.523 1 47.75 419 GLU B N 1
ATOM 7024 C CA . GLU B 1 419 ? 25.766 1.91 9.453 1 47.75 419 GLU B CA 1
ATOM 7025 C C . GLU B 1 419 ? 27.203 2.297 9.133 1 47.75 419 GLU B C 1
ATOM 7027 O O . GLU B 1 419 ? 28.094 2.123 9.961 1 47.75 419 GLU B O 1
ATOM 7032 N N . ILE B 1 420 ? 27.422 2.672 8 1 47.81 420 ILE B N 1
ATOM 7033 C CA . ILE B 1 420 ? 28.766 3.115 7.625 1 47.81 420 ILE B CA 1
ATOM 7034 C C . ILE B 1 420 ? 28.938 4.582 8.008 1 47.81 420 ILE B C 1
ATOM 7036 O O . ILE B 1 420 ? 28.25 5.457 7.496 1 47.81 420 ILE B O 1
ATOM 7040 N N . ASP B 1 421 ? 29.391 4.793 9.062 1 47.97 421 ASP B N 1
ATOM 7041 C CA . ASP B 1 421 ? 29.703 6.133 9.547 1 47.97 421 ASP B CA 1
ATOM 7042 C C . ASP B 1 421 ? 30.5 6.918 8.508 1 47.97 421 ASP B C 1
ATOM 7044 O O . ASP B 1 421 ? 31.625 7.355 8.781 1 47.97 421 ASP B O 1
ATOM 7048 N N . THR B 1 422 ? 30.234 6.73 7.336 1 55.19 422 THR B N 1
ATOM 7049 C CA . THR B 1 422 ? 30.953 7.48 6.305 1 55.19 422 THR B CA 1
ATOM 7050 C C . THR B 1 422 ? 30 8.414 5.566 1 55.19 422 THR B C 1
ATOM 7052 O O . THR B 1 422 ? 28.797 8.141 5.473 1 55.19 422 THR B O 1
ATOM 7055 N N . ASP B 1 423 ? 30.469 9.594 5.355 1 58.91 423 ASP B N 1
ATOM 7056 C CA . ASP B 1 423 ? 29.734 10.602 4.586 1 58.91 423 ASP B CA 1
ATOM 7057 C C . ASP B 1 423 ? 30.047 10.492 3.1 1 58.91 423 ASP B C 1
ATOM 7059 O O . ASP B 1 423 ? 31.219 10.398 2.717 1 58.91 423 ASP B O 1
ATOM 7063 N N . LEU B 1 424 ? 29.094 10.125 2.279 1 60.16 424 LEU B N 1
ATOM 7064 C CA . LEU B 1 424 ? 29.266 10.18 0.833 1 60.16 424 LEU B CA 1
ATOM 7065 C C . LEU B 1 424 ? 29.094 11.609 0.316 1 60.16 424 LEU B C 1
ATOM 7067 O O . LEU B 1 424 ? 28.156 12.312 0.713 1 60.16 424 LEU B O 1
ATOM 7071 N N . SER B 1 425 ? 30.125 12.18 -0.187 1 62.97 425 SER B N 1
ATOM 7072 C CA . SER B 1 425 ? 30.047 13.5 -0.803 1 62.97 425 SER B CA 1
ATOM 7073 C C . SER B 1 425 ? 30.469 13.453 -2.268 1 62.97 425 SER B C 1
ATOM 7075 O O . SER B 1 425 ? 31.203 12.547 -2.68 1 62.97 425 SER B O 1
ATOM 7077 N N . ASP B 1 426 ? 29.781 14.18 -3.082 1 67.06 426 ASP B N 1
ATOM 7078 C CA . ASP B 1 426 ? 30.234 14.25 -4.469 1 67.06 426 ASP B CA 1
ATOM 7079 C C . ASP B 1 426 ? 30.953 15.57 -4.754 1 67.06 426 ASP B C 1
ATOM 7081 O O . ASP B 1 426 ? 30.688 16.578 -4.094 1 67.06 426 ASP B O 1
ATOM 7085 N N . MET B 1 427 ? 32.031 15.555 -5.512 1 70.88 427 MET B N 1
ATOM 7086 C CA . MET B 1 427 ? 32.812 16.719 -5.91 1 70.88 427 MET B CA 1
ATOM 7087 C C . MET B 1 427 ? 32.938 16.797 -7.426 1 70.88 427 MET B C 1
ATOM 7089 O O . MET B 1 427 ? 33.156 15.781 -8.094 1 70.88 427 MET B O 1
ATOM 7093 N N . THR B 1 428 ? 32.531 17.938 -7.91 1 76.62 428 THR B N 1
ATOM 7094 C CA . THR B 1 428 ? 32.719 18.156 -9.336 1 76.62 428 THR B CA 1
ATOM 7095 C C . THR B 1 428 ? 34.094 18.781 -9.617 1 76.62 428 THR B C 1
ATOM 7097 O O . THR B 1 428 ? 34.469 19.766 -8.969 1 76.62 428 THR B O 1
ATOM 7100 N N . ILE B 1 429 ? 34.75 18.25 -10.539 1 78.69 429 ILE B N 1
ATOM 7101 C CA . ILE B 1 429 ? 36.094 18.703 -10.875 1 78.69 429 ILE B CA 1
ATOM 7102 C C . ILE B 1 429 ? 36 19.984 -11.695 1 78.69 429 ILE B C 1
ATOM 7104 O O . ILE B 1 429 ? 35.312 20.047 -12.711 1 78.69 429 ILE B O 1
ATOM 7108 N N . THR B 1 430 ? 36.562 21.016 -11.211 1 76.69 430 THR B N 1
ATOM 7109 C CA . THR B 1 430 ? 36.625 22.297 -11.891 1 76.69 430 THR B CA 1
ATOM 7110 C C . THR B 1 430 ? 38 22.5 -12.539 1 76.69 430 THR B C 1
ATOM 7112 O O . THR B 1 430 ? 38.906 21.719 -12.289 1 76.69 430 THR B O 1
ATOM 7115 N N . MET B 1 431 ? 37.969 23.5 -13.406 1 78.38 431 MET B N 1
ATOM 7116 C CA . MET B 1 431 ? 39.219 23.812 -14.102 1 78.38 431 MET B CA 1
ATOM 7117 C C . MET B 1 431 ? 40.312 24.203 -13.109 1 78.38 431 MET B C 1
ATOM 7119 O O . MET B 1 431 ? 41.469 23.891 -13.312 1 78.38 431 MET B O 1
ATOM 7123 N N . GLU B 1 432 ? 39.938 24.844 -12.102 1 75.38 432 GLU B N 1
ATOM 7124 C CA . GLU B 1 432 ? 40.906 25.266 -11.094 1 75.38 432 GLU B CA 1
ATOM 7125 C C . GLU B 1 432 ? 41.562 24.078 -10.414 1 75.38 432 GLU B C 1
ATOM 7127 O O . GLU B 1 432 ? 42.75 24.094 -10.125 1 75.38 432 GLU B O 1
ATOM 7132 N N . MET B 1 433 ? 40.812 23.031 -10.18 1 76.44 433 MET B N 1
ATOM 7133 C CA . MET B 1 433 ? 41.312 21.828 -9.539 1 76.44 433 MET B CA 1
ATOM 7134 C C . MET B 1 433 ? 42.25 21.078 -10.469 1 76.44 433 MET B C 1
ATOM 7136 O O . MET B 1 433 ? 43.25 20.516 -10.023 1 76.44 433 MET B O 1
ATOM 7140 N N . LEU B 1 434 ? 41.938 21.141 -11.672 1 79.56 434 LEU B N 1
ATOM 7141 C CA . LEU B 1 434 ? 42.719 20.406 -12.664 1 79.56 434 LEU B CA 1
ATOM 7142 C C . LEU B 1 434 ? 44.062 21.078 -12.891 1 79.56 434 LEU B C 1
ATOM 7144 O O . LEU B 1 434 ? 45.031 20.422 -13.266 1 79.56 434 LEU B O 1
ATOM 7148 N N . ASN B 1 435 ? 44.031 22.375 -12.719 1 76.81 435 ASN B N 1
ATOM 7149 C CA . ASN B 1 435 ? 45.312 23.094 -12.844 1 76.81 435 ASN B CA 1
ATOM 7150 C C . ASN B 1 435 ? 46.312 22.656 -11.789 1 76.81 435 ASN B C 1
ATOM 7152 O O . ASN B 1 435 ? 47.531 22.703 -12.016 1 76.81 435 ASN B O 1
ATOM 7156 N N . GLU B 1 436 ? 45.781 22.125 -10.758 1 74.69 436 GLU B N 1
ATOM 7157 C CA . GLU B 1 436 ? 46.688 21.688 -9.703 1 74.69 436 GLU B CA 1
ATOM 7158 C C . GLU B 1 436 ? 47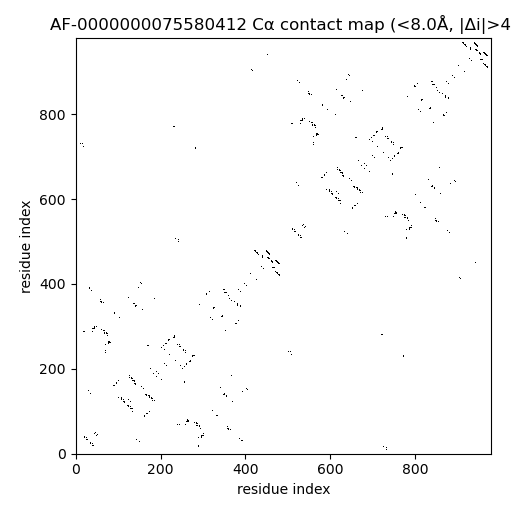.094 20.234 -9.906 1 74.69 436 GLU B C 1
ATOM 7160 O O . GLU B 1 436 ? 48.25 19.875 -9.656 1 74.69 436 GLU B O 1
ATOM 7165 N N . ALA B 1 437 ? 46.156 19.438 -10.227 1 74 437 ALA B N 1
ATOM 7166 C CA . ALA B 1 437 ? 46.438 18.016 -10.469 1 74 437 ALA B CA 1
ATOM 7167 C C . ALA B 1 437 ? 45.406 17.422 -11.438 1 74 437 ALA B C 1
ATOM 7169 O O . ALA B 1 437 ? 44.219 17.672 -11.312 1 74 437 ALA B O 1
ATOM 7170 N N . ASP B 1 438 ? 45.969 16.781 -12.344 1 75.5 438 ASP B N 1
ATOM 7171 C CA . ASP B 1 438 ? 45.062 16.266 -13.375 1 75.5 438 ASP B CA 1
ATOM 7172 C C . ASP B 1 438 ? 44.812 14.773 -13.195 1 75.5 438 ASP B C 1
ATOM 7174 O O . ASP B 1 438 ? 44.031 14.18 -13.93 1 75.5 438 ASP B O 1
ATOM 7178 N N . THR B 1 439 ? 45.469 14.234 -12.281 1 77.62 439 THR B N 1
ATOM 7179 C CA . THR B 1 439 ? 45.188 12.828 -12 1 77.62 439 THR B CA 1
ATOM 7180 C C . THR B 1 439 ? 44.625 12.648 -10.602 1 77.62 439 THR B C 1
ATOM 7182 O O . THR B 1 439 ? 44.844 13.484 -9.727 1 77.62 439 THR B O 1
ATOM 7185 N N . LEU B 1 440 ? 43.875 11.531 -10.344 1 76.44 440 LEU B N 1
ATOM 7186 C CA . LEU B 1 440 ? 43.219 11.281 -9.07 1 76.44 440 LEU B CA 1
ATOM 7187 C C . LEU B 1 440 ? 44.25 11.18 -7.938 1 76.44 440 LEU B C 1
ATOM 7189 O O . LEU B 1 440 ? 43.969 11.625 -6.82 1 76.44 440 LEU B O 1
ATOM 7193 N N . LYS B 1 441 ? 45.375 10.609 -8.266 1 71.62 441 LYS B N 1
ATOM 7194 C CA . LYS B 1 441 ? 46.406 10.438 -7.258 1 71.62 441 LYS B CA 1
ATOM 7195 C C . LYS B 1 441 ? 47 11.789 -6.84 1 71.62 441 LYS B C 1
ATOM 7197 O O . LYS B 1 441 ? 47.344 11.984 -5.676 1 71.62 441 LYS B O 1
ATOM 7202 N N . ASP B 1 442 ? 47.031 12.68 -7.754 1 73.19 442 ASP B N 1
ATOM 7203 C CA . ASP B 1 442 ? 47.688 13.953 -7.508 1 73.19 442 ASP B CA 1
ATOM 7204 C C . ASP B 1 442 ? 46.719 14.984 -6.957 1 73.19 442 ASP B C 1
ATOM 7206 O O . ASP B 1 442 ? 47.125 16.062 -6.52 1 73.19 442 ASP B O 1
ATOM 7210 N N . MET B 1 443 ? 45.469 14.578 -6.977 1 74.06 443 MET B N 1
ATOM 7211 C CA . MET B 1 443 ? 44.469 15.523 -6.512 1 74.06 443 MET B CA 1
ATOM 7212 C C . MET B 1 443 ? 44.5 15.664 -4.992 1 74.06 443 MET B C 1
ATOM 7214 O O . MET B 1 443 ? 44.688 14.672 -4.277 1 74.06 443 MET B O 1
ATOM 7218 N N . ASN B 1 444 ? 44.562 16.844 -4.566 1 64.5 444 ASN B N 1
ATOM 7219 C CA . ASN B 1 444 ? 44.5 17.109 -3.133 1 64.5 444 ASN B CA 1
ATOM 7220 C C . ASN B 1 444 ? 43.125 16.859 -2.557 1 64.5 444 ASN B C 1
ATOM 7222 O O . ASN B 1 444 ? 42.312 17.781 -2.471 1 64.5 444 ASN B O 1
ATOM 7226 N N . LEU B 1 445 ? 42.875 15.641 -2.369 1 66.5 445 LEU B N 1
ATOM 7227 C CA . LEU B 1 445 ? 41.594 15.32 -1.724 1 66.5 445 LEU B CA 1
ATOM 7228 C C . LEU B 1 445 ? 41.719 15.391 -0.206 1 66.5 445 LEU B C 1
ATOM 7230 O O . LEU B 1 445 ? 42.812 15.211 0.337 1 66.5 445 LEU B O 1
ATOM 7234 N N . PRO B 1 446 ? 40.719 15.875 0.355 1 60.59 446 PRO B N 1
ATOM 7235 C CA . PRO B 1 446 ? 40.812 15.914 1.816 1 60.59 446 PRO B CA 1
ATOM 7236 C C . PRO B 1 446 ? 41.281 14.602 2.42 1 60.59 446 PRO B C 1
ATOM 7238 O O . PRO B 1 446 ? 41 13.531 1.88 1 60.59 446 PRO B O 1
ATOM 7241 N N . LYS B 1 447 ? 42.031 14.672 3.438 1 60.62 447 LYS B N 1
ATOM 7242 C CA . LYS B 1 447 ? 42.531 13.492 4.141 1 60.62 447 LYS B CA 1
ATOM 7243 C C . LYS B 1 447 ? 41.406 12.594 4.598 1 60.62 447 LYS B C 1
ATOM 7245 O O . LYS B 1 447 ? 40.375 13.078 5.066 1 60.62 447 LYS B O 1
ATOM 7250 N N . GLY B 1 448 ? 41.531 11.367 4.379 1 60.53 448 GLY B N 1
ATOM 7251 C CA . GLY B 1 448 ? 40.531 10.406 4.836 1 60.53 448 GLY B CA 1
ATOM 7252 C C . GLY B 1 448 ? 39.406 10.195 3.842 1 60.53 448 GLY B C 1
ATOM 7253 O O . GLY B 1 448 ? 38.344 9.633 4.188 1 60.53 448 GLY B O 1
ATOM 7254 N N . THR B 1 449 ? 39.594 10.828 2.717 1 66.19 449 THR B N 1
ATOM 7255 C CA . THR B 1 449 ? 38.531 10.656 1.722 1 66.19 449 THR B CA 1
ATOM 7256 C C . THR B 1 449 ? 38.969 9.688 0.63 1 66.19 449 THR B C 1
ATOM 7258 O O . THR B 1 449 ? 40.156 9.648 0.258 1 66.19 449 THR B O 1
ATOM 7261 N N . LEU B 1 450 ? 38.094 8.789 0.239 1 69.5 450 LEU B N 1
ATOM 7262 C CA . LEU B 1 450 ? 38.281 7.848 -0.86 1 69.5 450 LEU B CA 1
ATOM 7263 C C . LEU B 1 450 ? 37.312 8.125 -2 1 69.5 450 LEU B C 1
ATOM 7265 O O . LEU B 1 450 ? 36.125 8.352 -1.764 1 69.5 450 LEU B O 1
ATOM 7269 N N . VAL B 1 451 ? 37.938 8.344 -3.164 1 74.44 451 VAL B N 1
ATOM 7270 C CA . VAL B 1 451 ? 37.094 8.484 -4.34 1 74.44 451 VAL B CA 1
ATOM 7271 C C . VAL B 1 451 ? 36.531 7.117 -4.746 1 74.44 451 VAL B C 1
ATOM 7273 O O . VAL B 1 451 ? 37.312 6.207 -5.078 1 74.44 451 VAL B O 1
ATOM 7276 N N . MET B 1 452 ? 35.25 6.945 -4.633 1 69.69 452 MET B N 1
ATOM 7277 C CA . MET B 1 452 ? 34.625 5.652 -4.902 1 69.69 452 MET B CA 1
ATOM 7278 C C . MET B 1 452 ? 34.406 5.457 -6.398 1 69.69 452 MET B C 1
ATOM 7280 O O . MET B 1 452 ? 34.656 4.367 -6.93 1 69.69 452 MET B O 1
ATOM 7284 N N . ILE B 1 453 ? 33.844 6.473 -6.969 1 71.19 453 ILE B N 1
ATOM 7285 C CA . ILE B 1 453 ? 33.5 6.387 -8.375 1 71.19 453 ILE B CA 1
ATOM 7286 C C . ILE B 1 453 ? 33.625 7.758 -9.031 1 71.19 453 ILE B C 1
ATOM 7288 O O . ILE B 1 453 ? 33.438 8.789 -8.367 1 71.19 453 ILE B O 1
ATOM 7292 N N . VAL B 1 454 ? 34.094 7.781 -10.273 1 76.75 454 VAL B N 1
ATOM 7293 C CA . VAL B 1 454 ? 34.188 9 -11.07 1 76.75 454 VAL B CA 1
ATOM 7294 C C . VAL B 1 454 ? 33.156 8.953 -12.203 1 76.75 454 VAL B C 1
ATOM 7296 O O . VAL B 1 454 ? 33.062 7.949 -12.914 1 76.75 454 VAL B O 1
ATOM 7299 N N . LYS B 1 455 ? 32.312 9.844 -12.172 1 75.5 455 LYS B N 1
ATOM 7300 C CA . LYS B 1 455 ? 31.328 9.938 -13.242 1 75.5 455 LYS B CA 1
ATOM 7301 C C . LYS B 1 455 ? 31.75 10.961 -14.297 1 75.5 455 LYS B C 1
ATOM 7303 O O . LYS B 1 455 ? 31.984 12.125 -13.969 1 75.5 455 LYS B O 1
ATOM 7308 N N . ARG B 1 456 ? 32.062 10.539 -15.562 1 75.38 456 ARG B N 1
ATOM 7309 C CA . ARG B 1 456 ? 32.375 11.391 -16.703 1 75.38 456 ARG B CA 1
ATOM 7310 C C . ARG B 1 456 ? 31.25 11.344 -17.75 1 75.38 456 ARG B C 1
ATOM 7312 O O . ARG B 1 456 ? 31.125 10.367 -18.484 1 75.38 456 ARG B O 1
ATOM 7319 N N . GLY B 1 457 ? 30.484 12.414 -17.734 1 66.12 457 GLY B N 1
ATOM 7320 C CA . GLY B 1 457 ? 29.297 12.336 -18.594 1 66.12 457 GLY B CA 1
ATOM 7321 C C . GLY B 1 457 ? 28.297 11.297 -18.125 1 66.12 457 GLY B C 1
ATOM 7322 O O . GLY B 1 457 ? 27.75 11.398 -17.031 1 66.12 457 GLY B O 1
ATOM 7323 N N . ASP B 1 458 ? 28.078 10.391 -19.016 1 63.22 458 ASP B N 1
ATOM 7324 C CA . ASP B 1 458 ? 27.109 9.344 -18.672 1 63.22 458 ASP B CA 1
ATOM 7325 C C . ASP B 1 458 ? 27.828 8.031 -18.344 1 63.22 458 ASP B C 1
ATOM 7327 O O . ASP B 1 458 ? 27.172 6.988 -18.203 1 63.22 458 ASP B O 1
ATOM 7331 N N . GLU B 1 459 ? 29.219 8.188 -18.172 1 66.38 459 GLU B N 1
ATOM 7332 C CA . GLU B 1 459 ? 29.984 6.977 -17.906 1 66.38 459 GLU B CA 1
ATOM 7333 C C . GLU B 1 459 ? 30.562 6.988 -16.5 1 66.38 459 GLU B C 1
ATOM 7335 O O . GLU B 1 459 ? 30.922 8.047 -15.969 1 66.38 459 GLU B O 1
ATOM 7340 N N . PHE B 1 460 ? 30.469 5.844 -15.867 1 66.44 460 PHE B N 1
ATOM 7341 C CA . PHE B 1 460 ? 31.078 5.684 -14.547 1 66.44 460 PHE B CA 1
ATOM 7342 C C . PHE B 1 460 ? 32.469 5.047 -14.664 1 66.44 460 PHE B C 1
ATOM 7344 O O . PHE B 1 460 ? 32.625 4.043 -15.359 1 66.44 460 PHE B O 1
ATOM 7351 N N . LEU B 1 461 ? 33.5 5.699 -14.188 1 70.06 461 LEU B N 1
ATOM 7352 C CA . LEU B 1 461 ? 34.875 5.23 -14.234 1 70.06 461 LEU B CA 1
ATOM 7353 C C . LEU B 1 461 ? 35.344 4.793 -12.844 1 70.06 461 LEU B C 1
ATOM 7355 O O . LEU B 1 461 ? 34.969 5.41 -11.844 1 70.06 461 LEU B O 1
ATOM 7359 N N . ILE B 1 462 ? 35.906 3.66 -12.773 1 66 462 ILE B N 1
ATOM 7360 C CA . ILE B 1 462 ? 36.531 3.215 -11.523 1 66 462 ILE B CA 1
ATOM 7361 C C . ILE B 1 462 ? 37.781 4.043 -11.242 1 66 462 ILE B C 1
ATOM 7363 O O . ILE B 1 462 ? 38.656 4.152 -12.094 1 66 462 ILE B O 1
ATOM 7367 N N . PRO B 1 463 ? 37.719 4.621 -10.102 1 72.31 463 PRO B N 1
ATOM 7368 C CA . PRO B 1 463 ? 38.875 5.465 -9.789 1 72.31 463 PRO B CA 1
ATOM 7369 C C . PRO B 1 463 ? 40.188 4.668 -9.633 1 72.31 463 PRO B C 1
ATOM 7371 O O . PRO B 1 463 ? 40.188 3.598 -9.016 1 72.31 463 PRO B O 1
ATOM 7374 N N . ASN B 1 464 ? 41.125 5.059 -10.453 1 67.56 464 ASN B N 1
ATOM 7375 C CA . ASN B 1 464 ? 42.5 4.629 -10.266 1 67.56 464 ASN B CA 1
ATOM 7376 C C . ASN B 1 464 ? 43.469 5.82 -10.18 1 67.56 464 ASN B C 1
ATOM 7378 O O . ASN B 1 464 ? 43.125 6.926 -10.609 1 67.56 464 ASN B O 1
ATOM 7382 N N . GLY B 1 465 ? 44.438 5.652 -9.344 1 66.56 465 GLY B N 1
ATOM 7383 C CA . GLY B 1 465 ? 45.375 6.742 -9.109 1 66.56 465 GLY B CA 1
ATOM 7384 C C . GLY B 1 465 ? 45.812 7.438 -10.391 1 66.56 465 GLY B C 1
ATOM 7385 O O . GLY B 1 465 ? 46.031 8.648 -10.398 1 66.56 465 GLY B O 1
ATOM 7386 N N . THR B 1 466 ? 45.875 6.711 -11.453 1 68.69 466 THR B N 1
ATOM 7387 C CA . THR B 1 466 ? 46.406 7.27 -12.695 1 68.69 466 THR B CA 1
ATOM 7388 C C . THR B 1 466 ? 45.281 7.844 -13.555 1 68.69 466 THR B C 1
ATOM 7390 O O . THR B 1 466 ? 45.531 8.352 -14.648 1 68.69 466 THR B O 1
ATOM 7393 N N . LEU B 1 467 ? 44.094 7.777 -13.078 1 76.44 467 LEU B N 1
ATOM 7394 C CA . LEU B 1 467 ? 42.969 8.281 -13.867 1 76.44 467 LEU B CA 1
ATOM 7395 C C . LEU B 1 467 ? 43.062 9.789 -14.031 1 76.44 467 LEU B C 1
ATOM 7397 O O . LEU B 1 467 ? 43.156 10.523 -13.047 1 76.44 467 LEU B O 1
ATOM 7401 N N . LYS B 1 468 ? 43.156 10.219 -15.289 1 80.31 468 LYS B N 1
ATOM 7402 C CA . LYS B 1 468 ? 43.125 11.648 -15.586 1 80.31 468 LYS B CA 1
ATOM 7403 C C . LYS B 1 468 ? 41.719 12.227 -15.445 1 80.31 468 LYS B C 1
ATOM 7405 O O . LYS B 1 468 ? 40.781 11.68 -16 1 80.31 468 LYS B O 1
ATOM 7410 N N . LEU B 1 469 ? 41.656 13.273 -14.727 1 83.25 469 LEU B N 1
ATOM 7411 C CA . LEU B 1 469 ? 40.375 13.922 -14.461 1 83.25 469 LEU B CA 1
ATOM 7412 C C . LEU B 1 469 ? 40.125 15.055 -15.445 1 83.25 469 LEU B C 1
ATOM 7414 O O . LEU B 1 469 ? 41.062 15.656 -15.961 1 83.25 469 LEU B O 1
ATOM 7418 N N . HIS B 1 470 ? 38.969 15.18 -15.859 1 84.06 470 HIS B N 1
ATOM 7419 C CA . HIS B 1 470 ? 38.531 16.25 -16.766 1 84.06 470 HIS B CA 1
ATOM 7420 C C . HIS B 1 470 ? 37.531 17.172 -16.078 1 84.06 470 HIS B C 1
ATOM 7422 O O . HIS B 1 470 ? 36.938 16.797 -15.062 1 84.06 470 HIS B O 1
ATOM 7428 N N . VAL B 1 471 ? 37.5 18.312 -16.734 1 80.06 471 VAL B N 1
ATOM 7429 C CA . VAL B 1 471 ? 36.531 19.266 -16.219 1 80.06 471 VAL B CA 1
ATOM 7430 C C . VAL B 1 471 ? 35.125 18.703 -16.375 1 80.06 471 VAL B C 1
ATOM 7432 O O . VAL B 1 471 ? 34.781 18.203 -17.438 1 80.06 471 VAL B O 1
ATOM 7435 N N . GLY B 1 472 ? 34.438 18.719 -15.305 1 77.62 472 GLY B N 1
ATOM 7436 C CA . GLY B 1 472 ? 33.062 18.234 -15.328 1 77.62 472 GLY B CA 1
ATOM 7437 C C . GLY B 1 472 ? 32.906 16.844 -14.734 1 77.62 472 GLY B C 1
ATOM 7438 O O . GLY B 1 472 ? 31.797 16.391 -14.492 1 77.62 472 GLY B O 1
ATOM 7439 N N . ASP B 1 473 ? 34.062 16.203 -14.508 1 80.19 473 ASP B N 1
ATOM 7440 C CA . ASP B 1 473 ? 34 14.898 -13.852 1 80.19 473 ASP B CA 1
ATOM 7441 C C . ASP B 1 473 ? 33.438 15.023 -12.438 1 80.19 473 ASP B C 1
ATOM 7443 O O . ASP B 1 473 ? 33.719 15.984 -11.727 1 80.19 473 ASP B O 1
ATOM 7447 N N . LYS B 1 474 ? 32.562 14.062 -12.117 1 80.19 474 LYS B N 1
ATOM 7448 C CA . LYS B 1 474 ? 32.031 14.016 -10.766 1 80.19 474 LYS B CA 1
ATOM 7449 C C . LYS B 1 474 ? 32.656 12.852 -9.977 1 80.19 474 LYS B C 1
ATOM 7451 O O . LYS B 1 474 ? 32.656 11.711 -10.445 1 80.19 474 LYS B O 1
ATOM 7456 N N . LEU B 1 475 ? 33.25 13.227 -8.867 1 78.31 475 LEU B N 1
ATOM 7457 C CA . LEU B 1 475 ? 33.844 12.219 -8.008 1 78.31 475 LEU B CA 1
ATOM 7458 C C . LEU B 1 475 ? 32.938 11.914 -6.816 1 78.31 475 LEU B C 1
ATOM 7460 O O . LEU B 1 475 ? 32.406 12.828 -6.195 1 78.31 475 LEU B O 1
ATOM 7464 N N . LEU B 1 476 ? 32.625 10.688 -6.688 1 76.12 476 LEU B N 1
ATOM 7465 C CA . LEU B 1 476 ? 31.969 10.266 -5.457 1 76.12 476 LEU B CA 1
ATOM 7466 C C . LEU B 1 476 ? 33 9.938 -4.371 1 76.12 476 LEU B C 1
ATOM 7468 O O . LEU B 1 476 ? 33.812 9.039 -4.547 1 76.12 476 LEU B O 1
ATOM 7472 N N . LEU B 1 477 ? 32.969 10.742 -3.338 1 71.62 477 LEU B N 1
ATOM 7473 C CA . LEU B 1 477 ? 33.969 10.609 -2.258 1 71.62 477 LEU B CA 1
ATOM 7474 C C . LEU B 1 477 ? 33.312 9.992 -1.02 1 71.62 477 LEU B C 1
ATOM 7476 O O . LEU B 1 477 ? 32.156 10.266 -0.721 1 71.62 477 LEU B O 1
ATOM 7480 N N . ILE B 1 478 ? 34 9.062 -0.549 1 68.75 478 ILE B N 1
ATOM 7481 C CA . ILE B 1 478 ? 33.594 8.531 0.753 1 68.75 478 ILE B CA 1
ATOM 7482 C C . ILE B 1 478 ? 34.594 9.016 1.82 1 68.75 478 ILE B C 1
ATOM 7484 O O . ILE B 1 478 ? 35.812 8.93 1.636 1 68.75 478 ILE B O 1
ATOM 7488 N N . SER B 1 479 ? 34.094 9.805 2.836 1 63.03 479 SER B N 1
ATOM 7489 C CA . SER B 1 479 ? 34.938 10.312 3.904 1 63.03 479 SER B CA 1
ATOM 7490 C C . SER B 1 479 ? 34.5 9.781 5.266 1 63.03 479 SER B C 1
ATOM 7492 O O . SER B 1 479 ? 33.312 9.445 5.457 1 63.03 479 SER B O 1
ATOM 7494 N N . GLU B 1 480 ? 35.469 9.508 6.172 1 58.19 480 GLU B N 1
ATOM 7495 C CA . GLU B 1 480 ? 35.156 9.172 7.555 1 58.19 480 GLU B CA 1
ATOM 7496 C C . GLU B 1 480 ? 34.469 10.336 8.258 1 58.19 480 GLU B C 1
ATOM 7498 O O . GLU B 1 480 ? 34.812 11.492 8.047 1 58.19 480 GLU B O 1
ATOM 7503 N N . LYS B 1 481 ? 33.344 10.156 8.852 1 53.06 481 LYS B N 1
ATOM 7504 C CA . LYS B 1 481 ? 32.75 11.211 9.656 1 53.06 481 LYS B CA 1
ATOM 7505 C C . LYS B 1 481 ? 33.719 11.727 10.711 1 53.06 481 LYS B C 1
ATOM 7507 O O . LYS B 1 481 ? 34.344 10.945 11.414 1 53.06 481 LYS B O 1
ATOM 7512 N N . ASN B 1 482 ? 34.281 12.852 10.625 1 41.41 482 ASN B N 1
ATOM 7513 C CA . ASN B 1 482 ? 35.094 13.43 11.695 1 41.41 482 ASN B CA 1
ATOM 7514 C C . ASN B 1 482 ? 34.344 13.406 13.031 1 41.41 482 ASN B C 1
ATOM 7516 O O . ASN B 1 482 ? 33.25 13.953 13.141 1 41.41 482 ASN B O 1
ATOM 7520 N N . LYS B 1 483 ? 34.625 12.641 14.07 1 39.09 483 LYS B N 1
ATOM 7521 C CA . LYS B 1 483 ? 34.219 12.805 15.461 1 39.09 483 LYS B CA 1
ATOM 7522 C C . LYS B 1 483 ? 34.406 14.242 15.922 1 39.09 483 LYS B C 1
ATOM 7524 O O . LYS B 1 483 ? 34.062 14.586 17.062 1 39.09 483 LYS B O 1
ATOM 7529 N N . GLN B 1 484 ? 35.25 15 15.461 1 35.97 484 GLN B N 1
ATOM 7530 C CA . GLN B 1 484 ? 35.594 16.25 16.125 1 35.97 484 GLN B CA 1
ATOM 7531 C C . GLN B 1 484 ? 34.438 17.266 16.016 1 35.97 484 GLN B C 1
ATOM 7533 O O . GLN B 1 484 ? 34.438 18.281 16.719 1 35.97 484 GLN B O 1
ATOM 7538 N N . GLU B 1 485 ? 33.688 17.312 15.086 1 35.03 485 GLU B N 1
ATOM 7539 C CA . GLU B 1 485 ? 32.844 18.5 15.188 1 35.03 485 GLU B CA 1
ATOM 7540 C C . GLU B 1 485 ? 31.797 18.359 16.281 1 35.03 485 GLU B C 1
ATOM 7542 O O . GLU B 1 485 ? 31 19.281 16.516 1 35.03 485 GLU B O 1
ATOM 7547 N N . THR B 1 486 ? 31.609 17.312 16.875 1 33.41 486 THR B N 1
ATOM 7548 C CA . THR B 1 486 ? 30.719 17.406 18.031 1 33.41 486 THR B CA 1
ATOM 7549 C C . THR B 1 486 ? 31.422 18.062 19.219 1 33.41 486 THR B C 1
ATOM 7551 O O . THR B 1 486 ? 30.797 18.328 20.25 1 33.41 486 THR B O 1
ATOM 7554 N N . VAL B 1 487 ? 32.719 18.078 19.453 1 33.75 487 VAL B N 1
ATOM 7555 C CA . VAL B 1 487 ? 33.219 18.625 20.703 1 33.75 487 VAL B CA 1
ATOM 7556 C C . VAL B 1 487 ? 33.094 20.156 20.688 1 33.75 487 VAL B C 1
ATOM 7558 O O . VAL B 1 487 ? 33.25 20.797 21.734 1 33.75 487 VAL B O 1
ATOM 7561 N N . LYS B 1 488 ? 33.375 20.797 19.688 1 34.06 488 LYS B N 1
ATOM 7562 C CA . LYS B 1 488 ? 33.531 22.188 20.094 1 34.06 488 LYS B CA 1
ATOM 7563 C C . LYS B 1 488 ? 32.156 22.828 20.375 1 34.06 488 LYS B C 1
ATOM 7565 O O . LYS B 1 488 ? 32.094 24 20.734 1 34.06 488 LYS B O 1
ATOM 7570 N N . ASN B 1 489 ? 31.031 22.438 19.781 1 26.08 489 ASN B N 1
ATOM 7571 C CA . ASN B 1 489 ? 29.953 23.281 20.297 1 26.08 489 ASN B CA 1
ATOM 7572 C C . ASN B 1 489 ? 29.469 22.797 21.656 1 26.08 489 ASN B C 1
ATOM 7574 O O . ASN B 1 489 ? 28.266 22.609 21.875 1 26.08 489 ASN B O 1
ATOM 7578 N N . GLU B 1 490 ? 30.438 22.141 22.391 1 24.38 490 GLU B N 1
ATOM 7579 C CA . GLU B 1 490 ? 30.188 22.484 23.797 1 24.38 490 GLU B CA 1
ATOM 7580 C C . GLU B 1 490 ? 30.703 23.875 24.125 1 24.38 490 GLU B C 1
ATOM 7582 O O . GLU B 1 490 ? 31.781 24.281 23.672 1 24.38 490 GLU B O 1
#

Foldseek 3Di:
DPPPDDVVNVVVVVVVLVVVLVVQLVVCLVLLFQSLLSLLVSLQLCACVHVRNADADLPVLLVLVVLLLLLLLLLLLLPQACVLCVVVVQLLVLCLAVLLVQLLVVLLVVLCVVLPDPVAPHNDDSLVSSLLRLLQSAFACVSVVVSCVSVQWDFPDSLNSSLSSSNSRNLLNSLLSNVLSLCCLVVVHDDPVVSVVLVVLQAVLLLVLLVVLLVVLQVCQAPVDDPDLLCSLVSVSVSSVVQLVVSVVSSYRSSSSSNSSSNSNSHDDGPSVVSNSVVSVVSSVVSSSVSSSSLSNNDDVVVLVSNLVVLVVSLVCSLPPSSLVSLCVSCVVPPVQDPLSSVLSSNNRQGGSSSLSSLSVCVVSVPPCSVVSNSSSVNSNSVRSVPSSSCSVVSCVVSPGIDRNDPDDAPVNDDDPPVQQKDKDKDFDAPVQVVQPFFPLRGPDPPQKDFQWKDDPPDIDGHDRGDGHDGGIMTTIIGRNPPPVVPPVD/DPPPDDVVNVVVVVVVLVVQLVVQLVVCLVLLFQSLLSLLVSLQLCACVHVRNADADLPVLLVLVVLLLLLLLLLLLLPQACVLCVVVVQLLVLCLAQLLVQLLQVLLVVLCVVLPDPVAPHNDDSLVSSLLRLLQSAFACVSVVVSCVSVQWDFPDSLNSSLSSSRSRNLLNSLLSNVLSLCCLVVVHDDPVVSVVLVVLQAVLLLVLLVVLLVVLQVCQAPVPDPDLLCNLVSVSVSSVVQLVVSVVSSYRSSSSSNSSSNSNSHDDGPSVVSNSVVSVVSSVVSSSVSSSSLSNNDDVVVLVSNLVVLVVSLVCSLPPSSLVSLCVSCVVPPVQDPLSSVLSSNNRQGGSSSLSSLSVCVVSVPPCSVVSNSSSVNSNSVRSVPSSSCSVVSCVVSPGIDRNDPDDAPVNDDDPPVQQKDKDKDFDAPVQVVQPFFPLRGPDPPQKDFQWKDDPPDIDGHDRGDGHDGGIMTTIIGRNPPPVVPPVD

InterPro domains:
  IPR006037 Regulator of K+ conductance, C-terminal [PF02080] (439-488)
  IPR006037 Regulator of K+ conductance, C-terminal [PS51202] (411-490)
  IPR006153 Cation/H+ exchanger, transmembrane domain [PF00999] (22-396)
  IPR036721 Regulator of K+ conductance, C-terminal domain superfamily [G3DSA:3.30.70.1450] (436-490)
  IPR036721 Regulator of K+ conductance, C-terminal domain superfamily [SSF116726] (438-488)
  IPR038770 Sodium/solute symporter superfamily [G3DSA:1.20.1530.20] (7-400)

Organism: Bacteroides fragilis (strain ATCC 25285 / DSM 2151 / CCUG 4856 / JCM 11019 / LMG 10263 / NCTC 9343 / Onslow / VPI 2553 / EN-2) (NCBI:txid272559)

pLDDT: mean 83.96, std 14.05, range [23.67, 97.81]

Solvent-accessible surface area (backbone atoms only — not comparable to full-atom values): 48590 Å² total; per-residue (Å²): 127,82,72,75,78,41,68,52,50,50,36,30,53,50,15,49,51,50,41,51,32,53,55,49,20,54,59,28,48,78,72,40,36,42,41,62,57,44,20,23,49,49,17,34,48,41,2,53,80,43,76,47,42,80,44,83,53,51,62,59,51,38,43,51,35,51,56,32,48,45,49,40,35,19,50,51,16,30,69,41,51,60,83,67,29,58,86,39,41,66,64,19,50,38,44,13,42,57,20,28,51,41,21,12,48,50,36,7,51,49,46,27,56,47,24,69,34,84,89,45,94,48,81,45,54,62,65,55,18,32,32,52,23,15,26,58,32,30,37,33,35,68,58,51,48,53,48,30,51,74,65,44,41,31,60,50,91,62,44,54,44,31,45,47,49,20,28,61,45,11,46,37,43,22,49,49,48,31,52,52,43,51,48,40,68,67,54,79,65,61,52,71,64,56,52,53,50,50,51,50,42,20,50,51,40,5,52,48,44,7,51,53,51,17,52,47,50,46,52,45,59,60,63,66,71,66,88,55,72,56,50,52,42,52,50,52,48,20,48,44,38,30,44,25,23,53,23,40,74,70,54,14,31,20,58,42,10,20,18,47,16,16,29,47,49,43,64,46,92,53,65,64,50,65,62,28,48,52,35,48,49,31,51,34,54,50,35,49,48,51,46,30,26,48,52,17,20,50,46,52,67,74,64,30,59,81,43,38,66,62,23,46,52,52,38,50,41,35,55,68,42,23,34,33,52,21,47,53,63,60,43,58,85,47,75,86,60,49,70,58,56,51,52,46,57,20,56,62,56,26,31,52,65,62,28,48,44,48,29,31,50,40,43,69,67,64,42,89,65,20,67,57,43,32,36,32,47,47,49,27,26,52,49,30,36,56,56,37,41,50,36,47,66,54,50,34,52,74,60,67,34,60,36,76,47,74,80,86,74,33,95,68,65,58,58,72,46,80,80,41,68,48,44,73,42,56,46,68,38,42,66,73,54,41,74,72,24,42,26,56,60,59,38,88,62,63,87,67,52,39,67,63,36,30,33,52,85,94,40,72,41,76,64,40,58,79,39,69,62,49,72,65,26,31,33,33,28,39,26,63,61,70,77,60,73,69,59,62,86,103,128,82,70,76,78,41,70,52,50,48,37,30,52,51,13,50,51,49,42,50,31,53,56,48,20,55,59,28,48,78,74,40,36,42,40,63,57,43,22,23,50,51,16,34,48,42,2,52,79,43,75,48,42,77,41,83,55,51,64,60,50,37,43,52,38,50,55,33,48,43,48,40,36,18,50,53,16,29,70,40,50,59,82,67,30,58,87,38,41,66,64,20,49,39,42,14,42,55,19,28,51,42,21,12,49,50,35,7,51,50,44,27,56,47,25,70,35,86,88,44,93,46,81,46,54,62,65,54,18,31,33,52,23,16,27,58,33,29,38,33,35,68,58,50,50,52,49,29,52,72,64,44,41,31,61,51,90,62,44,54,42,32,44,47,49,19,28,61,44,12,46,37,43,22,49,50,48,30,53,51,44,51,49,39,67,66,56,78,64,60,52,72,64,54,53,52,48,48,52,51,41,19,50,52,40,4,51,49,45,7,51,53,51,16,52,48,49,46,52,45,59,59,63,66,70,64,87,57,71,56,49,52,42,52,50,51,49,21,47,46,35,32,44,24,23,54,22,40,74,70,54,14,33,21,57,42,9,21,19,45,16,16,28,46,46,42,66,45,92,53,65,63,49,65,62,29,49,53,36,48,49,32,50,33,53,49,34,49,49,50,46,29,25,48,52,16,20,50,45,53,67,75,64,32,60,79,42,39,66,62,23,46,52,51,36,49,41,35,55,69,42,24,34,34,51,21,47,53,62,60,45,58,85,46,75,87,59,49,70,58,56,51,53,48,58,22,54,61,56,26,31,54,64,61,30,46,45,48,29,31,50,40,43,69,68,63,43,88,64,19,67,58,43,33,35,32,46,46,50,27,25,52,49,28,36,56,56,36,40,50,36,48,66,55,49,33,52,74,60,67,34,60,36,74,47,74,81,87,73,32,95,69,66,56,56,73,46,80,81,41,67,49,45,72,43,57,47,70,39,42,66,73,54,41,74,72,24,41,26,55,62,61,39,86,62,64,86,68,51,38,68,62,36,30,33,53,84,93,40,71,40,76,64,40,56,79,39,70,62,49,72,65,24,32,33,34,28,39,27,63,58,71,76,61,72,70,60,64,84,104

Sequence (980 aa):
MLMIFTAENILLIGSILLFVSIVVGKTGYRFGVPALLLFLLVGMLFGSDGLGLQFHNAKIAQFIGMVALSVILFSGGMDTKFKEIRPILSPGIVLSTVGVFLTALFTGLFIWYLSGMSWTNIHFPLITSLLLASTMSSTDSASVFAILRSQKMNLKHNLRPMLELESGSNDPMAYMLTIVLIQFIQSDGMGTGNIIGSFIIQFLVGAAAGYILGKLAILILNKINIDNQSLYPILLLSFVFFTFAITDLLRGNGYLAVYIAGMMVGNHKITFRKEIATFMDGLTWLFQIIMFLMLGLLVNPHEMIEVAVVALLIGVFMIVIGRPLSVFLCLLPFRKITLKSRLFVSWVGLRGAVPIIFATYPVVANVEGSNMIFNIVFFITIVSLIVQGTSVSFVARLLHLSTPLEKTGNDFGVELPEEIDTDLSDMTITMEMLNEADTLKDMNLPKGTLVMIVKRGDEFLIPNGTLKLHVGDKLLLISEKNKQETVKNEMLMIFTAENILLIGSILLFVSIVVGKTGYRFGVPALLLFLLVGMLFGSDGLGLQFHNAKIAQFIGMVALSVILFSGGMDTKFKEIRPILSPGIVLSTVGVFLTALFTGLFIWYLSGMSWTNIHFPLITSLLLASTMSSTDSASVFAILRSQKMNLKHNLRPMLELESGSNDPMAYMLTIVLIQFIQSDGMGTGNIIGSFIIQFLVGAAAGYILGKLAILILNKINIDNQSLYPILLLSFVFFTFAITDLLRGNGYLAVYIAGMMVGNHKITFRKEIATFMDGLTWLFQIIMFLMLGLLVNPHEMIEVAVVALLIGVFMIVIGRPLSVFLCLLPFRKITLKSRLFVSWVGLRGAVPIIFATYPVVANVEGSNMIFNIVFFITIVSLIVQGTSVSFVARLLHLSTPLEKTGNDFGVELPEEIDTDLSDMTITMEMLNEADTLKDMNLPKGTLVMIVKRGDEFLIPNGTLKLHVGDKLLLISEKNKQETVKNE